Protein AF-A0AAU9VUL8-F1 (afdb_monomer_lite)

Sequence (1240 aa):
MVAAQDILAETYIPTSVVLIANIGPVFLVSLIVPYFMQRIPYVVRAFLIFFLSVTGVIVLALARQVQWKLIGVGMVAVGAGLGEPTILSLTSFHGELTLAAFSAGTGVGFAIAPLYYTENLCDTSNKDDEENDEGTSLSWREKMMVICQLLPHMLPLFITCFSEYIIVQAVITTLAFPSSPFKPRDHYEYYIVVFVVGEMVGRSYLLVLSYIKRDWGEKAKFPYLWVLCLIEVMDLLFLVLAAWYRFLPSVWIVLLLVFVCGLTVGAFYVNVVIIFRNCLQQKYKEFAMGYIDLPLTGGVLTAAVLGLYVEPLLREHCMILMDNTDFCFTRTHLKSLKLFAARSCMRLSRIKHEWGKFIMEDKTEEKHATLMDLFPANSDTDTSREKPGTICAFFVFGFLIYATYSLIISGAQDILAGTFVPTSAVLVANVGPYFIITVVAPYFIQKIAYFPRILAIFFLMVTGLTMVVSAKRVGVRLLGISLASFGFGLGELSFIAMTSFYHGTAVSAFSAGTGTGISMAPLYYTAMTTWACVSPSVTISIMAVSLVFMLIFYALMERKHTQDGQAAAKGITRKDIQYSPIEEEEQDINPGDDLLTWKEKCTAIKKVWPIIASIISAWIAEYLIIQSVVTTIAFPSAPFPPRDHYQYYIFVFLFGELFGRSYLIVLSYLLPNLAQKLTVRRIWFLSAAEISLLVFFLLAAWYRFLTDVTIVLILSFIGGIIIGIMYVNMLSVYSEIEDPRSREFVLGYASAATGAGAITAGLLGLLIEPWLRSHCLIVAVHNSFCFTRLQGGGDPFRSRVIMEKGTEIAEDRNLEKDIKEEKGEEGDESKDVIKTAKAKREPMRNLLAFYAFGALIYTVYSVIISGAQDILAGTFIPTAAVLVTNVGPYFLVTMIAPYFIHKMPYVVRIVAIYAFFTAGLFIIVYAKEVYLKLVGICTTSLGAGIGEVSFFTLTAYYEKVSVAAYSAGTGSGFILGPLYYTGLTTWSCVSPNNAMLIMAGSPLLYLIFYAIMEKKHSVAAATSGELNESESQANMVTWKEKLSTAGKILPLVGSLFIAYVSEYVIIQSVITTMAFPSAPFPPRVHYRYYIFIFLSGEFIARSYLAVIASLKPSLVNVFAIRRIWILSLVLVAQLVFFTLAAWYRFLHDVWIVFILIFIAGLGAGAAFTNAFVVVSETDPRFKEFAMGFATIGMGAGTFCAGVVGLLMEPVIRDHCLLVSDVGDYCFTRPFGGWNQTLSC

InterPro domains:
  IPR003492 Batten's disease protein Cln3 [PF02487] (2-109)
  IPR003492 Batten's disease protein Cln3 [PF02487] (123-314)
  IPR003492 Batten's disease protein Cln3 [PF02487] (393-772)
  IPR003492 Batten's disease protein Cln3 [PF02487] (849-1212)
  IPR003492 Batten's disease protein Cln3 [PR01315] (850-872)
  IPR003492 Batten's disease protein Cln3 [PR01315] (882-898)
  IPR003492 Batten's disease protein Cln3 [PR01315] (936-958)
  IPR003492 Batten's disease protein Cln3 [PR01315] (966-986)
  IPR003492 Batten's disease protein Cln3 [PR01315] (1125-1137)
  IPR003492 Batten's disease protein Cln3 [PR01315] (1148-1172)
  IPR003492 Batten's disease protein Cln3 [PR01315] (1184-1213)
  IPR003492 Batten's disease protein Cln3 [PTHR10981] (838-1217)
  IPR036259 MFS transporter superfamily [G3DSA:1.20.1250.20] (502-782)
  IPR036259 MFS transporter superfamily [G3DSA:1.20.1250.20] (960-1214)
  IPR036259 MFS transporter superfamily [SSF103473] (15-308)
  IPR036259 MFS transporter superfamily [SSF103473] (222-560)
  IPR036259 MFS transporter superfamily [SSF103473] (600-1015)

Organism: NCBI:txid46732

Structure (mmCIF, N/CA/C/O backbone):
data_AF-A0AAU9VUL8-F1
#
_entry.id   AF-A0AAU9VUL8-F1
#
loop_
_atom_site.group_PDB
_atom_site.id
_atom_site.type_symbol
_atom_site.label_atom_id
_atom_site.label_alt_id
_atom_site.label_comp_id
_atom_site.label_asym_id
_atom_site.label_entity_id
_atom_site.label_seq_id
_atom_site.pdbx_PDB_ins_code
_atom_site.Cartn_x
_atom_site.Cartn_y
_atom_site.Cartn_z
_atom_site.occupancy
_atom_site.B_iso_or_equiv
_atom_site.auth_seq_id
_atom_site.auth_comp_id
_atom_site.auth_asym_id
_atom_site.auth_atom_id
_atom_site.pdbx_PDB_model_num
ATOM 1 N N . MET A 1 1 ? 0.878 -24.622 -3.640 1.00 40.47 1 MET A N 1
ATOM 2 C CA . MET A 1 1 ? 1.623 -25.609 -4.459 1.00 40.47 1 MET A CA 1
ATOM 3 C C . MET A 1 1 ? 2.639 -24.991 -5.409 1.00 40.47 1 MET A C 1
ATOM 5 O O . MET A 1 1 ? 3.775 -25.425 -5.343 1.00 40.47 1 MET A O 1
ATOM 9 N N . VAL A 1 2 ? 2.286 -24.011 -6.253 1.00 39.19 2 VAL A N 1
ATOM 10 C CA . VAL A 1 2 ? 3.180 -23.449 -7.299 1.00 39.19 2 VAL A CA 1
ATOM 11 C C . VAL A 1 2 ? 4.602 -23.136 -6.789 1.00 39.19 2 VAL A C 1
ATOM 13 O O . VAL A 1 2 ? 5.573 -23.679 -7.303 1.00 39.19 2 VAL A O 1
ATOM 16 N N . ALA A 1 3 ? 4.727 -22.393 -5.684 1.00 44.09 3 ALA A N 1
ATOM 17 C CA . ALA A 1 3 ? 6.020 -22.047 -5.079 1.00 44.09 3 ALA A CA 1
ATOM 18 C C . ALA A 1 3 ? 6.795 -23.220 -4.426 1.00 44.09 3 ALA A C 1
ATOM 20 O O . ALA A 1 3 ? 7.912 -23.023 -3.957 1.00 44.09 3 ALA A O 1
ATOM 21 N N . ALA A 1 4 ? 6.254 -24.445 -4.361 1.00 54.22 4 ALA A N 1
ATOM 22 C CA . ALA A 1 4 ? 6.941 -25.584 -3.735 1.00 54.22 4 ALA A CA 1
ATOM 23 C C . ALA A 1 4 ? 8.233 -25.970 -4.475 1.00 54.22 4 ALA A C 1
ATOM 25 O O . ALA A 1 4 ? 9.177 -26.457 -3.851 1.00 54.22 4 ALA A O 1
ATOM 26 N N . GLN A 1 5 ? 8.297 -25.716 -5.787 1.00 54.44 5 GLN A N 1
ATOM 27 C CA . GLN A 1 5 ? 9.505 -25.936 -6.581 1.00 54.44 5 GLN A CA 1
ATOM 28 C C . GLN A 1 5 ? 10.613 -24.926 -6.230 1.00 54.44 5 GLN A C 1
ATOM 30 O O . GLN A 1 5 ? 11.765 -25.337 -6.095 1.00 54.44 5 GLN A O 1
ATOM 35 N N . ASP A 1 6 ? 10.264 -23.658 -5.979 1.00 55.06 6 ASP A N 1
ATOM 36 C CA . ASP A 1 6 ? 11.204 -22.601 -5.566 1.00 55.06 6 ASP A CA 1
ATOM 37 C C . ASP A 1 6 ? 11.610 -22.709 -4.083 1.00 55.06 6 ASP A C 1
ATOM 39 O O . ASP A 1 6 ? 12.747 -22.415 -3.711 1.00 55.06 6 ASP A O 1
ATOM 43 N N . ILE A 1 7 ? 10.707 -23.179 -3.213 1.00 53.94 7 ILE A N 1
ATOM 44 C CA . ILE A 1 7 ? 11.005 -23.466 -1.796 1.00 53.94 7 ILE A CA 1
ATOM 45 C C . ILE A 1 7 ? 12.092 -24.545 -1.669 1.00 53.94 7 ILE A C 1
ATOM 47 O O . ILE A 1 7 ? 12.927 -24.455 -0.766 1.00 53.94 7 ILE A O 1
ATOM 51 N N . LEU A 1 8 ? 12.087 -25.528 -2.578 1.00 54.62 8 LEU A N 1
ATOM 52 C CA . LEU A 1 8 ? 13.017 -26.663 -2.633 1.00 54.62 8 LEU A CA 1
ATOM 53 C C . LEU A 1 8 ? 14.162 -26.497 -3.642 1.00 54.62 8 LEU A C 1
ATOM 55 O O . LEU A 1 8 ? 14.895 -27.467 -3.876 1.00 54.62 8 LEU A O 1
ATOM 59 N N . ALA A 1 9 ? 14.330 -25.313 -4.239 1.00 44.69 9 ALA A N 1
ATOM 60 C CA . ALA A 1 9 ? 15.472 -25.029 -5.101 1.00 44.69 9 ALA A CA 1
ATOM 61 C C . ALA A 1 9 ? 16.786 -25.427 -4.397 1.00 44.69 9 ALA A C 1
ATOM 63 O O . ALA A 1 9 ? 16.921 -25.274 -3.184 1.00 44.69 9 ALA A O 1
ATOM 64 N N . GLU A 1 10 ? 17.730 -25.983 -5.162 1.00 46.56 10 GLU A N 1
ATOM 65 C CA . GLU A 1 10 ? 19.033 -26.480 -4.677 1.00 46.56 10 GLU A CA 1
ATOM 66 C C . GLU A 1 10 ? 18.994 -27.752 -3.790 1.00 46.56 10 GLU A C 1
ATOM 68 O O . GLU A 1 10 ? 20.040 -28.183 -3.304 1.00 46.56 10 GLU A O 1
ATOM 73 N N . THR A 1 11 ? 17.841 -28.422 -3.616 1.00 53.31 11 THR A N 1
ATOM 74 C CA . THR A 1 11 ? 17.735 -29.645 -2.784 1.00 53.31 11 THR A CA 1
ATOM 75 C C . THR A 1 11 ? 17.220 -30.891 -3.518 1.00 53.31 11 THR A C 1
ATOM 77 O O . THR A 1 11 ? 16.406 -30.814 -4.434 1.00 53.31 11 THR A O 1
ATOM 80 N N . TYR A 1 12 ? 17.654 -32.074 -3.061 1.00 52.00 12 TYR A N 1
ATOM 81 C CA . TYR A 1 12 ? 17.230 -33.397 -3.564 1.00 52.00 12 TYR A CA 1
ATOM 82 C C . TYR A 1 12 ? 15.887 -33.888 -2.981 1.00 52.00 12 TYR A C 1
ATOM 84 O O . TYR A 1 12 ? 15.600 -35.082 -2.992 1.00 52.00 12 TYR A O 1
ATOM 92 N N . ILE A 1 13 ? 15.083 -32.994 -2.402 1.00 60.44 13 ILE A N 1
ATOM 93 C CA . ILE A 1 13 ? 13.881 -33.358 -1.645 1.00 60.44 13 ILE A CA 1
ATOM 94 C C . ILE A 1 13 ? 12.664 -33.440 -2.601 1.00 60.44 13 ILE A C 1
ATOM 96 O O . ILE A 1 13 ? 12.470 -32.525 -3.411 1.00 60.44 13 ILE A O 1
ATOM 100 N N . PRO A 1 14 ? 11.829 -34.501 -2.531 1.00 62.62 14 PRO A N 1
ATOM 101 C CA . PRO A 1 14 ? 10.590 -34.591 -3.308 1.00 62.62 14 PRO A CA 1
ATOM 102 C C . PRO A 1 14 ? 9.598 -33.472 -2.977 1.00 62.62 14 PRO A C 1
ATOM 104 O O . PRO A 1 14 ? 9.500 -33.032 -1.828 1.00 62.62 14 PRO A O 1
ATOM 107 N N . THR A 1 15 ? 8.803 -33.056 -3.965 1.00 62.31 15 THR A N 1
ATOM 108 C CA . THR A 1 15 ? 7.762 -32.022 -3.786 1.00 62.31 15 THR A CA 1
ATOM 109 C C . THR A 1 15 ? 6.740 -32.416 -2.712 1.00 62.31 15 THR A C 1
ATOM 111 O O . THR A 1 15 ? 6.321 -31.584 -1.903 1.00 62.31 15 THR A O 1
ATOM 114 N N . SER A 1 16 ? 6.441 -33.712 -2.628 1.00 67.00 16 SER A N 1
ATOM 115 C CA . SER A 1 16 ? 5.610 -34.360 -1.616 1.00 67.00 16 SER A CA 1
ATOM 116 C C . SER A 1 16 ? 6.005 -34.038 -0.170 1.00 67.00 16 SER A C 1
ATOM 118 O O . SER A 1 16 ? 5.134 -33.994 0.691 1.00 67.00 16 SER A O 1
ATOM 120 N N . VAL A 1 17 ? 7.279 -33.748 0.131 1.00 70.12 17 VAL A N 1
ATOM 121 C CA . VAL A 1 17 ? 7.712 -33.391 1.500 1.00 70.12 17 VAL A CA 1
ATOM 122 C C . VAL A 1 17 ? 7.206 -32.006 1.910 1.00 70.12 17 VAL A C 1
ATOM 124 O O . VAL A 1 17 ? 6.775 -31.826 3.049 1.00 70.12 17 VAL A O 1
ATOM 127 N N . VAL A 1 18 ? 7.187 -31.038 0.985 1.00 70.06 18 VAL A N 1
ATOM 128 C CA . VAL A 1 18 ? 6.552 -29.729 1.231 1.00 70.06 18 VAL A CA 1
ATOM 129 C C . VAL A 1 18 ? 5.040 -29.885 1.351 1.00 70.06 18 VAL A C 1
ATOM 131 O O . VAL A 1 18 ? 4.437 -29.198 2.172 1.00 70.06 18 VAL A O 1
ATOM 134 N N . LEU A 1 19 ? 4.422 -30.812 0.606 1.00 70.06 19 LEU A N 1
ATOM 135 C CA . LEU A 1 19 ? 2.998 -31.079 0.799 1.00 70.06 19 LEU A CA 1
ATOM 136 C C . LEU A 1 19 ? 2.712 -31.734 2.154 1.00 70.06 19 LEU A C 1
ATOM 138 O O . LEU A 1 19 ? 1.782 -31.301 2.815 1.00 70.06 19 LEU A O 1
ATOM 142 N N . ILE A 1 20 ? 3.509 -32.698 2.619 1.00 78.88 20 ILE A N 1
ATOM 143 C CA . ILE A 1 20 ? 3.340 -33.303 3.952 1.00 78.88 20 ILE A CA 1
ATOM 144 C C . ILE A 1 20 ? 3.507 -32.246 5.055 1.00 78.88 20 ILE A C 1
ATOM 146 O O . ILE A 1 20 ? 2.707 -32.208 5.987 1.00 78.88 20 ILE A O 1
ATOM 150 N N . ALA A 1 21 ? 4.478 -31.335 4.920 1.00 78.19 21 ALA A N 1
ATOM 151 C CA . ALA A 1 21 ? 4.651 -30.207 5.839 1.00 78.19 21 ALA A CA 1
ATOM 152 C C . ALA A 1 21 ? 3.484 -29.197 5.810 1.00 78.19 21 ALA A C 1
ATOM 154 O O . ALA A 1 21 ? 3.266 -28.496 6.794 1.00 78.19 21 ALA A O 1
ATOM 155 N N . ASN A 1 22 ? 2.730 -29.133 4.707 1.00 81.25 22 ASN A N 1
ATOM 156 C CA . ASN A 1 22 ? 1.544 -28.290 4.566 1.00 81.25 22 ASN A CA 1
ATOM 157 C C . ASN A 1 22 ? 0.258 -28.998 5.031 1.00 81.25 22 ASN A C 1
ATOM 159 O O . ASN A 1 22 ? -0.536 -28.431 5.760 1.00 81.25 22 ASN A O 1
ATOM 163 N N . ILE A 1 23 ? 0.027 -30.243 4.629 1.00 82.50 23 ILE A N 1
ATOM 164 C CA . ILE A 1 23 ? -1.256 -30.936 4.814 1.00 82.50 23 ILE A CA 1
ATOM 165 C C . ILE A 1 23 ? -1.288 -31.749 6.108 1.00 82.50 23 ILE A C 1
ATOM 167 O O . ILE A 1 23 ? -2.354 -31.900 6.690 1.00 82.50 23 ILE A O 1
ATOM 171 N N . GLY A 1 24 ? -0.143 -32.208 6.622 1.00 82.88 24 GLY A N 1
ATOM 172 C CA . GLY A 1 24 ? -0.071 -32.868 7.929 1.00 82.88 24 GLY A CA 1
ATOM 173 C C . GLY A 1 24 ? -0.629 -31.998 9.068 1.00 82.88 24 GLY A C 1
ATOM 174 O O . GLY A 1 24 ? -1.498 -32.470 9.804 1.00 82.88 24 GLY A O 1
ATOM 175 N N . PRO A 1 25 ? -0.205 -30.723 9.203 1.00 85.06 25 PRO A N 1
ATOM 176 C CA . PRO A 1 25 ? -0.786 -29.808 10.182 1.00 85.06 25 PRO A CA 1
ATOM 177 C C . PRO A 1 25 ? -2.260 -29.491 9.912 1.00 85.06 25 PRO A C 1
ATOM 179 O O . PRO A 1 25 ? -3.030 -29.466 10.865 1.00 85.06 25 PRO A O 1
ATOM 182 N N . VAL A 1 26 ? -2.666 -29.306 8.645 1.00 82.62 26 VAL A N 1
ATOM 183 C CA . VAL A 1 26 ? -4.083 -29.094 8.284 1.00 82.62 26 VAL A CA 1
ATOM 184 C C . VAL A 1 26 ? -4.926 -30.278 8.761 1.00 82.62 26 VAL A C 1
ATOM 186 O O . VAL A 1 26 ? -5.800 -30.081 9.587 1.00 82.62 26 VAL A O 1
ATOM 189 N N . PHE A 1 27 ? -4.602 -31.511 8.359 1.00 83.56 27 PHE A N 1
ATOM 190 C CA . PHE A 1 27 ? -5.344 -32.722 8.732 1.00 83.56 27 PHE A CA 1
ATOM 191 C C . PHE A 1 27 ? -5.490 -32.900 10.255 1.00 83.56 27 PHE A C 1
ATOM 193 O O . PHE A 1 27 ? -6.564 -33.252 10.741 1.00 83.56 27 PHE A O 1
ATOM 200 N N . LEU A 1 28 ? -4.437 -32.618 11.035 1.00 83.12 28 LEU A N 1
ATOM 201 C CA . LEU A 1 28 ? -4.507 -32.645 12.504 1.00 83.12 28 LEU A CA 1
ATOM 202 C C . LEU A 1 28 ? -5.473 -31.590 13.062 1.00 83.12 28 LEU A C 1
ATOM 204 O O . LEU A 1 28 ? -6.207 -31.861 14.012 1.00 83.12 28 LEU A O 1
ATOM 208 N N . VAL A 1 29 ? -5.486 -30.396 12.470 1.00 82.12 29 VAL A N 1
ATOM 209 C CA . VAL A 1 29 ? -6.404 -29.311 12.827 1.00 82.12 29 VAL A CA 1
ATOM 210 C C . VAL A 1 29 ? -7.840 -29.681 12.439 1.00 82.12 29 VAL A C 1
ATOM 212 O O . VAL A 1 29 ? -8.714 -29.621 13.300 1.00 82.12 29 VAL A O 1
ATOM 215 N N . SER A 1 30 ? -8.084 -30.169 11.221 1.00 78.62 30 SER A N 1
ATOM 216 C CA . SER A 1 30 ? -9.395 -30.623 10.729 1.00 78.62 30 SER A CA 1
ATOM 217 C C . SER A 1 30 ? -9.964 -31.801 11.535 1.00 78.62 30 SER A C 1
ATOM 219 O O . SER A 1 30 ? -11.177 -31.913 11.700 1.00 78.62 30 SER A O 1
ATOM 221 N N . LEU A 1 31 ? -9.105 -32.657 12.101 1.00 81.31 31 LEU A N 1
ATOM 222 C CA . LEU A 1 31 ? -9.501 -33.741 13.005 1.00 81.31 31 LEU A CA 1
ATOM 223 C C . LEU A 1 31 ? -9.937 -33.232 14.392 1.00 81.31 31 LEU A C 1
ATOM 225 O O . LEU A 1 31 ? -10.868 -33.776 14.983 1.00 81.31 31 LEU A O 1
ATOM 229 N N . ILE A 1 32 ? -9.261 -32.216 14.936 1.00 80.25 32 ILE A N 1
ATOM 230 C CA . ILE A 1 32 ? -9.470 -31.741 16.315 1.00 80.25 32 ILE A CA 1
ATOM 231 C C . ILE A 1 32 ? -10.537 -30.642 16.384 1.00 80.25 32 ILE A C 1
ATOM 233 O O . ILE A 1 32 ? -11.412 -30.672 17.253 1.00 80.25 32 ILE A O 1
ATOM 237 N N . VAL A 1 33 ? -10.469 -29.656 15.488 1.00 75.75 33 VAL A N 1
ATOM 238 C CA . VAL A 1 33 ? -11.228 -28.402 15.583 1.00 75.75 33 VAL A CA 1
ATOM 239 C C . VAL A 1 33 ? -12.740 -28.620 15.636 1.00 75.75 33 VAL A C 1
ATOM 241 O O . VAL A 1 33 ? -13.323 -28.094 16.587 1.00 75.75 33 VAL A O 1
ATOM 244 N N . PRO A 1 34 ? -13.394 -29.417 14.760 1.00 73.31 34 PRO A N 1
ATOM 245 C CA . PRO A 1 34 ? -14.855 -29.577 14.759 1.00 73.31 34 PRO A CA 1
ATOM 246 C C . PRO A 1 34 ? -15.458 -29.993 16.112 1.00 73.31 34 PRO A C 1
ATOM 248 O O . PRO A 1 34 ? -16.602 -29.656 16.419 1.00 73.31 34 PRO A O 1
ATOM 251 N N . TYR A 1 35 ? -14.692 -30.664 16.980 1.00 73.38 35 TYR A N 1
ATOM 252 C CA . TYR A 1 35 ? -15.149 -31.039 18.321 1.00 73.38 35 TYR A CA 1
ATOM 253 C C . TYR A 1 35 ? -15.209 -29.857 19.304 1.00 73.38 35 TYR A C 1
ATOM 255 O O . TYR A 1 35 ? -16.113 -29.822 20.144 1.00 73.38 35 TYR A O 1
ATOM 263 N N . PHE A 1 36 ? -14.300 -28.883 19.174 1.00 71.44 36 PHE A N 1
ATOM 264 C CA . PHE A 1 36 ? -14.182 -27.690 20.030 1.00 71.44 36 PHE A CA 1
ATOM 265 C C . PHE A 1 36 ? -14.745 -26.412 19.384 1.00 71.44 36 PHE A C 1
ATOM 267 O O . PHE A 1 36 ? -14.928 -25.396 20.058 1.00 71.44 36 PHE A O 1
ATOM 274 N N . MET A 1 37 ? -15.101 -26.482 18.099 1.00 67.19 37 MET A N 1
ATOM 275 C CA . MET A 1 37 ? -15.624 -25.411 17.244 1.00 67.19 37 MET A CA 1
ATOM 276 C C . MET A 1 37 ? -17.011 -24.861 17.647 1.00 67.19 37 MET A C 1
ATOM 278 O O . MET A 1 37 ? -17.590 -24.045 16.941 1.00 67.19 37 MET A O 1
ATOM 282 N N . GLN A 1 38 ? -17.534 -25.221 18.816 1.00 63.31 38 GLN A N 1
ATOM 283 C CA . GLN A 1 38 ? -18.719 -24.581 19.408 1.00 63.31 38 GLN A CA 1
ATOM 284 C C . GLN A 1 38 ? -18.382 -23.745 20.657 1.00 63.31 38 GLN A C 1
ATOM 286 O O . GLN A 1 38 ? -19.225 -23.002 21.139 1.00 63.31 38 GLN A O 1
ATOM 291 N N . ARG A 1 39 ? -17.143 -23.818 21.178 1.00 65.12 39 ARG A N 1
ATOM 292 C CA . ARG A 1 39 ? -16.730 -23.148 22.432 1.00 65.12 39 ARG A CA 1
ATOM 293 C C . ARG A 1 39 ? -15.895 -21.875 22.247 1.00 65.12 39 ARG A C 1
ATOM 295 O O . ARG A 1 39 ? -15.676 -21.152 23.211 1.00 65.12 39 ARG A O 1
ATOM 302 N N . ILE A 1 40 ? -15.399 -21.605 21.039 1.00 68.44 40 ILE A N 1
ATOM 303 C CA . ILE A 1 40 ? -14.500 -20.469 20.749 1.00 68.44 40 ILE A CA 1
ATOM 304 C C . ILE A 1 40 ? -15.259 -19.410 19.930 1.00 68.44 40 ILE A C 1
ATOM 306 O O . ILE A 1 40 ? -15.786 -19.776 18.884 1.00 68.44 40 ILE A O 1
ATOM 310 N N . PRO A 1 41 ? -15.302 -18.118 20.296 1.00 70.12 41 PRO A N 1
ATOM 311 C CA . PRO A 1 41 ? -15.983 -17.106 19.484 1.00 70.12 41 PRO A CA 1
ATOM 312 C C . PRO A 1 41 ? -15.388 -16.963 18.071 1.00 70.12 41 PRO A C 1
ATOM 314 O O . PRO A 1 41 ? -14.168 -17.003 17.899 1.00 70.12 41 PRO A O 1
ATOM 317 N N . TYR A 1 42 ? -16.234 -16.727 17.060 1.00 64.69 42 TYR A N 1
ATOM 318 C CA . TYR A 1 42 ? -15.813 -16.561 15.656 1.00 64.69 42 TYR A CA 1
ATOM 319 C C . TYR A 1 42 ? -14.731 -15.480 15.468 1.00 64.69 42 TYR A C 1
ATOM 321 O O . TYR A 1 42 ? -13.779 -15.685 14.716 1.00 64.69 42 TYR A O 1
ATOM 329 N N . VAL A 1 43 ? -14.816 -14.372 16.214 1.00 63.66 43 VAL A N 1
ATOM 330 C CA . VAL A 1 43 ? -13.827 -13.275 16.199 1.00 63.66 43 VAL A CA 1
ATOM 331 C C . VAL A 1 43 ? -12.426 -13.758 16.600 1.00 63.66 43 VAL A C 1
ATOM 333 O O . VAL A 1 43 ? -11.439 -13.395 15.963 1.00 63.66 43 VAL A O 1
ATOM 336 N N . VAL A 1 44 ? -12.333 -14.628 17.613 1.00 69.00 44 VAL A N 1
ATOM 337 C CA . VAL A 1 44 ? -11.056 -15.188 18.092 1.00 69.00 44 VAL A CA 1
ATOM 338 C C . VAL A 1 44 ? -10.442 -16.106 17.034 1.00 69.00 44 VAL A C 1
ATOM 340 O O . VAL A 1 44 ? -9.234 -16.057 16.809 1.00 69.00 44 VAL A O 1
ATOM 343 N N . ARG A 1 45 ? -11.266 -16.892 16.325 1.00 70.88 45 ARG A N 1
ATOM 344 C CA . ARG A 1 45 ? -10.801 -17.734 15.209 1.00 70.88 45 ARG A CA 1
ATOM 345 C C . ARG A 1 45 ? -10.267 -16.885 14.066 1.00 70.88 45 ARG A C 1
ATOM 347 O O . ARG A 1 45 ? -9.145 -17.115 13.636 1.00 70.88 45 ARG A O 1
ATOM 354 N N . ALA A 1 46 ? -11.032 -15.890 13.613 1.00 69.00 46 ALA A N 1
ATOM 355 C CA . ALA A 1 46 ? -10.640 -15.012 12.511 1.00 69.00 46 ALA A CA 1
ATOM 356 C C . ALA A 1 46 ? -9.306 -14.296 12.789 1.00 69.00 46 ALA A C 1
ATOM 358 O O . ALA A 1 46 ? -8.424 -14.275 11.929 1.00 69.00 46 ALA A O 1
ATOM 359 N N . PHE A 1 47 ? -9.121 -13.786 14.012 1.00 72.94 47 PHE A N 1
ATOM 360 C CA . PHE A 1 47 ? -7.855 -13.195 14.447 1.00 72.94 47 PHE A CA 1
ATOM 361 C C . PHE A 1 47 ? -6.696 -14.204 14.415 1.00 72.94 47 PHE A C 1
ATOM 363 O O . PHE A 1 47 ? -5.626 -13.899 13.891 1.00 72.94 47 PHE A O 1
ATOM 370 N N . LEU A 1 48 ? -6.907 -15.418 14.933 1.00 73.19 48 LEU A N 1
ATOM 371 C CA . LEU A 1 48 ? -5.869 -16.447 15.019 1.00 73.19 48 LEU A CA 1
ATOM 372 C C . LEU A 1 48 ? -5.487 -17.014 13.635 1.00 73.19 48 LEU A C 1
ATOM 374 O O . LEU A 1 48 ? -4.303 -17.211 13.366 1.00 73.19 48 LEU A O 1
ATOM 378 N N . ILE A 1 49 ? -6.458 -17.175 12.727 1.00 78.19 49 ILE A N 1
ATOM 379 C CA . ILE A 1 49 ? -6.242 -17.507 11.306 1.00 78.19 49 ILE A CA 1
ATOM 380 C C . ILE A 1 49 ? -5.371 -16.438 10.636 1.00 78.19 49 ILE A C 1
ATOM 382 O O . ILE A 1 49 ? -4.367 -16.769 10.000 1.00 78.19 49 ILE A O 1
ATOM 386 N N . PHE A 1 50 ? -5.728 -15.158 10.795 1.00 74.69 50 PHE A N 1
ATOM 387 C CA . PHE A 1 50 ? -4.982 -14.039 10.217 1.00 74.69 50 PHE A CA 1
ATOM 388 C C . PHE A 1 50 ? -3.550 -13.977 10.763 1.00 74.69 50 PHE A C 1
ATOM 390 O O . PHE A 1 50 ? -2.598 -13.920 9.985 1.00 74.69 50 PHE A O 1
ATOM 397 N N . PHE A 1 51 ? -3.385 -14.067 12.085 1.00 77.69 51 PHE A N 1
ATOM 398 C CA . PHE A 1 51 ? -2.084 -14.025 12.748 1.00 77.69 51 PHE A CA 1
ATOM 399 C C . PHE A 1 51 ? -1.148 -15.150 12.280 1.00 77.69 51 PHE A C 1
ATOM 401 O O . PHE A 1 51 ? -0.007 -14.877 11.898 1.00 77.69 51 PHE A O 1
ATOM 408 N N . LEU A 1 52 ? -1.625 -16.401 12.258 1.00 78.06 52 LEU A N 1
ATOM 409 C CA . LEU A 1 52 ? -0.829 -17.549 11.809 1.00 78.06 52 LEU A CA 1
ATOM 410 C C . LEU A 1 52 ? -0.471 -17.465 10.322 1.00 78.06 52 LEU A C 1
ATOM 412 O O . LEU A 1 52 ? 0.676 -17.723 9.957 1.00 78.06 52 LEU A O 1
ATOM 416 N N . SER A 1 53 ? -1.420 -17.051 9.478 1.00 77.75 53 SER A N 1
ATOM 417 C CA . SER A 1 53 ? -1.204 -16.925 8.032 1.00 77.75 53 SER A CA 1
ATOM 418 C C . SER A 1 53 ? -0.185 -15.830 7.707 1.00 77.75 53 SER A C 1
ATOM 420 O O . SER A 1 53 ? 0.767 -16.071 6.967 1.00 77.75 53 SER A O 1
ATOM 422 N N . VAL A 1 54 ? -0.330 -14.641 8.304 1.00 73.69 54 VAL A N 1
ATOM 423 C CA . VAL A 1 54 ? 0.594 -13.515 8.094 1.00 73.69 54 VAL A CA 1
ATOM 424 C C . VAL A 1 54 ? 1.984 -13.844 8.637 1.00 73.69 54 VAL A C 1
ATOM 426 O O . VAL A 1 54 ? 2.971 -13.682 7.919 1.00 73.69 54 VAL A O 1
ATOM 429 N N . THR A 1 55 ? 2.082 -14.374 9.859 1.00 73.31 55 THR A N 1
ATOM 430 C CA . THR A 1 55 ? 3.380 -14.739 10.452 1.00 73.31 55 THR A CA 1
ATOM 431 C C . THR A 1 55 ? 4.064 -15.853 9.657 1.00 73.31 55 THR A C 1
ATOM 433 O O . THR A 1 55 ? 5.259 -15.759 9.383 1.00 73.31 55 THR A O 1
ATOM 436 N N . GLY A 1 56 ? 3.322 -16.871 9.209 1.00 76.88 56 GLY A N 1
ATOM 437 C CA . GLY A 1 56 ? 3.861 -17.959 8.391 1.00 76.88 56 GLY A CA 1
ATOM 438 C C . GLY A 1 56 ? 4.381 -17.499 7.024 1.00 76.88 56 GLY A C 1
ATOM 439 O O . GLY A 1 56 ? 5.466 -17.914 6.614 1.00 76.88 56 GLY A O 1
ATOM 440 N N . VAL A 1 57 ? 3.675 -16.581 6.347 1.00 74.12 57 VAL A N 1
ATOM 441 C CA . VAL A 1 57 ? 4.139 -15.971 5.085 1.00 74.12 57 VAL A CA 1
ATOM 442 C C . VAL A 1 57 ? 5.378 -15.096 5.305 1.00 74.12 57 VAL A C 1
ATOM 444 O O . VAL A 1 57 ? 6.315 -15.165 4.510 1.00 74.12 57 VAL A O 1
ATOM 447 N N . ILE A 1 58 ? 5.437 -14.326 6.398 1.00 68.75 58 ILE A N 1
ATOM 448 C CA . ILE A 1 58 ? 6.624 -13.534 6.766 1.00 68.75 58 ILE A CA 1
ATOM 449 C C . ILE A 1 58 ? 7.832 -14.450 7.013 1.00 68.75 58 ILE A C 1
ATOM 451 O O . ILE A 1 58 ? 8.907 -14.207 6.464 1.00 68.75 58 ILE A O 1
ATOM 455 N N . VAL A 1 59 ? 7.661 -15.539 7.771 1.00 75.19 59 VAL A N 1
ATOM 456 C CA . VAL A 1 59 ? 8.719 -16.540 7.991 1.00 75.19 59 VAL A CA 1
ATOM 457 C C . VAL A 1 59 ? 9.168 -17.156 6.663 1.00 75.19 59 VAL A C 1
ATOM 459 O O . VAL A 1 59 ? 10.368 -17.248 6.416 1.00 75.19 59 VAL A O 1
ATOM 462 N N . LEU A 1 60 ? 8.237 -17.513 5.773 1.00 71.19 60 LEU A N 1
ATOM 463 C CA . LEU A 1 60 ? 8.551 -18.085 4.461 1.00 71.19 60 LEU A CA 1
ATOM 464 C C . LEU A 1 60 ? 9.331 -17.115 3.550 1.00 71.19 60 LEU A C 1
ATOM 466 O O . LEU A 1 60 ? 10.226 -17.551 2.826 1.00 71.19 60 LEU A O 1
ATOM 470 N N . ALA A 1 61 ? 9.017 -15.817 3.604 1.00 60.97 61 ALA A N 1
ATOM 471 C CA . ALA A 1 61 ? 9.675 -14.774 2.818 1.00 60.97 61 ALA A CA 1
ATOM 472 C C . ALA A 1 61 ? 11.076 -14.398 3.343 1.00 60.97 61 ALA A C 1
ATOM 474 O O . ALA A 1 61 ? 11.951 -14.040 2.555 1.00 60.97 61 ALA A O 1
ATOM 475 N N . LEU A 1 62 ? 11.300 -14.478 4.660 1.00 59.88 62 LEU A N 1
ATOM 476 C CA . LEU A 1 62 ? 12.563 -14.086 5.303 1.00 59.88 62 LEU A CA 1
ATOM 477 C C . LEU A 1 62 ? 13.543 -15.259 5.505 1.00 59.88 62 LEU A C 1
ATOM 479 O O . LEU A 1 62 ? 14.759 -15.053 5.570 1.00 59.88 62 LEU A O 1
ATOM 483 N N . ALA A 1 63 ? 13.054 -16.499 5.597 1.00 69.19 63 ALA A N 1
ATOM 484 C CA . ALA A 1 63 ? 13.880 -17.670 5.872 1.00 69.19 63 ALA A CA 1
ATOM 485 C C . ALA A 1 63 ? 14.773 -18.075 4.684 1.00 69.19 63 ALA A C 1
ATOM 487 O O . ALA A 1 63 ? 14.306 -18.566 3.655 1.00 69.19 63 ALA A O 1
ATOM 488 N N . ARG A 1 64 ? 16.099 -17.985 4.864 1.00 59.53 64 ARG A N 1
ATOM 489 C CA . ARG A 1 64 ? 17.080 -18.535 3.903 1.00 59.53 64 ARG A CA 1
ATOM 490 C C . ARG A 1 64 ? 17.258 -20.053 4.008 1.00 59.53 64 ARG A C 1
ATOM 492 O O . ARG A 1 64 ? 17.553 -20.696 3.009 1.00 59.53 64 ARG A O 1
ATOM 499 N N . GLN A 1 65 ? 17.080 -20.634 5.194 1.00 71.38 65 GLN A N 1
ATOM 500 C CA . GLN A 1 65 ? 17.239 -22.075 5.426 1.00 71.38 65 GLN A CA 1
ATOM 501 C C . GLN A 1 65 ? 15.918 -22.832 5.220 1.00 71.38 65 GLN A C 1
ATOM 503 O O . GLN A 1 65 ? 14.869 -22.411 5.708 1.00 71.38 65 GLN A O 1
ATOM 508 N N . VAL A 1 66 ? 15.983 -23.998 4.568 1.00 69.38 66 VAL A N 1
ATOM 509 C CA . VAL A 1 66 ? 14.804 -24.811 4.205 1.00 69.38 66 VAL A CA 1
ATOM 510 C C . VAL A 1 66 ? 13.990 -25.258 5.428 1.00 69.38 66 VAL A C 1
ATOM 512 O O . VAL A 1 66 ? 12.767 -25.264 5.366 1.00 69.38 66 VAL A O 1
ATOM 515 N N . GLN A 1 67 ? 14.633 -25.556 6.564 1.00 75.38 67 GLN A N 1
ATOM 516 C CA . GLN A 1 67 ? 13.930 -25.923 7.805 1.00 75.38 67 GLN A CA 1
ATOM 517 C C . GLN A 1 67 ? 12.987 -24.810 8.289 1.00 75.38 67 GLN A C 1
ATOM 519 O O . GLN A 1 67 ? 11.827 -25.072 8.592 1.00 75.38 67 GLN A O 1
ATOM 524 N N . TRP A 1 68 ? 13.449 -23.558 8.280 1.00 75.50 68 TRP A N 1
ATOM 525 C CA . TRP A 1 68 ? 12.635 -22.404 8.665 1.00 75.50 68 TRP A CA 1
ATOM 526 C C . TRP A 1 68 ? 11.551 -22.080 7.629 1.00 75.50 68 TRP A C 1
ATOM 528 O O . TRP A 1 68 ? 10.438 -21.733 8.016 1.00 75.50 68 TRP A O 1
ATOM 538 N N . LYS A 1 69 ? 11.809 -22.294 6.328 1.00 73.31 69 LYS A N 1
ATOM 539 C CA . LYS A 1 69 ? 10.756 -22.234 5.295 1.00 73.31 69 LYS A CA 1
ATOM 540 C C . LYS A 1 69 ? 9.649 -23.267 5.548 1.00 73.31 69 LYS A C 1
ATOM 542 O O . LYS A 1 69 ? 8.477 -22.923 5.451 1.00 73.31 69 LYS A O 1
ATOM 547 N N . LEU A 1 70 ? 10.002 -24.504 5.910 1.00 77.06 70 LEU A N 1
ATOM 548 C CA . LEU A 1 70 ? 9.035 -25.562 6.241 1.00 77.06 70 LEU A CA 1
ATOM 549 C C . LEU A 1 70 ? 8.230 -25.243 7.512 1.00 77.06 70 LEU A C 1
ATOM 551 O O . LEU A 1 70 ? 7.035 -25.519 7.544 1.00 77.06 70 LEU A O 1
ATOM 555 N N . ILE A 1 71 ? 8.838 -24.606 8.520 1.00 79.25 71 ILE A N 1
ATOM 556 C CA . ILE A 1 71 ? 8.113 -24.085 9.694 1.00 79.25 71 ILE A CA 1
ATOM 557 C C . ILE A 1 71 ? 7.119 -22.990 9.273 1.00 79.25 71 ILE A C 1
ATOM 559 O O . ILE A 1 71 ? 5.963 -23.037 9.683 1.00 79.25 71 ILE A O 1
ATOM 563 N N . GLY A 1 72 ? 7.526 -22.056 8.404 1.00 78.81 72 GLY A N 1
ATOM 564 C CA . GLY A 1 72 ? 6.631 -21.039 7.837 1.00 78.81 72 GLY A CA 1
ATOM 565 C C . GLY A 1 72 ? 5.437 -21.646 7.093 1.00 78.81 72 GLY A C 1
ATOM 566 O O . GLY A 1 72 ? 4.297 -21.269 7.359 1.00 78.81 72 GLY A O 1
ATOM 567 N N . VAL A 1 73 ? 5.677 -22.653 6.241 1.00 79.56 73 VAL A N 1
ATOM 568 C CA . VAL A 1 73 ? 4.617 -23.447 5.586 1.00 79.56 73 VAL A CA 1
ATOM 569 C C . VAL A 1 73 ? 3.692 -24.095 6.624 1.00 79.56 73 VAL A C 1
ATOM 571 O O . VAL A 1 73 ? 2.478 -23.967 6.504 1.00 79.56 73 VAL A O 1
ATOM 574 N N . GLY A 1 74 ? 4.242 -24.711 7.675 1.00 81.19 74 GLY A N 1
ATOM 575 C CA . GLY A 1 74 ? 3.464 -25.310 8.764 1.00 81.19 74 GLY A CA 1
ATOM 576 C C . GLY A 1 74 ? 2.586 -24.310 9.531 1.00 81.19 74 GLY A C 1
ATOM 577 O O . GLY A 1 74 ? 1.473 -24.646 9.927 1.00 81.19 74 GLY A O 1
ATOM 578 N N . MET A 1 75 ? 3.032 -23.061 9.703 1.00 80.25 75 MET A N 1
ATOM 579 C CA . MET A 1 75 ? 2.223 -22.006 10.330 1.00 80.25 75 MET A CA 1
ATOM 580 C C . MET A 1 75 ? 1.064 -21.552 9.433 1.00 80.25 75 MET A C 1
ATOM 582 O O . MET A 1 75 ? -0.066 -21.441 9.913 1.00 80.25 75 MET A O 1
ATOM 586 N N . VAL A 1 76 ? 1.315 -21.346 8.132 1.00 80.75 76 VAL A N 1
ATOM 587 C CA . VAL A 1 76 ? 0.252 -21.035 7.156 1.00 80.75 76 VAL A CA 1
ATOM 588 C C . VAL A 1 76 ? -0.756 -22.183 7.078 1.00 80.75 76 VAL A C 1
ATOM 590 O O . VAL A 1 76 ? -1.958 -21.938 7.061 1.00 80.75 76 VAL A O 1
ATOM 593 N N . ALA A 1 77 ? -0.280 -23.427 7.107 1.00 82.50 77 ALA A N 1
ATOM 594 C CA . ALA A 1 77 ? -1.099 -24.631 7.130 1.00 82.50 77 ALA A CA 1
ATOM 595 C C . ALA A 1 77 ? -2.063 -24.694 8.326 1.00 82.50 77 ALA A C 1
ATOM 597 O O . ALA A 1 77 ? -3.258 -24.903 8.132 1.00 82.50 77 ALA A O 1
ATOM 598 N N . VAL A 1 78 ? -1.588 -24.457 9.556 1.00 83.06 78 VAL A N 1
ATOM 599 C CA . VAL A 1 78 ? -2.477 -24.409 10.736 1.00 83.06 78 VAL A CA 1
ATOM 600 C C . VAL A 1 78 ? -3.501 -23.272 10.608 1.00 83.06 78 VAL A C 1
ATOM 602 O O . VAL A 1 78 ? -4.666 -23.461 10.949 1.00 83.06 78 VAL A O 1
ATOM 605 N N . GLY A 1 79 ? -3.105 -22.117 10.058 1.00 80.62 79 GLY A N 1
ATOM 606 C CA . GLY A 1 79 ? -4.030 -21.024 9.739 1.00 80.62 79 GLY A CA 1
ATOM 607 C C . GLY A 1 79 ? -5.108 -21.425 8.721 1.00 80.62 79 GLY A C 1
ATOM 608 O O . GLY A 1 79 ? -6.288 -21.158 8.943 1.00 80.62 79 GLY A O 1
ATOM 609 N N . ALA A 1 80 ? -4.727 -22.115 7.644 1.00 76.88 80 ALA A N 1
ATOM 610 C CA . ALA A 1 80 ? -5.637 -22.581 6.598 1.00 76.88 80 ALA A CA 1
ATOM 611 C C . ALA A 1 80 ? -6.630 -23.643 7.107 1.00 76.88 80 ALA A C 1
ATOM 613 O O . ALA A 1 80 ? -7.831 -23.491 6.892 1.00 76.88 80 ALA A O 1
ATOM 614 N N . GLY A 1 81 ? -6.155 -24.645 7.859 1.00 76.12 81 GLY A N 1
ATOM 615 C CA . GLY A 1 81 ? -7.004 -25.687 8.459 1.00 76.12 81 GLY A CA 1
ATOM 616 C C . GLY A 1 81 ? -7.955 -25.178 9.548 1.00 76.12 81 GLY A C 1
ATOM 617 O O . GLY A 1 81 ? -8.948 -25.824 9.861 1.00 76.12 81 GLY A O 1
ATOM 618 N N . LEU A 1 82 ? -7.698 -23.998 10.120 1.00 78.44 82 LEU A N 1
ATOM 619 C CA . LEU A 1 82 ? -8.678 -23.281 10.946 1.00 78.44 82 LEU A CA 1
ATOM 620 C C . LEU A 1 82 ? -9.658 -22.461 10.095 1.00 78.44 82 LEU A C 1
ATOM 622 O O . LEU A 1 82 ? -10.819 -22.293 10.477 1.00 78.44 82 LEU A O 1
ATOM 626 N N . GLY A 1 83 ? -9.184 -21.926 8.969 1.00 75.69 83 GLY A N 1
ATOM 627 C CA . GLY A 1 83 ? -9.920 -21.040 8.075 1.00 75.69 83 GLY A CA 1
ATOM 628 C C . GLY A 1 83 ? -11.041 -21.726 7.310 1.00 75.69 83 GLY A C 1
ATOM 629 O O . GLY A 1 83 ? -12.178 -21.260 7.383 1.00 75.69 83 GLY A O 1
ATOM 630 N N . GLU A 1 84 ? -10.748 -22.823 6.609 1.00 72.62 84 GLU A N 1
ATOM 631 C CA . GLU A 1 84 ? -11.731 -23.484 5.741 1.00 72.62 84 GLU A CA 1
ATOM 632 C C . GLU A 1 84 ? -12.952 -23.995 6.531 1.00 72.62 84 GLU A C 1
ATOM 634 O O . GLU A 1 84 ? -14.055 -23.540 6.214 1.00 72.62 84 GLU A O 1
ATOM 639 N N . PRO A 1 85 ? -12.815 -24.754 7.643 1.00 71.25 85 PRO A N 1
ATOM 640 C CA . PRO A 1 85 ? -13.955 -25.117 8.487 1.00 71.25 85 PRO A CA 1
ATOM 641 C C . PRO A 1 85 ? -14.735 -23.903 9.008 1.00 71.25 85 PRO A C 1
ATOM 643 O O . PRO A 1 85 ? -15.963 -23.897 8.947 1.00 71.25 85 PRO A O 1
ATOM 646 N N . THR A 1 86 ? -14.045 -22.852 9.481 1.00 73.94 86 THR A N 1
ATOM 647 C CA . THR A 1 86 ? -14.676 -21.651 10.072 1.00 73.94 86 THR A CA 1
ATOM 648 C C . THR A 1 86 ? -15.477 -20.831 9.066 1.00 73.94 86 THR A C 1
ATOM 650 O O . THR A 1 86 ? -16.487 -20.231 9.436 1.00 73.94 86 THR A O 1
ATOM 653 N N . ILE A 1 87 ? -15.061 -20.792 7.800 1.00 70.69 87 ILE A N 1
ATOM 654 C CA . ILE A 1 87 ? -15.816 -20.085 6.763 1.00 70.69 87 ILE A CA 1
ATOM 655 C C . ILE A 1 87 ? -16.924 -20.991 6.210 1.00 70.69 87 ILE A C 1
ATOM 657 O O . ILE A 1 87 ? -18.052 -20.521 6.043 1.00 70.69 87 ILE A O 1
ATOM 661 N N . LEU A 1 88 ? -16.669 -22.292 6.013 1.00 68.12 88 LEU A N 1
ATOM 662 C CA . LEU A 1 88 ? -17.695 -23.236 5.560 1.00 68.12 88 LEU A CA 1
ATOM 663 C C . LEU A 1 88 ? -18.857 -23.323 6.565 1.00 68.12 88 LEU A C 1
ATOM 665 O O . LEU A 1 88 ? -20.019 -23.281 6.155 1.00 68.12 88 LEU A O 1
ATOM 669 N N . SER A 1 89 ? -18.578 -23.341 7.875 1.00 66.81 89 SER A N 1
ATOM 670 C CA . SER A 1 89 ? -19.623 -23.300 8.905 1.00 66.81 89 SER A CA 1
ATOM 671 C C . SER A 1 89 ? -20.449 -22.013 8.845 1.00 66.81 89 SER A C 1
ATOM 673 O O . SER A 1 89 ? -21.676 -22.075 8.934 1.00 66.81 89 SER A O 1
ATOM 675 N N . LEU A 1 90 ? -19.817 -20.860 8.602 1.00 67.00 90 LEU A N 1
ATOM 676 C CA . LEU A 1 90 ? -20.505 -19.574 8.469 1.00 67.00 90 LEU A CA 1
ATOM 677 C C . LEU A 1 90 ? -21.454 -19.545 7.254 1.00 67.00 90 LEU A C 1
ATOM 679 O O . LEU A 1 90 ? -22.542 -18.967 7.329 1.00 67.00 90 LEU A O 1
ATOM 683 N N . THR A 1 91 ? -21.111 -20.228 6.152 1.00 65.38 91 THR A N 1
ATOM 684 C CA . THR A 1 91 ? -22.025 -20.358 4.997 1.00 65.38 91 THR A CA 1
ATOM 685 C C . THR A 1 91 ? -23.290 -21.167 5.304 1.00 65.38 91 THR A C 1
ATOM 687 O O . THR A 1 91 ? -24.292 -20.997 4.611 1.00 65.38 91 THR A O 1
ATOM 690 N N . SER A 1 92 ? -23.300 -22.001 6.353 1.00 61.56 92 SER A N 1
ATOM 691 C CA . SER A 1 92 ? -24.479 -22.804 6.727 1.00 61.56 92 SER A CA 1
ATOM 692 C C . SER A 1 92 ? -25.646 -21.980 7.294 1.00 61.56 92 SER A C 1
ATOM 694 O O . SER A 1 92 ? -26.794 -22.431 7.263 1.00 61.56 92 SER A O 1
ATOM 696 N N . PHE A 1 93 ? -25.368 -20.750 7.737 1.00 64.56 93 PHE A N 1
ATOM 697 C CA . PHE A 1 93 ? -26.362 -19.758 8.159 1.00 64.56 93 PHE A CA 1
ATOM 698 C C . PHE A 1 93 ? -26.929 -18.930 6.985 1.00 64.56 93 PHE A C 1
ATOM 700 O O . PHE A 1 93 ? -27.772 -18.067 7.198 1.00 64.56 93 PHE A O 1
ATOM 707 N N . HIS A 1 94 ? -26.486 -19.187 5.746 1.00 63.66 94 HIS A N 1
ATOM 708 C CA . HIS A 1 94 ? -26.786 -18.368 4.567 1.00 63.66 94 HIS A CA 1
ATOM 709 C C . HIS A 1 94 ? -27.306 -19.207 3.369 1.00 63.66 94 HIS A C 1
ATOM 711 O O . HIS A 1 94 ? -27.391 -20.438 3.412 1.00 63.66 94 HIS A O 1
ATOM 717 N N . GLY A 1 95 ? -27.740 -18.538 2.292 1.00 60.66 95 GLY A N 1
ATOM 718 C CA . GLY A 1 95 ? -28.401 -19.165 1.133 1.00 60.66 95 GLY A CA 1
ATOM 719 C C . GLY A 1 95 ? -27.490 -20.033 0.245 1.00 60.66 95 GLY A C 1
ATOM 720 O O . GLY A 1 95 ? -26.269 -19.964 0.316 1.00 60.66 95 GLY A O 1
ATOM 721 N N . GLU A 1 96 ? -28.061 -20.840 -0.660 1.00 59.03 96 GLU A N 1
ATOM 722 C CA . GLU A 1 96 ? -27.249 -21.695 -1.561 1.00 59.03 96 GLU A CA 1
ATOM 723 C C . GLU A 1 96 ? -26.291 -20.887 -2.448 1.00 59.03 96 GLU A C 1
ATOM 725 O O . GLU A 1 96 ? -25.174 -21.316 -2.733 1.00 59.03 96 GLU A O 1
ATOM 730 N N . LEU A 1 97 ? -26.704 -19.679 -2.841 1.00 57.53 97 LEU A N 1
ATOM 731 C CA . LEU A 1 97 ? -25.920 -18.805 -3.706 1.00 57.53 97 LEU A CA 1
ATOM 732 C C . LEU A 1 97 ? -24.658 -18.260 -3.016 1.00 57.53 97 LEU A C 1
ATOM 734 O O . LEU A 1 97 ? -23.659 -18.027 -3.689 1.00 57.53 97 LEU A O 1
ATOM 738 N N . THR A 1 98 ? -24.664 -18.089 -1.687 1.00 63.31 98 THR A N 1
ATOM 739 C CA . THR A 1 98 ? -23.478 -17.624 -0.945 1.00 63.31 98 THR A CA 1
ATOM 740 C C . THR A 1 98 ? -22.439 -18.730 -0.815 1.00 63.31 98 THR A C 1
ATOM 742 O O . THR A 1 98 ? -21.246 -18.447 -0.842 1.00 63.31 98 THR A O 1
ATOM 745 N N . LEU A 1 99 ? -22.881 -19.990 -0.749 1.00 57.47 99 LEU A N 1
ATOM 746 C CA . LEU A 1 99 ? -21.997 -21.149 -0.817 1.00 57.47 99 LEU A CA 1
ATOM 747 C C . LEU A 1 99 ? -21.374 -21.297 -2.216 1.00 57.47 99 LEU A C 1
ATOM 749 O O . LEU A 1 99 ? -20.165 -21.469 -2.321 1.00 57.47 99 LEU A O 1
ATOM 753 N N . ALA A 1 100 ? -22.168 -21.157 -3.284 1.00 57.84 100 ALA A N 1
ATOM 754 C CA . ALA A 1 100 ? -21.658 -21.182 -4.659 1.00 57.84 100 ALA A CA 1
ATOM 755 C C . ALA A 1 100 ? -20.705 -20.004 -4.961 1.00 57.84 100 ALA A C 1
ATOM 757 O O . ALA A 1 100 ? -19.736 -20.153 -5.701 1.00 57.84 100 ALA A O 1
ATOM 758 N N . ALA A 1 101 ? -20.942 -18.832 -4.361 1.00 58.62 101 ALA A N 1
ATOM 759 C CA . ALA A 1 101 ? -20.016 -17.702 -4.415 1.00 58.62 101 ALA A CA 1
ATOM 760 C C . ALA A 1 101 ? -18.737 -17.953 -3.594 1.00 58.62 101 ALA A C 1
ATOM 762 O O . ALA A 1 101 ? -17.654 -17.544 -4.016 1.00 58.62 101 ALA A O 1
ATOM 763 N N . PHE A 1 102 ? -18.836 -18.658 -2.458 1.00 61.22 102 PHE A N 1
ATOM 764 C CA . PHE A 1 102 ? -17.668 -19.107 -1.703 1.00 61.22 102 PHE A CA 1
ATOM 765 C C . PHE A 1 102 ? -16.819 -20.081 -2.533 1.00 61.22 102 PHE A C 1
ATOM 767 O O . PHE A 1 102 ? -15.643 -19.812 -2.768 1.00 61.22 102 PHE A O 1
ATOM 774 N N . SER A 1 103 ? -17.410 -21.148 -3.080 1.00 57.44 103 SER A N 1
ATOM 775 C CA . SER A 1 103 ? -16.676 -22.107 -3.914 1.00 57.44 103 SER A CA 1
ATOM 776 C C . SER A 1 103 ? -16.071 -21.453 -5.162 1.00 57.44 103 SER A C 1
ATOM 778 O O . SER A 1 103 ? -14.896 -21.675 -5.447 1.00 57.44 103 SER A O 1
ATOM 780 N N . ALA A 1 104 ? -16.804 -20.579 -5.859 1.00 54.50 104 ALA A N 1
ATOM 781 C CA . ALA A 1 104 ? -16.268 -19.847 -7.008 1.00 54.50 104 ALA A CA 1
ATOM 782 C C . ALA A 1 104 ? -15.053 -18.973 -6.632 1.00 54.50 104 ALA A C 1
ATOM 784 O O . ALA A 1 104 ? -14.050 -18.974 -7.341 1.00 54.50 104 ALA A O 1
ATOM 785 N N . GLY A 1 105 ? -15.095 -18.275 -5.491 1.00 53.09 105 GLY A N 1
ATOM 786 C CA . GLY A 1 105 ? -13.972 -17.453 -5.033 1.00 53.09 105 GLY A CA 1
ATOM 787 C C . GLY A 1 105 ? -12.781 -18.247 -4.477 1.00 53.09 105 GLY A C 1
ATOM 788 O O . GLY A 1 105 ? -11.651 -17.772 -4.586 1.00 53.09 105 GLY A O 1
ATOM 789 N N . THR A 1 106 ? -12.979 -19.473 -3.964 1.00 55.31 106 THR A N 1
ATOM 790 C CA . THR A 1 106 ? -11.844 -20.354 -3.605 1.00 55.31 106 THR A CA 1
ATOM 791 C C . THR A 1 106 ? -11.000 -20.716 -4.829 1.00 55.31 106 THR A C 1
ATOM 793 O O . THR A 1 106 ? -9.777 -20.662 -4.742 1.00 55.31 106 THR A O 1
ATOM 796 N N . GLY A 1 107 ? -11.629 -20.957 -5.988 1.00 39.56 107 GLY A N 1
ATOM 797 C CA . GLY A 1 107 ? -10.938 -21.220 -7.260 1.00 39.56 107 GLY A CA 1
ATOM 798 C C . GLY A 1 107 ? -10.257 -19.997 -7.898 1.00 39.56 107 GLY A C 1
ATOM 799 O O . GLY A 1 107 ? -9.566 -20.142 -8.900 1.00 39.56 107 GLY A O 1
ATOM 800 N N . VAL A 1 108 ? -10.438 -18.795 -7.335 1.00 47.28 108 VAL A N 1
ATOM 801 C CA . VAL A 1 108 ? -9.827 -17.536 -7.815 1.00 47.28 108 VAL A CA 1
ATOM 802 C C . VAL A 1 108 ? -8.790 -16.975 -6.823 1.00 47.28 108 VAL A C 1
ATOM 804 O O . VAL A 1 108 ? -7.990 -16.115 -7.185 1.00 47.28 108 VAL A O 1
ATOM 807 N N . GLY A 1 109 ? -8.747 -17.485 -5.587 1.00 32.50 109 GLY A N 1
ATOM 808 C CA . GLY A 1 109 ? -7.904 -16.961 -4.509 1.00 32.50 109 GLY A CA 1
ATOM 809 C C . GLY A 1 109 ? -8.540 -15.740 -3.832 1.00 32.50 109 GLY A C 1
ATOM 810 O O . GLY A 1 109 ? -8.732 -14.685 -4.434 1.00 32.50 109 GLY A O 1
ATOM 811 N N . PHE A 1 110 ? -8.905 -15.879 -2.557 1.00 32.38 110 PHE A N 1
ATOM 812 C CA . PHE A 1 110 ? -9.821 -14.944 -1.900 1.00 32.38 110 PHE A CA 1
ATOM 813 C C . PHE A 1 110 ? -9.196 -13.659 -1.340 1.00 32.38 110 PHE A C 1
ATOM 815 O O . PHE A 1 110 ? -8.215 -13.697 -0.603 1.00 32.38 110 PHE A O 1
ATOM 822 N N . ALA A 1 111 ? -9.913 -12.544 -1.532 1.00 28.61 111 ALA A N 1
ATOM 823 C CA . ALA A 1 111 ? -9.768 -11.319 -0.731 1.00 28.61 111 ALA A CA 1
ATOM 824 C C . ALA A 1 111 ? -11.106 -10.692 -0.258 1.00 28.61 111 ALA A C 1
ATOM 826 O O . ALA A 1 111 ? -11.089 -9.696 0.459 1.00 28.61 111 ALA A O 1
ATOM 827 N N . ILE A 1 112 ? -12.271 -11.229 -0.662 1.00 34.88 112 ILE A N 1
ATOM 828 C CA . ILE A 1 112 ? -13.557 -10.492 -0.604 1.00 34.88 112 ILE A CA 1
ATOM 829 C C . ILE A 1 112 ? -14.586 -11.083 0.387 1.00 34.88 112 ILE A C 1
ATOM 831 O O . ILE A 1 112 ? -15.421 -10.342 0.900 1.00 34.88 112 ILE A O 1
ATOM 835 N N . ALA A 1 113 ? -14.526 -12.379 0.723 1.00 32.62 113 ALA A N 1
ATOM 836 C CA . ALA A 1 113 ? -15.560 -13.033 1.542 1.00 32.62 113 ALA A CA 1
ATOM 837 C C . ALA A 1 113 ? -15.789 -12.438 2.959 1.00 32.62 113 ALA A C 1
ATOM 839 O O . ALA A 1 113 ? -16.953 -12.299 3.338 1.00 32.62 113 ALA A O 1
ATOM 840 N N . PRO A 1 114 ? -14.760 -12.040 3.745 1.00 30.81 114 PRO A N 1
ATOM 841 C CA . PRO A 1 114 ? -14.981 -11.559 5.117 1.00 30.81 114 PRO A CA 1
ATOM 842 C C . PRO A 1 114 ? -15.608 -10.159 5.212 1.00 30.81 114 PRO A C 1
ATOM 844 O O . PRO A 1 114 ? -16.194 -9.821 6.235 1.00 30.81 114 PRO A O 1
ATOM 847 N N . LEU A 1 115 ? -15.488 -9.338 4.163 1.00 30.31 115 LEU A N 1
ATOM 848 C CA . LEU A 1 115 ? -15.931 -7.936 4.160 1.00 30.31 115 LEU A CA 1
ATOM 849 C C . LEU A 1 115 ? -17.434 -7.759 3.894 1.00 30.31 115 LEU A C 1
ATOM 851 O O . LEU A 1 115 ? -17.935 -6.646 4.012 1.00 30.31 115 LEU A O 1
ATOM 855 N N . TYR A 1 116 ? -18.150 -8.825 3.524 1.00 29.73 116 TYR A N 1
ATOM 856 C CA . TYR A 1 116 ? -19.544 -8.741 3.070 1.00 29.73 116 TYR A CA 1
ATOM 857 C C . TYR A 1 116 ? -20.591 -9.014 4.170 1.00 29.73 116 TYR A C 1
ATOM 859 O O . TYR A 1 116 ? -21.776 -8.821 3.930 1.00 29.73 116 TYR A O 1
ATOM 867 N N . TYR A 1 117 ? -20.184 -9.480 5.361 1.00 36.69 117 TYR A N 1
ATOM 868 C CA . TYR A 1 117 ? -21.117 -10.044 6.358 1.00 36.69 117 TYR A CA 1
ATOM 869 C C . TYR A 1 117 ? -21.052 -9.449 7.772 1.00 36.69 117 TYR A C 1
ATOM 871 O O . TYR A 1 117 ? -21.781 -9.894 8.654 1.00 36.69 117 TYR A O 1
ATOM 879 N N . THR A 1 118 ? -20.262 -8.399 8.004 1.00 26.70 118 THR A N 1
ATOM 880 C CA . THR A 1 118 ? -20.288 -7.659 9.283 1.00 26.70 118 THR A CA 1
ATOM 881 C C . THR A 1 118 ? -21.446 -6.661 9.409 1.00 26.70 118 THR A C 1
ATOM 883 O O . THR A 1 118 ? -21.599 -6.066 10.469 1.00 26.70 118 THR A O 1
ATOM 886 N N . GLU A 1 119 ? -22.254 -6.461 8.362 1.00 26.64 119 GLU A N 1
ATOM 887 C CA . GLU A 1 119 ? -23.323 -5.443 8.335 1.00 26.64 119 GLU A CA 1
ATOM 888 C C . GLU A 1 119 ? -24.712 -5.986 8.747 1.00 26.64 119 GLU A C 1
ATOM 890 O O . GLU A 1 119 ? -25.577 -5.204 9.116 1.00 26.64 119 GLU A O 1
ATOM 895 N N . ASN A 1 120 ? -24.907 -7.315 8.799 1.00 26.78 120 ASN A N 1
ATOM 896 C CA . ASN A 1 120 ? -26.202 -7.960 9.106 1.00 26.78 120 ASN A CA 1
ATOM 897 C C . ASN A 1 120 ? -26.256 -8.702 10.462 1.00 26.78 120 ASN A C 1
ATOM 899 O O . ASN A 1 120 ? -27.131 -9.536 10.673 1.00 26.78 120 ASN A O 1
ATOM 903 N N . LEU A 1 121 ? -25.331 -8.431 11.389 1.00 26.52 121 LEU A N 1
ATOM 904 C CA . LEU A 1 121 ? -25.261 -9.114 12.697 1.00 26.52 121 LEU A CA 1
ATOM 905 C C . LEU A 1 121 ? -25.716 -8.249 13.891 1.00 26.52 121 LEU A C 1
ATOM 907 O O . LEU A 1 121 ? -25.443 -8.606 15.035 1.00 26.52 121 LEU A O 1
ATOM 911 N N . CYS A 1 122 ? -26.421 -7.139 13.630 1.00 25.70 122 CYS A N 1
ATOM 912 C CA . CYS A 1 122 ? -26.991 -6.264 14.668 1.00 25.70 122 CYS A CA 1
ATOM 913 C C . CYS A 1 122 ? -28.481 -5.900 14.510 1.00 25.70 122 CYS A C 1
ATOM 915 O O . CYS A 1 122 ? -29.018 -5.341 15.459 1.00 25.70 122 CYS A O 1
ATOM 917 N N . ASP A 1 123 ? -29.160 -6.229 13.402 1.00 27.30 123 ASP A N 1
ATOM 918 C CA . ASP A 1 123 ? -30.588 -5.908 13.220 1.00 27.30 123 ASP A CA 1
ATOM 919 C C . ASP A 1 123 ? -31.413 -7.108 12.729 1.00 27.30 123 ASP A C 1
ATOM 921 O O . ASP A 1 123 ? -31.641 -7.300 11.538 1.00 27.30 123 ASP A O 1
ATOM 925 N N . THR A 1 124 ? -31.919 -7.879 13.692 1.00 23.75 124 THR A N 1
ATOM 926 C CA . THR A 1 124 ? -33.203 -8.596 13.594 1.00 23.75 124 THR A CA 1
ATOM 927 C C . THR A 1 124 ? -33.822 -8.667 14.987 1.00 23.75 124 THR A C 1
ATOM 929 O O . THR A 1 124 ? -33.707 -9.675 15.680 1.00 23.75 124 THR A O 1
ATOM 932 N N . SER A 1 125 ? -34.471 -7.580 15.408 1.00 25.95 125 SER A N 1
ATOM 933 C CA . SER A 1 125 ? -35.353 -7.542 16.581 1.00 25.95 125 SER A CA 1
ATOM 934 C C . SER A 1 125 ? -36.822 -7.423 16.163 1.00 25.95 125 SER A C 1
ATOM 936 O O . SER A 1 125 ? -37.566 -6.587 16.669 1.00 25.95 125 SER A O 1
ATOM 938 N N . ASN A 1 126 ? -37.267 -8.312 15.270 1.00 25.36 126 ASN A N 1
ATOM 939 C CA . ASN A 1 126 ? -38.694 -8.604 15.179 1.00 25.36 126 ASN A CA 1
ATOM 940 C C . ASN A 1 126 ? -39.030 -9.624 16.264 1.00 25.36 126 ASN A C 1
ATOM 942 O O . ASN A 1 126 ? -38.558 -10.760 16.232 1.00 25.36 126 ASN A O 1
ATOM 946 N N . LYS A 1 127 ? -39.820 -9.173 17.238 1.00 32.16 127 LYS A N 1
ATOM 947 C CA . LYS A 1 127 ? -40.585 -10.061 18.111 1.00 32.16 127 LYS A CA 1
ATOM 948 C C . LYS A 1 127 ? -41.616 -10.824 17.279 1.00 32.16 127 LYS A C 1
ATOM 950 O O . LYS A 1 127 ? -41.999 -10.349 16.212 1.00 32.16 127 LYS A O 1
ATOM 955 N N . ASP A 1 128 ? -42.057 -11.929 17.870 1.00 28.39 128 ASP A N 1
ATOM 956 C CA . ASP A 1 128 ? -43.174 -12.806 17.496 1.00 28.39 128 ASP A CA 1
ATOM 957 C C . ASP A 1 128 ? -42.699 -14.151 16.930 1.00 28.39 128 ASP A C 1
ATOM 959 O O . ASP A 1 128 ? -42.661 -14.362 15.723 1.00 28.39 128 ASP A O 1
ATOM 963 N N . ASP A 1 129 ? -42.253 -15.011 17.857 1.00 25.97 129 ASP A N 1
ATOM 964 C CA . ASP A 1 129 ? -42.531 -16.458 17.937 1.00 25.97 129 ASP A CA 1
ATOM 965 C C . ASP A 1 129 ? -41.713 -17.043 19.112 1.00 25.97 129 ASP A C 1
ATOM 967 O O . ASP A 1 129 ? -40.522 -17.339 18.998 1.00 25.97 129 ASP A O 1
ATOM 971 N N . GLU A 1 130 ? -42.344 -17.161 20.287 1.00 31.75 130 GLU A N 1
ATOM 972 C CA . GLU A 1 130 ? -41.782 -17.887 21.435 1.00 31.75 130 GLU A CA 1
ATOM 973 C C . GLU A 1 130 ? -41.998 -19.397 21.256 1.00 31.75 130 GLU A C 1
ATOM 975 O O . GLU A 1 130 ? -43.114 -19.882 21.422 1.00 31.75 130 GLU A O 1
ATOM 980 N N . GLU A 1 131 ? -40.932 -20.166 21.026 1.00 26.84 131 GLU A N 1
ATOM 981 C CA . GLU A 1 131 ? -40.898 -21.577 21.430 1.00 26.84 131 GLU A CA 1
ATOM 982 C C . GLU A 1 131 ? -39.464 -22.029 21.765 1.00 26.84 131 GLU A C 1
ATOM 984 O O . GLU A 1 131 ? -38.481 -21.544 21.204 1.00 26.84 131 GLU A O 1
ATOM 989 N N . ASN A 1 132 ? -39.338 -22.914 22.757 1.00 31.81 132 ASN A N 1
ATOM 990 C CA . ASN A 1 132 ? -38.072 -23.226 23.432 1.00 31.81 132 ASN A CA 1
ATOM 991 C C . ASN A 1 132 ? -37.034 -23.934 22.530 1.00 31.81 132 ASN A C 1
ATOM 993 O O . ASN A 1 132 ? -37.301 -25.033 22.047 1.00 31.81 132 ASN A O 1
ATOM 997 N N . ASP A 1 133 ? -35.794 -23.431 22.467 1.00 28.42 133 ASP A N 1
ATOM 998 C CA . ASP A 1 133 ? -34.605 -24.291 22.294 1.00 28.42 133 ASP A CA 1
ATOM 999 C C . ASP A 1 133 ? -33.462 -23.779 23.188 1.00 28.42 133 ASP A C 1
ATOM 1001 O O . ASP A 1 133 ? -32.801 -22.777 22.905 1.00 28.42 133 ASP A O 1
ATOM 1005 N N . GLU A 1 134 ? -33.247 -24.461 24.316 1.00 33.25 134 GLU A N 1
ATOM 1006 C CA . GLU A 1 134 ? -32.095 -24.218 25.184 1.00 33.25 134 GLU A CA 1
ATOM 1007 C C . GLU A 1 134 ? -30.793 -24.481 24.415 1.00 33.25 134 GLU A C 1
ATOM 1009 O O . GLU A 1 134 ? -30.680 -25.467 23.679 1.00 33.25 134 GLU A O 1
ATOM 1014 N N . GLY A 1 135 ? -29.780 -23.632 24.638 1.00 40.44 135 GLY A N 1
ATOM 1015 C CA . GLY A 1 135 ? -28.455 -23.685 24.004 1.00 40.44 135 GLY A CA 1
ATOM 1016 C C . GLY A 1 135 ? -27.654 -24.953 24.326 1.00 40.44 135 GLY A C 1
ATOM 1017 O O . GLY A 1 135 ? -26.655 -24.925 25.044 1.00 40.44 135 GLY A O 1
ATOM 1018 N N . THR A 1 136 ? -28.089 -26.078 23.773 1.00 41.44 136 THR A N 1
ATOM 1019 C CA . THR A 1 136 ? -27.603 -27.426 24.050 1.00 41.44 136 THR A CA 1
ATOM 1020 C C . THR A 1 136 ? -26.434 -27.768 23.132 1.00 41.44 136 THR A C 1
ATOM 1022 O O . THR A 1 136 ? -26.590 -28.030 21.939 1.00 41.44 136 THR A O 1
ATOM 1025 N N . SER A 1 137 ? -25.221 -27.774 23.693 1.00 53.16 137 SER A N 1
ATOM 1026 C CA . SER A 1 137 ? -24.029 -28.229 22.974 1.00 53.16 137 SER A CA 1
ATOM 1027 C C . SER A 1 137 ? -24.179 -29.696 22.563 1.00 53.16 137 SER A C 1
ATOM 1029 O O . SER A 1 137 ? -24.432 -30.538 23.425 1.00 53.16 137 SER A O 1
ATOM 1031 N N . LEU A 1 138 ? -23.957 -29.998 21.280 1.00 65.12 138 LEU A N 1
ATOM 1032 C CA . LEU A 1 138 ? -24.158 -31.331 20.703 1.00 65.12 138 LEU A CA 1
ATOM 1033 C C . LEU A 1 138 ? -23.471 -32.442 21.512 1.00 65.12 138 LEU A C 1
ATOM 1035 O O . LEU A 1 138 ? -22.246 -32.436 21.697 1.00 65.12 138 LEU A O 1
ATOM 1039 N N . SER A 1 139 ? -24.265 -33.428 21.926 1.00 72.31 139 SER A N 1
ATOM 1040 C CA . SER A 1 139 ? -23.818 -34.630 22.622 1.00 72.31 139 SER A CA 1
ATOM 1041 C C . SER A 1 139 ? -22.855 -35.439 21.754 1.00 72.31 139 SER A C 1
ATOM 1043 O O . SER A 1 139 ? -22.980 -35.509 20.530 1.00 72.31 139 SER A O 1
ATOM 1045 N N . TRP A 1 140 ? -21.903 -36.128 22.388 1.00 72.00 140 TRP A N 1
ATOM 1046 C CA . TRP A 1 140 ? -20.956 -36.990 21.673 1.00 72.00 140 TRP A CA 1
ATOM 1047 C C . TRP A 1 140 ? -21.669 -38.100 20.877 1.00 72.00 140 TRP A C 1
ATOM 1049 O O . TRP A 1 140 ? -21.217 -38.471 19.797 1.00 72.00 140 TRP A O 1
ATOM 1059 N N . ARG A 1 141 ? -22.836 -38.571 21.350 1.00 73.88 141 ARG A N 1
ATOM 1060 C CA . ARG A 1 141 ? -23.672 -39.542 20.620 1.00 73.88 141 ARG A CA 1
ATOM 1061 C C . ARG A 1 141 ? -24.291 -38.949 19.352 1.00 73.88 141 ARG A C 1
ATOM 1063 O O . ARG A 1 141 ? -24.310 -39.622 18.327 1.00 73.88 141 ARG A O 1
ATOM 1070 N N . GLU A 1 142 ? -24.746 -37.699 19.402 1.00 78.69 142 GLU A N 1
ATOM 1071 C CA . GLU A 1 142 ? -25.300 -36.993 18.239 1.00 78.69 142 GLU A CA 1
ATOM 1072 C C . GLU A 1 142 ? -24.214 -36.714 17.197 1.00 78.69 142 GLU A C 1
ATOM 1074 O O . GLU A 1 142 ? -24.410 -36.979 16.014 1.00 78.69 142 GLU A O 1
ATOM 1079 N N . LYS A 1 143 ? -23.026 -36.273 17.638 1.00 77.25 143 LYS A N 1
ATOM 1080 C CA . LYS A 1 143 ? -21.864 -36.075 16.756 1.00 77.25 143 LYS A CA 1
ATOM 1081 C C . LYS A 1 143 ? -21.506 -37.360 16.002 1.00 77.25 143 LYS A C 1
ATOM 1083 O O . LYS A 1 143 ? -21.330 -37.320 14.788 1.00 77.25 143 LYS A O 1
ATOM 1088 N N . MET A 1 144 ? -21.468 -38.505 16.687 1.00 76.69 144 MET A N 1
ATOM 1089 C CA . MET A 1 144 ? -21.199 -39.799 16.045 1.00 76.69 144 MET A CA 1
ATOM 1090 C C . MET A 1 144 ? -22.336 -40.250 15.111 1.00 76.69 144 MET A C 1
ATOM 1092 O O . MET A 1 144 ? -22.055 -40.807 14.053 1.00 76.69 144 MET A O 1
ATOM 1096 N N . MET A 1 145 ? -23.603 -39.965 15.438 1.00 79.62 145 MET A N 1
ATOM 1097 C CA . MET A 1 145 ? -24.742 -40.236 14.548 1.00 79.62 145 MET A CA 1
ATOM 1098 C C . MET A 1 145 ? -24.635 -39.451 13.230 1.00 79.62 145 MET A C 1
ATOM 1100 O O . MET A 1 145 ? -24.765 -40.042 12.158 1.00 79.62 145 MET A O 1
ATOM 1104 N N . VAL A 1 146 ? -24.319 -38.152 13.302 1.00 78.12 146 VAL A N 1
ATOM 1105 C CA . VAL A 1 146 ? -24.106 -37.293 12.123 1.00 78.12 146 VAL A CA 1
ATOM 1106 C C . VAL A 1 146 ? -22.935 -37.803 11.275 1.00 78.12 146 VAL A C 1
ATOM 1108 O O . VAL A 1 146 ? -23.062 -37.896 10.057 1.00 78.12 146 VAL A O 1
ATOM 1111 N N . ILE A 1 147 ? -21.820 -38.212 11.892 1.00 77.75 147 ILE A N 1
ATOM 1112 C CA . ILE A 1 147 ? -20.673 -38.794 11.169 1.00 77.75 147 ILE A CA 1
ATOM 1113 C C . ILE A 1 147 ? -21.083 -40.068 10.410 1.00 77.75 147 ILE A C 1
ATOM 1115 O O . ILE A 1 147 ? -20.782 -40.195 9.222 1.00 77.75 147 ILE A O 1
ATOM 1119 N N . CYS A 1 148 ? -21.814 -40.984 11.054 1.00 79.88 148 CYS A N 1
ATOM 1120 C CA . CYS A 1 148 ? -22.307 -42.205 10.409 1.00 79.88 148 CYS A CA 1
ATOM 1121 C C . CYS A 1 148 ? -23.268 -41.919 9.242 1.00 79.88 148 CYS A C 1
ATOM 1123 O O . CYS A 1 148 ? -23.224 -42.623 8.236 1.00 79.88 148 CYS A O 1
ATOM 1125 N N . GLN A 1 149 ? -24.104 -40.880 9.348 1.00 78.94 149 GLN A N 1
ATOM 1126 C CA . GLN A 1 149 ? -25.026 -40.470 8.284 1.00 78.94 149 GLN A CA 1
ATOM 1127 C C . GLN A 1 149 ? -24.298 -39.877 7.063 1.00 78.94 149 GLN A C 1
ATOM 1129 O O . GLN A 1 149 ? -24.741 -40.064 5.932 1.00 78.94 149 GLN A O 1
ATOM 1134 N N . LEU A 1 150 ? -23.171 -39.189 7.274 1.00 77.31 150 LEU A N 1
ATOM 1135 C CA . LEU A 1 150 ? -22.373 -38.569 6.207 1.00 77.31 150 LEU A CA 1
ATOM 1136 C C . LEU A 1 150 ? -21.386 -39.533 5.532 1.00 77.31 150 LEU A C 1
ATOM 1138 O O . LEU A 1 150 ? -20.963 -39.287 4.400 1.00 77.31 150 LEU A O 1
ATOM 1142 N N . LEU A 1 151 ? -21.030 -40.635 6.199 1.00 79.75 151 LEU A N 1
ATOM 1143 C CA . LEU A 1 151 ? -20.023 -41.604 5.754 1.00 79.75 151 LEU A CA 1
ATOM 1144 C C . LEU A 1 151 ? -20.156 -42.064 4.279 1.00 79.75 151 LEU A C 1
ATOM 1146 O O . LEU A 1 151 ? -19.122 -42.104 3.606 1.00 79.75 151 LEU A O 1
ATOM 1150 N N . PRO A 1 152 ? -21.359 -42.335 3.718 1.00 80.62 152 PRO A N 1
ATOM 1151 C CA . PRO A 1 152 ? -21.504 -42.732 2.311 1.00 80.62 152 PRO A CA 1
ATOM 1152 C C . PRO A 1 152 ? -21.028 -41.674 1.304 1.00 80.62 152 PRO A C 1
ATOM 1154 O O . PRO A 1 152 ? -20.634 -42.019 0.192 1.00 80.62 152 PRO A O 1
ATOM 1157 N N . HIS A 1 153 ? -21.043 -40.394 1.684 1.00 80.75 153 HIS A N 1
ATOM 1158 C CA . HIS A 1 153 ? -20.597 -39.284 0.841 1.00 80.75 153 HIS A CA 1
ATOM 1159 C C . HIS A 1 153 ? -19.143 -38.861 1.118 1.00 80.75 153 HIS A C 1
ATOM 1161 O O . HIS A 1 153 ? -18.509 -38.272 0.243 1.00 80.75 153 HIS A O 1
ATOM 1167 N N . MET A 1 154 ? -18.580 -39.216 2.282 1.00 83.69 154 MET A N 1
ATOM 1168 C CA . MET A 1 154 ? -17.165 -38.970 2.600 1.00 83.69 154 MET A CA 1
ATOM 1169 C C . MET A 1 154 ? -16.206 -39.819 1.749 1.00 83.69 154 MET A C 1
ATOM 1171 O O . MET A 1 154 ? -15.123 -39.352 1.401 1.00 83.69 154 MET A O 1
ATOM 1175 N N . LEU A 1 155 ? -16.585 -41.056 1.399 1.00 86.25 155 LEU A N 1
ATOM 1176 C CA . LEU A 1 155 ? -15.712 -41.967 0.647 1.00 86.25 155 LEU A CA 1
ATOM 1177 C C . LEU A 1 155 ? -15.449 -41.501 -0.805 1.00 86.25 155 LEU A C 1
ATOM 1179 O O . LEU A 1 155 ? -14.278 -41.439 -1.177 1.00 86.25 155 LEU A O 1
ATOM 1183 N N . PRO A 1 156 ? -16.458 -41.106 -1.616 1.00 88.19 156 PRO A N 1
ATOM 1184 C CA . PRO A 1 156 ? -16.204 -40.496 -2.923 1.00 88.19 156 PRO A CA 1
ATOM 1185 C C . PRO A 1 156 ? -15.342 -39.232 -2.832 1.00 88.19 156 PRO A C 1
ATOM 1187 O O . PRO A 1 156 ? -14.475 -39.032 -3.672 1.00 88.19 156 PRO A O 1
ATOM 1190 N N . LEU A 1 157 ? -15.545 -38.404 -1.796 1.00 87.06 157 LEU A N 1
ATOM 1191 C CA . LEU A 1 157 ? -14.768 -37.179 -1.583 1.00 87.06 157 LEU A CA 1
ATOM 1192 C C . LEU A 1 157 ? -13.286 -37.483 -1.345 1.00 87.06 157 LEU A C 1
ATOM 1194 O O . LEU A 1 157 ? -12.432 -36.917 -2.020 1.00 87.06 157 LEU A O 1
ATOM 1198 N N . PHE A 1 158 ? -12.988 -38.441 -0.467 1.00 90.44 158 PHE A N 1
ATOM 1199 C CA . PHE A 1 158 ? -11.626 -38.919 -0.241 1.00 90.44 158 PHE A CA 1
ATOM 1200 C C . PHE A 1 158 ? -10.966 -39.436 -1.533 1.00 90.44 158 PHE A C 1
ATOM 1202 O O . PHE A 1 158 ? -9.830 -39.070 -1.827 1.00 90.44 158 PHE A O 1
ATOM 1209 N N . ILE A 1 159 ? -11.670 -40.265 -2.317 1.00 90.62 159 ILE A N 1
ATOM 1210 C CA . ILE A 1 159 ? -11.124 -40.888 -3.538 1.00 90.62 159 ILE A CA 1
ATOM 1211 C C . ILE A 1 159 ? -10.857 -39.848 -4.635 1.00 90.62 159 ILE A C 1
ATOM 1213 O O . ILE A 1 159 ? -9.813 -39.917 -5.287 1.00 90.62 159 ILE A O 1
ATOM 1217 N N . THR A 1 160 ? -11.754 -38.877 -4.829 1.00 90.25 160 THR A N 1
ATOM 1218 C CA . THR A 1 160 ? -11.565 -37.808 -5.821 1.00 90.25 160 THR A CA 1
ATOM 1219 C C . THR A 1 160 ? -10.335 -36.962 -5.476 1.00 90.25 160 THR A C 1
ATOM 1221 O O . THR A 1 160 ? -9.439 -36.837 -6.306 1.00 90.25 160 THR A O 1
ATOM 1224 N N . CYS A 1 161 ? -10.218 -36.481 -4.232 1.00 88.25 161 CYS A N 1
ATOM 1225 C CA . CYS A 1 161 ? -9.078 -35.661 -3.797 1.00 88.25 161 CYS A CA 1
ATOM 1226 C C . CYS A 1 161 ? -7.752 -36.442 -3.769 1.00 88.25 161 CYS A C 1
ATOM 1228 O O . CYS A 1 161 ? -6.691 -35.891 -4.055 1.00 88.25 161 CYS A O 1
ATOM 1230 N N . PHE A 1 162 ? -7.792 -37.742 -3.464 1.00 91.62 162 PHE A N 1
ATOM 1231 C CA . PHE A 1 162 ? -6.634 -38.626 -3.608 1.00 91.62 162 PHE A CA 1
ATOM 1232 C C . PHE A 1 162 ? -6.171 -38.726 -5.071 1.00 91.62 162 PHE A C 1
ATOM 1234 O O . PHE A 1 162 ? -4.975 -38.630 -5.353 1.00 91.62 162 PHE A O 1
ATOM 1241 N N . SER A 1 163 ? -7.113 -38.898 -6.003 1.00 91.06 163 SER A N 1
ATOM 1242 C CA . SER A 1 163 ? -6.808 -39.108 -7.423 1.00 91.06 163 SER A CA 1
ATOM 1243 C C . SER A 1 163 ? -6.239 -37.845 -8.070 1.00 91.06 163 SER A C 1
ATOM 1245 O O . SER A 1 163 ? -5.152 -37.891 -8.650 1.00 91.06 163 SER A O 1
ATOM 1247 N N . GLU A 1 164 ? -6.913 -36.714 -7.856 1.00 87.19 164 GLU A N 1
ATOM 1248 C CA . GLU A 1 164 ? -6.491 -35.366 -8.247 1.00 87.19 164 GLU A CA 1
ATOM 1249 C C . GLU A 1 164 ? -5.034 -35.084 -7.843 1.00 87.19 164 GLU A C 1
ATOM 1251 O O . GLU A 1 164 ? -4.183 -34.761 -8.676 1.00 87.19 164 GLU A O 1
ATOM 1256 N N . TYR A 1 165 ? -4.712 -35.242 -6.556 1.00 86.88 165 TYR A N 1
ATOM 1257 C CA . TYR A 1 165 ? -3.400 -34.855 -6.044 1.00 86.88 165 TYR A CA 1
ATOM 1258 C C . TYR A 1 165 ? -2.287 -35.814 -6.493 1.00 86.88 165 TYR A C 1
ATOM 1260 O O . TYR A 1 165 ? -1.153 -35.368 -6.679 1.00 86.88 165 TYR A O 1
ATOM 1268 N N . ILE A 1 166 ? -2.578 -37.094 -6.764 1.00 88.81 166 ILE A N 1
ATOM 1269 C CA . ILE A 1 166 ? -1.598 -37.984 -7.411 1.00 88.81 166 ILE A CA 1
ATOM 1270 C C . ILE A 1 166 ? -1.336 -37.560 -8.859 1.00 88.81 166 ILE A C 1
ATOM 1272 O O . ILE A 1 166 ? -0.164 -37.481 -9.244 1.00 88.81 166 ILE A O 1
ATOM 1276 N N . ILE A 1 167 ? -2.380 -37.243 -9.639 1.00 88.38 167 ILE A N 1
ATOM 1277 C CA . ILE A 1 167 ? -2.229 -36.727 -11.011 1.00 88.38 167 ILE A CA 1
ATOM 1278 C C . ILE A 1 167 ? -1.313 -35.500 -10.994 1.00 88.38 167 ILE A C 1
ATOM 1280 O O . ILE A 1 167 ? -0.270 -35.495 -11.655 1.00 88.38 167 ILE A O 1
ATOM 1284 N N . VAL A 1 168 ? -1.684 -34.500 -10.190 1.00 83.19 168 VAL A N 1
ATOM 1285 C CA . VAL A 1 168 ? -1.041 -33.183 -10.119 1.00 83.19 168 VAL A CA 1
ATOM 1286 C C . VAL A 1 168 ? 0.409 -33.256 -9.635 1.00 83.19 168 VAL A C 1
ATOM 1288 O O . VAL A 1 168 ? 1.258 -32.534 -10.153 1.00 83.19 168 VAL A O 1
ATOM 1291 N N . GLN A 1 169 ? 0.728 -34.110 -8.659 1.00 75.94 169 GLN A N 1
ATOM 1292 C CA . GLN A 1 169 ? 2.063 -34.121 -8.052 1.00 75.94 169 GLN A CA 1
ATOM 1293 C C . GLN A 1 169 ? 3.027 -35.144 -8.647 1.00 75.94 169 GLN A C 1
ATOM 1295 O O . GLN A 1 169 ? 4.204 -34.834 -8.836 1.00 75.94 169 GLN A O 1
ATOM 1300 N N . ALA A 1 170 ? 2.556 -36.364 -8.907 1.00 82.56 170 ALA A N 1
ATOM 1301 C CA . ALA A 1 170 ? 3.431 -37.500 -9.189 1.00 82.56 170 ALA A CA 1
ATOM 1302 C C . ALA A 1 170 ? 3.409 -37.944 -10.655 1.00 82.56 170 ALA A C 1
ATOM 1304 O O . ALA A 1 170 ? 4.398 -38.498 -11.132 1.00 82.56 170 ALA A O 1
ATOM 1305 N N . VAL A 1 171 ? 2.301 -37.714 -11.370 1.00 86.75 171 VAL A N 1
ATOM 1306 C CA . VAL A 1 171 ? 2.127 -38.213 -12.741 1.00 86.75 171 VAL A CA 1
ATOM 1307 C C . VAL A 1 171 ? 2.526 -37.153 -13.768 1.00 86.75 171 VAL A C 1
ATOM 1309 O O . VAL A 1 171 ? 3.462 -37.373 -14.540 1.00 86.75 171 VAL A O 1
ATOM 1312 N N . ILE A 1 172 ? 1.893 -35.971 -13.761 1.00 87.00 172 ILE A N 1
ATOM 1313 C CA . ILE A 1 172 ? 2.140 -34.938 -14.791 1.00 87.00 172 ILE A CA 1
ATOM 1314 C C . ILE A 1 172 ? 3.559 -34.343 -14.745 1.00 87.00 172 ILE A C 1
ATOM 1316 O O . ILE A 1 172 ? 4.062 -33.868 -15.761 1.00 87.00 172 ILE A O 1
ATOM 1320 N N . THR A 1 173 ? 4.247 -34.437 -13.604 1.00 82.44 173 THR A N 1
ATOM 1321 C CA . THR A 1 173 ? 5.661 -34.048 -13.413 1.00 82.44 173 THR A CA 1
ATOM 1322 C C . THR A 1 173 ? 6.659 -34.911 -14.203 1.00 82.44 173 THR A C 1
ATOM 1324 O O . THR A 1 173 ? 7.823 -34.530 -14.366 1.00 82.44 173 THR A O 1
ATOM 1327 N N . THR A 1 174 ? 6.211 -36.054 -14.737 1.00 82.75 174 THR A N 1
ATOM 1328 C CA . THR A 1 174 ? 7.016 -36.988 -15.551 1.00 82.75 174 THR A CA 1
ATOM 1329 C C . THR A 1 174 ? 6.679 -36.948 -17.054 1.00 82.75 174 THR A C 1
ATOM 1331 O O . THR A 1 174 ? 7.341 -37.605 -17.867 1.00 82.75 174 THR A O 1
ATOM 1334 N N . LEU A 1 175 ? 5.685 -36.140 -17.451 1.00 83.94 175 LEU A N 1
ATOM 1335 C CA . LEU A 1 175 ? 5.170 -36.019 -18.821 1.00 83.94 175 LEU A CA 1
ATOM 1336 C C . LEU A 1 175 ? 5.696 -34.753 -19.526 1.00 83.94 175 LEU A C 1
ATOM 1338 O O . LEU A 1 175 ? 5.009 -33.734 -19.600 1.00 83.94 175 LEU A O 1
ATOM 1342 N N . ALA A 1 176 ? 6.908 -34.822 -20.086 1.00 81.81 176 ALA A N 1
ATOM 1343 C CA . ALA A 1 176 ? 7.484 -33.772 -20.937 1.00 81.81 176 ALA A CA 1
ATOM 1344 C C . ALA A 1 176 ? 7.631 -34.248 -22.393 1.00 81.81 176 ALA A C 1
ATOM 1346 O O . ALA A 1 176 ? 8.014 -35.393 -22.633 1.00 81.81 176 ALA A O 1
ATOM 1347 N N . PHE A 1 177 ? 7.370 -33.366 -23.366 1.00 83.31 177 PHE A N 1
ATOM 1348 C CA . PHE A 1 177 ? 7.336 -33.717 -24.791 1.00 83.31 177 PHE A CA 1
ATOM 1349 C C . PHE A 1 177 ? 8.335 -32.885 -25.615 1.00 83.31 177 PHE A C 1
ATOM 1351 O O . PHE A 1 177 ? 8.274 -31.652 -25.573 1.00 83.31 177 PHE A O 1
ATOM 1358 N N . PRO A 1 178 ? 9.203 -33.516 -26.432 1.00 72.88 178 PRO A N 1
ATOM 1359 C CA . PRO A 1 178 ? 10.154 -32.803 -27.293 1.00 72.88 178 PRO A CA 1
ATOM 1360 C C . PRO A 1 178 ? 9.493 -32.106 -28.493 1.00 72.88 178 PRO A C 1
ATOM 1362 O O . PRO A 1 178 ? 10.103 -31.237 -29.102 1.00 72.88 178 PRO A O 1
ATOM 1365 N N . SER A 1 179 ? 8.248 -32.460 -28.825 1.00 71.69 179 SER A N 1
ATOM 1366 C CA . SER A 1 179 ? 7.438 -31.839 -29.884 1.00 71.69 179 SER A CA 1
ATOM 1367 C C . SER A 1 179 ? 6.690 -30.571 -29.441 1.00 71.69 179 SER A C 1
ATOM 1369 O O . SER A 1 179 ? 5.899 -30.023 -30.209 1.00 71.69 179 SER A O 1
ATOM 1371 N N . SER A 1 180 ? 6.888 -30.117 -28.202 1.00 77.81 180 SER A N 1
ATOM 1372 C CA . SER A 1 180 ? 6.219 -28.937 -27.648 1.00 77.81 180 SER A CA 1
ATOM 1373 C C . SER A 1 180 ? 6.990 -27.636 -27.941 1.00 77.81 180 SER A C 1
ATOM 1375 O O . SER A 1 180 ? 8.206 -27.663 -28.130 1.00 77.81 180 SER A O 1
ATOM 1377 N N . PRO A 1 181 ? 6.321 -26.467 -27.919 1.00 72.00 181 PRO A N 1
ATOM 1378 C CA . PRO A 1 181 ? 6.986 -25.165 -28.005 1.00 72.00 181 PRO A CA 1
ATOM 1379 C C . PRO A 1 181 ? 7.600 -24.697 -26.666 1.00 72.00 181 PRO A C 1
ATOM 1381 O O . PRO A 1 181 ? 8.046 -23.555 -26.564 1.00 72.00 181 PRO A O 1
ATOM 1384 N N . PHE A 1 182 ? 7.595 -25.538 -25.624 1.00 76.94 182 PHE A N 1
ATOM 1385 C CA . PHE A 1 182 ? 7.932 -25.171 -24.245 1.00 76.94 182 PHE A CA 1
ATOM 1386 C C . PHE A 1 182 ? 9.217 -25.865 -23.779 1.00 76.94 182 PHE A C 1
ATOM 1388 O O . PHE A 1 182 ? 9.532 -26.971 -24.221 1.00 76.94 182 PHE A O 1
ATOM 1395 N N . LYS A 1 183 ? 9.960 -25.276 -22.831 1.00 72.25 183 LYS A N 1
ATOM 1396 C CA . LYS A 1 183 ? 11.091 -25.996 -22.217 1.00 72.25 183 LYS A CA 1
ATOM 1397 C C . LYS A 1 183 ? 10.560 -27.121 -21.315 1.00 72.25 183 LYS A C 1
ATOM 1399 O O . LYS A 1 183 ? 9.451 -26.994 -20.790 1.00 72.25 183 LYS A O 1
ATOM 1404 N N . PRO A 1 184 ? 11.331 -28.198 -21.059 1.00 65.31 184 PRO A N 1
ATOM 1405 C CA . PRO A 1 184 ? 10.882 -29.311 -20.215 1.00 65.31 184 PRO A CA 1
ATOM 1406 C C . PRO A 1 184 ? 10.396 -28.897 -18.818 1.00 65.31 184 PRO A C 1
ATOM 1408 O O . PRO A 1 184 ? 9.452 -29.489 -18.309 1.00 65.31 184 PRO A O 1
ATOM 1411 N N . ARG A 1 185 ? 10.988 -27.851 -18.220 1.00 66.81 185 ARG A N 1
ATOM 1412 C CA . ARG A 1 185 ? 10.517 -27.248 -16.960 1.00 66.81 185 ARG A CA 1
ATOM 1413 C C . ARG A 1 185 ? 9.089 -26.707 -17.088 1.00 66.81 185 ARG A C 1
ATOM 1415 O O . ARG A 1 185 ? 8.210 -27.072 -16.313 1.00 66.81 185 ARG A O 1
ATOM 1422 N N . ASP A 1 186 ? 8.887 -25.838 -18.072 1.00 72.44 186 ASP A N 1
ATOM 1423 C CA . ASP A 1 186 ? 7.713 -24.972 -18.195 1.00 72.44 186 ASP A CA 1
ATOM 1424 C C . ASP A 1 186 ? 6.411 -25.776 -18.398 1.00 72.44 186 ASP A C 1
ATOM 1426 O O . ASP A 1 186 ? 5.332 -25.302 -18.056 1.00 72.44 186 ASP A O 1
ATOM 1430 N N . HIS A 1 187 ? 6.502 -27.021 -18.891 1.00 75.12 187 HIS A N 1
ATOM 1431 C CA . HIS A 1 187 ? 5.363 -27.934 -19.077 1.00 75.12 187 HIS A CA 1
ATOM 1432 C C . HIS A 1 187 ? 4.486 -28.056 -17.825 1.00 75.12 187 HIS A C 1
ATOM 1434 O O . HIS A 1 187 ? 3.265 -27.967 -17.920 1.00 75.12 187 HIS A O 1
ATOM 1440 N N . TYR A 1 188 ? 5.107 -28.227 -16.653 1.00 76.56 188 TYR A N 1
ATOM 1441 C CA . TYR A 1 188 ? 4.379 -28.353 -15.392 1.00 76.56 188 TYR A CA 1
ATOM 1442 C C . TYR A 1 188 ? 3.628 -27.065 -15.038 1.00 76.56 188 TYR A C 1
ATOM 1444 O O . TYR A 1 188 ? 2.481 -27.123 -14.606 1.00 76.56 188 TYR A O 1
ATOM 1452 N N . GLU A 1 189 ? 4.242 -25.901 -15.268 1.00 69.50 189 GLU A N 1
ATOM 1453 C CA . GLU A 1 189 ? 3.609 -24.602 -15.022 1.00 69.50 189 GLU A CA 1
ATOM 1454 C C . GLU A 1 189 ? 2.353 -24.443 -15.908 1.00 69.50 189 GLU A C 1
ATOM 1456 O O . GLU A 1 189 ? 1.290 -24.081 -15.400 1.00 69.50 189 GLU A O 1
ATOM 1461 N N . TYR A 1 190 ? 2.417 -24.833 -17.190 1.00 73.94 190 TYR A N 1
ATOM 1462 C CA . TYR A 1 190 ? 1.249 -24.841 -18.085 1.00 73.94 190 TYR A CA 1
ATOM 1463 C C . TYR A 1 190 ? 0.170 -25.857 -17.684 1.00 73.94 190 TYR A C 1
ATOM 1465 O O . TYR A 1 190 ? -1.011 -25.505 -17.706 1.00 73.94 190 TYR A O 1
ATOM 1473 N N . TYR A 1 191 ? 0.534 -27.085 -17.291 1.00 79.94 191 TYR A N 1
ATOM 1474 C CA . TYR A 1 191 ? -0.446 -28.071 -16.821 1.00 79.94 191 TYR A CA 1
ATOM 1475 C C . TYR A 1 191 ? -1.205 -27.558 -15.587 1.00 79.94 191 TYR A C 1
ATOM 1477 O O . TYR A 1 191 ? -2.431 -27.615 -15.563 1.00 79.94 191 TYR A O 1
ATOM 1485 N N . ILE A 1 192 ? -0.506 -26.986 -14.598 1.00 75.00 192 ILE A N 1
ATOM 1486 C CA . ILE A 1 192 ? -1.134 -26.431 -13.388 1.00 75.00 192 ILE A CA 1
ATOM 1487 C C . ILE A 1 192 ? -2.053 -25.247 -13.713 1.00 75.00 192 ILE A C 1
ATOM 1489 O O . ILE A 1 192 ? -3.154 -25.169 -13.173 1.00 75.00 192 ILE A O 1
ATOM 1493 N N . VAL A 1 193 ? -1.645 -24.336 -14.603 1.00 71.31 193 VAL A N 1
ATOM 1494 C CA . VAL A 1 193 ? -2.506 -23.212 -15.015 1.00 71.31 193 VAL A CA 1
ATOM 1495 C C . VAL A 1 193 ? -3.787 -23.720 -15.681 1.00 71.31 193 VAL A C 1
ATOM 1497 O O . VAL A 1 193 ? -4.874 -23.253 -15.347 1.00 71.31 193 VAL A O 1
ATOM 1500 N N . VAL A 1 194 ? -3.686 -24.698 -16.583 1.00 73.94 194 VAL A N 1
ATOM 1501 C CA . VAL A 1 194 ? -4.854 -25.259 -17.278 1.00 73.94 194 VAL A CA 1
ATOM 1502 C C . VAL A 1 194 ? -5.760 -26.062 -16.337 1.00 73.94 194 VAL A C 1
ATOM 1504 O O . VAL A 1 194 ? -6.981 -25.938 -16.442 1.00 73.94 194 VAL A O 1
ATOM 1507 N N . PHE A 1 195 ? -5.190 -26.791 -15.371 1.00 80.50 195 PHE A N 1
ATOM 1508 C CA . PHE A 1 195 ? -5.937 -27.452 -14.296 1.00 80.50 195 PHE A CA 1
ATOM 1509 C C . PHE A 1 195 ? -6.785 -26.448 -13.502 1.00 80.50 195 PHE A C 1
ATOM 1511 O O . PHE A 1 195 ? -8.002 -26.596 -13.417 1.00 80.50 195 PHE A O 1
ATOM 1518 N N . VAL A 1 196 ? -6.159 -25.379 -12.991 1.00 71.06 196 VAL A N 1
ATOM 1519 C CA . VAL A 1 196 ? -6.830 -24.349 -12.175 1.00 71.06 196 VAL A CA 1
ATOM 1520 C C . VAL A 1 196 ? -7.908 -23.606 -12.972 1.00 71.06 196 VAL A C 1
ATOM 1522 O O . VAL A 1 196 ? -8.956 -23.270 -12.426 1.00 71.06 196 VAL A O 1
ATOM 1525 N N . VAL A 1 197 ? -7.711 -23.381 -14.276 1.00 68.75 197 VAL A N 1
ATOM 1526 C CA . VAL A 1 197 ? -8.757 -22.805 -15.142 1.00 68.75 197 VAL A CA 1
ATOM 1527 C C . VAL A 1 197 ? -9.941 -23.768 -15.305 1.00 68.75 197 VAL A C 1
ATOM 1529 O O . VAL A 1 197 ? -11.088 -23.326 -15.228 1.00 68.75 197 VAL A O 1
ATOM 1532 N N . GLY A 1 198 ? -9.694 -25.072 -15.475 1.00 76.12 198 GLY A N 1
ATOM 1533 C CA . GLY A 1 198 ? -10.746 -26.096 -15.462 1.00 76.12 198 GLY A CA 1
ATOM 1534 C C . GLY A 1 198 ? -11.513 -26.108 -14.138 1.00 76.12 198 GLY A C 1
ATOM 1535 O O . GLY A 1 198 ? -12.743 -26.040 -14.129 1.00 76.12 198 GLY A O 1
ATOM 1536 N N . GLU A 1 199 ? -10.788 -26.083 -13.020 1.00 78.81 199 GLU A N 1
ATOM 1537 C CA . GLU A 1 199 ? -11.343 -26.052 -11.666 1.00 78.81 199 GLU A CA 1
ATOM 1538 C C . GLU A 1 199 ? -12.186 -24.801 -11.403 1.00 78.81 199 GLU A C 1
ATOM 1540 O O . GLU A 1 199 ? -13.299 -24.904 -10.888 1.00 78.81 199 GLU A O 1
ATOM 1545 N N . MET A 1 200 ? -11.725 -23.621 -11.823 1.00 74.94 200 MET A N 1
ATOM 1546 C CA . MET A 1 200 ? -12.487 -22.374 -11.733 1.00 74.94 200 MET A CA 1
ATOM 1547 C C . MET A 1 200 ? -13.826 -22.477 -12.480 1.00 74.94 200 MET A C 1
ATOM 1549 O O . MET A 1 200 ? -14.861 -22.066 -11.945 1.00 74.94 200 MET A O 1
ATOM 1553 N N . VAL A 1 201 ? -13.834 -23.042 -13.694 1.00 76.00 201 VAL A N 1
ATOM 1554 C CA . VAL A 1 201 ? -15.066 -23.274 -14.470 1.00 76.00 201 VAL A CA 1
ATOM 1555 C C . VAL A 1 201 ? -15.973 -24.278 -13.747 1.00 76.00 201 VAL A C 1
ATOM 1557 O O . VAL A 1 201 ? -17.157 -23.994 -13.537 1.00 76.00 201 VAL A O 1
ATOM 1560 N N . GLY A 1 202 ? -15.411 -25.398 -13.280 1.00 80.81 202 GLY A N 1
ATOM 1561 C CA . GLY A 1 202 ? -16.114 -26.429 -12.513 1.00 80.81 202 GLY A CA 1
ATOM 1562 C C . GLY A 1 202 ? -16.688 -25.932 -11.180 1.00 80.81 202 GLY A C 1
ATOM 1563 O O . GLY A 1 202 ? -17.782 -26.340 -10.802 1.00 80.81 202 GLY A O 1
ATOM 1564 N N . ARG A 1 203 ? -16.028 -24.996 -10.484 1.00 77.56 203 ARG A N 1
ATOM 1565 C CA . ARG A 1 203 ? -16.541 -24.387 -9.241 1.00 77.56 203 ARG A CA 1
ATOM 1566 C C . ARG A 1 203 ? -17.568 -23.270 -9.482 1.00 77.56 203 ARG A C 1
ATOM 1568 O O . ARG A 1 203 ? -18.301 -22.914 -8.558 1.00 77.56 203 ARG A O 1
ATOM 1575 N N . SER A 1 204 ? -17.644 -22.723 -10.700 1.00 77.50 204 SER A N 1
ATOM 1576 C CA . SER A 1 204 ? -18.473 -21.547 -11.027 1.00 77.50 204 SER A CA 1
ATOM 1577 C C . SER A 1 204 ? -19.758 -21.854 -11.806 1.00 77.50 204 SER A C 1
ATOM 1579 O O . SER A 1 204 ? -20.657 -21.012 -11.834 1.00 77.50 204 SER A O 1
ATOM 1581 N N . TYR A 1 205 ? -19.887 -23.028 -12.439 1.00 80.81 205 TYR A N 1
ATOM 1582 C CA . TYR A 1 205 ? -20.983 -23.307 -13.384 1.00 80.81 205 TYR A CA 1
ATOM 1583 C C . TYR A 1 205 ? -22.397 -23.099 -12.802 1.00 80.81 205 TYR A C 1
ATOM 1585 O O . TYR A 1 205 ? -23.219 -22.456 -13.453 1.00 80.81 205 TYR A O 1
ATOM 1593 N N . LEU A 1 206 ? -22.686 -23.543 -11.568 1.00 73.75 206 LEU A N 1
ATOM 1594 C CA . LEU A 1 206 ? -24.006 -23.326 -10.948 1.00 73.75 206 LEU A CA 1
ATOM 1595 C C . LEU A 1 206 ? -24.302 -21.845 -10.695 1.00 73.75 206 LEU A C 1
ATOM 1597 O O . LEU A 1 206 ? -25.447 -21.424 -10.858 1.00 73.75 206 LEU A O 1
ATOM 1601 N N . LEU A 1 207 ? -23.295 -21.045 -10.331 1.00 72.50 207 LEU A N 1
ATOM 1602 C CA . LEU A 1 207 ? -23.448 -19.603 -10.123 1.00 72.50 207 LEU A CA 1
ATOM 1603 C C . LEU A 1 207 ? -23.755 -18.897 -11.452 1.00 72.50 207 LEU A C 1
ATOM 1605 O O . LEU A 1 207 ? -24.703 -18.117 -11.530 1.00 72.50 207 LEU A O 1
ATOM 1609 N N . VAL A 1 208 ? -23.004 -19.228 -12.508 1.00 72.62 208 VAL A N 1
ATOM 1610 C CA . VAL A 1 208 ? -23.192 -18.679 -13.862 1.00 72.62 208 VAL A CA 1
ATOM 1611 C C . VAL A 1 208 ? -24.565 -19.056 -14.428 1.00 72.62 208 VAL A C 1
ATOM 1613 O O . VAL A 1 208 ? -25.289 -18.189 -14.916 1.00 72.62 208 VAL A O 1
ATOM 1616 N N . LEU A 1 209 ? -24.974 -20.324 -14.311 1.00 76.75 209 LEU A N 1
ATOM 1617 C CA . LEU A 1 209 ? -26.283 -20.787 -14.782 1.00 76.75 209 LEU A CA 1
ATOM 1618 C C . LEU A 1 209 ? -27.434 -20.142 -13.998 1.00 76.75 209 LEU A C 1
ATOM 1620 O O . LEU A 1 209 ? -28.390 -19.671 -14.613 1.00 76.75 209 LEU A O 1
ATOM 1624 N N . SER A 1 210 ? -27.314 -20.038 -12.668 1.00 71.12 210 SER A N 1
ATOM 1625 C CA . SER A 1 210 ? -28.310 -19.370 -11.813 1.00 71.12 210 SER A CA 1
ATOM 1626 C C . SER A 1 210 ? -28.459 -17.879 -12.127 1.00 71.12 210 SER A C 1
ATOM 1628 O O . SER A 1 210 ? -29.563 -17.346 -12.021 1.00 71.12 210 SER A O 1
ATOM 1630 N N . TYR A 1 211 ? -27.368 -17.210 -12.519 1.00 70.00 211 TYR A N 1
ATOM 1631 C CA . TYR A 1 211 ? -27.373 -15.803 -12.927 1.00 70.00 211 TYR A CA 1
ATOM 1632 C C . TYR A 1 211 ? -28.068 -15.588 -14.280 1.00 70.00 211 TYR A C 1
ATOM 1634 O O . TYR A 1 211 ? -28.786 -14.605 -14.450 1.00 70.00 211 TYR A O 1
ATOM 1642 N N . ILE A 1 212 ? -27.906 -16.521 -15.228 1.00 73.31 212 ILE A N 1
ATOM 1643 C CA . ILE A 1 212 ? -28.583 -16.477 -16.535 1.00 73.31 212 ILE A CA 1
ATOM 1644 C C . ILE A 1 212 ? -30.090 -16.729 -16.372 1.00 73.31 212 ILE A C 1
ATOM 1646 O O . ILE A 1 212 ? -30.902 -15.948 -16.868 1.00 73.31 212 ILE A O 1
ATOM 1650 N N . LYS A 1 213 ? -30.472 -17.809 -15.674 1.00 70.62 213 LYS A N 1
ATOM 1651 C CA . LYS A 1 213 ? -31.852 -18.107 -15.252 1.00 70.62 213 LYS A CA 1
ATOM 1652 C C . LYS A 1 213 ? -31.841 -18.978 -13.998 1.00 70.62 213 LYS A C 1
ATOM 1654 O O . LYS A 1 213 ? -31.266 -20.062 -14.005 1.00 70.62 213 LYS A O 1
ATOM 1659 N N . ARG A 1 214 ? -32.585 -18.574 -12.964 1.00 66.19 214 ARG A N 1
ATOM 1660 C CA . ARG A 1 214 ? -32.666 -19.298 -11.682 1.00 66.19 214 ARG A CA 1
ATOM 1661 C C . ARG A 1 214 ? -33.005 -20.790 -11.852 1.00 66.19 214 ARG A C 1
ATOM 1663 O O . ARG A 1 214 ? -32.302 -21.636 -11.308 1.00 66.19 214 ARG A O 1
ATOM 1670 N N . ASP A 1 215 ? -33.986 -21.110 -12.696 1.00 72.69 215 ASP A N 1
ATOM 1671 C CA . ASP A 1 215 ? -34.427 -22.490 -12.968 1.00 72.69 215 ASP A CA 1
ATOM 1672 C C . ASP A 1 215 ? -33.341 -23.378 -13.606 1.00 72.69 215 ASP A C 1
ATOM 1674 O O . ASP A 1 215 ? -33.420 -24.605 -13.540 1.00 72.69 215 ASP A O 1
ATOM 1678 N N . TRP A 1 216 ? -32.349 -22.782 -14.279 1.00 76.25 216 TRP A N 1
ATOM 1679 C CA . TRP A 1 216 ? -31.266 -23.524 -14.932 1.00 76.25 216 TRP A CA 1
ATOM 1680 C C . TRP A 1 216 ? -30.227 -23.977 -13.908 1.00 76.25 216 TRP A C 1
ATOM 1682 O O . TRP A 1 216 ? -29.721 -25.089 -14.019 1.00 76.25 216 TRP A O 1
ATOM 1692 N N . GLY A 1 217 ? -29.970 -23.163 -12.879 1.00 68.69 217 GLY A N 1
ATOM 1693 C CA . GLY A 1 217 ? -29.128 -23.546 -11.747 1.00 68.69 217 GLY A CA 1
ATOM 1694 C C . GLY A 1 217 ? -29.691 -24.738 -10.972 1.00 68.69 217 GLY A C 1
ATOM 1695 O O . GLY A 1 217 ? -28.951 -25.661 -10.648 1.00 68.69 217 GLY A O 1
ATOM 1696 N N . GLU A 1 218 ? -31.006 -24.776 -10.731 1.00 73.25 218 GLU A N 1
ATOM 1697 C CA . GLU A 1 218 ? -31.638 -25.909 -10.038 1.00 73.25 218 GLU A CA 1
ATOM 1698 C C . GLU A 1 218 ? -31.650 -27.191 -10.882 1.00 73.25 218 GLU A C 1
ATOM 1700 O O . GLU A 1 218 ? -31.369 -28.265 -10.353 1.00 73.25 218 GLU A O 1
ATOM 1705 N N . LYS A 1 219 ? -31.888 -27.087 -12.198 1.00 77.50 219 LYS A N 1
ATOM 1706 C CA . LYS A 1 219 ? -31.844 -28.234 -13.127 1.00 77.50 219 LYS A CA 1
ATOM 1707 C C . LYS A 1 219 ? -30.434 -28.763 -13.404 1.00 77.50 219 LYS A C 1
ATOM 1709 O O . LYS A 1 219 ? -30.305 -29.906 -13.829 1.00 77.50 219 LYS A O 1
ATOM 1714 N N . ALA A 1 220 ? -29.397 -27.953 -13.188 1.00 79.56 220 ALA A N 1
ATOM 1715 C CA . ALA A 1 220 ? -28.001 -28.328 -13.411 1.00 79.56 220 ALA A CA 1
ATOM 1716 C C . ALA A 1 220 ? -27.318 -28.978 -12.191 1.00 79.56 220 ALA A C 1
ATOM 1718 O O . ALA A 1 220 ? -26.160 -29.382 -12.296 1.00 79.56 220 ALA A O 1
ATOM 1719 N N . LYS A 1 221 ? -28.005 -29.096 -11.044 1.00 81.50 221 LYS A N 1
ATOM 1720 C CA . LYS A 1 221 ? -27.500 -29.820 -9.865 1.00 81.50 221 LYS A CA 1
ATOM 1721 C C . LYS A 1 221 ? -27.290 -31.299 -10.210 1.00 81.50 221 LYS A C 1
ATOM 1723 O O . LYS A 1 221 ? -28.203 -31.950 -10.714 1.00 81.50 221 LYS A O 1
ATOM 1728 N N . PHE A 1 222 ? -26.113 -31.845 -9.904 1.00 83.00 222 PHE A N 1
ATOM 1729 C CA . PHE A 1 222 ? -25.744 -33.215 -10.262 1.00 83.00 222 PHE A CA 1
ATOM 1730 C C . PHE A 1 222 ? -25.631 -34.112 -9.012 1.00 83.00 222 PHE A C 1
ATOM 1732 O O . PHE A 1 222 ? -24.617 -34.070 -8.314 1.00 83.00 222 PHE A O 1
ATOM 1739 N N . PRO A 1 223 ? -26.649 -34.941 -8.701 1.00 76.81 223 PRO A N 1
ATOM 1740 C CA . PRO A 1 223 ? -26.685 -35.712 -7.454 1.00 76.81 223 PRO A CA 1
ATOM 1741 C C . PRO A 1 223 ? -25.779 -36.956 -7.459 1.00 76.81 223 PRO A C 1
ATOM 1743 O O . PRO A 1 223 ? -25.463 -37.499 -6.401 1.00 76.81 223 PRO A O 1
ATOM 1746 N N . TYR A 1 224 ? -25.350 -37.434 -8.631 1.00 84.25 224 TYR A N 1
ATOM 1747 C CA . TYR A 1 224 ? -24.634 -38.706 -8.782 1.00 84.25 224 TYR A CA 1
ATOM 1748 C C . TYR A 1 224 ? -23.115 -38.560 -8.610 1.00 84.25 224 TYR A C 1
ATOM 1750 O O . TYR A 1 224 ? -22.340 -38.868 -9.512 1.00 84.25 224 TYR A O 1
ATOM 1758 N N . LEU A 1 225 ? -22.680 -38.118 -7.425 1.00 84.75 225 LEU A N 1
ATOM 1759 C CA . LEU A 1 225 ? -21.268 -37.872 -7.080 1.00 84.75 225 LEU A CA 1
ATOM 1760 C C . LEU A 1 225 ? -20.307 -39.020 -7.447 1.00 84.75 225 LEU A C 1
ATOM 1762 O O . LEU A 1 225 ? -19.164 -38.773 -7.829 1.00 84.75 225 LEU A O 1
ATOM 1766 N N . TRP A 1 226 ? -20.770 -40.271 -7.369 1.00 86.19 226 TRP A N 1
ATOM 1767 C CA . TRP A 1 226 ? -19.981 -41.457 -7.714 1.00 86.19 226 TRP A CA 1
ATOM 1768 C C . TRP A 1 226 ? -19.552 -41.502 -9.191 1.00 86.19 226 TRP A C 1
ATOM 1770 O O . TRP A 1 226 ? -18.505 -42.066 -9.489 1.00 86.19 226 TRP A O 1
ATOM 1780 N N . VAL A 1 227 ? -20.311 -40.886 -10.108 1.00 88.69 227 VAL A N 1
ATOM 1781 C CA . VAL A 1 227 ? -19.975 -40.833 -11.543 1.00 88.69 227 VAL A CA 1
ATOM 1782 C C . VAL A 1 227 ? -18.775 -39.921 -11.780 1.00 88.69 227 VAL A C 1
ATOM 1784 O O . VAL A 1 227 ? -17.853 -40.296 -12.493 1.00 88.69 227 VAL A O 1
ATOM 1787 N N . LEU A 1 228 ? -18.754 -38.747 -11.142 1.00 89.81 228 LEU A N 1
ATOM 1788 C CA . LEU A 1 228 ? -17.629 -37.808 -11.225 1.00 89.81 228 LEU A CA 1
ATOM 1789 C C . LEU A 1 228 ? -16.364 -38.399 -10.581 1.00 89.81 228 LEU A C 1
ATOM 1791 O O . LEU A 1 228 ? -15.284 -38.301 -11.149 1.00 89.81 228 LEU A O 1
ATOM 1795 N N . CYS A 1 229 ? -16.518 -39.087 -9.446 1.00 90.88 229 CYS A N 1
ATOM 1796 C CA . CYS A 1 229 ? -15.438 -39.836 -8.800 1.00 90.88 229 CYS A CA 1
ATOM 1797 C C . CYS A 1 229 ? -14.874 -40.950 -9.709 1.00 90.88 229 CYS A C 1
ATOM 1799 O O . CYS A 1 229 ? -13.660 -41.113 -9.810 1.00 90.88 229 CYS A O 1
ATOM 1801 N N . LEU A 1 230 ? -15.740 -41.687 -10.417 1.00 91.12 230 LEU A N 1
ATOM 1802 C CA . LEU A 1 230 ? -15.320 -42.724 -11.365 1.00 91.12 230 LEU A CA 1
ATOM 1803 C C . LEU A 1 230 ? -14.530 -42.142 -12.547 1.00 91.12 230 LEU A C 1
ATOM 1805 O O . LEU A 1 230 ? -13.543 -42.751 -12.954 1.00 91.12 230 LEU A O 1
ATOM 1809 N N . ILE A 1 231 ? -14.942 -40.985 -13.079 1.00 91.50 231 ILE A N 1
ATOM 1810 C CA . ILE A 1 231 ? -14.219 -40.292 -14.158 1.00 91.50 231 ILE A CA 1
ATOM 1811 C C . ILE A 1 231 ? -12.803 -39.927 -13.693 1.00 91.50 231 ILE A C 1
ATOM 1813 O O . ILE A 1 231 ? -11.843 -40.315 -14.349 1.00 91.50 231 ILE A O 1
ATOM 1817 N N . GLU A 1 232 ? -12.658 -39.316 -12.513 1.00 91.62 232 GLU A N 1
ATOM 1818 C CA . GLU A 1 232 ? -11.345 -38.921 -11.979 1.00 91.62 232 GLU A CA 1
ATOM 1819 C C . GLU A 1 232 ? -10.394 -40.120 -11.780 1.00 91.62 232 GLU A C 1
ATOM 1821 O O . GLU A 1 232 ? -9.201 -40.051 -12.077 1.00 91.62 232 GLU A O 1
ATOM 1826 N N . VAL A 1 233 ? -10.923 -41.264 -11.328 1.00 93.19 233 VAL A N 1
ATOM 1827 C CA . VAL A 1 233 ? -10.147 -42.511 -11.194 1.00 93.19 233 VAL A CA 1
ATOM 1828 C C . VAL A 1 233 ? -9.743 -43.079 -12.562 1.00 93.19 233 VAL A C 1
ATOM 1830 O O . VAL A 1 233 ? -8.641 -43.618 -12.700 1.00 93.19 233 VAL A O 1
ATOM 1833 N N . MET A 1 234 ? -10.599 -42.962 -13.582 1.00 91.94 234 MET A N 1
ATOM 1834 C CA . MET A 1 234 ? -10.268 -43.356 -14.958 1.00 91.94 234 MET A CA 1
ATOM 1835 C C . MET A 1 234 ? -9.183 -42.455 -15.557 1.00 91.94 234 MET A C 1
ATOM 1837 O O . MET A 1 234 ? -8.244 -42.980 -16.157 1.00 91.94 234 MET A O 1
ATOM 1841 N N . ASP A 1 235 ? -9.253 -41.140 -15.341 1.00 91.25 235 ASP A N 1
ATOM 1842 C CA . ASP A 1 235 ? -8.247 -40.188 -15.821 1.00 91.25 235 ASP A CA 1
ATOM 1843 C C . ASP A 1 235 ? -6.896 -40.373 -15.108 1.00 91.25 235 ASP A C 1
ATOM 1845 O O . ASP A 1 235 ? -5.853 -40.392 -15.770 1.00 91.25 235 ASP A O 1
ATOM 1849 N N . LEU A 1 236 ? -6.885 -40.649 -13.794 1.00 92.81 236 LEU A N 1
ATOM 1850 C CA . LEU A 1 236 ? -5.672 -41.055 -13.069 1.00 92.81 236 LEU A CA 1
ATOM 1851 C C . LEU A 1 236 ? -5.043 -42.306 -13.694 1.00 92.81 236 LEU A C 1
ATOM 1853 O O . LEU A 1 236 ? -3.848 -42.314 -13.998 1.00 92.81 236 LEU A O 1
ATOM 1857 N N . LEU A 1 237 ? -5.828 -43.371 -13.884 1.00 92.25 237 LEU A N 1
ATOM 1858 C CA . LEU A 1 237 ? -5.329 -44.626 -14.450 1.00 92.25 237 LEU A CA 1
ATOM 1859 C C . LEU A 1 237 ? -4.812 -44.425 -15.879 1.00 92.25 237 LEU A C 1
ATOM 1861 O O . LEU A 1 237 ? -3.742 -44.935 -16.218 1.00 92.25 237 LEU A O 1
ATOM 1865 N N . PHE A 1 238 ? -5.515 -43.640 -16.697 1.00 93.00 238 PHE A N 1
ATOM 1866 C CA . PHE A 1 238 ? -5.086 -43.304 -18.049 1.00 93.00 238 PHE A CA 1
ATOM 1867 C C . PHE A 1 238 ? -3.770 -42.516 -18.057 1.00 93.00 238 PHE A C 1
ATOM 1869 O O . PHE A 1 238 ? -2.859 -42.865 -18.809 1.00 93.00 238 PHE A O 1
ATOM 1876 N N . LEU A 1 239 ? -3.623 -41.497 -17.203 1.00 91.50 239 LEU A N 1
ATOM 1877 C CA . LEU A 1 239 ? -2.405 -40.687 -17.126 1.00 91.50 239 LEU A CA 1
ATOM 1878 C C . LEU A 1 239 ? -1.213 -41.470 -16.552 1.00 91.50 239 LEU A C 1
ATOM 1880 O O . LEU A 1 239 ? -0.094 -41.292 -17.033 1.00 91.50 239 LEU A O 1
ATOM 1884 N N . VAL A 1 240 ? -1.427 -42.386 -15.599 1.00 91.06 240 VAL A N 1
ATOM 1885 C CA . VAL A 1 240 ? -0.379 -43.305 -15.112 1.00 91.06 240 VAL A CA 1
ATOM 1886 C C . VAL A 1 240 ? 0.080 -44.246 -16.229 1.00 91.06 240 VAL A C 1
ATOM 1888 O O . VAL A 1 240 ? 1.282 -44.392 -16.448 1.00 91.06 240 VAL A O 1
ATOM 1891 N N . LEU A 1 241 ? -0.851 -44.838 -16.986 1.00 89.75 241 LEU A N 1
ATOM 1892 C CA . LEU A 1 241 ? -0.520 -45.668 -18.151 1.00 89.75 241 LEU A CA 1
ATOM 1893 C C . LEU A 1 241 ? 0.193 -44.854 -19.243 1.00 89.75 241 LEU A C 1
ATOM 1895 O O . LEU A 1 241 ? 1.146 -45.342 -19.849 1.00 89.75 241 LEU A O 1
ATOM 1899 N N . ALA A 1 242 ? -0.219 -43.607 -19.473 1.00 88.06 242 ALA A N 1
ATOM 1900 C CA . ALA A 1 242 ? 0.422 -42.699 -20.417 1.00 88.06 242 ALA A CA 1
ATOM 1901 C C . ALA A 1 242 ? 1.845 -42.308 -19.990 1.00 88.06 242 ALA A C 1
ATOM 1903 O O . ALA A 1 242 ? 2.728 -42.232 -20.841 1.00 88.06 242 ALA A O 1
ATOM 1904 N N . ALA A 1 243 ? 2.091 -42.098 -18.696 1.00 86.94 243 ALA A N 1
ATOM 1905 C CA . ALA A 1 243 ? 3.424 -41.824 -18.161 1.00 86.94 243 ALA A CA 1
ATOM 1906 C C . ALA A 1 243 ? 4.339 -43.059 -18.218 1.00 86.94 243 ALA A C 1
ATOM 1908 O O . ALA A 1 243 ? 5.514 -42.928 -18.560 1.00 86.94 243 ALA A O 1
ATOM 1909 N N . TRP A 1 244 ? 3.791 -44.250 -17.951 1.00 88.38 244 TRP A N 1
ATOM 1910 C CA . TRP A 1 244 ? 4.524 -45.518 -17.978 1.00 88.38 244 TRP A CA 1
ATOM 1911 C C . TRP A 1 244 ? 4.893 -45.959 -19.403 1.00 88.38 244 TRP A C 1
ATOM 1913 O O . TRP A 1 244 ? 6.060 -46.191 -19.700 1.00 88.38 244 TRP A O 1
ATOM 1923 N N . TYR A 1 245 ? 3.910 -46.039 -20.306 1.00 86.44 245 TYR A N 1
ATOM 1924 C CA . TYR A 1 245 ? 4.094 -46.552 -21.672 1.00 86.44 245 TYR A CA 1
ATOM 1925 C C . TYR A 1 245 ? 4.419 -45.471 -22.717 1.00 86.44 245 TYR A C 1
ATOM 1927 O O . TYR A 1 245 ? 4.751 -45.810 -23.851 1.00 86.44 245 TYR A O 1
ATOM 1935 N N . ARG A 1 246 ? 4.297 -44.179 -22.374 1.00 81.44 246 ARG A N 1
ATOM 1936 C CA . ARG A 1 246 ? 4.603 -43.018 -23.241 1.00 81.44 246 ARG A CA 1
ATOM 1937 C C . ARG A 1 246 ? 3.959 -43.052 -24.637 1.00 81.44 246 ARG A C 1
ATOM 1939 O O . ARG A 1 246 ? 4.520 -42.548 -25.604 1.00 81.44 246 ARG A O 1
ATOM 1946 N N . PHE A 1 247 ? 2.736 -43.580 -24.735 1.00 86.00 247 PHE A N 1
ATOM 1947 C CA . PHE A 1 247 ? 1.992 -43.687 -26.000 1.00 86.00 247 PHE A CA 1
ATOM 1948 C C . PHE A 1 247 ? 1.334 -42.375 -26.476 1.00 86.00 247 PHE A C 1
ATOM 1950 O O . PHE A 1 247 ? 0.781 -42.336 -27.576 1.00 86.00 247 PHE A O 1
ATOM 1957 N N . LEU A 1 248 ? 1.346 -41.302 -25.672 1.00 87.62 248 LEU A N 1
ATOM 1958 C CA . LEU A 1 248 ? 0.733 -40.025 -26.052 1.00 87.62 248 LEU A CA 1
ATOM 1959 C C . LEU A 1 248 ? 1.605 -39.261 -27.070 1.00 87.62 248 LEU A C 1
ATOM 1961 O O . LEU A 1 248 ? 2.760 -38.967 -26.772 1.00 87.62 248 LEU A O 1
ATOM 1965 N N . PRO A 1 249 ? 1.068 -38.859 -28.239 1.00 80.88 249 PRO A N 1
ATOM 1966 C CA . PRO A 1 249 ? 1.863 -38.212 -29.287 1.00 80.88 249 PRO A CA 1
ATOM 1967 C C . PRO A 1 249 ? 2.092 -36.703 -29.082 1.00 80.88 249 PRO A C 1
ATOM 1969 O O . PRO A 1 249 ? 2.892 -36.106 -29.804 1.00 80.88 249 PRO A O 1
ATOM 1972 N N . SER A 1 250 ? 1.373 -36.044 -28.162 1.00 86.31 250 SER A N 1
ATOM 1973 C CA . SER A 1 250 ? 1.407 -34.580 -28.039 1.00 86.31 250 SER A CA 1
ATOM 1974 C C . SER A 1 250 ? 1.021 -34.046 -26.657 1.00 86.31 250 SER A C 1
ATOM 1976 O O . SER A 1 250 ? 0.065 -34.517 -26.039 1.00 86.31 250 SER A O 1
ATOM 1978 N N . VAL A 1 251 ? 1.698 -32.965 -26.248 1.00 87.06 251 VAL A N 1
ATOM 1979 C CA . VAL A 1 251 ? 1.415 -32.171 -25.038 1.00 87.06 251 VAL A CA 1
ATOM 1980 C C . VAL A 1 251 ? -0.024 -31.640 -24.980 1.00 87.06 251 VAL A C 1
ATOM 1982 O O . VAL A 1 251 ? -0.603 -31.549 -23.900 1.00 87.06 251 VAL A O 1
ATOM 1985 N N . TRP A 1 252 ? -0.638 -31.343 -26.132 1.00 87.75 252 TRP A N 1
ATOM 1986 C CA . TRP A 1 252 ? -2.003 -30.804 -26.201 1.00 87.75 252 TRP A CA 1
ATOM 1987 C C . TRP A 1 252 ? -3.060 -31.777 -25.664 1.00 87.75 252 TRP A C 1
ATOM 1989 O O . TRP A 1 252 ? -4.071 -31.339 -25.123 1.00 87.75 252 TRP A O 1
ATOM 1999 N N . ILE A 1 253 ? -2.810 -33.088 -25.760 1.00 88.69 253 ILE A N 1
ATOM 2000 C CA . ILE A 1 253 ? -3.709 -34.118 -25.223 1.00 88.69 253 ILE A CA 1
ATOM 2001 C C . ILE A 1 253 ? -3.650 -34.119 -23.691 1.00 88.69 253 ILE A C 1
ATOM 2003 O O . ILE A 1 253 ? -4.688 -34.188 -23.041 1.00 88.69 253 ILE A O 1
ATOM 2007 N N . VAL A 1 254 ? -2.454 -33.965 -23.109 1.00 89.38 254 VAL A N 1
ATOM 2008 C CA . VAL A 1 254 ? -2.289 -33.850 -21.650 1.00 89.38 254 VAL A CA 1
ATOM 2009 C C . VAL A 1 254 ? -2.929 -32.561 -21.134 1.00 89.38 254 VAL A C 1
ATOM 2011 O O . VAL A 1 254 ? -3.654 -32.612 -20.151 1.00 89.38 254 VAL A O 1
ATOM 2014 N N . LEU A 1 255 ? -2.755 -31.428 -21.826 1.00 87.88 255 LEU A N 1
ATOM 2015 C CA . LEU A 1 255 ? -3.428 -30.170 -21.468 1.00 87.88 255 LEU A CA 1
ATOM 2016 C C . LEU A 1 255 ? -4.963 -30.306 -21.491 1.00 87.88 255 LEU A C 1
ATOM 2018 O O . LEU A 1 255 ? -5.624 -29.809 -20.584 1.00 87.88 255 LEU A O 1
ATOM 2022 N N . LEU A 1 256 ? -5.531 -31.007 -22.479 1.00 91.00 256 LEU A N 1
ATOM 2023 C CA . LEU A 1 256 ? -6.975 -31.255 -22.548 1.00 91.00 256 LEU A CA 1
ATOM 2024 C C . LEU A 1 256 ? -7.469 -32.148 -21.398 1.00 91.00 256 LEU A C 1
ATOM 2026 O O . LEU A 1 256 ? -8.465 -31.813 -20.765 1.00 91.00 256 LEU A O 1
ATOM 2030 N N . LEU A 1 257 ? -6.775 -33.252 -21.105 1.00 90.38 257 LEU A N 1
ATOM 2031 C CA . LEU A 1 257 ? -7.133 -34.152 -20.000 1.00 90.38 257 LEU A CA 1
ATOM 2032 C C . LEU A 1 257 ? -7.028 -33.447 -18.642 1.00 90.38 257 LEU A C 1
ATOM 2034 O O . LEU A 1 257 ? -7.931 -33.543 -17.821 1.00 90.38 257 LEU A O 1
ATOM 2038 N N . VAL A 1 258 ? -5.975 -32.656 -18.435 1.00 88.19 258 VAL A N 1
ATOM 2039 C CA . VAL A 1 258 ? -5.773 -31.881 -17.204 1.00 88.19 258 VAL A CA 1
ATOM 2040 C C . VAL A 1 258 ? -6.831 -30.775 -17.038 1.00 88.19 258 VAL A C 1
ATOM 2042 O O . VAL A 1 258 ? -7.253 -30.505 -15.914 1.00 88.19 258 VAL A O 1
ATOM 2045 N N . PHE A 1 259 ? -7.327 -30.180 -18.131 1.00 89.44 259 PHE A N 1
ATOM 2046 C CA . PHE A 1 259 ? -8.496 -29.289 -18.088 1.00 89.44 259 PHE A CA 1
ATOM 2047 C C . PHE A 1 259 ? -9.778 -30.032 -17.677 1.00 89.44 259 PHE A C 1
ATOM 2049 O O . PHE A 1 259 ? -10.564 -29.501 -16.891 1.00 89.44 259 PHE A O 1
ATOM 2056 N N . VAL A 1 260 ? -9.984 -31.251 -18.192 1.00 90.88 260 VAL A N 1
ATOM 2057 C CA . VAL A 1 260 ? -11.135 -32.098 -17.838 1.00 90.88 260 VAL A CA 1
ATOM 2058 C C . VAL A 1 260 ? -11.091 -32.485 -16.358 1.00 90.88 260 VAL A C 1
ATOM 2060 O O . VAL A 1 260 ? -12.080 -32.207 -15.688 1.00 90.88 260 VAL A O 1
ATOM 2063 N N . CYS A 1 261 ? -9.956 -32.973 -15.836 1.00 89.00 261 CYS A N 1
ATOM 2064 C CA . CYS A 1 261 ? -9.736 -33.225 -14.399 1.00 89.00 261 CYS A CA 1
ATOM 2065 C C . CYS A 1 261 ? -10.063 -32.003 -13.526 1.00 89.00 261 CYS A C 1
ATOM 2067 O O . CYS A 1 261 ? -10.784 -32.098 -12.537 1.00 89.00 261 CYS A O 1
ATOM 2069 N N . GLY A 1 262 ? -9.572 -30.814 -13.898 1.00 83.38 262 GLY A N 1
ATOM 2070 C CA . GLY A 1 262 ? -9.910 -29.592 -13.163 1.00 83.38 262 GLY A CA 1
ATOM 2071 C C . GLY A 1 262 ? -11.426 -29.364 -13.124 1.00 83.38 262 GLY A C 1
ATOM 2072 O O . GLY A 1 262 ? -12.010 -29.119 -12.068 1.00 83.38 262 GLY A O 1
ATOM 2073 N N . LEU A 1 263 ? -12.092 -29.503 -14.272 1.00 88.44 263 LEU A N 1
ATOM 2074 C CA . LEU A 1 263 ? -13.532 -29.290 -14.401 1.00 88.44 263 LEU A CA 1
ATOM 2075 C C . LEU A 1 263 ? -14.373 -30.344 -13.654 1.00 88.44 263 LEU A C 1
ATOM 2077 O O . LEU A 1 263 ? -15.375 -29.973 -13.035 1.00 88.44 263 LEU A O 1
ATOM 2081 N N . THR A 1 264 ? -13.976 -31.621 -13.660 1.00 89.56 264 THR A N 1
ATOM 2082 C CA . THR A 1 264 ? -14.633 -32.708 -12.907 1.00 89.56 264 THR A CA 1
ATOM 2083 C C . THR A 1 264 ? -14.490 -32.511 -11.404 1.00 89.56 264 THR A C 1
ATOM 2085 O O . THR A 1 264 ? -15.504 -32.550 -10.702 1.00 89.56 264 THR A O 1
ATOM 2088 N N . VAL A 1 265 ? -13.282 -32.216 -10.912 1.00 86.50 265 VAL A N 1
ATOM 2089 C CA . VAL A 1 265 ? -13.004 -31.915 -9.497 1.00 86.50 265 VAL A CA 1
ATOM 2090 C C . VAL A 1 265 ? -13.792 -30.692 -9.027 1.00 86.50 265 VAL A C 1
ATOM 2092 O O . VAL A 1 265 ? -14.499 -30.757 -8.016 1.00 86.50 265 VAL A O 1
ATOM 2095 N N . GLY A 1 266 ? -13.750 -29.589 -9.782 1.00 81.94 266 GLY A N 1
ATOM 2096 C CA . GLY A 1 266 ? -14.479 -28.368 -9.443 1.00 81.94 266 GLY A CA 1
ATOM 2097 C C . GLY A 1 266 ? -15.993 -28.595 -9.370 1.00 81.94 266 GLY A C 1
ATOM 2098 O O . GLY A 1 266 ? -16.639 -28.177 -8.405 1.00 81.94 266 GLY A O 1
ATOM 2099 N N . ALA A 1 267 ? -16.561 -29.314 -10.345 1.00 85.44 267 ALA A N 1
ATOM 2100 C CA . ALA A 1 267 ? -17.985 -29.648 -10.356 1.00 85.44 267 ALA A CA 1
ATOM 2101 C C . ALA A 1 267 ? -18.365 -30.618 -9.224 1.00 85.44 267 ALA A C 1
ATOM 2103 O O . ALA A 1 267 ? -19.436 -30.483 -8.622 1.00 85.44 267 ALA A O 1
ATOM 2104 N N . PHE A 1 268 ? -17.493 -31.575 -8.904 1.00 88.25 268 PHE A N 1
ATOM 2105 C CA . PHE A 1 268 ? -17.670 -32.509 -7.798 1.00 88.25 268 PHE A CA 1
ATOM 2106 C C . PHE A 1 268 ? -17.720 -31.775 -6.450 1.00 88.25 268 PHE A C 1
ATOM 2108 O O . PHE A 1 268 ? -18.693 -31.948 -5.715 1.00 88.25 268 PHE A O 1
ATOM 2115 N N . TYR A 1 269 ? -16.750 -30.895 -6.164 1.00 84.50 269 TYR A N 1
ATOM 2116 C CA . TYR A 1 269 ? -16.680 -30.131 -4.911 1.00 84.50 269 TYR A CA 1
ATOM 2117 C C . TYR A 1 269 ? -17.975 -29.346 -4.649 1.00 84.50 269 TYR A C 1
ATOM 2119 O O . TYR A 1 269 ? -18.569 -29.464 -3.578 1.00 84.50 269 TYR A O 1
ATOM 2127 N N . VAL A 1 270 ? -18.487 -28.599 -5.636 1.00 81.12 270 VAL A N 1
ATOM 2128 C CA . VAL A 1 270 ? -19.705 -27.789 -5.436 1.00 81.12 270 VAL A CA 1
ATOM 2129 C C . VAL A 1 270 ? -20.942 -28.655 -5.181 1.00 81.12 270 VAL A C 1
ATOM 2131 O O . VAL A 1 270 ? -21.737 -28.336 -4.294 1.00 81.12 270 VAL A O 1
ATOM 2134 N N . ASN A 1 271 ? -21.108 -29.766 -5.909 1.00 85.25 271 ASN A N 1
ATOM 2135 C CA . ASN A 1 271 ? -22.232 -30.678 -5.673 1.00 85.25 271 ASN A CA 1
ATOM 2136 C C . ASN A 1 271 ? -22.140 -31.351 -4.295 1.00 85.25 271 ASN A C 1
ATOM 2138 O O . ASN A 1 271 ? -23.160 -31.452 -3.614 1.00 85.25 271 ASN A O 1
ATOM 2142 N N . VAL A 1 272 ? -20.938 -31.751 -3.857 1.00 83.69 272 VAL A N 1
ATOM 2143 C CA . VAL A 1 272 ? -20.698 -32.284 -2.506 1.00 83.69 272 VAL A CA 1
ATOM 2144 C C . VAL A 1 272 ? -21.201 -31.302 -1.455 1.00 83.69 272 VAL A C 1
ATOM 2146 O O . VAL A 1 272 ? -22.083 -31.658 -0.675 1.00 83.69 272 VAL A O 1
ATOM 2149 N N . VAL A 1 273 ? -20.716 -30.057 -1.442 1.00 77.81 273 VAL A N 1
ATOM 2150 C CA . VAL A 1 273 ? -21.062 -29.149 -0.337 1.00 77.81 273 VAL A CA 1
ATOM 2151 C C . VAL A 1 273 ? -22.557 -28.780 -0.347 1.00 77.81 273 VAL A C 1
ATOM 2153 O O . VAL A 1 273 ? -23.157 -28.652 0.719 1.00 77.81 273 VAL A O 1
ATOM 2156 N N . ILE A 1 274 ? -23.211 -28.715 -1.516 1.00 77.31 274 ILE A N 1
ATOM 2157 C CA . ILE A 1 274 ? -24.677 -28.546 -1.609 1.00 77.31 274 ILE A CA 1
ATOM 2158 C C . ILE A 1 274 ? -25.430 -29.749 -1.014 1.00 77.31 274 ILE A C 1
ATOM 2160 O O . ILE A 1 274 ? -26.373 -29.552 -0.245 1.00 77.31 274 ILE A O 1
ATOM 2164 N N . ILE A 1 275 ? -25.020 -30.983 -1.331 1.00 78.25 275 ILE A N 1
ATOM 2165 C CA . ILE A 1 275 ? -25.645 -32.208 -0.804 1.00 78.25 275 ILE A CA 1
ATOM 2166 C C . ILE A 1 275 ? -25.504 -32.261 0.722 1.00 78.25 275 ILE A C 1
ATOM 2168 O O . ILE A 1 275 ? -26.507 -32.384 1.424 1.00 78.25 275 ILE A O 1
ATOM 2172 N N . PHE A 1 276 ? -24.295 -32.058 1.253 1.00 74.31 276 PHE A N 1
ATOM 2173 C CA . PHE A 1 276 ? -24.047 -32.051 2.700 1.00 74.31 276 PHE A CA 1
ATOM 2174 C C . PHE A 1 276 ? -24.877 -30.995 3.439 1.00 74.31 276 PHE A C 1
ATOM 2176 O O . PHE A 1 276 ? -25.444 -31.274 4.496 1.00 74.31 276 PHE A O 1
ATOM 2183 N N . ARG A 1 277 ? -24.999 -29.791 2.866 1.00 72.69 277 ARG A N 1
ATOM 2184 C CA . ARG A 1 277 ? -25.784 -28.692 3.442 1.00 72.69 277 ARG A CA 1
ATOM 2185 C C . ARG A 1 277 ? -27.288 -28.986 3.476 1.00 72.69 277 ARG A C 1
ATOM 2187 O O . ARG A 1 277 ? -27.983 -28.494 4.367 1.00 72.69 277 ARG A O 1
ATOM 2194 N N . ASN A 1 278 ? -27.788 -29.758 2.511 1.00 72.62 278 ASN A N 1
ATOM 2195 C CA . ASN A 1 278 ? -29.214 -30.038 2.342 1.00 72.62 278 ASN A CA 1
ATOM 2196 C C . ASN A 1 278 ? -29.661 -31.362 3.001 1.00 72.62 278 ASN A C 1
ATOM 2198 O O . ASN A 1 278 ? -30.850 -31.529 3.256 1.00 72.62 278 ASN A O 1
ATOM 2202 N N . CYS A 1 279 ? -28.738 -32.265 3.350 1.00 67.62 279 CYS A N 1
ATOM 2203 C CA . CYS A 1 279 ? -29.031 -33.520 4.060 1.00 67.62 279 CYS A CA 1
ATOM 2204 C C . CYS A 1 279 ? -29.241 -33.384 5.585 1.00 67.62 279 CYS A C 1
ATOM 2206 O O . CYS A 1 279 ? -29.515 -34.390 6.239 1.00 67.62 279 CYS A O 1
ATOM 2208 N N . LEU A 1 280 ? -29.090 -32.190 6.175 1.00 66.00 280 LEU A N 1
ATOM 2209 C CA . LEU A 1 280 ? -29.018 -32.004 7.632 1.00 66.00 280 LEU A CA 1
ATOM 2210 C C . LEU A 1 280 ? -29.922 -30.882 8.161 1.00 66.00 280 LEU A C 1
ATOM 2212 O O . LEU A 1 280 ? -30.088 -29.839 7.528 1.00 66.00 280 LEU A O 1
ATOM 2216 N N . GLN A 1 281 ? -30.449 -31.065 9.376 1.00 63.53 281 GLN A N 1
ATOM 2217 C CA . GLN A 1 281 ? -31.158 -30.018 10.124 1.00 63.53 281 GLN A CA 1
ATOM 2218 C C . GLN A 1 281 ? -30.190 -28.935 10.627 1.00 63.53 281 GLN A C 1
ATOM 2220 O O . GLN A 1 281 ? -29.018 -29.211 10.886 1.00 63.53 281 GLN A O 1
ATOM 2225 N N . GLN A 1 282 ? -30.689 -27.705 10.809 1.00 62.38 282 GLN A N 1
ATOM 2226 C CA . GLN A 1 282 ? -29.875 -26.516 11.111 1.00 62.38 282 GLN A CA 1
ATOM 2227 C C . GLN A 1 282 ? -28.931 -26.706 12.317 1.00 62.38 282 GLN A C 1
ATOM 2229 O O . GLN A 1 282 ? -27.766 -26.324 12.228 1.00 62.38 282 GLN A O 1
ATOM 2234 N N . LYS A 1 283 ? -29.388 -27.396 13.376 1.00 65.50 283 LYS A N 1
ATOM 2235 C CA . LYS A 1 283 ? -28.627 -27.719 14.602 1.00 65.50 283 LYS A CA 1
ATOM 2236 C C . LYS A 1 283 ? -27.352 -28.546 14.359 1.00 65.50 283 LYS A C 1
ATOM 2238 O O . LYS A 1 283 ? -26.395 -28.434 15.120 1.00 65.50 283 LYS A O 1
ATOM 2243 N N . TYR A 1 284 ? -27.304 -29.340 13.284 1.00 72.31 284 TYR A N 1
ATOM 2244 C CA . TYR A 1 284 ? -26.175 -30.226 12.962 1.00 72.31 284 TYR A CA 1
ATOM 2245 C C . TYR A 1 284 ? -25.273 -29.703 11.827 1.00 72.31 284 TYR A C 1
ATOM 2247 O O . TYR A 1 284 ? -24.162 -30.210 11.654 1.00 72.31 284 TYR A O 1
ATOM 2255 N N . LYS A 1 285 ? -25.709 -28.686 11.063 1.00 70.50 285 LYS A N 1
ATOM 2256 C CA . LYS A 1 285 ? -24.982 -28.198 9.873 1.00 70.50 285 LYS A CA 1
ATOM 2257 C C . LYS A 1 285 ? -23.604 -27.622 10.190 1.00 70.50 285 LYS A C 1
ATOM 2259 O O . LYS A 1 285 ? -22.667 -27.928 9.464 1.00 70.50 285 LYS A O 1
ATOM 2264 N N . GLU A 1 286 ? -23.456 -26.830 11.253 1.00 70.69 286 GLU A N 1
ATOM 2265 C CA . GLU A 1 286 ? -22.160 -26.237 11.635 1.00 70.69 286 GLU A CA 1
ATOM 2266 C C . GLU A 1 286 ? -21.093 -27.319 11.874 1.00 70.69 286 GLU A C 1
ATOM 2268 O O . GLU A 1 286 ? -20.005 -27.256 11.301 1.00 70.69 286 GLU A O 1
ATOM 2273 N N . PHE A 1 287 ? -21.430 -28.344 12.665 1.00 75.25 287 PHE A N 1
ATOM 2274 C CA . PHE A 1 287 ? -20.530 -29.459 12.964 1.00 75.25 287 PHE A CA 1
ATOM 2275 C C . PHE A 1 287 ? -20.199 -30.280 11.711 1.00 75.25 287 PHE A C 1
ATOM 2277 O O . PHE A 1 287 ? -19.034 -30.567 11.448 1.00 75.25 287 PHE A O 1
ATOM 2284 N N . ALA A 1 288 ? -21.214 -30.622 10.915 1.00 71.25 288 ALA A N 1
ATOM 2285 C CA . ALA A 1 288 ? -21.041 -31.411 9.703 1.00 71.25 288 ALA A CA 1
ATOM 2286 C C . ALA A 1 288 ? -20.210 -30.704 8.629 1.00 71.25 288 ALA A C 1
ATOM 2288 O O . ALA A 1 288 ? -19.326 -31.323 8.045 1.00 71.25 288 ALA A O 1
ATOM 2289 N N . MET A 1 289 ? -20.460 -29.413 8.391 1.00 72.56 289 MET A N 1
ATOM 2290 C CA . MET A 1 289 ? -19.723 -28.612 7.410 1.00 72.56 289 MET A CA 1
ATOM 2291 C C . MET A 1 289 ? -18.248 -28.482 7.803 1.00 72.56 289 MET A C 1
ATOM 2293 O O . MET A 1 289 ? -17.381 -28.609 6.945 1.00 72.56 289 MET A O 1
ATOM 2297 N N . GLY A 1 290 ? -17.943 -28.342 9.099 1.00 71.12 290 GLY A N 1
ATOM 2298 C CA . GLY A 1 290 ? -16.563 -28.412 9.590 1.00 71.12 290 GLY A CA 1
ATOM 2299 C C . GLY A 1 290 ? -15.910 -29.797 9.453 1.00 71.12 290 GLY A C 1
ATOM 2300 O O . GLY A 1 290 ? -14.689 -29.887 9.411 1.00 71.12 290 GLY A O 1
ATOM 2301 N N . TYR A 1 291 ? -16.697 -30.875 9.359 1.00 78.56 291 TYR A N 1
ATOM 2302 C CA . TYR A 1 291 ? -16.208 -32.258 9.264 1.00 78.56 291 TYR A CA 1
ATOM 2303 C C . TYR A 1 291 ? -15.981 -32.743 7.812 1.00 78.56 291 TYR A C 1
ATOM 2305 O O . TYR A 1 291 ? -15.323 -33.762 7.607 1.00 78.56 291 TYR A O 1
ATOM 2313 N N . ILE A 1 292 ? -16.467 -32.010 6.796 1.00 79.19 292 ILE A N 1
ATOM 2314 C CA . ILE A 1 292 ? -16.199 -32.266 5.357 1.00 79.19 292 ILE A CA 1
ATOM 2315 C C . ILE A 1 292 ? -14.700 -32.180 5.035 1.00 79.19 292 ILE A C 1
ATOM 2317 O O . ILE A 1 292 ? -14.202 -32.893 4.165 1.00 79.19 292 ILE A O 1
ATOM 2321 N N . ASP A 1 293 ? -13.973 -31.335 5.761 1.00 80.31 293 ASP A N 1
ATOM 2322 C CA . ASP A 1 293 ? -12.545 -31.090 5.556 1.00 80.31 293 ASP A CA 1
ATOM 2323 C C . ASP A 1 293 ? -11.665 -32.314 5.904 1.00 80.31 293 ASP A C 1
ATOM 2325 O O . ASP A 1 293 ? -10.562 -32.481 5.386 1.00 80.31 293 ASP A O 1
ATOM 2329 N N . LEU A 1 294 ? -12.161 -33.242 6.733 1.00 85.19 294 LEU A N 1
ATOM 2330 C CA . LEU A 1 294 ? -11.408 -34.426 7.160 1.00 85.19 294 LEU A CA 1
ATOM 2331 C C . LEU A 1 294 ? -11.102 -35.428 6.017 1.00 85.19 294 LEU A C 1
ATOM 2333 O O . LEU A 1 294 ? -9.932 -35.779 5.846 1.00 85.19 294 LEU A O 1
ATOM 2337 N N . PRO A 1 295 ? -12.072 -35.920 5.216 1.00 85.25 295 PRO A N 1
ATOM 2338 C CA . PRO A 1 295 ? -11.774 -36.767 4.054 1.00 85.25 295 PRO A CA 1
ATOM 2339 C C . PRO A 1 295 ? -11.064 -36.020 2.918 1.00 85.25 295 PRO A C 1
ATOM 2341 O O . PRO A 1 295 ? -10.258 -36.643 2.231 1.00 85.25 295 PRO A O 1
ATOM 2344 N N . LEU A 1 296 ? -11.319 -34.716 2.742 1.00 84.62 296 LEU A N 1
ATOM 2345 C CA . LEU A 1 296 ? -10.606 -33.858 1.787 1.00 84.62 296 LEU A CA 1
ATOM 2346 C C . LEU A 1 296 ? -9.101 -33.881 2.095 1.00 84.62 296 LEU A C 1
ATOM 2348 O O . LEU A 1 296 ? -8.292 -34.366 1.305 1.00 84.62 296 LEU A O 1
ATOM 2352 N N . THR A 1 297 ? -8.731 -33.457 3.302 1.00 84.25 297 THR A N 1
ATOM 2353 C CA . THR A 1 297 ? -7.334 -33.399 3.754 1.00 84.25 297 THR A CA 1
ATOM 2354 C C . THR A 1 297 ? -6.706 -34.786 3.911 1.00 84.25 297 THR A C 1
ATOM 2356 O O . THR A 1 297 ? -5.516 -34.952 3.639 1.00 84.25 297 THR A O 1
ATOM 2359 N N . GLY A 1 298 ? -7.493 -35.809 4.262 1.00 86.69 298 GLY A N 1
ATOM 2360 C CA . GLY A 1 298 ? -7.058 -37.208 4.297 1.00 86.69 298 GLY A CA 1
ATOM 2361 C C . GLY A 1 298 ? -6.710 -37.781 2.916 1.00 86.69 298 GLY A C 1
ATOM 2362 O O . GLY A 1 298 ? -5.688 -38.463 2.776 1.00 86.69 298 GLY A O 1
ATOM 2363 N N . GLY A 1 299 ? -7.510 -37.483 1.886 1.00 88.19 299 GLY A N 1
ATOM 2364 C CA . GLY A 1 299 ? -7.229 -37.879 0.500 1.00 88.19 299 GLY A CA 1
ATOM 2365 C C . GLY A 1 299 ? -5.935 -37.238 -0.002 1.00 88.19 299 GLY A C 1
ATOM 2366 O O . GLY A 1 299 ? -5.041 -37.922 -0.499 1.00 88.19 299 GLY A O 1
ATOM 2367 N N . VAL A 1 300 ? -5.767 -35.941 0.263 1.00 86.56 300 VAL A N 1
ATOM 2368 C CA . VAL A 1 300 ? -4.541 -35.201 -0.066 1.00 86.56 300 VAL A CA 1
ATOM 2369 C C . VAL A 1 300 ? -3.313 -35.738 0.685 1.00 86.56 300 VAL A C 1
ATOM 2371 O O . VAL A 1 300 ? -2.242 -35.890 0.096 1.00 86.56 300 VAL A O 1
ATOM 2374 N N . LEU A 1 301 ? -3.431 -36.049 1.981 1.00 86.62 301 LEU A N 1
ATOM 2375 C CA . LEU A 1 301 ? -2.317 -36.571 2.780 1.00 86.62 301 LEU A CA 1
ATOM 2376 C C . LEU A 1 301 ? -1.862 -37.954 2.291 1.00 86.62 301 LEU A C 1
ATOM 2378 O O . LEU A 1 301 ? -0.661 -38.221 2.211 1.00 86.62 301 LEU A O 1
ATOM 2382 N N . THR A 1 302 ? -2.806 -38.828 1.939 1.00 88.00 302 THR A N 1
ATOM 2383 C CA . THR A 1 302 ? -2.494 -40.165 1.410 1.00 88.00 302 THR A CA 1
ATOM 2384 C C . THR A 1 302 ? -1.910 -40.104 -0.003 1.00 88.00 302 THR A C 1
ATOM 2386 O O . THR A 1 302 ? -0.932 -40.806 -0.272 1.00 88.00 302 THR A O 1
ATOM 2389 N N . ALA A 1 303 ? -2.396 -39.196 -0.857 1.00 86.12 303 ALA A N 1
ATOM 2390 C CA . ALA A 1 303 ? -1.776 -38.876 -2.143 1.00 86.12 303 ALA A CA 1
ATOM 2391 C C . ALA A 1 303 ? -0.328 -38.381 -1.982 1.00 86.12 303 ALA A C 1
ATOM 2393 O O . ALA A 1 303 ? 0.569 -38.873 -2.665 1.00 86.12 303 ALA A O 1
ATOM 2394 N N . ALA A 1 304 ? -0.068 -37.483 -1.023 1.00 82.38 304 ALA A N 1
ATOM 2395 C CA . ALA A 1 304 ? 1.273 -36.966 -0.741 1.00 82.38 304 ALA A CA 1
ATOM 2396 C C . ALA A 1 304 ? 2.256 -38.079 -0.338 1.00 82.38 304 ALA A C 1
ATOM 2398 O O . ALA A 1 304 ? 3.385 -38.139 -0.830 1.00 82.38 304 ALA A O 1
ATOM 2399 N N . VAL A 1 305 ? 1.826 -38.976 0.557 1.00 85.81 305 VAL A N 1
ATOM 2400 C CA . VAL A 1 305 ? 2.646 -40.098 1.036 1.00 85.81 305 VAL A CA 1
ATOM 2401 C C . VAL A 1 305 ? 2.911 -41.109 -0.081 1.00 85.81 305 VAL A C 1
ATOM 2403 O O . VAL A 1 305 ? 4.045 -41.564 -0.214 1.00 85.81 305 VAL A O 1
ATOM 2406 N N . LEU A 1 306 ? 1.918 -41.428 -0.918 1.00 86.94 306 LEU A N 1
ATOM 2407 C CA . LEU A 1 306 ? 2.107 -42.352 -2.040 1.00 86.94 306 LEU A CA 1
ATOM 2408 C C . LEU A 1 306 ? 2.937 -41.724 -3.176 1.00 86.94 306 LEU A C 1
ATOM 2410 O O . LEU A 1 306 ? 3.777 -42.394 -3.779 1.00 86.94 306 LEU A O 1
ATOM 2414 N N . GLY A 1 307 ? 2.787 -40.418 -3.411 1.00 81.94 307 GLY A N 1
ATOM 2415 C CA . GLY A 1 307 ? 3.553 -39.649 -4.393 1.00 81.94 307 GLY A CA 1
ATOM 2416 C C . GLY A 1 307 ? 5.066 -39.675 -4.156 1.00 81.94 307 GLY A C 1
ATOM 2417 O O . GLY A 1 307 ? 5.824 -39.681 -5.122 1.00 81.94 307 GLY A O 1
ATOM 2418 N N . LEU A 1 308 ? 5.519 -39.789 -2.895 1.00 80.75 308 LEU A N 1
ATOM 2419 C CA . LEU A 1 308 ? 6.940 -40.007 -2.554 1.00 80.75 308 LEU A CA 1
ATOM 2420 C C . LEU A 1 308 ? 7.547 -41.252 -3.219 1.00 80.75 308 LEU A C 1
ATOM 2422 O O . LEU A 1 308 ? 8.762 -41.302 -3.395 1.00 80.75 308 LEU A O 1
ATOM 2426 N N . TYR A 1 309 ? 6.725 -42.252 -3.545 1.00 84.81 309 TYR A N 1
ATOM 2427 C CA . TYR A 1 309 ? 7.146 -43.491 -4.196 1.00 84.81 309 TYR A CA 1
ATOM 2428 C C . TYR A 1 309 ? 6.815 -43.502 -5.695 1.00 84.81 309 TYR A C 1
ATOM 2430 O O . TYR A 1 309 ? 7.625 -43.955 -6.500 1.00 84.81 309 TYR A O 1
ATOM 2438 N N . VAL A 1 310 ? 5.657 -42.957 -6.084 1.00 86.00 310 VAL A N 1
ATOM 2439 C CA . VAL A 1 310 ? 5.184 -42.957 -7.479 1.00 86.00 310 VAL A CA 1
ATOM 2440 C C . VAL A 1 310 ? 6.003 -42.021 -8.383 1.00 86.00 310 VAL A C 1
ATOM 2442 O O . VAL A 1 310 ? 6.384 -42.443 -9.474 1.00 86.00 310 VAL A O 1
ATOM 2445 N N . GLU A 1 311 ? 6.339 -40.798 -7.940 1.00 81.81 311 GLU A N 1
ATOM 2446 C CA . GLU A 1 311 ? 7.118 -39.830 -8.745 1.00 81.81 311 GLU A CA 1
ATOM 2447 C C . GLU A 1 311 ? 8.527 -40.374 -9.097 1.00 81.81 311 GLU A C 1
ATOM 2449 O O . GLU A 1 311 ? 8.887 -40.370 -10.280 1.00 81.81 311 GLU A O 1
ATOM 2454 N N . PRO A 1 312 ? 9.329 -40.916 -8.147 1.00 80.12 312 PRO A N 1
ATOM 2455 C CA . PRO A 1 312 ? 10.627 -41.506 -8.481 1.00 80.12 312 PRO A CA 1
ATOM 2456 C C . PRO A 1 312 ? 10.527 -42.760 -9.354 1.00 80.12 312 PRO A C 1
ATOM 2458 O O . PRO A 1 312 ? 11.352 -42.919 -10.250 1.00 80.12 312 PRO A O 1
ATOM 2461 N N . LEU A 1 313 ? 9.528 -43.622 -9.126 1.00 84.50 313 LEU A N 1
ATOM 2462 C CA . LEU A 1 313 ? 9.352 -44.876 -9.867 1.00 84.50 313 LEU A CA 1
ATOM 2463 C C . LEU A 1 313 ? 9.049 -44.624 -11.355 1.00 84.50 313 LEU A C 1
ATOM 2465 O O . LEU A 1 313 ? 9.686 -45.216 -12.226 1.00 84.50 313 LEU A O 1
ATOM 2469 N N . LEU A 1 314 ? 8.119 -43.707 -11.649 1.00 84.44 314 LEU A N 1
ATOM 2470 C CA . LEU A 1 314 ? 7.791 -43.294 -13.020 1.00 84.44 314 LEU A CA 1
ATOM 2471 C C . LEU A 1 314 ? 8.998 -42.651 -13.721 1.00 84.44 314 LEU A C 1
ATOM 2473 O O . LEU A 1 314 ? 9.283 -42.953 -14.883 1.00 84.44 314 LEU A O 1
ATOM 2477 N N . ARG A 1 315 ? 9.747 -41.804 -13.002 1.00 80.81 315 ARG A N 1
ATOM 2478 C CA . ARG A 1 315 ? 10.973 -41.177 -13.513 1.00 80.81 315 ARG A CA 1
ATOM 2479 C C . ARG A 1 315 ? 12.060 -42.210 -13.822 1.00 80.81 315 ARG A C 1
ATOM 2481 O O . ARG A 1 315 ? 12.684 -42.127 -14.876 1.00 80.81 315 ARG A O 1
ATOM 2488 N N . GLU A 1 316 ? 12.315 -43.160 -12.922 1.00 82.81 316 GLU A N 1
ATOM 2489 C CA . GLU A 1 316 ? 13.310 -44.219 -13.130 1.00 82.81 316 GLU A CA 1
ATOM 2490 C C . GLU A 1 316 ? 12.952 -45.076 -14.345 1.00 82.81 316 GLU A C 1
ATOM 2492 O O . GLU A 1 316 ? 13.806 -45.296 -15.205 1.00 82.81 316 GLU A O 1
ATOM 2497 N N . HIS A 1 317 ? 11.677 -45.451 -14.488 1.00 83.56 317 HIS A N 1
ATOM 2498 C CA . HIS A 1 317 ? 11.210 -46.195 -15.654 1.00 83.56 317 HIS A CA 1
ATOM 2499 C C . HIS A 1 317 ? 11.442 -45.433 -16.966 1.00 83.56 317 HIS A C 1
ATOM 2501 O O . HIS A 1 317 ? 11.987 -45.999 -17.914 1.00 83.56 317 HIS A O 1
ATOM 2507 N N . CYS A 1 318 ? 11.115 -44.136 -17.037 1.00 81.75 318 CYS A N 1
ATOM 2508 C CA . CYS A 1 318 ? 11.306 -43.405 -18.289 1.00 81.75 318 CYS A CA 1
ATOM 2509 C C . CYS A 1 318 ? 12.786 -43.127 -18.616 1.00 81.75 318 CYS A C 1
ATOM 2511 O O . CYS A 1 318 ? 13.133 -43.066 -19.796 1.00 81.75 318 CYS A O 1
ATOM 2513 N N . MET A 1 319 ? 13.671 -43.011 -17.613 1.00 79.38 319 MET A N 1
ATOM 2514 C CA . MET A 1 319 ? 15.122 -42.880 -17.834 1.00 79.38 319 MET A CA 1
ATOM 2515 C C . MET A 1 319 ? 15.745 -44.145 -18.451 1.00 79.38 319 MET A C 1
ATOM 2517 O O . MET A 1 319 ? 16.816 -44.057 -19.043 1.00 79.38 319 MET A O 1
ATOM 2521 N N . ILE A 1 320 ? 15.079 -45.301 -18.347 1.00 80.75 320 ILE A N 1
ATOM 2522 C CA . ILE A 1 320 ? 15.459 -46.548 -19.035 1.00 80.75 320 ILE A CA 1
ATOM 2523 C C . ILE A 1 320 ? 14.948 -46.560 -20.492 1.00 80.75 320 ILE A C 1
ATOM 2525 O O . ILE A 1 320 ? 15.531 -47.223 -21.346 1.00 80.75 320 ILE A O 1
ATOM 2529 N N . LEU A 1 321 ? 13.872 -45.822 -20.785 1.00 76.12 321 LEU A N 1
ATOM 2530 C CA . LEU A 1 321 ? 13.154 -45.834 -22.067 1.00 76.12 321 LEU A CA 1
ATOM 2531 C C . LEU A 1 321 ? 13.592 -44.757 -23.075 1.00 76.12 321 LEU A C 1
ATOM 2533 O O . LEU A 1 321 ? 13.226 -44.873 -24.243 1.00 76.12 321 LEU A O 1
ATOM 2537 N N . MET A 1 322 ? 14.323 -43.708 -22.671 1.00 72.56 322 MET A N 1
ATOM 2538 C CA . MET A 1 322 ? 14.738 -42.630 -23.586 1.00 72.56 322 MET A CA 1
ATOM 2539 C C . MET A 1 322 ? 16.199 -42.198 -23.440 1.00 72.56 322 MET A C 1
ATOM 2541 O O . MET A 1 322 ? 16.654 -41.882 -22.344 1.00 72.56 322 MET A O 1
ATOM 2545 N N . ASP A 1 323 ? 16.871 -42.016 -24.582 1.00 63.62 323 ASP A N 1
ATOM 2546 C CA . ASP A 1 323 ? 18.250 -41.505 -24.669 1.00 63.62 323 ASP A CA 1
ATOM 2547 C C . ASP A 1 323 ? 18.425 -40.079 -24.113 1.00 63.62 323 ASP A C 1
ATOM 2549 O O . ASP A 1 323 ? 19.506 -39.719 -23.647 1.00 63.62 323 ASP A O 1
ATOM 2553 N N . ASN A 1 324 ? 17.379 -39.242 -24.161 1.00 71.00 324 ASN A N 1
ATOM 2554 C CA . ASN A 1 324 ? 17.426 -37.878 -23.633 1.00 71.00 324 ASN A CA 1
ATOM 2555 C C . ASN A 1 324 ? 16.652 -37.750 -22.312 1.00 71.00 324 ASN A C 1
ATOM 2557 O O . ASN A 1 324 ? 15.434 -37.545 -22.287 1.00 71.00 324 ASN A O 1
ATOM 2561 N N . THR A 1 325 ? 17.399 -37.810 -21.210 1.00 71.19 325 THR A N 1
ATOM 2562 C CA . THR A 1 325 ? 16.887 -37.735 -19.835 1.00 71.19 325 THR A CA 1
ATOM 2563 C C . THR A 1 325 ? 16.256 -36.391 -19.462 1.00 71.19 325 THR A C 1
ATOM 2565 O O . THR A 1 325 ? 15.509 -36.331 -18.486 1.00 71.19 325 THR A O 1
ATOM 2568 N N . ASP A 1 326 ? 16.502 -35.315 -20.218 1.00 68.00 326 ASP A N 1
ATOM 2569 C CA . ASP A 1 326 ? 15.961 -33.983 -19.905 1.00 68.00 326 ASP A CA 1
ATOM 2570 C C . ASP A 1 326 ? 14.435 -33.906 -20.132 1.00 68.00 326 ASP A C 1
ATOM 2572 O O . ASP A 1 326 ? 13.756 -33.074 -19.534 1.00 68.00 326 ASP A O 1
ATOM 2576 N N . PHE A 1 327 ? 13.870 -34.824 -20.928 1.00 72.81 327 PHE A N 1
ATOM 2577 C CA . PHE A 1 327 ? 12.421 -34.996 -21.131 1.00 72.81 327 PHE A CA 1
ATOM 2578 C C . PHE A 1 327 ? 11.809 -36.084 -20.229 1.00 72.81 327 PHE A C 1
ATOM 2580 O O . PHE A 1 327 ? 10.692 -36.554 -20.457 1.00 72.81 327 PHE A O 1
ATOM 2587 N N . CYS A 1 328 ? 12.535 -36.518 -19.199 1.00 72.38 328 CYS A N 1
ATOM 2588 C CA . CYS A 1 328 ? 12.032 -37.450 -18.190 1.00 72.38 328 CYS A CA 1
ATOM 2589 C C . CYS A 1 328 ? 11.574 -36.781 -16.894 1.00 72.38 328 CYS A C 1
ATOM 2591 O O . CYS A 1 328 ? 11.022 -37.449 -16.022 1.00 72.38 328 CYS A O 1
ATOM 2593 N N . PHE A 1 329 ? 11.808 -35.475 -16.744 1.00 75.81 329 PHE A N 1
ATOM 2594 C CA . PHE A 1 329 ? 11.485 -34.772 -15.512 1.00 75.81 329 PHE A CA 1
ATOM 2595 C C . PHE A 1 329 ? 11.357 -33.265 -15.739 1.00 75.81 329 PHE A C 1
ATOM 2597 O O . PHE A 1 329 ? 12.280 -32.631 -16.246 1.00 75.81 329 PHE A O 1
ATOM 2604 N N . THR A 1 330 ? 10.248 -32.656 -15.318 1.00 57.41 330 THR A N 1
ATOM 2605 C CA . THR A 1 330 ? 9.967 -31.227 -15.556 1.00 57.41 330 THR A CA 1
ATOM 2606 C C . THR A 1 330 ? 10.692 -30.284 -14.573 1.00 57.41 330 THR A C 1
ATOM 2608 O O . THR A 1 330 ? 10.129 -29.282 -14.135 1.00 57.41 330 THR A O 1
ATOM 2611 N N . ARG A 1 331 ? 11.933 -30.591 -14.154 1.00 58.91 331 ARG A N 1
ATOM 2612 C CA . ARG A 1 331 ? 12.714 -29.788 -13.181 1.00 58.91 331 ARG A CA 1
ATOM 2613 C C . ARG A 1 331 ? 14.171 -29.619 -13.628 1.00 58.91 331 ARG A C 1
ATOM 2615 O O . ARG A 1 331 ? 14.818 -30.570 -14.052 1.00 58.91 331 ARG A O 1
ATOM 2622 N N . THR A 1 332 ? 14.715 -28.409 -13.488 1.00 41.03 332 THR A N 1
ATOM 2623 C CA . THR A 1 332 ? 16.098 -28.070 -13.876 1.00 41.03 332 THR A CA 1
ATOM 2624 C C . THR A 1 332 ? 17.153 -28.708 -12.967 1.00 41.03 332 THR A C 1
ATOM 2626 O O . THR A 1 332 ? 17.159 -28.460 -11.762 1.00 41.03 332 THR A O 1
ATOM 2629 N N . HIS A 1 333 ? 18.100 -29.447 -13.554 1.00 41.25 333 HIS A N 1
ATOM 2630 C CA . HIS A 1 333 ? 19.300 -29.960 -12.880 1.00 41.25 333 HIS A CA 1
ATOM 2631 C C . HIS A 1 333 ? 20.522 -29.064 -13.142 1.00 41.25 333 HIS A C 1
ATOM 2633 O O . HIS A 1 333 ? 20.777 -28.669 -14.279 1.00 41.25 333 HIS A O 1
ATOM 2639 N N . LEU A 1 334 ? 21.342 -28.816 -12.115 1.00 28.72 334 LEU A N 1
ATOM 2640 C CA . LEU A 1 334 ? 22.681 -28.250 -12.301 1.00 28.72 334 LEU A CA 1
ATOM 2641 C C . LEU A 1 334 ? 23.661 -29.369 -12.707 1.00 28.72 334 LEU A C 1
ATOM 2643 O O . LEU A 1 334 ? 23.794 -30.370 -11.999 1.00 28.72 334 LEU A O 1
ATOM 2647 N N . LYS A 1 335 ? 24.374 -29.208 -13.830 1.00 33.84 335 LYS A N 1
ATOM 2648 C CA . LYS A 1 335 ? 25.435 -30.138 -14.263 1.00 33.84 335 LYS A CA 1
ATOM 2649 C C . LYS A 1 335 ? 26.687 -30.000 -13.385 1.00 33.84 335 LYS A C 1
ATOM 2651 O O . LYS A 1 335 ? 27.606 -29.278 -13.748 1.00 33.84 335 LYS A O 1
ATOM 2656 N N . SER A 1 336 ? 26.738 -30.724 -12.265 1.00 31.42 336 SER A N 1
ATOM 2657 C CA . SER A 1 336 ? 27.968 -31.280 -11.664 1.00 31.42 336 SER A CA 1
ATOM 2658 C C . SER A 1 336 ? 27.635 -32.003 -10.356 1.00 31.42 336 SER A C 1
ATOM 2660 O O . SER A 1 336 ? 27.263 -31.327 -9.404 1.00 31.42 336 SER A O 1
ATOM 2662 N N . LEU A 1 337 ? 27.784 -33.341 -10.302 1.00 29.53 337 LEU A N 1
ATOM 2663 C CA . LEU A 1 337 ? 28.254 -34.097 -9.118 1.00 29.53 337 LEU A CA 1
ATOM 2664 C C . LEU A 1 337 ? 28.335 -35.624 -9.376 1.00 29.53 337 LEU A C 1
ATOM 2666 O O . LEU A 1 337 ? 27.481 -36.399 -8.956 1.00 29.53 337 LEU A O 1
ATOM 2670 N N . LYS A 1 338 ? 29.446 -36.098 -9.953 1.00 27.73 338 LYS A N 1
ATOM 2671 C CA . LYS A 1 338 ? 29.971 -37.443 -9.634 1.00 27.73 338 LYS A CA 1
ATOM 2672 C C . LYS A 1 338 ? 31.074 -37.299 -8.577 1.00 27.73 338 LYS A C 1
ATOM 2674 O O . LYS A 1 338 ? 32.235 -37.491 -8.906 1.00 27.73 338 LYS A O 1
ATOM 2679 N N . LEU A 1 339 ? 30.735 -36.911 -7.334 1.00 31.08 339 LEU A N 1
ATOM 2680 C CA . LEU A 1 339 ? 31.683 -37.042 -6.200 1.00 31.08 339 LEU A CA 1
ATOM 2681 C C . LEU A 1 339 ? 31.115 -36.965 -4.762 1.00 31.08 339 LEU A C 1
ATOM 2683 O O . LEU A 1 339 ? 31.854 -37.263 -3.831 1.00 31.08 339 LEU A O 1
ATOM 2687 N N . PHE A 1 340 ? 29.851 -36.580 -4.525 1.00 27.09 340 PHE A N 1
ATOM 2688 C CA . PHE A 1 340 ? 29.364 -36.325 -3.147 1.00 27.09 340 PHE A CA 1
ATOM 2689 C C . PHE A 1 340 ? 28.362 -37.354 -2.586 1.00 27.09 340 PHE A C 1
ATOM 2691 O O . PHE A 1 340 ? 28.025 -37.308 -1.405 1.00 27.09 340 PHE A O 1
ATOM 2698 N N . ALA A 1 341 ? 27.946 -38.342 -3.385 1.00 25.55 341 ALA A N 1
ATOM 2699 C CA . ALA A 1 341 ? 27.020 -39.404 -2.966 1.00 25.55 341 ALA A CA 1
ATOM 2700 C C . ALA A 1 341 ? 27.591 -40.378 -1.904 1.00 25.55 341 ALA A C 1
ATOM 2702 O O . ALA A 1 341 ? 26.876 -41.247 -1.418 1.00 25.55 341 ALA A O 1
ATOM 2703 N N . ALA A 1 342 ? 28.864 -40.236 -1.516 1.00 27.02 342 ALA A N 1
ATOM 2704 C CA . ALA A 1 342 ? 29.574 -41.177 -0.647 1.00 27.02 342 ALA A CA 1
ATOM 2705 C C . ALA A 1 342 ? 29.702 -40.751 0.835 1.00 27.02 342 ALA A C 1
ATOM 2707 O O . ALA A 1 342 ? 30.366 -41.452 1.596 1.00 27.02 342 ALA A O 1
ATOM 2708 N N . ARG A 1 343 ? 29.126 -39.614 1.278 1.00 27.84 343 ARG A N 1
ATOM 2709 C CA . ARG A 1 343 ? 29.407 -39.064 2.631 1.00 27.84 343 ARG A CA 1
ATOM 2710 C C . ARG A 1 343 ? 28.234 -38.878 3.602 1.00 27.84 343 ARG A C 1
ATOM 2712 O O . ARG A 1 343 ? 28.487 -38.542 4.756 1.00 27.84 343 ARG A O 1
ATOM 2719 N N . SER A 1 344 ? 26.992 -39.150 3.197 1.00 26.14 344 SER A N 1
ATOM 2720 C CA . SER A 1 344 ? 25.803 -38.901 4.046 1.00 26.14 344 SER A CA 1
ATOM 2721 C C . SER A 1 344 ? 25.147 -40.154 4.650 1.00 26.14 344 SER A C 1
ATOM 2723 O O . SER A 1 344 ? 24.223 -40.031 5.447 1.00 26.14 344 SER A O 1
ATOM 2725 N N . CYS A 1 345 ? 25.636 -41.361 4.350 1.00 24.86 345 CYS A N 1
ATOM 2726 C CA . CYS A 1 345 ? 25.007 -42.625 4.768 1.00 24.86 345 CYS A CA 1
ATOM 2727 C C . CYS A 1 345 ? 25.423 -43.129 6.175 1.00 24.86 345 CYS A C 1
ATOM 2729 O O . CYS A 1 345 ? 25.427 -44.333 6.420 1.00 24.86 345 CYS A O 1
ATOM 2731 N N . MET A 1 346 ? 25.830 -42.253 7.110 1.00 28.47 346 MET A N 1
ATOM 2732 C CA . MET A 1 346 ? 26.367 -42.715 8.410 1.00 28.47 346 MET A CA 1
ATOM 2733 C C . MET A 1 346 ? 26.118 -41.804 9.631 1.00 28.47 346 MET A C 1
ATOM 2735 O O . MET A 1 346 ? 26.898 -41.821 10.583 1.00 28.47 346 MET A O 1
ATOM 2739 N N . ARG A 1 347 ? 25.050 -40.986 9.647 1.00 27.83 347 ARG A N 1
ATOM 2740 C CA . ARG A 1 347 ? 24.783 -40.071 10.785 1.00 27.83 347 ARG A CA 1
ATOM 2741 C C . ARG A 1 347 ? 23.328 -39.933 11.253 1.00 27.83 347 ARG A C 1
ATOM 2743 O O . ARG A 1 347 ? 22.996 -38.939 11.889 1.00 27.83 347 ARG A O 1
ATOM 2750 N N . LEU A 1 348 ? 22.484 -40.941 11.013 1.00 24.84 348 LEU A N 1
ATOM 2751 C CA . LEU A 1 348 ? 21.062 -40.918 11.403 1.00 24.84 348 LEU A CA 1
ATOM 2752 C C . LEU A 1 348 ? 20.606 -42.095 12.298 1.00 24.84 348 LEU A C 1
ATOM 2754 O O . LEU A 1 348 ? 19.462 -42.528 12.219 1.00 24.84 348 LEU A O 1
ATOM 2758 N N . SER A 1 349 ? 21.479 -42.604 13.180 1.00 26.41 349 SER A N 1
ATOM 2759 C CA . SER A 1 349 ? 21.141 -43.689 14.131 1.00 26.41 349 SER A CA 1
ATOM 2760 C C . SER A 1 349 ? 21.356 -43.366 15.622 1.00 26.41 349 SER A C 1
ATOM 2762 O O . SER A 1 349 ? 21.309 -44.277 16.443 1.00 26.41 349 SER A O 1
ATOM 2764 N N . ARG A 1 350 ? 21.589 -42.097 16.009 1.00 27.66 350 ARG A N 1
ATOM 2765 C CA . ARG A 1 350 ? 21.958 -41.735 17.402 1.00 27.66 350 ARG A CA 1
ATOM 2766 C C . ARG A 1 350 ? 20.968 -40.837 18.169 1.00 27.66 350 ARG A C 1
ATOM 2768 O O . ARG A 1 350 ? 21.210 -40.566 19.334 1.00 27.66 350 ARG A O 1
ATOM 2775 N N . ILE A 1 351 ? 19.847 -40.402 17.585 1.00 27.30 351 ILE A N 1
ATOM 2776 C CA . ILE A 1 351 ? 18.860 -39.549 18.292 1.00 27.30 351 ILE A CA 1
ATOM 2777 C C . ILE A 1 351 ? 17.447 -40.139 18.165 1.00 27.30 351 ILE A C 1
ATOM 2779 O O . ILE A 1 351 ? 16.552 -39.561 17.559 1.00 27.30 351 ILE A O 1
ATOM 2783 N N . LYS A 1 352 ? 17.263 -41.346 18.716 1.00 25.36 352 LYS A N 1
ATOM 2784 C CA . LYS A 1 352 ? 15.948 -42.007 18.842 1.00 25.36 352 LYS A CA 1
ATOM 2785 C C . LYS A 1 352 ? 15.747 -42.663 20.221 1.00 25.36 352 LYS A C 1
ATOM 2787 O O . LYS A 1 352 ? 14.977 -43.608 20.333 1.00 25.36 352 LYS A O 1
ATOM 2792 N N . HIS A 1 353 ? 16.478 -42.213 21.250 1.00 27.17 353 HIS A N 1
ATOM 2793 C CA . HIS A 1 353 ? 16.617 -42.975 22.502 1.00 27.17 353 HIS A CA 1
ATOM 2794 C C . HIS A 1 353 ? 16.469 -42.193 23.828 1.00 27.17 353 HIS A C 1
ATOM 2796 O O . HIS A 1 353 ? 16.639 -42.798 24.883 1.00 27.17 353 HIS A O 1
ATOM 2802 N N . GLU A 1 354 ? 16.113 -40.898 23.811 1.00 29.17 354 GLU A N 1
ATOM 2803 C CA . GLU A 1 354 ? 16.049 -40.058 25.034 1.00 29.17 354 GLU A CA 1
ATOM 2804 C C . GLU A 1 354 ? 14.744 -39.265 25.262 1.00 29.17 354 GLU A C 1
ATOM 2806 O O . GLU A 1 354 ? 14.696 -38.408 26.132 1.00 29.17 354 GLU A O 1
ATOM 2811 N N . TRP A 1 355 ? 13.650 -39.562 24.550 1.00 24.41 355 TRP A N 1
ATOM 2812 C CA . TRP A 1 355 ? 12.336 -38.918 24.792 1.00 24.41 355 TRP A CA 1
ATOM 2813 C C . TRP A 1 355 ? 11.216 -39.902 25.184 1.00 24.41 355 TRP A C 1
ATOM 2815 O O . TRP A 1 355 ? 10.034 -39.597 25.085 1.00 24.41 355 TRP A O 1
ATOM 2825 N N . GLY A 1 356 ? 11.591 -41.102 25.644 1.00 26.02 356 GLY A N 1
ATOM 2826 C CA . GLY A 1 356 ? 10.668 -42.185 26.019 1.00 26.02 356 GLY A CA 1
ATOM 2827 C C . GLY A 1 356 ? 10.413 -42.361 27.523 1.00 26.02 356 GLY A C 1
ATOM 2828 O O . GLY A 1 356 ? 9.878 -43.395 27.912 1.00 26.02 356 GLY A O 1
ATOM 2829 N N . LYS A 1 357 ? 10.828 -41.419 28.380 1.00 26.12 357 LYS A N 1
ATOM 2830 C CA . LYS A 1 357 ? 10.640 -41.488 29.841 1.00 26.12 357 LYS A CA 1
ATOM 2831 C C . LYS A 1 357 ? 10.386 -40.104 30.441 1.00 26.12 357 LYS A C 1
ATOM 2833 O O . LYS A 1 357 ? 11.343 -39.370 30.638 1.00 26.12 357 LYS A O 1
ATOM 2838 N N . PHE A 1 358 ? 9.116 -39.797 30.723 1.00 22.56 358 PHE A N 1
ATOM 2839 C CA . PHE A 1 358 ? 8.601 -39.184 31.967 1.00 22.56 358 PHE A CA 1
ATOM 2840 C C . PHE A 1 358 ? 7.104 -38.836 31.798 1.00 22.56 358 PHE A C 1
ATOM 2842 O O . PHE A 1 358 ? 6.731 -37.685 31.597 1.00 22.56 358 PHE A O 1
ATOM 2849 N N . ILE A 1 359 ? 6.245 -39.860 31.848 1.00 23.05 359 ILE A N 1
ATOM 2850 C CA . ILE A 1 359 ? 4.787 -39.758 32.057 1.00 23.05 359 ILE A CA 1
ATOM 2851 C C . ILE A 1 359 ? 4.397 -40.906 33.005 1.00 23.05 359 ILE A C 1
ATOM 2853 O O . ILE A 1 359 ? 5.048 -41.952 32.972 1.00 23.05 359 ILE A O 1
ATOM 2857 N N . MET A 1 360 ? 3.329 -40.700 33.789 1.00 22.59 360 MET A N 1
ATOM 2858 C CA . MET A 1 360 ? 2.951 -41.407 35.027 1.00 22.59 360 MET A CA 1
ATOM 2859 C C . MET A 1 360 ? 3.833 -40.946 36.212 1.00 22.59 360 MET A C 1
ATOM 2861 O O . MET A 1 360 ? 5.048 -40.850 36.067 1.00 22.59 360 MET A O 1
ATOM 2865 N N . GLU A 1 361 ? 3.301 -40.588 37.384 1.00 23.94 361 GLU A N 1
ATOM 2866 C CA . GLU A 1 361 ? 1.969 -40.871 37.941 1.00 23.94 361 GLU A CA 1
ATOM 2867 C C . GLU A 1 361 ? 1.643 -39.872 39.071 1.00 23.94 361 GLU A C 1
ATOM 2869 O O . GLU A 1 361 ? 2.491 -39.674 39.933 1.00 23.94 361 GLU A O 1
ATOM 2874 N N . ASP A 1 362 ? 0.449 -39.261 39.084 1.00 23.73 362 ASP A N 1
ATOM 2875 C CA . ASP A 1 362 ? -0.354 -39.106 40.315 1.00 23.73 362 ASP A CA 1
ATOM 2876 C C . ASP A 1 362 ? -1.823 -38.771 39.977 1.00 23.73 362 ASP A C 1
ATOM 2878 O O . ASP A 1 362 ? -2.108 -38.156 38.942 1.00 23.73 362 ASP A O 1
ATOM 2882 N N . LYS A 1 363 ? -2.769 -39.240 40.800 1.00 27.06 363 LYS A N 1
ATOM 2883 C CA . LYS A 1 363 ? -4.204 -39.273 40.478 1.00 27.06 363 LYS A CA 1
ATOM 2884 C C . LYS A 1 363 ? -5.088 -39.385 41.736 1.00 27.06 363 LYS A C 1
ATOM 2886 O O . LYS A 1 363 ? -5.375 -40.490 42.174 1.00 27.06 363 LYS A O 1
ATOM 2891 N N . THR A 1 364 ? -5.598 -38.257 42.238 1.00 22.89 364 THR A N 1
ATOM 2892 C CA . THR A 1 364 ? -6.680 -38.130 43.255 1.00 22.89 364 THR A CA 1
ATOM 2893 C C . THR A 1 364 ? -7.061 -36.648 43.383 1.00 22.89 364 THR A C 1
ATOM 2895 O O . THR A 1 364 ? -6.187 -35.803 43.223 1.00 22.89 364 THR A O 1
ATOM 2898 N N . GLU A 1 365 ? -8.283 -36.221 43.706 1.00 22.91 365 GLU A N 1
ATOM 2899 C CA . GLU A 1 365 ? -9.623 -36.824 43.600 1.00 22.91 365 GLU A CA 1
ATOM 2900 C C . GLU A 1 365 ? -10.650 -35.659 43.605 1.00 22.91 365 GLU A C 1
ATOM 2902 O O . GLU A 1 365 ? -10.279 -34.498 43.797 1.00 22.91 365 GLU A O 1
ATOM 2907 N N . GLU A 1 366 ? -11.929 -35.921 43.344 1.00 27.50 366 GLU A N 1
ATOM 2908 C CA . GLU A 1 366 ? -12.946 -34.880 43.140 1.00 27.50 366 GLU A CA 1
ATOM 2909 C C . GLU A 1 366 ? -13.349 -34.109 44.410 1.00 27.50 366 GLU A C 1
ATOM 2911 O O . GLU A 1 366 ? -13.488 -34.677 45.494 1.00 27.50 366 GLU A O 1
ATOM 2916 N N . LYS A 1 367 ? -13.757 -32.844 44.222 1.00 22.14 367 LYS A N 1
ATOM 2917 C CA . LYS A 1 367 ? -15.058 -32.380 44.739 1.00 22.14 367 LYS A CA 1
ATOM 2918 C C . LYS A 1 367 ? -15.584 -31.162 43.987 1.00 22.14 367 LYS A C 1
ATOM 2920 O O . LYS A 1 367 ? -14.927 -30.129 43.904 1.00 22.14 367 LYS A O 1
ATOM 2925 N N . HIS A 1 368 ? -16.800 -31.287 43.458 1.00 27.94 368 HIS A N 1
ATOM 2926 C CA . HIS A 1 368 ? -17.575 -30.147 42.982 1.00 27.94 368 HIS A CA 1
ATOM 2927 C C . HIS A 1 368 ? -17.985 -29.265 44.167 1.00 27.94 368 HIS A C 1
ATOM 2929 O O . HIS A 1 368 ? -18.584 -29.748 45.127 1.00 27.94 368 HIS A O 1
ATOM 2935 N N . ALA A 1 369 ? -17.725 -27.966 44.050 1.00 22.64 369 ALA A N 1
ATOM 2936 C CA . ALA A 1 369 ? -18.447 -26.931 44.772 1.00 22.64 369 ALA A CA 1
ATOM 2937 C C . ALA A 1 369 ? -19.027 -25.977 43.725 1.00 22.64 369 ALA A C 1
ATOM 2939 O O . ALA A 1 369 ? -18.294 -25.256 43.047 1.00 22.64 369 ALA A O 1
ATOM 2940 N N . THR A 1 370 ? -20.344 -26.036 43.551 1.00 36.28 370 THR A N 1
ATOM 2941 C CA . THR A 1 370 ? -21.111 -25.090 42.739 1.00 36.28 370 THR A CA 1
ATOM 2942 C C . THR A 1 370 ? -20.917 -23.685 43.308 1.00 36.28 370 THR A C 1
ATOM 2944 O O . THR A 1 370 ? -21.027 -23.511 44.519 1.00 36.28 370 THR A O 1
ATOM 2947 N N . LEU A 1 371 ? -20.625 -22.694 42.459 1.00 25.98 371 LEU A N 1
ATOM 2948 C CA . LEU A 1 371 ? -20.548 -21.288 42.883 1.00 25.98 371 LEU A CA 1
ATOM 2949 C C . LEU A 1 371 ? -21.143 -20.323 41.839 1.00 25.98 371 LEU A C 1
ATOM 2951 O O . LEU A 1 371 ? -20.589 -19.273 41.530 1.00 25.98 371 LEU A O 1
ATOM 2955 N N . MET A 1 372 ? -22.316 -20.692 41.315 1.00 25.61 372 MET A N 1
ATOM 2956 C CA . MET A 1 372 ? -23.423 -19.729 41.361 1.00 25.61 372 MET A CA 1
ATOM 2957 C C . MET A 1 372 ? -23.871 -19.620 42.829 1.00 25.61 372 MET A C 1
ATOM 2959 O O . MET A 1 372 ? -23.673 -20.565 43.590 1.00 25.61 372 MET A O 1
ATOM 2963 N N . ASP A 1 373 ? -24.434 -18.474 43.209 1.00 30.56 373 ASP A N 1
ATOM 2964 C CA . ASP A 1 373 ? -24.816 -18.098 44.581 1.00 30.56 373 ASP A CA 1
ATOM 2965 C C . ASP A 1 373 ? -23.664 -17.766 45.545 1.00 30.56 373 ASP A C 1
ATOM 2967 O O . ASP A 1 373 ? -23.578 -18.285 46.655 1.00 30.56 373 ASP A O 1
ATOM 2971 N N . LEU A 1 374 ? -22.822 -16.802 45.150 1.00 26.27 374 LEU A N 1
ATOM 2972 C CA . LEU A 1 374 ? -22.205 -15.842 46.081 1.00 26.27 374 LEU A CA 1
ATOM 2973 C C . LEU A 1 374 ? -21.670 -14.614 45.325 1.00 26.27 374 LEU A C 1
ATOM 2975 O O . LEU A 1 374 ? -20.493 -14.536 44.996 1.00 26.27 374 LEU A O 1
ATOM 2979 N N . PHE A 1 375 ? -22.563 -13.681 44.983 1.00 23.81 375 PHE A N 1
ATOM 2980 C CA . PHE A 1 375 ? -22.590 -12.296 45.492 1.00 23.81 375 PHE A CA 1
ATOM 2981 C C . PHE A 1 375 ? -23.819 -11.563 44.905 1.00 23.81 375 PHE A C 1
ATOM 2983 O O . PHE A 1 375 ? -24.268 -11.912 43.813 1.00 23.81 375 PHE A O 1
ATOM 2990 N N . PRO A 1 376 ? -24.448 -10.643 45.661 1.00 24.36 376 PRO A N 1
ATOM 2991 C CA . PRO A 1 376 ? -25.860 -10.322 45.477 1.00 24.36 376 PRO A CA 1
ATOM 2992 C C . PRO A 1 376 ? -26.137 -9.415 44.280 1.00 24.36 376 PRO A C 1
ATOM 2994 O O . PRO A 1 376 ? -25.370 -8.504 43.966 1.00 24.36 376 PRO A O 1
ATOM 2997 N N . ALA A 1 377 ? -27.320 -9.600 43.697 1.00 33.50 377 ALA A N 1
ATOM 2998 C CA . ALA A 1 377 ? -27.968 -8.548 42.937 1.00 33.50 377 ALA A CA 1
ATOM 2999 C C . ALA A 1 377 ? -28.400 -7.418 43.888 1.00 33.50 377 ALA A C 1
ATOM 3001 O O . ALA A 1 377 ? -29.204 -7.647 44.783 1.00 33.50 377 ALA A O 1
ATOM 3002 N N . ASN A 1 378 ? -27.878 -6.218 43.644 1.00 22.89 378 ASN A N 1
ATOM 3003 C CA . ASN A 1 378 ? -28.533 -4.927 43.862 1.00 22.89 378 ASN A CA 1
ATOM 3004 C C . ASN A 1 378 ? -28.145 -4.111 42.615 1.00 22.89 378 ASN A C 1
ATOM 3006 O O . ASN A 1 378 ? -26.969 -3.815 42.420 1.00 22.89 378 ASN A O 1
ATOM 3010 N N . SER A 1 379 ? -28.984 -4.070 41.581 1.00 28.59 379 SER A N 1
ATOM 3011 C CA . SER A 1 379 ? -30.129 -3.156 41.441 1.00 28.59 379 SER A CA 1
ATOM 3012 C C . SER A 1 379 ? -29.694 -1.692 41.303 1.00 28.59 379 SER A C 1
ATOM 3014 O O . SER A 1 379 ? -29.159 -1.102 42.236 1.00 28.59 379 SER A O 1
ATOM 3016 N N . ASP A 1 380 ? -30.011 -1.138 40.133 1.00 30.72 380 ASP A N 1
ATOM 3017 C CA . ASP A 1 380 ? -30.163 0.288 39.836 1.00 30.72 380 ASP A CA 1
ATOM 3018 C C . ASP A 1 380 ? -28.910 1.184 39.860 1.00 30.72 380 ASP A C 1
ATOM 3020 O O . ASP A 1 380 ? -28.542 1.781 40.867 1.00 30.72 380 ASP A O 1
ATOM 3024 N N . THR A 1 381 ? -28.328 1.414 38.675 1.00 27.31 381 THR A N 1
ATOM 3025 C CA . THR A 1 381 ? -28.306 2.767 38.067 1.00 27.31 381 THR A CA 1
ATOM 3026 C C . THR A 1 381 ? -27.857 2.747 36.597 1.00 27.31 381 THR A C 1
ATOM 3028 O O . THR A 1 381 ? -26.916 2.061 36.201 1.00 27.31 381 THR A O 1
ATOM 3031 N N . ASP A 1 382 ? -28.567 3.520 35.778 1.00 38.69 382 ASP A N 1
ATOM 3032 C CA . ASP A 1 382 ? -28.425 3.654 34.323 1.00 38.69 382 ASP A CA 1
ATOM 3033 C C . ASP A 1 382 ? -27.118 4.374 33.914 1.00 38.69 382 ASP A C 1
ATOM 3035 O O . ASP A 1 382 ? -26.921 5.534 34.274 1.00 38.69 382 ASP A O 1
ATOM 3039 N N . THR A 1 383 ? -26.213 3.724 33.159 1.00 31.47 383 THR A N 1
ATOM 3040 C CA . THR A 1 383 ? -25.018 4.383 32.578 1.00 31.47 383 THR A CA 1
ATOM 3041 C C . THR A 1 383 ? -24.577 3.822 31.214 1.00 31.47 383 THR A C 1
ATOM 3043 O O . THR A 1 383 ? -24.504 2.618 30.970 1.00 31.47 383 THR A O 1
ATOM 3046 N N . SER A 1 384 ? -24.236 4.732 30.292 1.00 43.34 384 SER A N 1
ATOM 3047 C CA . SER A 1 384 ? -23.934 4.448 28.880 1.00 43.34 384 SER A CA 1
ATOM 3048 C C . SER A 1 384 ? -22.534 3.855 28.629 1.00 43.34 384 SER A C 1
ATOM 3050 O O . SER A 1 384 ? -21.535 4.411 29.091 1.00 43.34 384 SER A O 1
ATOM 3052 N N . ARG A 1 385 ? -22.431 2.812 27.789 1.00 53.31 385 ARG A N 1
ATOM 3053 C CA . ARG A 1 385 ? -21.143 2.262 27.303 1.00 53.31 385 ARG A CA 1
ATOM 3054 C C . ARG A 1 385 ? -20.416 3.223 26.345 1.00 53.31 385 ARG A C 1
ATOM 3056 O O . ARG A 1 385 ? -21.032 3.804 25.456 1.00 53.31 385 ARG A O 1
ATOM 3063 N N . GLU A 1 386 ? -19.092 3.334 26.482 1.00 61.53 386 GLU A N 1
ATOM 3064 C CA . GLU A 1 386 ? -18.241 4.138 25.585 1.00 61.53 386 GLU A CA 1
ATOM 3065 C C . GLU A 1 386 ? -18.141 3.560 24.167 1.00 61.53 386 GLU A C 1
ATOM 3067 O O . GLU A 1 386 ? -18.062 2.345 23.970 1.00 61.53 386 GLU A O 1
ATOM 3072 N N . LYS A 1 387 ? -18.057 4.441 23.162 1.00 72.75 387 LYS A N 1
ATOM 3073 C CA . LYS A 1 387 ? -17.899 4.038 21.757 1.00 72.75 387 LYS A CA 1
ATOM 3074 C C . LYS A 1 387 ? -16.515 3.418 21.503 1.00 72.75 387 LYS A C 1
ATOM 3076 O O . LYS A 1 387 ? -15.506 3.989 21.927 1.00 72.75 387 LYS A O 1
ATOM 3081 N N . PRO A 1 388 ? -16.413 2.331 20.712 1.00 70.56 388 PRO A N 1
ATOM 3082 C CA . PRO A 1 388 ? -15.137 1.657 20.448 1.00 70.56 388 PRO A CA 1
ATOM 3083 C C . PRO A 1 388 ? -14.107 2.555 19.740 1.00 70.56 388 PRO A C 1
ATOM 3085 O O . PRO A 1 388 ? -12.907 2.390 19.949 1.00 70.56 388 PRO A O 1
ATOM 3088 N N . GLY A 1 389 ? -14.552 3.553 18.965 1.00 70.19 389 GLY A N 1
ATOM 3089 C CA . GLY A 1 389 ? -13.668 4.550 18.346 1.00 70.19 389 GLY A CA 1
ATOM 3090 C C . GLY A 1 389 ? -12.904 5.409 19.363 1.00 70.19 389 GLY A C 1
ATOM 3091 O O . GLY A 1 389 ? -11.721 5.673 19.166 1.00 70.19 389 GLY A O 1
ATOM 3092 N N . THR A 1 390 ? -13.538 5.774 20.483 1.00 76.38 390 THR A N 1
ATOM 3093 C CA . THR A 1 390 ? -12.902 6.506 21.594 1.00 76.38 390 THR A CA 1
ATOM 3094 C C . THR A 1 390 ? -11.849 5.639 22.286 1.00 76.38 390 THR A C 1
ATOM 3096 O O . THR A 1 390 ? -10.727 6.086 22.511 1.00 76.38 390 THR A O 1
ATOM 3099 N N . ILE A 1 391 ? -12.172 4.370 22.550 1.00 74.12 391 ILE A N 1
ATOM 3100 C CA . ILE A 1 391 ? -11.254 3.394 23.164 1.00 74.12 391 ILE A CA 1
ATOM 3101 C C . ILE A 1 391 ? -10.017 3.185 22.270 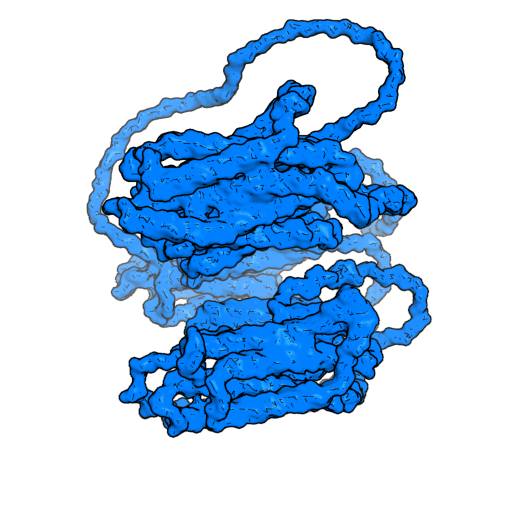1.00 74.12 391 ILE A C 1
ATOM 3103 O O . ILE A 1 391 ? -8.883 3.240 22.744 1.00 74.12 391 ILE A O 1
ATOM 3107 N N . CYS A 1 392 ? -10.221 3.027 20.958 1.00 78.00 392 CYS A N 1
ATOM 3108 C CA . CYS A 1 392 ? -9.138 2.901 19.983 1.00 78.00 392 CYS A CA 1
ATOM 3109 C C . CYS A 1 392 ? -8.274 4.175 19.894 1.00 78.00 392 CYS A C 1
ATOM 3111 O O . CYS A 1 392 ? -7.049 4.079 19.831 1.00 78.00 392 CYS A O 1
ATOM 3113 N N . ALA A 1 393 ? -8.881 5.365 19.965 1.00 81.88 393 ALA A N 1
ATOM 3114 C CA . ALA A 1 393 ? -8.146 6.628 19.960 1.00 81.88 393 ALA A CA 1
ATOM 3115 C C . ALA A 1 393 ? -7.179 6.751 21.148 1.00 81.88 393 ALA A C 1
ATOM 3117 O O . ALA A 1 393 ? -6.005 7.057 20.944 1.00 81.88 393 ALA A O 1
ATOM 3118 N N . PHE A 1 394 ? -7.632 6.431 22.366 1.00 81.38 394 PHE A N 1
ATOM 3119 C CA . PHE A 1 394 ? -6.770 6.436 23.552 1.00 81.38 394 PHE A CA 1
ATOM 3120 C C . PHE A 1 394 ? -5.600 5.449 23.443 1.00 81.38 394 PHE A C 1
ATOM 3122 O O . PHE A 1 394 ? -4.470 5.821 23.766 1.00 81.38 394 PHE A O 1
ATOM 3129 N N . PHE A 1 395 ? -5.828 4.244 22.911 1.00 82.44 395 PHE A N 1
ATOM 3130 C CA . PHE A 1 395 ? -4.746 3.296 22.619 1.00 82.44 395 PHE A CA 1
ATOM 3131 C C . PHE A 1 395 ? -3.708 3.882 21.648 1.00 82.44 395 PHE A C 1
ATOM 3133 O O . PHE A 1 395 ? -2.506 3.817 21.908 1.00 82.44 395 PHE A O 1
ATOM 3140 N N . VAL A 1 396 ? -4.151 4.513 20.556 1.00 84.12 396 VAL A N 1
ATOM 3141 C CA . VAL A 1 396 ? -3.248 5.088 19.546 1.00 84.12 396 VAL A CA 1
ATOM 3142 C C . VAL A 1 396 ? -2.466 6.297 20.078 1.00 84.12 396 VAL A C 1
ATOM 3144 O O . VAL A 1 396 ? -1.289 6.442 19.743 1.00 84.12 396 VAL A O 1
ATOM 3147 N N . PHE A 1 397 ? -3.056 7.131 20.943 1.00 87.94 397 PHE A N 1
ATOM 3148 C CA . PHE A 1 397 ? -2.323 8.216 21.612 1.00 87.94 397 PHE A CA 1
ATOM 3149 C C . PHE A 1 397 ? -1.196 7.672 22.497 1.00 87.94 397 PHE A C 1
ATOM 3151 O O . PHE A 1 397 ? -0.057 8.124 22.378 1.00 87.94 397 PHE A O 1
ATOM 3158 N N . GLY A 1 398 ? -1.493 6.668 23.333 1.00 80.88 398 GLY A N 1
ATOM 3159 C CA . GLY A 1 398 ? -0.490 6.014 24.177 1.00 80.88 398 GLY A CA 1
ATOM 3160 C C . GLY A 1 398 ? 0.632 5.386 23.347 1.00 80.88 398 GLY A C 1
ATOM 3161 O O . GLY A 1 398 ? 1.808 5.614 23.630 1.00 80.88 398 GLY A O 1
ATOM 3162 N N . PHE A 1 399 ? 0.267 4.674 22.275 1.00 86.50 399 PHE A N 1
ATOM 3163 C CA . PHE A 1 399 ? 1.204 4.016 21.366 1.00 86.50 399 PHE A CA 1
ATOM 3164 C C . PHE A 1 399 ? 2.168 4.998 20.691 1.00 86.50 399 PHE A C 1
ATOM 3166 O O . PHE A 1 399 ? 3.378 4.839 20.820 1.00 86.50 399 PHE A O 1
ATOM 3173 N N . LEU A 1 400 ? 1.671 6.025 19.992 1.00 87.62 400 LEU A N 1
ATOM 3174 C CA . LEU A 1 400 ? 2.515 6.896 19.155 1.00 87.62 400 LEU A CA 1
ATOM 3175 C C . LEU A 1 400 ? 3.492 7.754 19.967 1.00 87.62 400 LEU A C 1
ATOM 3177 O O . LEU A 1 400 ? 4.626 7.991 19.538 1.00 87.62 400 LEU A O 1
ATOM 3181 N N . ILE A 1 401 ? 3.058 8.210 21.142 1.00 89.56 401 ILE A N 1
ATOM 3182 C CA . ILE A 1 401 ? 3.852 9.061 22.033 1.00 89.56 401 ILE A CA 1
ATOM 3183 C C . ILE A 1 401 ? 5.025 8.262 22.600 1.00 89.56 401 ILE A C 1
ATOM 3185 O O . ILE A 1 401 ? 6.185 8.641 22.414 1.00 89.56 401 ILE A O 1
ATOM 3189 N N . TYR A 1 402 ? 4.739 7.102 23.189 1.00 87.12 402 TYR A N 1
ATOM 3190 C CA . TYR A 1 402 ? 5.762 6.231 23.759 1.00 87.12 402 TYR A CA 1
ATOM 3191 C C . TYR A 1 402 ? 6.630 5.532 22.702 1.00 87.12 402 TYR A C 1
ATOM 3193 O O . TYR A 1 402 ? 7.833 5.380 22.921 1.00 87.12 402 TYR A O 1
ATOM 3201 N N . ALA A 1 403 ? 6.084 5.191 21.529 1.00 87.62 403 ALA A N 1
ATOM 3202 C CA . ALA A 1 403 ? 6.874 4.669 20.413 1.00 87.62 403 ALA A CA 1
ATOM 3203 C C . ALA A 1 403 ? 7.901 5.693 19.911 1.00 87.62 403 ALA A C 1
ATOM 3205 O O . ALA A 1 403 ? 9.049 5.340 19.652 1.00 87.62 403 ALA A O 1
ATOM 3206 N N . THR A 1 404 ? 7.528 6.974 19.824 1.00 87.56 404 THR A N 1
ATOM 3207 C CA . THR A 1 404 ? 8.463 8.034 19.415 1.00 87.56 404 THR A CA 1
ATOM 3208 C C . THR A 1 404 ? 9.581 8.234 20.437 1.00 87.56 404 THR A C 1
ATOM 3210 O O . THR A 1 404 ? 10.750 8.327 20.061 1.00 87.56 404 THR A O 1
ATOM 3213 N N . TYR A 1 405 ? 9.241 8.254 21.728 1.00 87.25 405 TYR A N 1
ATOM 3214 C CA . TYR A 1 405 ? 10.212 8.393 22.814 1.00 87.25 405 TYR A CA 1
ATOM 3215 C C . TYR A 1 405 ? 11.200 7.214 22.858 1.00 87.25 405 TYR A C 1
ATOM 3217 O O . TYR A 1 405 ? 12.415 7.418 22.837 1.00 87.25 405 TYR A O 1
ATOM 3225 N N . SER A 1 406 ? 10.692 5.978 22.815 1.00 85.94 406 SER A N 1
ATOM 3226 C CA . SER A 1 406 ? 11.507 4.752 22.793 1.00 85.94 406 SER A CA 1
ATOM 3227 C C . SER A 1 406 ? 12.381 4.644 21.529 1.00 85.94 406 SER A C 1
ATOM 3229 O O . SER A 1 406 ? 13.534 4.206 21.594 1.00 85.94 406 SER A O 1
ATOM 3231 N N . LEU A 1 407 ? 11.900 5.132 20.378 1.00 87.75 407 LEU A N 1
ATOM 3232 C CA . LEU A 1 407 ? 12.667 5.176 19.128 1.00 87.75 407 LEU A CA 1
ATOM 3233 C C . LEU A 1 407 ? 13.868 6.135 19.191 1.00 87.75 407 LEU A C 1
ATOM 3235 O O . LEU A 1 407 ? 14.935 5.792 18.683 1.00 87.75 407 LEU A O 1
ATOM 3239 N N . ILE A 1 408 ? 13.733 7.303 19.829 1.00 87.00 408 ILE A N 1
ATOM 3240 C CA . ILE A 1 408 ? 14.854 8.244 20.025 1.00 87.00 408 ILE A CA 1
ATOM 3241 C C . ILE A 1 408 ? 15.967 7.597 20.862 1.00 87.00 408 ILE A C 1
ATOM 3243 O O . ILE A 1 408 ? 17.146 7.723 20.528 1.00 87.00 408 ILE A O 1
ATOM 3247 N N . ILE A 1 409 ? 15.588 6.874 21.919 1.00 82.12 409 ILE A N 1
ATOM 3248 C CA . ILE A 1 409 ? 16.517 6.164 22.807 1.00 82.12 409 ILE A CA 1
ATOM 3249 C C . ILE A 1 409 ? 17.197 5.009 22.050 1.00 82.12 409 ILE A C 1
ATOM 3251 O O . ILE A 1 409 ? 18.422 4.904 22.060 1.00 82.12 409 ILE A O 1
ATOM 3255 N N . SER A 1 410 ? 16.424 4.202 21.316 1.00 80.81 410 SER A N 1
ATOM 3256 C CA . SER A 1 410 ? 16.930 3.083 20.500 1.00 80.81 410 SER A CA 1
ATOM 3257 C C . SER A 1 410 ? 17.884 3.536 19.384 1.00 80.81 410 SER A C 1
ATOM 3259 O O . SER A 1 410 ? 18.853 2.847 19.066 1.00 80.81 410 SER A O 1
ATOM 3261 N N . GLY A 1 411 ? 17.635 4.712 18.799 1.00 78.88 411 GLY A N 1
ATOM 3262 C CA . GLY A 1 411 ? 18.440 5.299 17.727 1.00 78.88 411 GLY A CA 1
ATOM 3263 C C . GLY A 1 411 ? 19.635 6.146 18.176 1.00 78.88 411 GLY A C 1
ATOM 3264 O O . GLY A 1 411 ? 20.346 6.672 17.317 1.00 78.88 411 GLY A O 1
ATOM 3265 N N . ALA A 1 412 ? 19.893 6.296 19.482 1.00 78.81 412 ALA A N 1
ATOM 3266 C CA . ALA A 1 412 ? 20.871 7.252 20.017 1.00 78.81 412 ALA A CA 1
ATOM 3267 C C . ALA A 1 412 ? 22.282 7.134 19.393 1.00 78.81 412 ALA A C 1
ATOM 3269 O O . ALA A 1 412 ? 22.897 8.148 19.048 1.00 78.81 412 ALA A O 1
ATOM 3270 N N . GLN A 1 413 ? 22.772 5.906 19.179 1.00 74.19 413 GLN A N 1
ATOM 3271 C CA . GLN A 1 413 ? 24.087 5.639 18.571 1.00 74.19 413 GLN A CA 1
ATOM 3272 C C . GLN A 1 413 ? 24.189 6.138 17.117 1.00 74.19 413 GLN A C 1
ATOM 3274 O O . GLN A 1 413 ? 25.203 6.725 16.721 1.00 74.19 413 GLN A O 1
ATOM 3279 N N . ASP A 1 414 ? 23.130 5.939 16.326 1.00 76.75 414 ASP A N 1
ATOM 3280 C CA . ASP A 1 414 ? 23.080 6.342 14.918 1.00 76.75 414 ASP A CA 1
ATOM 3281 C C . ASP A 1 414 ? 22.825 7.853 14.775 1.00 76.75 414 ASP A C 1
ATOM 3283 O O . ASP A 1 414 ? 23.428 8.504 13.919 1.00 76.75 414 ASP A O 1
ATOM 3287 N N . ILE A 1 415 ? 22.001 8.447 15.651 1.00 80.75 415 ILE A N 1
ATOM 3288 C CA . ILE A 1 415 ? 21.765 9.902 15.697 1.00 80.75 415 ILE A CA 1
ATOM 3289 C C . ILE A 1 415 ? 23.082 10.657 15.931 1.00 80.75 415 ILE A C 1
ATOM 3291 O O . ILE A 1 415 ? 23.326 11.698 15.309 1.00 80.75 415 ILE A O 1
ATOM 3295 N N . LEU A 1 416 ? 23.956 10.127 16.792 1.00 76.69 416 LEU A N 1
ATOM 3296 C CA . LEU A 1 416 ? 25.254 10.729 17.089 1.00 76.69 416 LEU A CA 1
ATOM 3297 C C . LEU A 1 416 ? 26.338 10.438 16.039 1.00 76.69 416 LEU A C 1
ATOM 3299 O O . LEU A 1 416 ? 27.382 11.091 16.096 1.00 76.69 416 LEU A O 1
ATOM 3303 N N . ALA A 1 417 ? 26.165 9.468 15.129 1.00 67.50 417 ALA A N 1
ATOM 3304 C CA . ALA A 1 417 ? 27.196 8.943 14.215 1.00 67.50 417 ALA A CA 1
ATOM 3305 C C . ALA A 1 417 ? 28.161 10.009 13.638 1.00 67.50 417 ALA A C 1
ATOM 3307 O O . ALA A 1 417 ? 27.733 11.032 13.107 1.00 67.50 417 ALA A O 1
ATOM 3308 N N . GLY A 1 418 ? 29.475 9.757 13.757 1.00 62.91 418 GLY A N 1
ATOM 3309 C CA . GLY A 1 418 ? 30.539 10.672 13.305 1.00 62.91 418 GLY A CA 1
ATOM 3310 C C . GLY A 1 418 ? 31.041 11.712 14.325 1.00 62.91 418 GLY A C 1
ATOM 3311 O O . GLY A 1 418 ? 31.650 12.697 13.923 1.00 62.91 418 GLY A O 1
ATOM 3312 N N . THR A 1 419 ? 30.799 11.535 15.632 1.00 70.38 419 THR A N 1
ATOM 3313 C CA . THR A 1 419 ? 31.197 12.501 16.686 1.00 70.38 419 THR A CA 1
ATOM 3314 C C . THR A 1 419 ? 31.655 11.858 18.002 1.00 70.38 419 THR A C 1
ATOM 3316 O O . THR A 1 419 ? 31.253 10.746 18.336 1.00 70.38 419 THR A O 1
ATOM 3319 N N . PHE A 1 420 ? 32.446 12.581 18.801 1.00 64.75 420 PHE A N 1
ATOM 3320 C CA . PHE A 1 420 ? 32.934 12.129 20.117 1.00 64.75 420 PHE A CA 1
ATOM 3321 C C . PHE A 1 420 ? 31.975 12.407 21.291 1.00 64.75 420 PHE A C 1
ATOM 3323 O O . PHE A 1 420 ? 32.347 12.187 22.439 1.00 64.75 420 PHE A O 1
ATOM 3330 N N . VAL A 1 421 ? 30.758 12.886 21.018 1.00 75.44 421 VAL A N 1
ATOM 3331 C CA . VAL A 1 421 ? 29.742 13.151 22.047 1.00 75.44 421 VAL A CA 1
ATOM 3332 C C . VAL A 1 421 ? 29.267 11.816 22.658 1.00 75.44 421 VAL A C 1
ATOM 3334 O O . VAL A 1 421 ? 28.980 10.899 21.882 1.00 75.44 421 VAL A O 1
ATOM 3337 N N . PRO A 1 422 ? 29.194 11.680 23.999 1.00 73.38 422 PRO A N 1
ATOM 3338 C CA . PRO A 1 422 ? 28.700 10.470 24.667 1.00 73.38 422 PRO A CA 1
ATOM 3339 C C . PRO A 1 422 ? 27.193 10.257 24.446 1.00 73.38 422 PRO A C 1
ATOM 3341 O O . PRO A 1 422 ? 26.442 11.229 24.319 1.00 73.38 422 PRO A O 1
ATOM 3344 N N . THR A 1 423 ? 26.722 9.006 24.457 1.00 74.25 423 THR A N 1
ATOM 3345 C CA . THR A 1 423 ? 25.284 8.677 24.336 1.00 74.25 423 THR A CA 1
ATOM 3346 C C . THR A 1 423 ? 24.445 9.295 25.445 1.00 74.25 423 THR A C 1
ATOM 3348 O O . THR A 1 423 ? 23.328 9.754 25.200 1.00 74.25 423 THR A O 1
ATOM 3351 N N . SER A 1 424 ? 25.032 9.444 26.629 1.00 79.81 424 SER A N 1
ATOM 3352 C CA . SER A 1 424 ? 24.429 10.137 27.769 1.00 79.81 424 SER A CA 1
ATOM 3353 C C . SER A 1 424 ? 23.983 11.586 27.448 1.00 79.81 424 SER A C 1
ATOM 3355 O O . SER A 1 424 ? 23.051 12.095 28.068 1.00 79.81 424 SER A O 1
ATOM 3357 N N . ALA A 1 425 ? 24.543 12.243 26.419 1.00 81.56 425 ALA A N 1
ATOM 3358 C CA . ALA A 1 425 ? 24.077 13.557 25.952 1.00 81.56 425 ALA A CA 1
ATOM 3359 C C . ALA A 1 425 ? 22.723 13.510 25.215 1.00 81.56 425 ALA A C 1
ATOM 3361 O O . ALA A 1 425 ? 21.943 14.457 25.321 1.00 81.56 425 ALA A O 1
ATOM 3362 N N . VAL A 1 426 ? 22.416 12.419 24.499 1.00 84.00 426 VAL A N 1
ATOM 3363 C CA . VAL A 1 426 ? 21.073 12.188 23.928 1.00 84.00 426 VAL A CA 1
ATOM 3364 C C . VAL A 1 426 ? 20.069 11.984 25.056 1.00 84.00 426 VAL A C 1
ATOM 3366 O O . VAL A 1 426 ? 18.975 12.537 24.988 1.00 84.00 426 VAL A O 1
ATOM 3369 N N . LEU A 1 427 ? 20.455 11.278 26.126 1.00 82.56 427 LEU A N 1
ATOM 3370 C CA . LEU A 1 427 ? 19.590 11.100 27.290 1.00 82.56 427 LEU A CA 1
ATOM 3371 C C . LEU A 1 427 ? 19.278 12.435 27.984 1.00 82.56 427 LEU A C 1
ATOM 3373 O O . LEU A 1 427 ? 18.112 12.707 28.245 1.00 82.56 427 LEU A O 1
ATOM 3377 N N . VAL A 1 428 ? 20.272 13.300 28.220 1.00 86.12 428 VAL A N 1
ATOM 3378 C CA . VAL A 1 428 ? 20.036 14.642 28.793 1.00 86.12 428 VAL A CA 1
ATOM 3379 C C . VAL A 1 428 ? 19.165 15.504 27.868 1.00 86.12 428 VAL A C 1
ATOM 3381 O O . VAL A 1 428 ? 18.224 16.144 28.340 1.00 86.12 428 VAL A O 1
ATOM 3384 N N . ALA A 1 429 ? 19.420 15.487 26.554 1.00 86.94 429 ALA A N 1
ATOM 3385 C CA . ALA A 1 429 ? 18.615 16.221 25.574 1.00 86.94 429 ALA A CA 1
ATOM 3386 C C . ALA A 1 429 ? 17.164 15.715 25.488 1.00 86.94 429 ALA A C 1
ATOM 3388 O O . ALA A 1 429 ? 16.268 16.508 25.201 1.00 86.94 429 ALA A O 1
ATOM 3389 N N . ASN A 1 430 ? 16.931 14.423 25.740 1.00 88.38 430 ASN A N 1
ATOM 3390 C CA . ASN A 1 430 ? 15.606 13.814 25.769 1.00 88.38 430 ASN A CA 1
ATOM 3391 C C . ASN A 1 430 ? 14.904 14.068 27.115 1.00 88.38 430 ASN A C 1
ATOM 3393 O O . ASN A 1 430 ? 13.847 14.685 27.158 1.00 88.38 430 ASN A O 1
ATOM 3397 N N . VAL A 1 431 ? 15.484 13.663 28.243 1.00 86.56 431 VAL A N 1
ATOM 3398 C CA . V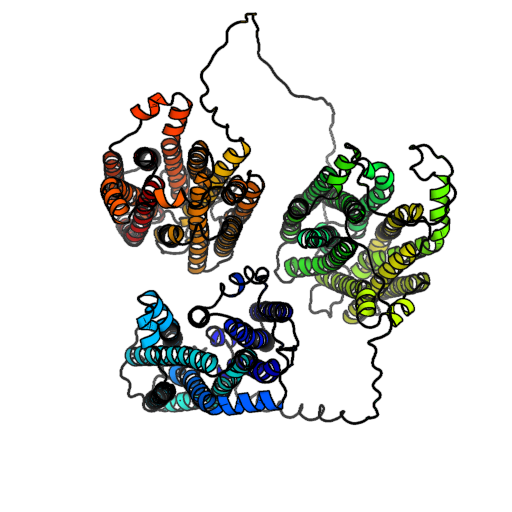AL A 1 431 ? 14.805 13.705 29.552 1.00 86.56 431 VAL A CA 1
ATOM 3399 C C . VAL A 1 431 ? 14.688 15.125 30.111 1.00 86.56 431 VAL A C 1
ATOM 3401 O O . VAL A 1 431 ? 13.693 15.435 30.761 1.00 86.56 431 VAL A O 1
ATOM 3404 N N . GLY A 1 432 ? 15.651 16.014 29.843 1.00 86.88 432 GLY A N 1
ATOM 3405 C CA . GLY A 1 432 ? 15.659 17.378 30.387 1.00 86.88 432 GLY A CA 1
ATOM 3406 C C . GLY A 1 432 ? 14.376 18.174 30.096 1.00 86.88 432 GLY A C 1
ATOM 3407 O O . GLY A 1 432 ? 13.713 18.612 31.038 1.00 86.88 432 GLY A O 1
ATOM 3408 N N . PRO A 1 433 ? 13.969 18.330 28.823 1.00 89.75 433 PRO A N 1
ATOM 3409 C CA . PRO A 1 433 ? 12.725 19.010 28.459 1.00 89.75 433 PRO A CA 1
ATOM 3410 C C . PRO A 1 433 ? 11.464 18.322 28.993 1.00 89.75 433 PRO A C 1
ATOM 3412 O O . PRO A 1 433 ? 10.533 19.018 29.393 1.00 89.75 433 PRO A O 1
ATOM 3415 N N . TYR A 1 434 ? 11.448 16.984 29.047 1.00 88.00 434 TYR A N 1
ATOM 3416 C CA . TYR A 1 434 ? 10.358 16.203 29.643 1.00 88.00 434 TYR A CA 1
ATOM 3417 C C . TYR A 1 434 ? 10.204 16.485 31.149 1.00 88.00 434 TYR A C 1
ATOM 3419 O O . TYR A 1 434 ? 9.097 16.739 31.625 1.00 88.00 434 TYR A O 1
ATOM 3427 N N . PHE A 1 435 ? 11.308 16.526 31.900 1.00 86.56 435 PHE A N 1
ATOM 3428 C CA . PHE A 1 435 ? 11.295 16.878 33.321 1.00 86.56 435 PHE A CA 1
ATOM 3429 C C . PHE A 1 435 ? 10.839 18.330 33.546 1.00 86.56 435 PHE A C 1
ATOM 3431 O O . PHE A 1 435 ? 9.981 18.591 34.387 1.00 86.56 435 PHE A O 1
ATOM 3438 N N . ILE A 1 436 ? 11.345 19.279 32.748 1.00 87.06 436 ILE A N 1
ATOM 3439 C CA . ILE A 1 436 ? 10.929 20.688 32.833 1.00 87.06 436 ILE A CA 1
ATOM 3440 C C . ILE A 1 436 ? 9.421 20.818 32.594 1.00 87.06 436 ILE A C 1
ATOM 3442 O O . ILE A 1 436 ? 8.731 21.468 33.380 1.00 87.06 436 ILE A O 1
ATOM 3446 N N . ILE A 1 437 ? 8.878 20.191 31.545 1.00 85.75 437 ILE A N 1
ATOM 3447 C CA . ILE A 1 437 ? 7.451 20.337 31.252 1.00 85.75 437 ILE A CA 1
ATOM 3448 C C . ILE A 1 437 ? 6.559 19.586 32.244 1.00 85.75 437 ILE A C 1
ATOM 3450 O O . ILE A 1 437 ? 5.512 20.116 32.600 1.00 85.75 437 ILE A O 1
ATOM 3454 N N . THR A 1 438 ? 6.974 18.428 32.769 1.00 79.88 438 THR A N 1
ATOM 3455 C CA . THR A 1 438 ? 6.200 17.716 33.806 1.00 79.88 438 THR A CA 1
ATOM 3456 C C . THR A 1 438 ? 6.135 18.466 35.134 1.00 79.88 438 THR A C 1
ATOM 3458 O O . THR A 1 438 ? 5.111 18.403 35.809 1.00 79.88 438 THR A O 1
ATOM 3461 N N . VAL A 1 439 ? 7.159 19.256 35.475 1.00 82.00 439 VAL A N 1
ATOM 3462 C CA . VAL A 1 439 ? 7.125 20.145 36.648 1.00 82.00 439 VAL A CA 1
ATOM 3463 C C . VAL A 1 439 ? 6.300 21.414 36.394 1.00 82.00 439 VAL A C 1
ATOM 3465 O O . VAL A 1 439 ? 5.568 21.845 37.282 1.00 82.00 439 VAL A O 1
ATOM 3468 N N . VAL A 1 440 ? 6.398 22.037 35.212 1.00 81.69 440 VAL A N 1
ATOM 3469 C CA . VAL A 1 440 ? 5.813 23.375 34.967 1.00 81.69 440 VAL A CA 1
ATOM 3470 C C . VAL A 1 440 ? 4.384 23.325 34.402 1.00 81.69 440 VAL A C 1
ATOM 3472 O O . VAL A 1 440 ? 3.561 24.172 34.752 1.00 81.69 440 VAL A O 1
ATOM 3475 N N . ALA A 1 441 ? 4.040 22.341 33.565 1.00 75.12 441 ALA A N 1
ATOM 3476 C CA . ALA A 1 441 ? 2.719 22.252 32.935 1.00 75.12 441 ALA A CA 1
ATOM 3477 C C . ALA A 1 441 ? 1.530 22.182 33.915 1.00 75.12 441 ALA A C 1
ATOM 3479 O O . ALA A 1 441 ? 0.549 22.884 33.651 1.00 75.12 441 ALA A O 1
ATOM 3480 N N . PRO A 1 442 ? 1.575 21.445 35.047 1.00 71.94 442 PRO A N 1
ATOM 3481 C CA . PRO A 1 442 ? 0.444 21.363 35.978 1.00 71.94 442 PRO A CA 1
ATOM 3482 C C . PRO A 1 442 ? -0.079 22.720 36.485 1.00 71.94 442 PRO A C 1
ATOM 3484 O O . PRO A 1 442 ? -1.249 22.826 36.836 1.00 71.94 442 PRO A O 1
ATOM 3487 N N . TYR A 1 443 ? 0.743 23.777 36.474 1.00 71.81 443 TYR A N 1
ATOM 3488 C CA . TYR A 1 443 ? 0.350 25.120 36.921 1.00 71.81 443 TYR A CA 1
ATOM 3489 C C . TYR A 1 443 ? -0.493 25.917 35.912 1.00 71.81 443 TYR A C 1
ATOM 3491 O O . TYR A 1 443 ? -1.142 26.889 36.299 1.00 71.81 443 TYR A O 1
ATOM 3499 N N . PHE A 1 444 ? -0.473 25.558 34.623 1.00 74.44 444 PHE A N 1
ATOM 3500 C CA . PHE A 1 444 ? -1.143 26.340 33.573 1.00 74.44 444 PHE A CA 1
ATOM 3501 C C . PHE A 1 444 ? -1.934 25.508 32.558 1.00 74.44 444 PHE A C 1
ATOM 3503 O O . PHE A 1 444 ? -2.809 26.056 31.887 1.00 74.44 444 PHE A O 1
ATOM 3510 N N . ILE A 1 445 ? -1.665 24.203 32.437 1.00 68.94 445 ILE A N 1
ATOM 3511 C CA . ILE A 1 445 ? -2.220 23.355 31.374 1.00 68.94 445 ILE A CA 1
ATOM 3512 C C . ILE A 1 445 ? -3.754 23.327 31.397 1.00 68.94 445 ILE A C 1
ATOM 3514 O O . ILE A 1 445 ? -4.375 23.388 30.337 1.00 68.94 445 ILE A O 1
ATOM 3518 N N . GLN A 1 446 ? -4.362 23.359 32.590 1.00 65.44 446 GLN A N 1
ATOM 3519 C CA . GLN A 1 446 ? -5.815 23.422 32.800 1.00 65.44 446 GLN A CA 1
ATOM 3520 C C . GLN A 1 446 ? -6.488 24.606 32.074 1.00 65.44 446 GLN A C 1
ATOM 3522 O O . GLN A 1 446 ? -7.620 24.469 31.623 1.00 65.44 446 GLN A O 1
ATOM 3527 N N . LYS A 1 447 ? -5.789 25.737 31.873 1.00 67.38 447 LYS A N 1
ATOM 3528 C CA . LYS A 1 447 ? -6.335 26.944 31.215 1.00 67.38 447 LYS A CA 1
ATOM 3529 C C . LYS A 1 447 ? -6.389 26.861 29.681 1.00 67.38 447 LYS A C 1
ATOM 3531 O O . LYS A 1 447 ? -6.939 27.754 29.044 1.00 67.38 447 LYS A O 1
ATOM 3536 N N . ILE A 1 448 ? -5.799 25.830 29.072 1.00 73.56 448 ILE A N 1
ATOM 3537 C CA . ILE A 1 448 ? -5.683 25.681 27.613 1.00 73.56 448 ILE A CA 1
ATOM 3538 C C . ILE A 1 448 ? -6.641 24.581 27.141 1.00 73.56 448 ILE A C 1
ATOM 3540 O O . ILE A 1 448 ? -6.633 23.489 27.702 1.00 73.56 448 ILE A O 1
ATOM 3544 N N . ALA A 1 449 ? -7.430 24.804 26.086 1.00 77.25 449 ALA A N 1
ATOM 3545 C CA . ALA A 1 449 ? -8.318 23.772 25.534 1.00 77.25 449 ALA A CA 1
ATOM 3546 C C . ALA A 1 449 ? -7.546 22.573 24.930 1.00 77.25 449 ALA A C 1
ATOM 3548 O O . ALA A 1 449 ? -6.436 22.729 24.425 1.00 77.25 449 ALA A O 1
ATOM 3549 N N . TYR A 1 450 ? -8.137 21.373 24.917 1.00 81.06 450 TYR A N 1
ATOM 3550 C CA . TYR A 1 450 ? -7.453 20.151 24.454 1.00 81.06 450 TYR A CA 1
ATOM 3551 C C . TYR A 1 450 ? -7.017 20.182 22.979 1.00 81.06 450 TYR A C 1
ATOM 3553 O O . TYR A 1 450 ? -5.923 19.721 22.659 1.00 81.06 450 TYR A O 1
ATOM 3561 N N . PHE A 1 451 ? -7.813 20.774 22.082 1.00 81.44 451 PHE A N 1
ATOM 3562 C CA . PHE A 1 451 ? -7.471 20.867 20.657 1.00 81.44 451 PHE A CA 1
ATOM 3563 C C . PHE A 1 451 ? -6.134 21.599 20.385 1.00 81.44 451 PHE A C 1
ATOM 3565 O O . PHE A 1 451 ? -5.265 20.994 19.752 1.00 81.44 451 PHE A O 1
ATOM 3572 N N . PRO A 1 452 ? -5.891 22.835 20.879 1.00 81.69 452 PRO A N 1
ATOM 3573 C CA . PRO A 1 452 ? -4.589 23.482 20.713 1.00 81.69 452 PRO A CA 1
ATOM 3574 C C . PRO A 1 452 ? -3.445 22.771 21.455 1.00 81.69 452 PRO A C 1
ATOM 3576 O O . PRO A 1 452 ? -2.327 22.798 20.943 1.00 81.69 452 PRO A O 1
ATOM 3579 N N . ARG A 1 453 ? -3.689 22.078 22.586 1.00 85.19 453 ARG A N 1
ATOM 3580 C CA . ARG A 1 453 ? -2.656 21.223 23.216 1.00 85.19 453 ARG A CA 1
ATOM 3581 C C . ARG A 1 453 ? -2.192 20.129 22.244 1.00 85.19 453 ARG A C 1
ATOM 3583 O O . ARG A 1 453 ? -1.000 20.008 21.984 1.00 85.19 453 ARG A O 1
ATOM 3590 N N . ILE A 1 454 ? -3.129 19.373 21.666 1.00 86.25 454 ILE A N 1
ATOM 3591 C CA . ILE A 1 454 ? -2.843 18.252 20.750 1.00 86.25 454 ILE A CA 1
ATOM 3592 C C . ILE A 1 454 ? -2.189 18.736 19.451 1.00 86.25 454 ILE A C 1
ATOM 3594 O O . ILE A 1 454 ? -1.265 18.096 18.948 1.00 86.25 454 ILE A O 1
ATOM 3598 N N . LEU A 1 455 ? -2.601 19.900 18.943 1.00 85.69 455 LEU A N 1
ATOM 3599 C CA . LEU A 1 455 ? -1.960 20.529 17.791 1.00 85.69 455 LEU A CA 1
ATOM 3600 C C . LEU A 1 455 ? -0.499 20.917 18.089 1.00 85.69 455 LEU A C 1
ATOM 3602 O O . LEU A 1 455 ? 0.380 20.659 17.267 1.00 85.69 455 LEU A O 1
ATOM 3606 N N . ALA A 1 456 ? -0.223 21.474 19.274 1.00 86.56 456 ALA A N 1
ATOM 3607 C CA . ALA A 1 456 ? 1.138 21.778 19.712 1.00 86.56 456 ALA A CA 1
ATOM 3608 C C . ALA A 1 456 ? 1.990 20.505 19.859 1.00 86.56 456 ALA A C 1
ATOM 3610 O O . ALA A 1 456 ? 3.101 20.465 19.336 1.00 86.56 456 ALA A O 1
ATOM 3611 N N . ILE A 1 457 ? 1.459 19.450 20.490 1.00 90.50 457 ILE A N 1
ATOM 3612 C CA . ILE A 1 457 ? 2.123 18.139 20.629 1.00 90.50 457 ILE A CA 1
ATOM 3613 C C . ILE A 1 457 ? 2.538 17.594 19.255 1.00 90.50 457 ILE A C 1
ATOM 3615 O O . ILE A 1 457 ? 3.704 17.256 19.052 1.00 90.50 457 ILE A O 1
ATOM 3619 N N . PHE A 1 458 ? 1.612 17.579 18.289 1.00 89.69 458 PHE A N 1
ATOM 3620 C CA . PHE A 1 458 ? 1.887 17.135 16.921 1.00 89.69 458 PHE A CA 1
ATOM 3621 C C . PHE A 1 458 ? 3.027 17.934 16.269 1.00 89.69 458 PHE A C 1
ATOM 3623 O O . PHE A 1 458 ? 3.999 17.341 15.797 1.00 89.69 458 PHE A O 1
ATOM 3630 N N . PHE A 1 459 ? 2.953 19.270 16.275 1.00 88.00 459 PHE A N 1
ATOM 3631 C CA . PHE A 1 459 ? 3.983 20.101 15.644 1.00 88.00 459 PHE A CA 1
ATOM 3632 C C . PHE A 1 459 ? 5.350 19.983 16.326 1.00 88.00 459 PHE A C 1
ATOM 3634 O O . PHE A 1 459 ? 6.362 19.926 15.626 1.00 88.00 459 PHE A O 1
ATOM 3641 N N . LEU A 1 460 ? 5.400 19.904 17.658 1.00 89.88 460 LEU A N 1
ATOM 3642 C CA . LEU A 1 460 ? 6.640 19.732 18.420 1.00 89.88 460 LEU A CA 1
ATOM 3643 C C . LEU A 1 460 ? 7.326 18.400 18.092 1.00 89.88 460 LEU A C 1
ATOM 3645 O O . LEU A 1 460 ? 8.525 18.377 17.810 1.00 89.88 460 LEU A O 1
ATOM 3649 N N . MET A 1 461 ? 6.566 17.301 18.053 1.00 88.44 461 MET A N 1
ATOM 3650 C CA . MET A 1 461 ? 7.110 15.973 17.759 1.00 88.44 461 MET A CA 1
ATOM 3651 C C . MET A 1 461 ? 7.537 15.825 16.291 1.00 88.44 461 MET A C 1
ATOM 3653 O O . MET A 1 461 ? 8.636 15.338 16.024 1.00 88.44 461 MET A O 1
ATOM 3657 N N . VAL A 1 462 ? 6.737 16.306 15.330 1.00 85.88 462 VAL A N 1
ATOM 3658 C CA . VAL A 1 462 ? 7.093 16.255 13.898 1.00 85.88 462 VAL A CA 1
ATOM 3659 C C . VAL A 1 462 ? 8.293 17.154 13.587 1.00 85.88 462 VAL A C 1
ATOM 3661 O O . VAL A 1 462 ? 9.230 16.715 12.915 1.00 85.88 462 VAL A O 1
ATOM 3664 N N . THR A 1 463 ? 8.319 18.387 14.102 1.00 84.56 463 THR A N 1
ATOM 3665 C CA . THR A 1 463 ? 9.457 19.305 13.905 1.00 84.56 463 THR A CA 1
ATOM 3666 C C . THR A 1 463 ? 10.718 18.751 14.570 1.00 84.56 463 THR A C 1
ATOM 3668 O O . THR A 1 463 ? 11.789 18.761 13.969 1.00 84.56 463 THR A O 1
ATOM 3671 N N . GLY A 1 464 ? 10.598 18.171 15.768 1.00 86.38 464 GLY A N 1
ATOM 3672 C CA . GLY A 1 464 ? 11.723 17.557 16.467 1.00 86.38 464 GLY A CA 1
ATOM 3673 C C . GLY A 1 464 ? 12.354 16.396 15.691 1.00 86.38 464 GLY A C 1
ATOM 3674 O O . GLY A 1 464 ? 13.557 16.412 15.423 1.00 86.38 464 GLY A O 1
ATOM 3675 N N . LEU A 1 465 ? 11.551 15.426 15.236 1.00 87.06 465 LEU A N 1
ATOM 3676 C CA . LEU A 1 465 ? 12.055 14.290 14.451 1.00 87.06 465 LEU A CA 1
ATOM 3677 C C . LEU A 1 465 ? 12.605 14.708 13.077 1.00 87.06 465 LEU A C 1
ATOM 3679 O O . LEU A 1 465 ? 13.634 14.191 12.635 1.00 87.06 465 LEU A O 1
ATOM 3683 N N . THR A 1 466 ? 11.971 15.668 12.397 1.00 82.19 466 THR A N 1
ATOM 3684 C CA . THR A 1 466 ? 12.471 16.166 11.102 1.00 82.19 466 THR A CA 1
ATOM 3685 C C . THR A 1 466 ? 13.778 16.950 11.245 1.00 82.19 466 THR A C 1
ATOM 3687 O O . THR A 1 466 ? 14.648 16.819 10.380 1.00 82.19 466 THR A O 1
ATOM 3690 N N . MET A 1 467 ? 13.989 17.673 12.353 1.00 83.50 467 MET A N 1
ATOM 3691 C CA . MET A 1 467 ? 15.284 18.277 12.697 1.00 83.50 467 MET A CA 1
ATOM 3692 C C . MET A 1 467 ? 16.372 17.222 12.944 1.00 83.50 467 MET A C 1
ATOM 3694 O O . MET A 1 467 ? 17.490 17.387 12.453 1.00 83.50 467 MET A O 1
ATOM 3698 N N . VAL A 1 468 ? 16.057 16.119 13.638 1.00 83.94 468 VAL A N 1
ATOM 3699 C CA . VAL A 1 468 ? 16.995 14.997 13.858 1.00 83.94 468 VAL A CA 1
ATOM 3700 C C . VAL A 1 468 ? 17.476 14.396 12.535 1.00 83.94 468 VAL A C 1
ATOM 3702 O O . VAL A 1 468 ? 18.673 14.148 12.378 1.00 83.94 468 VAL A O 1
ATOM 3705 N N . VAL A 1 469 ? 16.571 14.202 11.571 1.00 82.44 469 VAL A N 1
ATOM 3706 C CA . VAL A 1 469 ? 16.903 13.620 10.260 1.00 82.44 469 VAL A CA 1
ATOM 3707 C C . VAL A 1 469 ? 17.634 14.608 9.346 1.00 82.44 469 VAL A C 1
ATOM 3709 O O . VAL A 1 469 ? 18.621 14.239 8.708 1.00 82.44 469 VAL A O 1
ATOM 3712 N N . SER A 1 470 ? 17.171 15.858 9.275 1.00 75.62 470 SER A N 1
ATOM 3713 C CA . SER A 1 470 ? 17.646 16.834 8.279 1.00 75.62 470 SER A CA 1
ATOM 3714 C C . SER A 1 470 ? 18.975 17.494 8.659 1.00 75.62 470 SER A C 1
ATOM 3716 O O . SER A 1 470 ? 19.711 17.976 7.795 1.00 75.62 470 SER A O 1
ATOM 3718 N N . ALA A 1 471 ? 19.310 17.547 9.952 1.00 77.50 471 ALA A N 1
ATOM 3719 C CA . ALA A 1 471 ? 20.493 18.252 10.421 1.00 77.50 471 ALA A CA 1
ATOM 3720 C C . ALA A 1 471 ? 21.798 17.462 10.215 1.00 77.50 471 AL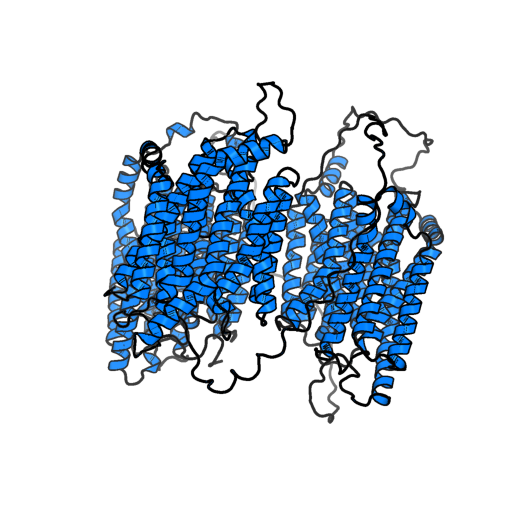A A C 1
ATOM 3722 O O . ALA A 1 471 ? 21.946 16.313 10.637 1.00 77.50 471 ALA A O 1
ATOM 3723 N N . LYS A 1 472 ? 22.815 18.140 9.666 1.00 74.62 472 LYS A N 1
ATOM 3724 C CA . LYS A 1 472 ? 24.207 17.647 9.627 1.00 74.62 472 LYS A CA 1
ATOM 3725 C C . LYS A 1 472 ? 24.997 17.952 10.911 1.00 74.62 472 LYS A C 1
ATOM 3727 O O . LYS A 1 472 ? 25.965 17.262 11.204 1.00 74.62 472 LYS A O 1
ATOM 3732 N N . ARG A 1 473 ? 24.602 18.973 11.687 1.00 81.94 473 ARG A N 1
ATOM 3733 C CA . ARG A 1 473 ? 25.253 19.355 12.957 1.00 81.94 473 ARG A CA 1
ATOM 3734 C C . ARG A 1 473 ? 24.584 18.642 14.136 1.00 81.94 473 ARG A C 1
ATOM 3736 O O . ARG A 1 473 ? 23.387 18.822 14.345 1.00 81.94 473 ARG A O 1
ATOM 3743 N N . VAL A 1 474 ? 25.352 17.913 14.952 1.00 81.00 474 VAL A N 1
ATOM 3744 C CA . VAL A 1 474 ? 24.811 17.152 16.101 1.00 81.00 474 VAL A CA 1
ATOM 3745 C C . VAL A 1 474 ? 24.104 18.036 17.133 1.00 81.00 474 VAL A C 1
ATOM 3747 O O . VAL A 1 474 ? 23.065 17.630 17.635 1.00 81.00 474 VAL A O 1
ATOM 3750 N N . GLY A 1 475 ? 24.556 19.272 17.375 1.00 81.31 475 GLY A N 1
ATOM 3751 C CA . GLY A 1 475 ? 23.835 20.203 18.259 1.00 81.31 475 GLY A CA 1
ATOM 3752 C C . GLY A 1 475 ? 22.390 20.485 17.815 1.00 81.31 475 GLY A C 1
ATOM 3753 O O . GLY A 1 475 ? 21.500 20.585 18.651 1.00 81.31 475 GLY A O 1
ATOM 3754 N N . VAL A 1 476 ? 22.125 20.519 16.503 1.00 84.88 476 VAL A N 1
ATOM 3755 C CA . VAL A 1 476 ? 20.766 20.702 15.958 1.00 84.88 476 VAL A CA 1
ATOM 3756 C C . VAL A 1 476 ? 19.957 19.399 16.023 1.00 84.88 476 VAL A C 1
ATOM 3758 O O . VAL A 1 476 ? 18.748 19.449 16.223 1.00 84.88 476 VAL A O 1
ATOM 3761 N N . ARG A 1 477 ? 20.609 18.227 15.944 1.00 85.25 477 ARG A N 1
ATOM 3762 C CA . ARG A 1 477 ? 19.950 16.933 16.212 1.00 85.25 477 ARG A CA 1
ATOM 3763 C C . ARG A 1 477 ? 19.520 16.816 17.675 1.00 85.25 477 ARG A C 1
ATOM 3765 O O . ARG A 1 477 ? 18.391 16.425 17.937 1.00 85.25 477 ARG A O 1
ATOM 3772 N N . LEU A 1 478 ? 20.387 17.202 18.614 1.00 87.38 478 LEU A N 1
ATOM 3773 C CA . LEU A 1 478 ? 20.064 17.238 20.045 1.00 87.38 478 LEU A CA 1
ATOM 3774 C C . LEU A 1 478 ? 18.940 18.244 20.339 1.00 87.38 478 LEU A C 1
ATOM 3776 O O . LEU A 1 478 ? 18.015 17.909 21.069 1.00 87.38 478 LEU A O 1
ATOM 3780 N N . LEU A 1 479 ? 18.944 19.418 19.697 1.00 88.94 479 LEU A N 1
ATOM 3781 C CA . LEU A 1 479 ? 17.830 20.371 19.773 1.00 88.94 479 LEU A CA 1
ATOM 3782 C C . LEU A 1 479 ? 16.512 19.777 19.235 1.00 88.94 479 LEU A C 1
ATOM 3784 O O . LEU A 1 479 ? 15.459 19.985 19.832 1.00 88.94 479 LEU A O 1
ATOM 3788 N N . GLY A 1 480 ? 16.566 19.001 18.145 1.00 88.12 480 GLY A N 1
ATOM 3789 C CA . GLY A 1 480 ? 15.410 18.275 17.606 1.00 88.12 480 GLY A CA 1
ATOM 3790 C C . GLY A 1 480 ? 14.873 17.202 18.561 1.00 88.12 480 GLY A C 1
ATOM 3791 O O . GLY A 1 480 ? 13.665 17.126 18.775 1.00 88.12 480 GLY A O 1
ATOM 3792 N N . ILE A 1 481 ? 15.762 16.434 19.206 1.00 91.31 481 ILE A N 1
ATOM 3793 C CA . ILE A 1 481 ? 15.403 15.509 20.297 1.00 91.31 481 ILE A CA 1
ATOM 3794 C C . ILE A 1 481 ? 14.698 16.265 21.429 1.00 91.31 481 ILE A C 1
ATOM 3796 O O . ILE A 1 481 ? 13.626 15.855 21.869 1.00 91.31 481 ILE A O 1
ATOM 3800 N N . SER A 1 482 ? 15.258 17.397 21.863 1.00 91.81 482 SER A N 1
ATOM 3801 C CA . SER A 1 482 ? 14.674 18.199 22.938 1.00 91.81 482 SER A CA 1
ATOM 3802 C C . SER A 1 482 ? 13.284 18.735 22.602 1.00 91.81 482 SER A C 1
ATOM 3804 O O . SER A 1 482 ? 12.398 18.716 23.457 1.00 91.81 482 SER A O 1
ATOM 3806 N N . LEU A 1 483 ? 13.064 19.155 21.354 1.00 90.94 483 LEU A N 1
ATOM 3807 C CA . LEU A 1 483 ? 11.761 19.616 20.881 1.00 90.94 483 LEU A CA 1
ATOM 3808 C C . LEU A 1 483 ? 10.729 18.475 20.834 1.00 90.94 483 LEU A C 1
ATOM 3810 O O . LEU A 1 483 ? 9.598 18.649 21.291 1.00 90.94 483 LEU A O 1
ATOM 3814 N N . ALA A 1 484 ? 11.131 17.294 20.351 1.00 90.69 484 ALA A N 1
ATOM 3815 C CA . ALA A 1 484 ? 10.269 16.114 20.330 1.00 90.69 484 ALA A CA 1
ATOM 3816 C C . ALA A 1 484 ? 9.884 15.655 21.746 1.00 90.69 484 ALA A C 1
ATOM 3818 O O . ALA A 1 484 ? 8.724 15.324 21.987 1.00 90.69 484 ALA A O 1
ATOM 3819 N N . SER A 1 485 ? 10.825 15.692 22.693 1.00 91.12 485 SER A N 1
ATOM 3820 C CA . SER A 1 485 ? 10.569 15.300 24.082 1.00 91.12 485 SER A CA 1
ATOM 3821 C C . SER A 1 485 ? 9.703 16.302 24.854 1.00 91.12 485 SER A C 1
ATOM 3823 O O . SER A 1 485 ? 8.838 15.918 25.642 1.00 91.12 485 SER A O 1
ATOM 3825 N N . PHE A 1 486 ? 9.847 17.600 24.575 1.00 90.75 486 PHE A N 1
ATOM 3826 C CA . PHE A 1 486 ? 8.917 18.609 25.088 1.00 90.75 486 PHE A CA 1
ATOM 3827 C C . PHE A 1 486 ? 7.477 18.335 24.602 1.00 90.75 486 PHE A C 1
ATOM 3829 O O . PHE A 1 486 ? 6.524 18.436 25.376 1.00 90.75 486 PHE A O 1
ATOM 3836 N N . GLY A 1 487 ? 7.326 17.891 23.347 1.00 89.12 487 GLY A N 1
ATOM 3837 C CA . GLY A 1 487 ? 6.064 17.377 22.806 1.00 89.12 487 GLY A CA 1
ATOM 3838 C C . GLY A 1 487 ? 5.564 16.103 23.503 1.00 89.12 487 GLY A C 1
ATOM 3839 O O . GLY A 1 487 ? 4.382 16.030 23.832 1.00 89.12 487 GLY A O 1
ATOM 3840 N N . PHE A 1 488 ? 6.447 15.140 23.793 1.00 91.06 488 PHE A N 1
ATOM 3841 C CA . PHE A 1 488 ? 6.125 13.916 24.544 1.00 91.06 488 PHE A CA 1
ATOM 3842 C C . PHE A 1 488 ? 5.552 14.228 25.938 1.00 91.06 488 PHE A C 1
ATOM 3844 O O . PHE A 1 488 ? 4.472 13.740 26.269 1.00 91.06 488 PHE A O 1
ATOM 3851 N N . GLY A 1 489 ? 6.211 15.093 26.718 1.00 85.44 489 GLY A N 1
ATOM 3852 C CA . GLY A 1 489 ? 5.760 15.455 28.068 1.00 85.44 489 GLY A CA 1
ATOM 3853 C C . GLY A 1 489 ? 4.459 16.270 28.094 1.00 85.44 489 GLY A C 1
ATOM 3854 O O . GLY A 1 489 ? 3.602 16.030 28.943 1.00 85.44 489 GLY A O 1
ATOM 3855 N N . LEU A 1 490 ? 4.249 17.179 27.129 1.00 86.56 490 LEU A N 1
ATOM 3856 C CA . LEU A 1 490 ? 2.931 17.802 26.920 1.00 86.56 490 LEU A CA 1
ATOM 3857 C C . LEU A 1 490 ? 1.863 16.766 26.552 1.00 86.56 490 LEU A C 1
ATOM 3859 O O . LEU A 1 490 ? 0.716 16.886 26.988 1.00 86.56 490 LEU A O 1
ATOM 3863 N N . GLY A 1 491 ? 2.245 15.781 25.738 1.00 86.88 491 GLY A N 1
ATOM 3864 C CA . GLY A 1 491 ? 1.421 14.671 25.285 1.00 86.88 491 GLY A CA 1
ATOM 3865 C C . GLY A 1 491 ? 0.883 13.865 26.448 1.00 86.88 491 GLY A C 1
ATOM 3866 O O . GLY A 1 491 ? -0.322 13.870 26.683 1.00 86.88 491 GLY A O 1
ATOM 3867 N N . GLU A 1 492 ? 1.773 13.221 27.195 1.00 83.88 492 GLU A N 1
ATOM 3868 C CA . GLU A 1 492 ? 1.420 12.367 28.326 1.00 83.88 492 GLU A CA 1
ATOM 3869 C C . GLU A 1 492 ? 0.454 13.058 29.299 1.00 83.88 492 GLU A C 1
ATOM 3871 O O . GLU A 1 492 ? -0.638 12.543 29.544 1.00 83.88 492 GLU A O 1
ATOM 3876 N N . LEU A 1 493 ? 0.787 14.269 29.760 1.00 78.56 493 LEU A N 1
ATOM 3877 C CA . LEU A 1 493 ? -0.080 15.038 30.655 1.00 78.56 493 LEU A CA 1
ATOM 3878 C C . LEU A 1 493 ? -1.441 15.360 30.028 1.00 78.56 493 LEU A C 1
ATOM 3880 O O . LEU A 1 493 ? -2.467 15.255 30.695 1.00 78.56 493 LEU A O 1
ATOM 3884 N N . SER A 1 494 ? -1.472 15.751 28.750 1.00 84.00 494 SER A N 1
ATOM 3885 C CA . SER A 1 494 ? -2.723 16.102 28.068 1.00 84.00 494 SER A CA 1
ATOM 3886 C C . SER A 1 494 ? -3.626 14.893 27.850 1.00 84.00 494 SER A C 1
ATOM 3888 O O . SER A 1 494 ? -4.838 15.023 27.990 1.00 84.00 494 SER A O 1
ATOM 3890 N N . PHE A 1 495 ? -3.070 13.728 27.514 1.00 83.75 495 PHE A N 1
ATOM 3891 C CA . PHE A 1 495 ? -3.865 12.524 27.287 1.00 83.75 495 PHE A CA 1
ATOM 3892 C C . PHE A 1 495 ? -4.319 11.883 28.600 1.00 83.75 495 PHE A C 1
ATOM 3894 O O . PHE A 1 495 ? -5.493 11.532 28.690 1.00 83.75 495 PHE A O 1
ATOM 3901 N N . ILE A 1 496 ? -3.476 11.845 29.641 1.00 75.00 496 ILE A N 1
ATOM 3902 C CA . ILE A 1 496 ? -3.886 11.410 30.989 1.00 75.00 496 ILE A CA 1
ATOM 3903 C C . ILE A 1 496 ? -4.994 12.325 31.526 1.00 75.00 496 ILE A C 1
ATOM 3905 O O . ILE A 1 496 ? -6.067 11.829 31.864 1.00 75.00 496 ILE A O 1
ATOM 3909 N N . ALA A 1 497 ? -4.809 13.651 31.508 1.00 71.88 497 ALA A N 1
ATOM 3910 C CA . ALA A 1 497 ? -5.840 14.598 31.948 1.00 71.88 497 ALA A CA 1
ATOM 3911 C C . ALA A 1 497 ? -7.128 14.530 31.107 1.00 71.88 497 ALA A C 1
ATOM 3913 O O . ALA A 1 497 ? -8.203 14.854 31.598 1.00 71.88 497 ALA A O 1
ATOM 3914 N N . MET A 1 498 ? -7.050 14.091 29.846 1.00 75.38 498 MET A N 1
ATOM 3915 C CA . MET A 1 498 ? -8.237 13.878 29.018 1.00 75.38 498 MET A CA 1
ATOM 3916 C C . MET A 1 498 ? -8.979 12.577 29.366 1.00 75.38 498 MET A C 1
ATOM 3918 O O . MET A 1 498 ? -10.178 12.512 29.114 1.00 75.38 498 MET A O 1
ATOM 3922 N N . THR A 1 499 ? -8.329 11.561 29.954 1.00 69.69 499 THR A N 1
ATOM 3923 C CA . THR A 1 499 ? -9.015 10.305 30.334 1.00 69.69 499 THR A CA 1
ATOM 3924 C C . THR A 1 499 ? -10.046 10.470 31.450 1.00 69.69 499 THR A C 1
ATOM 3926 O O . THR A 1 499 ? -10.977 9.674 31.500 1.00 69.69 499 THR A O 1
ATOM 3929 N N . SER A 1 500 ? -9.950 11.505 32.295 1.00 70.62 500 SER A N 1
ATOM 3930 C CA . SER A 1 500 ? -10.912 11.746 33.385 1.00 70.62 500 SER A CA 1
ATOM 3931 C C . SER A 1 500 ? -12.331 12.077 32.899 1.00 70.62 500 SER A C 1
ATOM 3933 O O . SER A 1 500 ? -13.285 11.894 33.647 1.00 70.62 500 SER A O 1
ATOM 3935 N N . PHE A 1 501 ? -12.485 12.504 31.640 1.00 68.56 501 PHE A N 1
ATOM 3936 C CA . PHE A 1 501 ? -13.776 12.806 31.003 1.00 68.56 501 PHE A CA 1
ATOM 3937 C C . PHE A 1 501 ? -14.454 11.577 30.361 1.00 68.56 501 PHE A C 1
ATOM 3939 O O . PHE A 1 501 ? -15.439 11.728 29.636 1.00 68.56 501 PHE A O 1
ATOM 3946 N N . TYR A 1 502 ? -13.913 10.370 30.560 1.00 70.31 502 TYR A N 1
ATOM 3947 C CA . TYR A 1 502 ? -14.397 9.133 29.939 1.00 70.31 502 TYR A CA 1
ATOM 3948 C C . TYR A 1 502 ? -14.409 7.976 30.939 1.00 70.31 502 TYR A C 1
ATOM 3950 O O . TYR A 1 502 ? -13.690 7.978 31.936 1.00 70.31 502 TYR A O 1
ATOM 3958 N N . HIS A 1 503 ? -15.205 6.947 30.647 1.00 67.56 503 HIS A N 1
ATOM 3959 C CA . HIS A 1 503 ? -15.258 5.737 31.470 1.00 67.56 503 HIS A CA 1
ATOM 3960 C C . HIS A 1 503 ? -13.872 5.072 31.616 1.00 67.56 503 HIS A C 1
ATOM 3962 O O . HIS A 1 503 ? -13.070 5.085 30.678 1.00 67.56 503 HIS A O 1
ATOM 3968 N N . GLY A 1 504 ? -13.605 4.409 32.751 1.00 50.72 504 GLY A N 1
ATOM 3969 C CA . GLY A 1 504 ? -12.282 3.858 33.113 1.00 50.72 504 GLY A CA 1
ATOM 3970 C C . GLY A 1 504 ? -11.642 2.896 32.095 1.00 50.72 504 GLY A C 1
ATOM 3971 O O . GLY A 1 504 ? -10.426 2.722 32.075 1.00 50.72 504 GLY A O 1
ATOM 3972 N N . THR A 1 505 ? -12.430 2.349 31.169 1.00 61.66 505 THR A N 1
ATOM 3973 C CA . THR A 1 505 ? -11.963 1.600 29.989 1.00 61.66 505 THR A CA 1
ATOM 3974 C C . THR A 1 505 ? -11.044 2.415 29.065 1.00 61.66 505 THR A C 1
ATOM 3976 O O . THR A 1 505 ? -10.172 1.842 28.415 1.00 61.66 505 THR A O 1
ATOM 3979 N N . ALA A 1 506 ? -11.198 3.743 29.012 1.00 64.31 506 ALA A N 1
ATOM 3980 C CA . ALA A 1 506 ? -10.319 4.643 28.262 1.00 64.31 506 ALA A CA 1
ATOM 3981 C C . ALA A 1 506 ? -8.908 4.722 28.877 1.00 64.31 506 ALA A C 1
ATOM 3983 O O . ALA A 1 506 ? -7.917 4.697 28.145 1.00 64.31 506 ALA A O 1
ATOM 3984 N N . VAL A 1 507 ? -8.813 4.734 30.213 1.00 62.91 507 VAL A N 1
ATOM 3985 C CA . VAL A 1 507 ? -7.538 4.692 30.955 1.00 62.91 507 VAL A CA 1
ATOM 3986 C C . VAL A 1 507 ? -6.802 3.383 30.661 1.00 62.91 507 VAL A C 1
ATOM 3988 O O . VAL A 1 507 ? -5.618 3.397 30.318 1.00 62.91 507 VAL A O 1
ATOM 3991 N N . SER A 1 508 ? -7.512 2.249 30.714 1.00 61.00 508 SER A N 1
ATOM 3992 C CA . SER A 1 508 ? -6.953 0.934 30.374 1.00 61.00 508 SER A CA 1
ATOM 3993 C C . SER A 1 508 ? -6.451 0.872 28.927 1.00 61.00 508 SER A C 1
ATOM 3995 O O . SER A 1 508 ? -5.375 0.333 28.675 1.00 61.00 508 SER A O 1
ATOM 3997 N N . ALA A 1 509 ? -7.188 1.457 27.977 1.00 67.62 509 ALA A N 1
ATOM 3998 C CA . ALA A 1 509 ? -6.784 1.498 26.574 1.00 67.62 509 ALA A CA 1
ATOM 3999 C C . ALA A 1 509 ? -5.541 2.369 26.341 1.00 67.62 509 ALA A C 1
ATOM 4001 O O . ALA A 1 509 ? -4.623 1.935 25.645 1.00 67.62 509 ALA A O 1
ATOM 4002 N N . PHE A 1 510 ? -5.466 3.552 26.963 1.00 73.38 510 PHE A N 1
ATOM 4003 C CA . PHE A 1 510 ? -4.271 4.400 26.920 1.00 73.38 510 PHE A CA 1
ATOM 4004 C C . PHE A 1 510 ? -3.045 3.670 27.488 1.00 73.38 510 PHE A C 1
ATOM 4006 O O . PHE A 1 510 ? -2.003 3.627 26.837 1.00 73.38 510 PHE A O 1
ATOM 4013 N N . SER A 1 511 ? -3.189 3.016 28.647 1.00 64.88 511 SER A N 1
ATOM 4014 C CA . SER A 1 511 ? -2.123 2.235 29.291 1.00 64.88 511 SER A CA 1
ATOM 4015 C C . SER A 1 511 ? -1.649 1.038 28.447 1.00 64.88 511 SER A C 1
ATOM 4017 O O . SER A 1 511 ? -0.446 0.805 28.325 1.00 64.88 511 SER A O 1
ATOM 4019 N N . ALA A 1 512 ? -2.561 0.323 27.780 1.00 67.12 512 ALA A N 1
ATOM 4020 C CA . ALA A 1 512 ? -2.193 -0.718 26.814 1.00 67.12 512 ALA A CA 1
ATOM 4021 C C . ALA A 1 512 ? -1.441 -0.139 25.594 1.00 67.12 512 ALA A C 1
ATOM 4023 O O . ALA A 1 512 ? -0.511 -0.759 25.068 1.00 67.12 512 ALA A O 1
ATOM 4024 N N . GLY A 1 513 ? -1.803 1.076 25.173 1.00 72.81 513 GLY A N 1
ATOM 4025 C CA . GLY A 1 513 ? -1.089 1.838 24.151 1.00 72.81 513 GLY A CA 1
ATOM 4026 C C . GLY A 1 513 ? 0.355 2.150 24.550 1.00 72.81 513 GLY A C 1
ATOM 4027 O O . GLY A 1 513 ? 1.273 1.886 23.778 1.00 72.81 513 GLY A O 1
ATOM 4028 N N . THR A 1 514 ? 0.596 2.656 25.764 1.00 75.56 514 THR A N 1
ATOM 4029 C CA . THR A 1 514 ? 1.961 3.018 26.194 1.00 75.56 514 THR A CA 1
ATOM 4030 C C . THR A 1 514 ? 2.886 1.799 26.267 1.00 75.56 514 THR A C 1
ATOM 4032 O O . THR A 1 514 ? 3.991 1.839 25.722 1.00 75.56 514 THR A O 1
ATOM 4035 N N . GLY A 1 515 ? 2.424 0.675 26.833 1.00 65.50 515 GLY A N 1
ATOM 4036 C CA . GLY A 1 515 ? 3.205 -0.569 26.907 1.00 65.50 515 GLY A CA 1
ATOM 4037 C C . GLY A 1 515 ? 3.546 -1.176 25.537 1.00 65.50 515 GLY A C 1
ATOM 4038 O O . GLY A 1 515 ? 4.668 -1.643 25.317 1.00 65.50 515 GLY A O 1
ATOM 4039 N N . THR A 1 516 ? 2.615 -1.117 24.579 1.00 70.94 516 THR A N 1
ATOM 4040 C CA . THR A 1 516 ? 2.882 -1.550 23.195 1.00 70.94 516 THR A CA 1
ATOM 4041 C C . THR A 1 516 ? 3.806 -0.581 22.451 1.00 70.94 516 THR A C 1
ATOM 4043 O O . THR A 1 516 ? 4.657 -1.029 21.686 1.00 70.94 516 THR A O 1
ATOM 4046 N N . GLY A 1 517 ? 3.724 0.727 22.713 1.00 77.81 517 GLY A N 1
ATOM 4047 C CA . GLY A 1 517 ? 4.632 1.728 22.142 1.00 77.81 517 GLY A CA 1
ATOM 4048 C C . GLY A 1 517 ? 6.093 1.538 22.572 1.00 77.81 517 GLY A C 1
ATOM 4049 O O . GLY A 1 517 ? 6.984 1.518 21.721 1.00 77.81 517 GLY A O 1
ATOM 4050 N N . ILE A 1 518 ? 6.337 1.334 23.875 1.00 74.38 518 ILE A N 1
ATOM 4051 C CA . ILE A 1 518 ? 7.687 1.131 24.445 1.00 74.38 518 ILE A CA 1
ATOM 4052 C C . ILE A 1 518 ? 8.406 -0.056 23.793 1.00 74.38 518 ILE A C 1
ATOM 4054 O O . ILE A 1 518 ? 9.579 0.058 23.439 1.00 74.38 518 ILE A O 1
ATOM 4058 N N . SER A 1 519 ? 7.694 -1.173 23.622 1.00 71.75 519 SER A N 1
ATOM 4059 C CA . SER A 1 519 ? 8.241 -2.464 23.181 1.00 71.75 519 SER A CA 1
ATOM 4060 C C . SER A 1 519 ? 8.300 -2.634 21.657 1.00 71.75 519 SER A C 1
ATOM 4062 O O . SER A 1 519 ? 9.221 -3.271 21.142 1.00 71.75 519 SER A O 1
ATOM 4064 N N . MET A 1 520 ? 7.362 -2.042 20.908 1.00 76.31 520 MET A N 1
ATOM 4065 C CA . MET A 1 520 ? 7.319 -2.156 19.445 1.00 76.31 520 MET A CA 1
ATOM 4066 C C . MET A 1 520 ? 8.338 -1.243 18.745 1.00 76.31 520 MET A C 1
ATOM 4068 O O . MET A 1 520 ? 8.836 -1.587 17.675 1.00 76.31 520 MET A O 1
ATOM 4072 N N . ALA A 1 521 ? 8.682 -0.089 19.326 1.00 79.31 521 ALA A N 1
ATOM 4073 C CA . ALA A 1 521 ? 9.600 0.868 18.703 1.00 79.31 521 ALA A CA 1
ATOM 4074 C C . ALA A 1 521 ? 11.060 0.374 18.545 1.00 79.31 521 ALA A C 1
ATOM 4076 O O . ALA A 1 521 ? 11.607 0.563 17.455 1.00 79.31 521 ALA A O 1
ATOM 4077 N N . PRO A 1 522 ? 11.691 -0.301 19.530 1.00 73.44 522 PRO A N 1
ATOM 4078 C CA . PRO A 1 522 ? 13.013 -0.910 19.363 1.00 73.44 522 PRO A CA 1
ATOM 4079 C C . PRO A 1 522 ? 12.989 -2.061 18.354 1.00 73.44 522 PRO A C 1
ATOM 4081 O O . PRO A 1 522 ? 13.901 -2.180 17.539 1.00 73.44 522 PRO A O 1
ATOM 4084 N N . LEU A 1 523 ? 11.923 -2.875 18.360 1.00 77.69 523 LEU A N 1
ATOM 4085 C CA . LEU A 1 523 ? 11.726 -3.944 17.377 1.00 77.69 523 LEU A CA 1
ATOM 4086 C C . LEU A 1 523 ? 11.645 -3.370 15.959 1.00 77.69 523 LEU A C 1
ATOM 4088 O O . LEU A 1 523 ? 12.365 -3.825 15.075 1.00 77.69 523 LEU A O 1
ATOM 4092 N N . TYR A 1 524 ? 10.827 -2.336 15.756 1.00 81.88 524 TYR A N 1
ATOM 4093 C CA . TYR A 1 524 ? 10.731 -1.599 14.498 1.00 81.88 524 TYR A CA 1
ATOM 4094 C C . TYR A 1 524 ? 12.086 -1.007 14.081 1.00 81.88 524 TYR A C 1
ATOM 4096 O O . TYR A 1 524 ? 12.510 -1.188 12.940 1.00 81.88 524 TYR A O 1
ATOM 4104 N N . TYR A 1 525 ? 12.803 -0.347 14.995 1.00 79.12 525 TYR A N 1
ATOM 4105 C CA . TYR A 1 525 ? 14.079 0.296 14.684 1.00 79.12 525 TYR A CA 1
ATOM 4106 C C . TYR A 1 525 ? 15.164 -0.719 14.285 1.00 79.12 525 TYR A C 1
ATOM 4108 O O . TYR A 1 525 ? 15.860 -0.518 13.286 1.00 79.12 525 TYR A O 1
ATOM 4116 N N . THR A 1 526 ? 15.282 -1.836 15.007 1.00 73.62 526 THR A N 1
ATOM 4117 C CA . THR A 1 526 ? 16.225 -2.922 14.691 1.00 73.62 526 THR A CA 1
ATOM 4118 C C . THR A 1 526 ? 15.815 -3.677 13.424 1.00 73.62 526 THR A C 1
ATOM 4120 O O . THR A 1 526 ? 16.660 -3.946 12.571 1.00 73.62 526 THR A O 1
ATOM 4123 N N . ALA A 1 527 ? 14.523 -3.956 13.228 1.00 73.38 527 ALA A N 1
ATOM 4124 C CA . ALA A 1 527 ? 14.032 -4.597 12.010 1.00 73.38 527 ALA A CA 1
ATOM 4125 C C . ALA A 1 527 ? 14.323 -3.747 10.764 1.00 73.38 527 ALA A C 1
ATOM 4127 O O . ALA A 1 527 ? 14.818 -4.266 9.766 1.00 73.38 527 ALA A O 1
ATOM 4128 N N . MET A 1 528 ? 14.091 -2.435 10.832 1.00 71.19 528 MET A N 1
ATOM 4129 C CA . MET A 1 528 ? 14.356 -1.529 9.716 1.00 71.19 528 MET A CA 1
ATOM 4130 C C . MET A 1 528 ? 15.858 -1.326 9.488 1.00 71.19 528 MET A C 1
ATOM 4132 O O . MET A 1 528 ? 16.332 -1.523 8.369 1.00 71.19 528 MET A O 1
ATOM 4136 N N . THR A 1 529 ? 16.628 -0.973 10.523 1.00 72.19 529 THR A N 1
ATOM 4137 C CA . THR A 1 529 ? 18.047 -0.604 10.349 1.00 72.19 529 THR A CA 1
ATOM 4138 C C . THR A 1 529 ? 18.994 -1.790 10.198 1.00 72.19 529 THR A C 1
ATOM 4140 O O . THR A 1 529 ? 19.989 -1.679 9.481 1.00 72.19 529 THR A O 1
ATOM 4143 N N . THR A 1 530 ? 18.690 -2.927 10.825 1.00 66.69 530 THR A N 1
ATOM 4144 C CA . THR A 1 530 ? 19.637 -4.044 10.980 1.00 66.69 530 THR A CA 1
ATOM 4145 C C . THR A 1 530 ? 19.205 -5.280 10.195 1.00 66.69 530 THR A C 1
ATOM 4147 O O . THR A 1 530 ? 20.054 -5.936 9.598 1.00 66.69 530 THR A O 1
ATOM 4150 N N . TRP A 1 531 ? 17.901 -5.578 10.105 1.00 72.75 531 TRP A N 1
ATOM 4151 C CA . TRP A 1 531 ? 17.409 -6.719 9.309 1.00 72.75 531 TRP A CA 1
ATOM 4152 C C . TRP A 1 531 ? 17.072 -6.341 7.858 1.00 72.75 531 TRP A C 1
ATOM 4154 O O . TRP A 1 531 ? 17.378 -7.103 6.942 1.00 72.75 531 TRP A O 1
ATOM 4164 N N . ALA A 1 532 ? 16.479 -5.164 7.634 1.00 59.09 532 ALA A N 1
ATOM 4165 C CA . ALA A 1 532 ? 16.118 -4.654 6.306 1.00 59.09 532 ALA A CA 1
ATOM 4166 C C . ALA A 1 532 ? 17.157 -3.684 5.700 1.00 59.09 532 ALA A C 1
ATOM 4168 O O . ALA A 1 532 ? 16.987 -3.238 4.565 1.00 59.09 532 ALA A O 1
ATOM 4169 N N . CYS A 1 533 ? 18.229 -3.362 6.437 1.00 68.19 533 CYS A N 1
ATOM 4170 C CA . CYS A 1 533 ? 19.312 -2.454 6.027 1.00 68.19 533 CYS A CA 1
ATOM 4171 C C . CYS A 1 533 ? 18.841 -1.058 5.552 1.00 68.19 533 CYS A C 1
ATOM 4173 O O . CYS A 1 533 ? 19.496 -0.415 4.727 1.00 68.19 533 CYS A O 1
ATOM 4175 N N . VAL A 1 534 ? 17.709 -0.575 6.068 1.00 66.50 534 VAL A N 1
ATOM 4176 C CA . VAL A 1 534 ? 17.181 0.770 5.807 1.00 66.50 534 VAL A CA 1
ATOM 4177 C C . VAL A 1 534 ? 17.993 1.794 6.600 1.00 66.50 534 VAL A C 1
ATOM 4179 O O . VAL A 1 534 ? 18.405 1.543 7.731 1.00 66.50 534 VAL A O 1
ATOM 4182 N N . SER A 1 535 ? 18.234 2.981 6.038 1.00 74.62 535 SER A N 1
ATOM 4183 C CA . SER A 1 535 ? 19.003 3.996 6.763 1.00 74.62 535 SER A CA 1
ATOM 4184 C C . SER A 1 535 ? 18.259 4.478 8.028 1.00 74.62 535 SER A C 1
ATOM 4186 O O . SER A 1 535 ? 17.029 4.633 8.007 1.00 74.62 535 SER A O 1
ATOM 4188 N N . PRO A 1 536 ? 18.979 4.778 9.127 1.00 75.81 536 PRO A N 1
ATOM 4189 C CA . PRO A 1 536 ? 18.405 5.387 10.330 1.00 75.81 536 PRO A CA 1
ATOM 4190 C C . PRO A 1 536 ? 17.559 6.630 10.034 1.00 75.81 536 PRO A C 1
ATOM 4192 O O . PRO A 1 536 ? 16.456 6.775 10.552 1.00 75.81 536 PRO A O 1
ATOM 4195 N N . SER A 1 537 ? 18.028 7.483 9.117 1.00 75.81 537 SER A N 1
ATOM 4196 C CA . SER A 1 537 ? 17.314 8.672 8.641 1.00 75.81 537 SER A CA 1
ATOM 4197 C C . SER A 1 537 ? 15.914 8.352 8.104 1.00 75.81 537 SER A C 1
ATOM 4199 O O . SER A 1 537 ? 14.945 8.968 8.536 1.00 75.81 537 SER A O 1
ATOM 4201 N N . VAL A 1 538 ? 15.790 7.362 7.212 1.00 77.50 538 VAL A N 1
ATOM 4202 C CA . VAL A 1 538 ? 14.493 6.948 6.643 1.00 77.50 538 VAL A CA 1
ATOM 4203 C C . VAL A 1 538 ? 13.609 6.298 7.712 1.00 77.50 538 VAL A C 1
ATOM 4205 O O . VAL A 1 538 ? 12.416 6.585 7.782 1.00 77.50 538 VAL A O 1
ATOM 4208 N N . THR A 1 539 ? 14.201 5.491 8.594 1.00 77.25 539 THR A N 1
ATOM 4209 C CA . THR A 1 539 ? 13.498 4.819 9.701 1.00 77.25 539 THR A CA 1
ATOM 4210 C C . THR A 1 539 ? 12.846 5.822 10.663 1.00 77.25 539 THR A C 1
ATOM 4212 O O . THR A 1 539 ? 11.690 5.639 11.053 1.00 77.25 539 THR A O 1
ATOM 4215 N N . ILE A 1 540 ? 13.549 6.912 10.999 1.00 81.44 540 ILE A N 1
ATOM 4216 C CA . ILE A 1 540 ? 13.035 8.009 11.836 1.00 81.44 540 ILE A CA 1
ATOM 4217 C C . ILE A 1 540 ? 11.975 8.832 11.076 1.00 81.44 540 ILE A C 1
ATOM 4219 O O . ILE A 1 540 ? 10.939 9.171 11.649 1.00 81.44 540 ILE A O 1
ATOM 4223 N N . SER A 1 541 ? 12.175 9.114 9.780 1.00 79.50 541 SER A N 1
ATOM 4224 C CA . SER A 1 541 ? 11.187 9.833 8.955 1.00 79.50 541 SER A CA 1
ATOM 4225 C C . SER A 1 541 ? 9.837 9.118 8.861 1.00 79.50 541 SER A C 1
ATOM 4227 O O . SER A 1 541 ? 8.802 9.777 8.921 1.00 79.50 541 SER A O 1
ATOM 4229 N N . ILE A 1 542 ? 9.823 7.787 8.755 1.00 78.94 542 ILE A N 1
ATOM 4230 C CA . ILE A 1 542 ? 8.578 7.000 8.726 1.00 78.94 542 ILE A CA 1
ATOM 4231 C C . ILE A 1 542 ? 7.801 7.156 10.047 1.00 78.94 542 ILE A C 1
ATOM 4233 O O . ILE A 1 542 ? 6.588 7.372 10.020 1.00 78.94 542 ILE A O 1
ATOM 4237 N N . MET A 1 543 ? 8.487 7.151 11.199 1.00 81.50 543 MET A N 1
ATOM 4238 C CA . MET A 1 543 ? 7.840 7.417 12.492 1.00 81.50 543 MET A CA 1
ATOM 4239 C C . MET A 1 543 ? 7.291 8.850 12.566 1.00 81.50 543 MET A C 1
ATOM 4241 O O . MET A 1 543 ? 6.169 9.046 13.030 1.00 81.50 543 MET A O 1
ATOM 4245 N N . ALA A 1 544 ? 8.013 9.842 12.032 1.00 79.38 544 ALA A N 1
ATOM 4246 C CA . ALA A 1 544 ? 7.537 11.227 11.982 1.00 79.38 544 ALA A CA 1
ATOM 4247 C C . ALA A 1 544 ? 6.234 11.390 11.176 1.00 79.38 544 ALA A C 1
ATOM 4249 O O . ALA A 1 544 ? 5.377 12.184 11.559 1.00 79.38 544 ALA A O 1
ATOM 4250 N N . VAL A 1 545 ? 6.044 10.610 10.106 1.00 78.25 545 VAL A N 1
ATOM 4251 C CA . VAL A 1 545 ? 4.785 10.585 9.337 1.00 78.25 545 VAL A CA 1
ATOM 4252 C C . VAL A 1 545 ? 3.655 9.904 10.122 1.00 78.25 545 VAL A C 1
ATOM 4254 O O . VAL A 1 545 ? 2.513 10.360 10.068 1.00 78.25 545 VAL A O 1
ATOM 4257 N N . SER A 1 546 ? 3.952 8.862 10.908 1.00 81.94 546 SER A N 1
ATOM 4258 C CA . SER A 1 546 ? 2.936 8.155 11.707 1.00 81.94 546 SER A CA 1
ATOM 4259 C C . SER A 1 546 ? 2.265 9.032 12.779 1.00 81.94 546 SER A C 1
ATOM 4261 O O . SER A 1 546 ? 1.112 8.797 13.133 1.00 81.94 546 SER A O 1
ATOM 4263 N N . LEU A 1 547 ? 2.919 10.110 13.231 1.00 82.12 547 LEU A N 1
ATOM 4264 C CA . LEU A 1 547 ? 2.355 11.064 14.197 1.00 82.12 547 LEU A CA 1
ATOM 4265 C C . LEU A 1 547 ? 1.056 11.736 13.715 1.00 82.12 547 LEU A C 1
ATOM 4267 O O . LEU A 1 547 ? 0.251 12.168 14.541 1.00 82.12 547 LEU A O 1
ATOM 4271 N N . VAL A 1 548 ? 0.798 11.776 12.400 1.00 80.69 548 VAL A N 1
ATOM 4272 C CA . VAL A 1 548 ? -0.467 12.277 11.827 1.00 80.69 548 VAL A CA 1
ATOM 4273 C C . VAL A 1 548 ? -1.675 11.475 12.331 1.00 80.69 548 VAL A C 1
ATOM 4275 O O . VAL A 1 548 ? -2.763 12.036 12.484 1.00 80.69 548 VAL A O 1
ATOM 4278 N N . PHE A 1 549 ? -1.496 10.196 12.686 1.00 80.69 549 PHE A N 1
ATOM 4279 C CA . PHE A 1 549 ? -2.564 9.386 13.271 1.00 80.69 549 PHE A CA 1
ATOM 4280 C C . PHE A 1 549 ? -3.097 9.965 14.595 1.00 80.69 549 PHE A C 1
ATOM 4282 O O . PHE A 1 549 ? -4.290 9.823 14.847 1.00 80.69 549 PHE A O 1
ATOM 4289 N N . MET A 1 550 ? -2.311 10.709 15.390 1.00 80.19 550 MET A N 1
ATOM 4290 C CA . MET A 1 550 ? -2.853 11.389 16.582 1.00 80.19 550 MET A CA 1
ATOM 4291 C C . MET A 1 550 ? -3.940 12.415 16.227 1.00 80.19 550 MET A C 1
ATOM 4293 O O . MET A 1 550 ? -4.967 12.490 16.900 1.00 80.19 550 MET A O 1
ATOM 4297 N N . LEU A 1 551 ? -3.771 13.175 15.140 1.00 83.19 551 LEU A N 1
ATOM 4298 C CA . LEU A 1 551 ? -4.789 14.133 14.696 1.00 83.19 551 LEU A CA 1
ATOM 4299 C C . LEU A 1 551 ? -6.029 13.421 14.138 1.00 83.19 551 LEU A C 1
ATOM 4301 O O . LEU A 1 551 ? -7.153 13.856 14.389 1.00 83.19 551 LEU A O 1
ATOM 4305 N N . ILE A 1 552 ? -5.832 12.303 13.430 1.00 75.88 552 ILE A N 1
ATOM 4306 C CA . ILE A 1 552 ? -6.917 11.475 12.885 1.00 75.88 552 ILE A CA 1
ATOM 4307 C C . ILE A 1 552 ? -7.762 10.888 14.023 1.00 75.88 552 ILE A C 1
ATOM 4309 O O . ILE A 1 552 ? -8.977 11.074 14.045 1.00 75.88 552 ILE A O 1
ATOM 4313 N N . PHE A 1 553 ? -7.143 10.237 15.008 1.00 80.81 553 PHE A N 1
ATOM 4314 C CA . PHE A 1 553 ? -7.875 9.613 16.111 1.00 80.81 553 PHE A CA 1
ATOM 4315 C C . PHE A 1 553 ? -8.528 10.636 17.056 1.00 80.81 553 PHE A C 1
ATOM 4317 O O . PHE A 1 553 ? -9.635 10.388 17.528 1.00 80.81 553 PHE A O 1
ATOM 4324 N N . TYR A 1 554 ? -7.956 11.834 17.240 1.00 81.88 554 TYR A N 1
ATOM 4325 C CA . TYR A 1 554 ? -8.643 12.929 17.947 1.00 81.88 554 TYR A CA 1
ATOM 4326 C C . TYR A 1 554 ? -9.841 13.512 17.166 1.00 81.88 554 TYR A C 1
ATOM 4328 O O . TYR A 1 554 ? -10.778 14.058 17.757 1.00 81.88 554 TYR A O 1
ATOM 4336 N N . ALA A 1 555 ? -9.849 13.401 15.835 1.00 77.50 555 ALA A N 1
ATOM 4337 C CA . ALA A 1 555 ? -11.004 13.763 15.013 1.00 77.50 555 ALA A CA 1
ATOM 4338 C C . ALA A 1 555 ? -12.102 12.681 14.997 1.00 77.50 555 ALA A C 1
ATOM 4340 O O . ALA A 1 555 ? -13.270 13.024 14.829 1.00 77.50 555 ALA A O 1
ATOM 4341 N N . LEU A 1 556 ? -11.740 11.406 15.183 1.00 71.50 556 LEU A N 1
ATOM 4342 C CA . LEU A 1 556 ? -12.669 10.267 15.242 1.00 71.50 556 LEU A CA 1
ATOM 4343 C C . LEU A 1 556 ? -13.286 10.041 16.634 1.00 71.50 556 LEU A C 1
ATOM 4345 O O . LEU A 1 556 ? -14.366 9.461 16.736 1.00 71.50 556 LEU A O 1
ATOM 4349 N N . MET A 1 557 ? -12.605 10.471 17.697 1.00 76.69 557 MET A N 1
ATOM 4350 C CA . MET A 1 557 ? -13.060 10.335 19.082 1.00 76.69 557 MET A CA 1
ATOM 4351 C C . MET A 1 557 ? -14.256 11.246 19.403 1.00 76.69 557 MET A C 1
ATOM 4353 O O . MET A 1 557 ? -14.306 12.411 19.004 1.00 76.69 557 MET A O 1
ATOM 4357 N N . GLU A 1 558 ? -15.195 10.735 20.200 1.00 71.12 558 GLU A N 1
ATOM 4358 C CA . GLU A 1 558 ? -16.319 11.516 20.717 1.00 71.12 558 GLU A CA 1
ATOM 4359 C C . GLU A 1 558 ? -15.845 12.560 21.736 1.00 71.12 558 GLU A C 1
ATOM 4361 O O . GLU A 1 558 ? -15.262 12.219 22.758 1.00 71.12 558 GLU A O 1
ATOM 4366 N N . ARG A 1 559 ? -16.086 13.850 21.479 1.00 70.62 559 ARG A N 1
ATOM 4367 C CA . ARG A 1 559 ? -15.504 14.951 22.267 1.00 70.62 559 ARG A CA 1
ATOM 4368 C C . ARG A 1 559 ? -16.331 15.323 23.504 1.00 70.62 559 ARG A C 1
ATOM 4370 O O . ARG A 1 559 ? -16.742 16.475 23.636 1.00 70.62 559 ARG A O 1
ATOM 4377 N N . LYS A 1 560 ? -16.528 14.373 24.427 1.00 63.97 560 LYS A N 1
ATOM 4378 C CA . LYS A 1 560 ? -17.248 14.597 25.703 1.00 63.97 560 LYS A CA 1
ATOM 4379 C C . LYS A 1 560 ? -16.706 15.812 26.468 1.00 63.97 560 LYS A C 1
ATOM 4381 O O . LYS A 1 560 ? -17.448 16.743 26.754 1.00 63.97 560 LYS A O 1
ATOM 4386 N N . HIS A 1 561 ? -15.378 15.901 26.580 1.00 65.12 561 HIS A N 1
ATOM 4387 C CA . HIS A 1 561 ? -14.614 17.040 27.122 1.00 65.12 561 HIS A CA 1
ATOM 4388 C C . HIS A 1 561 ? -14.873 18.423 26.472 1.00 65.12 561 HIS A C 1
ATOM 4390 O O . HIS A 1 561 ? -14.280 19.413 26.891 1.00 65.12 561 HIS A O 1
ATOM 4396 N N . THR A 1 562 ? -15.679 18.515 25.405 1.00 57.78 562 THR A N 1
ATOM 4397 C CA . THR A 1 562 ? -16.099 19.784 24.773 1.00 57.78 562 THR A CA 1
ATOM 4398 C C . THR A 1 562 ? -17.592 20.084 24.985 1.00 57.78 562 THR A C 1
ATOM 4400 O O . THR A 1 562 ? -18.008 21.225 24.808 1.00 57.78 562 THR A O 1
ATOM 4403 N N . GLN A 1 563 ? -18.407 19.091 25.362 1.00 49.81 563 GLN A N 1
ATOM 4404 C CA . GLN A 1 563 ? -19.861 19.231 25.505 1.00 49.81 563 GLN A CA 1
ATOM 4405 C C . GLN A 1 563 ? -20.258 19.829 26.864 1.00 49.81 563 GLN A C 1
ATOM 4407 O O . GLN A 1 563 ? -21.082 20.743 26.901 1.00 49.81 563 GLN A O 1
ATOM 4412 N N . ASP A 1 564 ? -19.604 19.429 27.959 1.00 44.66 564 ASP A N 1
ATOM 4413 C CA . ASP A 1 564 ? -19.912 19.967 29.299 1.00 44.66 564 ASP A CA 1
ATOM 4414 C C . ASP A 1 564 ? -19.582 21.464 29.438 1.00 44.66 564 ASP A C 1
ATOM 4416 O O . ASP A 1 564 ? -20.274 22.201 30.139 1.00 44.66 564 ASP A O 1
ATOM 4420 N N . GLY A 1 565 ? -18.611 21.963 28.662 1.00 39.97 565 GLY A N 1
ATOM 4421 C CA . GLY A 1 565 ? -18.327 23.400 28.551 1.00 39.97 565 GLY A CA 1
ATOM 4422 C C . GLY A 1 565 ? -19.469 24.225 27.933 1.00 39.97 565 GLY A C 1
ATOM 4423 O O . GLY A 1 565 ? -19.493 25.443 28.091 1.00 39.97 565 GLY A O 1
ATOM 4424 N N . GLN A 1 566 ? -20.428 23.587 27.251 1.00 31.34 566 GLN A N 1
ATOM 4425 C CA . GLN A 1 566 ? -21.674 24.219 26.797 1.00 31.34 566 GLN A CA 1
ATOM 4426 C C . GLN A 1 566 ? -22.860 23.930 27.731 1.00 31.34 566 GLN A C 1
ATOM 4428 O O . GLN A 1 566 ? -23.768 24.758 27.803 1.00 31.34 566 GLN A O 1
ATOM 4433 N N . ALA A 1 567 ? -22.838 22.824 28.483 1.00 30.97 567 ALA A N 1
ATOM 4434 C CA . ALA A 1 567 ? -23.820 22.546 29.533 1.00 30.97 567 ALA A CA 1
ATOM 4435 C C . ALA A 1 567 ? -23.718 23.561 30.687 1.00 30.97 567 ALA A C 1
ATOM 4437 O O . ALA A 1 567 ? -24.731 24.113 31.110 1.00 30.97 567 ALA A O 1
ATOM 4438 N N . ALA A 1 568 ? -22.500 23.925 31.106 1.00 33.03 568 ALA A N 1
ATOM 4439 C CA . ALA A 1 568 ? -22.275 24.979 32.102 1.00 33.03 568 ALA A CA 1
ATOM 4440 C C . ALA A 1 568 ? -22.779 26.373 31.658 1.00 33.03 568 ALA A C 1
ATOM 4442 O O . ALA A 1 568 ? -23.080 27.222 32.492 1.00 33.03 568 ALA A O 1
ATOM 4443 N N . ALA A 1 569 ? -22.905 26.614 30.346 1.00 33.28 569 ALA A N 1
ATOM 4444 C CA . ALA A 1 569 ? -23.373 27.882 29.776 1.00 33.28 569 ALA A CA 1
ATOM 4445 C C . ALA A 1 569 ? -24.897 27.941 29.535 1.00 33.28 569 ALA A C 1
ATOM 4447 O O . ALA A 1 569 ? -25.422 28.991 29.157 1.00 33.28 569 ALA A O 1
ATOM 4448 N N . LYS A 1 570 ? -25.622 26.833 29.736 1.00 26.55 570 LYS A N 1
ATOM 4449 C CA . LYS A 1 570 ? -27.089 26.777 29.682 1.00 26.55 570 LYS A CA 1
ATOM 4450 C C . LYS A 1 570 ? -27.609 25.955 30.851 1.00 26.55 570 LYS A C 1
ATOM 4452 O O . LYS A 1 570 ? -27.744 24.741 30.745 1.00 26.55 570 LYS A O 1
ATOM 4457 N N . GLY A 1 571 ? -27.964 26.645 31.934 1.00 34.03 571 GLY A N 1
ATOM 4458 C CA . GLY A 1 571 ? -28.641 26.037 33.075 1.00 34.03 571 GLY A CA 1
ATOM 4459 C C . GLY A 1 571 ? -29.921 25.322 32.640 1.00 34.03 571 GLY A C 1
ATOM 4460 O O . GLY A 1 571 ? -30.926 25.962 32.340 1.00 34.03 571 GLY A O 1
ATOM 4461 N N . ILE A 1 572 ? -29.867 23.991 32.603 1.00 26.64 572 ILE A N 1
ATOM 4462 C CA . ILE A 1 572 ? -31.016 23.111 32.407 1.00 26.64 572 ILE A CA 1
ATOM 4463 C C . ILE A 1 572 ? -31.050 22.172 33.607 1.00 26.64 572 ILE A C 1
ATOM 4465 O O . ILE A 1 572 ? -30.290 21.211 33.704 1.00 26.64 572 ILE A O 1
ATOM 4469 N N . THR A 1 573 ? -31.945 22.479 34.539 1.00 31.64 573 THR A N 1
ATOM 4470 C CA . THR A 1 573 ? -32.272 21.639 35.688 1.00 31.64 573 THR A CA 1
ATOM 4471 C C . THR A 1 573 ? -32.968 20.367 35.217 1.00 31.64 573 THR A C 1
ATOM 4473 O O . THR A 1 573 ? -34.178 20.353 34.986 1.00 31.64 573 THR A O 1
ATOM 4476 N N . ARG A 1 574 ? -32.220 19.265 35.103 1.00 26.17 574 ARG A N 1
ATOM 4477 C CA . ARG A 1 574 ? -32.822 17.937 34.962 1.00 26.17 574 ARG A CA 1
ATOM 4478 C C . ARG A 1 574 ? -33.151 17.399 36.353 1.00 26.17 574 ARG A C 1
ATOM 4480 O O . ARG A 1 574 ? -32.288 16.862 37.039 1.00 26.17 574 ARG A O 1
ATOM 4487 N N . LYS A 1 575 ? -34.404 17.599 36.773 1.00 30.06 575 LYS A N 1
ATOM 4488 C CA . LYS A 1 575 ? -34.994 16.826 37.873 1.00 30.06 575 LYS A CA 1
ATOM 4489 C C . LYS A 1 575 ? -34.988 15.333 37.503 1.00 30.06 575 LYS A C 1
ATOM 4491 O O . LYS A 1 575 ? -34.875 14.996 36.325 1.00 30.06 575 LYS A O 1
ATOM 4496 N N . ASP A 1 576 ? -35.136 14.488 38.519 1.00 28.66 576 ASP A N 1
ATOM 4497 C CA . ASP A 1 576 ? -35.345 13.036 38.413 1.00 28.66 576 ASP A CA 1
ATOM 4498 C C . ASP A 1 576 ? -34.077 12.167 38.247 1.00 28.66 576 ASP A C 1
ATOM 4500 O O . ASP A 1 576 ? -34.048 11.231 37.454 1.00 28.66 576 ASP A O 1
ATOM 4504 N N . ILE A 1 577 ? -33.051 12.414 39.077 1.00 27.34 577 ILE A N 1
ATOM 4505 C CA . ILE A 1 577 ? -32.201 11.339 39.633 1.00 27.34 577 ILE A CA 1
ATOM 4506 C C . ILE A 1 577 ? -32.033 11.601 41.136 1.00 27.34 577 ILE A C 1
ATOM 4508 O O . ILE A 1 577 ? -31.520 12.646 41.534 1.00 27.34 577 ILE A O 1
ATOM 4512 N N . GLN A 1 578 ? -32.480 10.664 41.972 1.00 22.05 578 GLN A N 1
ATOM 4513 C CA . GLN A 1 578 ? -32.420 10.774 43.429 1.00 22.05 578 GLN A CA 1
ATOM 4514 C C . GLN A 1 578 ? -31.139 10.113 43.957 1.00 22.05 578 GLN A C 1
ATOM 4516 O O . GLN A 1 578 ? -31.056 8.891 44.030 1.00 22.05 578 GLN A O 1
ATOM 4521 N N . TYR A 1 579 ? -30.151 10.922 44.342 1.00 29.42 579 TYR A N 1
ATOM 4522 C CA . TYR A 1 579 ? -28.997 10.457 45.117 1.00 29.42 579 TYR A CA 1
ATOM 4523 C C . TYR A 1 579 ? -29.302 10.526 46.618 1.00 29.42 579 TYR A C 1
ATOM 4525 O O . TYR A 1 579 ? -29.825 11.529 47.104 1.00 29.42 579 TYR A O 1
ATOM 4533 N N . SER A 1 580 ? -28.937 9.481 47.360 1.00 22.22 580 SER A N 1
ATOM 4534 C CA . SER A 1 580 ? -28.825 9.534 48.820 1.00 22.22 580 SER A CA 1
ATOM 4535 C C . SER A 1 580 ? -27.516 10.239 49.203 1.00 22.22 580 SER A C 1
ATOM 4537 O O . SER A 1 580 ? -26.460 9.785 48.748 1.00 22.22 580 SER A O 1
ATOM 4539 N N . PRO A 1 581 ? -27.537 11.310 50.014 1.00 27.72 581 PRO A N 1
ATOM 4540 C CA . PRO A 1 581 ? -26.313 11.969 50.451 1.00 27.72 581 PRO A CA 1
ATOM 4541 C C . PRO A 1 581 ? -25.536 11.082 51.431 1.00 27.72 581 PRO A C 1
ATOM 4543 O O . PRO A 1 581 ? -26.125 10.393 52.264 1.00 27.72 581 PRO A O 1
ATOM 4546 N N . ILE A 1 582 ? -24.207 11.139 51.350 1.00 29.09 582 ILE A N 1
ATOM 4547 C CA . ILE A 1 582 ? -23.345 10.840 52.497 1.00 29.09 582 ILE A CA 1
ATOM 4548 C C . ILE A 1 582 ? -23.306 12.124 53.329 1.00 29.09 582 ILE A C 1
ATOM 4550 O O . ILE A 1 582 ? -23.136 13.205 52.767 1.00 29.09 582 ILE A O 1
ATOM 4554 N N . GLU A 1 583 ? -23.515 12.012 54.638 1.00 28.30 583 GLU A N 1
ATOM 4555 C CA . GLU A 1 583 ? -23.506 13.153 55.556 1.00 28.30 583 GLU A CA 1
ATOM 4556 C C . GLU A 1 583 ? -22.085 13.731 55.686 1.00 28.30 583 GLU A C 1
ATOM 4558 O O . GLU A 1 583 ? -21.245 13.177 56.391 1.00 28.30 583 GLU A O 1
ATOM 4563 N N . GLU A 1 584 ? -21.829 14.867 55.036 1.00 29.11 584 GLU A N 1
ATOM 4564 C CA . GLU A 1 584 ? -20.764 15.801 55.412 1.00 29.11 584 GLU A CA 1
ATOM 4565 C C . GLU A 1 584 ? -21.388 17.191 55.608 1.00 29.11 584 GLU A C 1
ATOM 4567 O O . GLU A 1 584 ? -22.251 17.613 54.837 1.00 29.11 584 GLU A O 1
ATOM 4572 N N . GLU A 1 585 ? -21.007 17.864 56.694 1.00 26.58 585 GLU A N 1
ATOM 4573 C CA . GLU A 1 585 ? -21.645 19.094 57.174 1.00 26.58 585 GLU A CA 1
ATOM 4574 C C . GLU A 1 585 ? -21.457 20.263 56.189 1.00 26.58 585 GLU A C 1
ATOM 4576 O O . GLU A 1 585 ? -20.337 20.560 55.768 1.00 26.58 585 GLU A O 1
ATOM 4581 N N . GLU A 1 586 ? -22.542 20.974 55.858 1.00 28.75 586 GLU A N 1
ATOM 4582 C CA . GLU A 1 586 ? -22.479 22.189 55.039 1.00 28.75 586 GLU A CA 1
ATOM 4583 C C . GLU A 1 586 ? -21.670 23.287 55.753 1.00 28.75 586 GLU A C 1
ATOM 4585 O O . GLU A 1 586 ? -22.134 23.918 56.705 1.00 28.75 586 GLU A O 1
ATOM 4590 N N . GLN A 1 587 ? -20.463 23.561 55.251 1.00 29.39 587 GLN A N 1
ATOM 4591 C CA . GLN A 1 587 ? -19.800 24.850 55.433 1.00 29.39 587 GLN A CA 1
ATOM 4592 C C . GLN A 1 587 ? -19.818 25.613 54.108 1.00 29.39 587 GLN A C 1
ATOM 4594 O O . GLN A 1 587 ? -19.221 25.179 53.123 1.00 29.39 587 GLN A O 1
ATOM 4599 N N . ASP A 1 588 ? -20.497 26.762 54.107 1.00 29.91 588 ASP A N 1
ATOM 4600 C CA . ASP A 1 588 ? -20.542 27.703 52.987 1.00 29.91 588 ASP A CA 1
ATOM 4601 C C . ASP A 1 588 ? -19.126 28.125 52.559 1.00 29.91 588 ASP A C 1
ATOM 4603 O O . ASP A 1 588 ? -18.426 28.833 53.290 1.00 29.91 588 ASP A O 1
ATOM 4607 N N . ILE A 1 589 ? -18.717 27.749 51.345 1.00 30.08 589 ILE A N 1
ATOM 4608 C CA . ILE A 1 589 ? -17.475 28.220 50.718 1.00 30.08 589 ILE A CA 1
ATOM 4609 C C . ILE A 1 589 ? -17.793 28.786 49.329 1.00 30.08 589 ILE A C 1
ATOM 4611 O O . ILE A 1 589 ? -18.525 28.196 48.535 1.00 30.08 589 ILE A O 1
ATOM 4615 N N . ASN A 1 590 ? -17.250 29.973 49.046 1.00 29.72 590 ASN A N 1
ATOM 4616 C CA . ASN A 1 590 ? -17.481 30.701 47.798 1.00 29.72 590 ASN A CA 1
ATOM 4617 C C . ASN A 1 590 ? -16.892 29.966 46.572 1.00 29.72 590 ASN A C 1
ATOM 4619 O O . ASN A 1 590 ? -15.873 29.285 46.698 1.00 29.72 590 ASN A O 1
ATOM 4623 N N . PRO A 1 591 ? -17.434 30.192 45.355 1.00 34.31 591 PRO A N 1
ATOM 4624 C CA . PRO A 1 591 ? -16.952 29.592 44.102 1.00 34.31 591 PRO A CA 1
ATOM 4625 C C . PRO A 1 591 ? -15.640 30.235 43.593 1.00 34.31 591 PRO A C 1
ATOM 4627 O O . PRO A 1 591 ? -15.552 30.722 42.466 1.00 34.31 591 PRO A O 1
ATOM 4630 N N . GLY A 1 592 ? -14.622 30.277 44.456 1.00 37.28 592 GLY A N 1
ATOM 4631 C CA . GLY A 1 592 ? -13.270 30.772 44.182 1.00 37.28 592 GLY A CA 1
ATOM 4632 C C . GLY A 1 592 ? -12.144 29.927 44.798 1.00 37.28 592 GLY A C 1
ATOM 4633 O O . GLY A 1 592 ? -10.989 30.131 44.428 1.00 37.28 592 GLY A O 1
ATOM 4634 N N . ASP A 1 593 ? -12.462 28.962 45.671 1.00 36.88 593 ASP A N 1
ATOM 4635 C CA . ASP A 1 593 ? -11.488 28.165 46.441 1.00 36.88 593 ASP A CA 1
ATOM 4636 C C . ASP A 1 593 ? -11.145 26.788 45.811 1.00 36.88 593 ASP A C 1
ATOM 4638 O O . ASP A 1 593 ? -10.652 25.882 46.479 1.00 36.88 593 ASP A O 1
ATOM 4642 N N . ASP A 1 594 ? -11.323 26.633 44.494 1.00 47.47 594 ASP A N 1
ATOM 4643 C CA . ASP A 1 594 ? -11.060 25.390 43.730 1.00 47.47 594 ASP A CA 1
ATOM 4644 C C . ASP A 1 594 ? -9.564 24.993 43.598 1.00 47.47 594 ASP A C 1
ATOM 4646 O O . ASP A 1 594 ? -9.220 24.044 42.887 1.00 47.47 594 ASP A O 1
ATOM 4650 N N . LEU A 1 595 ? -8.629 25.704 44.242 1.00 55.44 595 LEU A N 1
ATOM 4651 C CA . LEU A 1 595 ? -7.185 25.516 44.043 1.00 55.44 595 LEU A CA 1
ATOM 4652 C C . LEU A 1 595 ? -6.439 25.168 45.343 1.00 55.44 595 LEU A C 1
ATOM 4654 O O . LEU A 1 595 ? -6.221 26.038 46.184 1.00 55.44 595 LEU A O 1
ATOM 4658 N N . LEU A 1 596 ? -5.921 23.930 45.448 1.00 58.47 596 LEU A N 1
ATOM 4659 C CA . LEU A 1 596 ? -5.065 23.500 46.572 1.00 58.47 596 LEU A CA 1
ATOM 4660 C C . LEU A 1 596 ? -3.967 24.530 46.881 1.00 58.47 596 LEU A C 1
ATOM 4662 O O . LEU A 1 596 ? -3.157 24.883 46.004 1.00 58.47 596 LEU A O 1
ATOM 4666 N N . THR A 1 597 ? -3.871 24.925 48.147 1.00 70.12 597 THR A N 1
ATOM 4667 C CA . THR A 1 597 ? -2.868 25.871 48.626 1.00 70.12 597 THR A CA 1
ATOM 4668 C C . THR A 1 597 ? -1.463 25.261 48.592 1.00 70.12 597 THR A C 1
ATOM 4670 O O . THR A 1 597 ? -1.254 24.043 48.609 1.00 70.12 597 THR A O 1
ATOM 4673 N N . TRP A 1 598 ? -0.442 26.122 48.569 1.00 64.12 598 TRP A N 1
ATOM 4674 C CA . TRP A 1 598 ? 0.960 25.685 48.548 1.00 64.12 598 TRP A CA 1
ATOM 4675 C C . TRP A 1 598 ? 1.346 24.823 49.767 1.00 64.12 598 TRP A C 1
ATOM 4677 O O . TRP A 1 598 ? 2.158 23.904 49.650 1.00 64.12 598 TRP A O 1
ATOM 4687 N N . LYS A 1 599 ? 0.737 25.072 50.937 1.00 69.94 599 LYS A N 1
ATOM 4688 C CA . LYS A 1 599 ? 0.992 24.297 52.164 1.00 69.94 599 LYS A CA 1
ATOM 4689 C C . LYS A 1 599 ? 0.443 22.872 52.072 1.00 69.94 599 LYS A C 1
ATOM 4691 O O . LYS A 1 599 ? 1.132 21.936 52.480 1.00 69.94 599 LYS A O 1
ATOM 4696 N N . GLU A 1 600 ? -0.747 22.691 51.508 1.00 72.00 600 GLU A N 1
ATOM 4697 C CA . GLU A 1 600 ? -1.357 21.369 51.306 1.00 72.00 600 GLU A CA 1
ATOM 4698 C C . GLU A 1 600 ? -0.556 20.549 50.290 1.00 72.00 600 GLU A C 1
ATOM 4700 O O . GLU A 1 600 ? -0.194 19.408 50.570 1.00 72.00 600 GLU A O 1
ATOM 4705 N N . LYS A 1 601 ? -0.146 21.169 49.173 1.00 69.50 601 LYS A N 1
ATOM 4706 C CA . LYS A 1 601 ? 0.723 20.552 48.152 1.00 69.50 601 LYS A CA 1
ATOM 4707 C C . LYS A 1 601 ? 2.042 20.031 48.733 1.00 69.50 601 LYS A C 1
ATOM 4709 O O . LYS A 1 601 ? 2.398 18.869 48.527 1.00 69.50 601 LYS A O 1
ATOM 4714 N N . CYS A 1 602 ? 2.741 20.848 49.523 1.00 73.88 602 CYS A N 1
ATOM 4715 C CA . CYS A 1 602 ? 3.960 20.421 50.218 1.00 73.88 602 CYS A CA 1
ATOM 4716 C C . CYS A 1 602 ? 3.706 19.298 51.240 1.00 73.88 602 CYS A C 1
ATOM 4718 O O . CYS A 1 602 ? 4.557 18.426 51.422 1.00 73.88 602 CYS A O 1
ATOM 4720 N N . THR A 1 603 ? 2.541 19.288 51.892 1.00 75.62 603 THR A N 1
ATOM 4721 C CA . THR A 1 603 ? 2.168 18.264 52.881 1.00 75.62 603 THR A CA 1
ATOM 4722 C C . THR A 1 603 ? 1.857 16.921 52.210 1.00 75.62 603 THR A C 1
ATOM 4724 O O . THR A 1 603 ? 2.346 15.886 52.668 1.00 75.62 603 THR A O 1
ATOM 4727 N N . ALA A 1 604 ? 1.155 16.934 51.071 1.00 69.81 604 ALA A N 1
ATOM 4728 C CA . ALA A 1 604 ? 0.901 15.753 50.248 1.00 69.81 604 ALA A CA 1
ATOM 4729 C C . ALA A 1 604 ? 2.206 15.117 49.732 1.00 69.81 604 ALA A C 1
ATOM 4731 O O . ALA A 1 604 ? 2.425 13.921 49.923 1.00 69.81 604 ALA A O 1
ATOM 4732 N N . ILE A 1 605 ? 3.131 15.913 49.175 1.00 73.44 605 ILE A N 1
ATOM 4733 C CA . ILE A 1 605 ? 4.446 15.413 48.725 1.00 73.44 605 ILE A CA 1
ATOM 4734 C C . ILE A 1 605 ? 5.239 14.817 49.898 1.00 73.44 605 ILE A C 1
ATOM 4736 O O . ILE A 1 605 ? 5.819 13.738 49.767 1.00 73.44 605 ILE A O 1
ATOM 4740 N N . LYS A 1 606 ? 5.225 15.463 51.072 1.00 79.06 606 LYS A N 1
ATOM 4741 C CA . LYS A 1 606 ? 5.919 14.965 52.269 1.00 79.06 606 LYS A CA 1
ATOM 4742 C C . LYS A 1 606 ? 5.376 13.610 52.752 1.00 79.06 606 LYS A C 1
ATOM 4744 O O . LYS A 1 606 ? 6.169 12.797 53.222 1.00 79.06 606 LYS A O 1
ATOM 4749 N N . LYS A 1 607 ? 4.071 13.334 52.589 1.00 76.00 607 LYS A N 1
ATOM 4750 C CA . LYS A 1 607 ? 3.439 12.036 52.922 1.00 76.00 607 LYS A CA 1
ATOM 4751 C C . LYS A 1 607 ? 3.958 10.885 52.041 1.00 76.00 607 LYS A C 1
ATOM 4753 O O . LYS A 1 607 ? 4.029 9.757 52.517 1.00 76.00 607 LYS A O 1
ATOM 4758 N N . VAL A 1 608 ? 4.365 11.160 50.794 1.00 76.88 608 VAL A N 1
ATOM 4759 C CA . VAL A 1 608 ? 4.756 10.130 49.800 1.00 76.88 608 VAL A CA 1
ATOM 4760 C C . VAL A 1 608 ? 6.255 10.158 49.433 1.00 76.88 608 VAL A C 1
ATOM 4762 O O . VAL A 1 608 ? 6.739 9.344 48.643 1.00 76.88 608 VAL A O 1
ATOM 4765 N N . TRP A 1 609 ? 7.035 11.040 50.065 1.00 81.88 609 TRP A N 1
ATOM 4766 C CA . TRP A 1 609 ? 8.473 11.210 49.824 1.00 81.88 609 TRP A CA 1
ATOM 4767 C C . TRP A 1 609 ? 9.326 9.919 49.871 1.00 81.88 609 TRP A C 1
ATOM 4769 O O . TRP A 1 609 ? 10.176 9.763 48.995 1.00 81.88 609 TRP A O 1
ATOM 4779 N N . PRO A 1 610 ? 9.122 8.953 50.797 1.00 81.75 610 PRO A N 1
ATOM 4780 C CA . PRO A 1 610 ? 9.933 7.726 50.833 1.00 81.75 610 PRO A CA 1
ATOM 4781 C C . PRO A 1 610 ? 9.773 6.843 49.584 1.00 81.75 610 PRO A C 1
ATOM 4783 O O . PRO A 1 610 ? 10.715 6.168 49.162 1.00 81.75 610 PRO A O 1
ATOM 4786 N N . ILE A 1 611 ? 8.584 6.865 48.974 1.00 79.25 611 ILE A N 1
ATOM 4787 C CA . ILE A 1 611 ? 8.279 6.142 47.734 1.00 79.25 611 ILE A CA 1
ATOM 4788 C C . ILE A 1 611 ? 8.916 6.876 46.549 1.00 79.25 611 ILE A C 1
ATOM 4790 O O . ILE A 1 611 ? 9.631 6.253 45.769 1.00 79.25 611 ILE A O 1
ATOM 4794 N N . ILE A 1 612 ? 8.763 8.205 46.482 1.00 82.88 612 ILE A N 1
ATOM 4795 C CA . ILE A 1 612 ? 9.410 9.067 45.475 1.00 82.88 612 ILE A CA 1
ATOM 4796 C C . ILE A 1 612 ? 10.935 8.871 45.469 1.00 82.88 612 ILE A C 1
ATOM 4798 O O . ILE A 1 612 ? 11.523 8.672 44.410 1.00 82.88 612 ILE A O 1
ATOM 4802 N N . ALA A 1 613 ? 11.573 8.856 46.643 1.00 85.38 613 ALA A N 1
ATOM 4803 C CA . ALA A 1 613 ? 13.013 8.633 46.766 1.00 85.38 613 ALA A CA 1
ATOM 4804 C C . ALA A 1 613 ? 13.445 7.250 46.239 1.00 85.38 613 ALA A C 1
ATOM 4806 O O . ALA A 1 613 ? 14.455 7.158 45.545 1.00 85.38 613 ALA A O 1
ATOM 4807 N N . SER A 1 614 ? 12.654 6.202 46.511 1.00 85.94 614 SER A N 1
ATOM 4808 C CA . SER A 1 614 ? 12.908 4.833 46.027 1.00 85.94 614 SER A CA 1
ATOM 4809 C C . SER A 1 614 ? 12.764 4.706 44.502 1.00 85.94 614 SER A C 1
ATOM 4811 O O . SER A 1 614 ? 13.484 3.938 43.869 1.00 85.94 614 SER A O 1
ATOM 4813 N N . ILE A 1 615 ? 11.840 5.464 43.904 1.00 85.00 615 ILE A N 1
ATOM 4814 C CA . ILE A 1 615 ? 11.645 5.532 42.447 1.00 85.00 615 ILE A CA 1
ATOM 4815 C C . ILE A 1 615 ? 12.835 6.250 41.801 1.00 85.00 615 ILE A C 1
ATOM 4817 O O . ILE A 1 615 ? 13.435 5.723 40.867 1.00 85.00 615 ILE A O 1
ATOM 4821 N N . ILE A 1 616 ? 13.238 7.407 42.338 1.00 88.94 616 ILE A N 1
ATOM 4822 C CA . ILE A 1 616 ? 14.393 8.171 41.841 1.00 88.94 616 ILE A CA 1
ATOM 4823 C C . ILE A 1 616 ? 15.665 7.310 41.853 1.00 88.94 616 ILE A C 1
ATOM 4825 O O . ILE A 1 616 ? 16.372 7.269 40.848 1.00 88.94 616 ILE A O 1
ATOM 4829 N N . SER A 1 617 ? 15.949 6.584 42.941 1.00 88.12 617 SER A N 1
ATOM 4830 C CA . SER A 1 617 ? 17.154 5.747 43.035 1.00 88.12 617 SER A CA 1
ATOM 4831 C C . SER A 1 617 ? 17.173 4.582 42.042 1.00 88.12 617 SER A C 1
ATOM 4833 O O . SER A 1 617 ? 18.240 4.233 41.538 1.00 88.12 617 SER A O 1
ATOM 4835 N N . ALA A 1 618 ? 16.017 4.000 41.723 1.00 88.44 618 ALA A N 1
ATOM 4836 C CA . ALA A 1 618 ? 15.923 2.920 40.746 1.00 88.44 618 ALA A CA 1
ATOM 4837 C C . ALA A 1 618 ? 16.005 3.421 39.292 1.00 88.44 618 ALA A C 1
ATOM 4839 O O . ALA A 1 618 ? 16.750 2.846 38.502 1.00 88.44 618 ALA A O 1
ATOM 4840 N N . TRP A 1 619 ? 15.345 4.538 38.960 1.00 89.75 619 TRP A N 1
ATOM 4841 C CA . TRP A 1 619 ? 15.475 5.183 37.643 1.00 89.75 619 TRP A CA 1
ATOM 4842 C C . TRP A 1 619 ? 16.900 5.705 37.388 1.00 89.75 619 TRP A C 1
ATOM 4844 O O . TRP A 1 619 ? 17.359 5.713 36.246 1.00 89.75 619 TRP A O 1
ATOM 4854 N N . ILE A 1 620 ? 17.643 6.090 38.436 1.00 90.44 620 ILE A N 1
ATOM 4855 C CA . ILE A 1 620 ? 19.082 6.373 38.311 1.00 90.44 620 ILE A CA 1
ATOM 4856 C C . ILE A 1 620 ? 19.849 5.117 37.867 1.00 90.44 620 ILE A C 1
ATOM 4858 O O . ILE A 1 620 ? 20.705 5.207 36.986 1.00 90.44 620 ILE A O 1
ATOM 4862 N N . ALA A 1 621 ? 19.548 3.956 38.456 1.00 89.12 621 ALA A N 1
ATOM 4863 C CA . ALA A 1 621 ? 20.231 2.704 38.142 1.00 89.12 621 ALA A CA 1
ATOM 4864 C C . ALA A 1 621 ? 19.922 2.205 36.721 1.00 89.12 621 ALA A C 1
ATOM 4866 O O . ALA A 1 621 ? 20.855 1.985 35.948 1.00 89.12 621 ALA A O 1
ATOM 4867 N N . GLU A 1 622 ? 18.640 2.126 36.357 1.00 87.25 622 GLU A N 1
ATOM 4868 C CA . GLU A 1 622 ? 18.147 1.742 35.026 1.00 87.25 622 GLU A CA 1
ATOM 4869 C C . GLU A 1 622 ? 18.867 2.506 33.904 1.00 87.25 622 GLU A C 1
ATOM 4871 O O . GLU A 1 622 ? 19.523 1.925 33.034 1.00 87.25 622 GLU A O 1
ATOM 4876 N N . TYR A 1 623 ? 18.779 3.838 33.931 1.00 87.00 623 TYR A N 1
ATOM 4877 C CA . TYR A 1 623 ? 19.267 4.660 32.829 1.00 87.00 623 TYR A CA 1
ATOM 4878 C C . TYR A 1 623 ? 20.800 4.679 32.741 1.00 87.00 623 TYR A C 1
ATOM 4880 O O . TYR A 1 623 ? 21.335 4.778 31.634 1.00 87.00 623 TYR A O 1
ATOM 4888 N N . LEU A 1 624 ? 21.514 4.505 33.862 1.00 86.56 624 LEU A N 1
ATOM 4889 C CA . LEU A 1 624 ? 22.966 4.298 33.856 1.00 86.56 624 LEU A CA 1
ATOM 4890 C C . LEU A 1 624 ? 23.355 2.946 33.240 1.00 86.56 624 LEU A C 1
ATOM 4892 O O . LEU A 1 624 ? 24.287 2.905 32.431 1.00 86.56 624 LEU A O 1
ATOM 4896 N N . ILE A 1 625 ? 22.639 1.858 33.563 1.00 87.69 625 ILE A N 1
ATOM 4897 C CA . ILE A 1 625 ? 22.851 0.541 32.938 1.00 87.69 625 ILE A CA 1
ATOM 4898 C C . ILE A 1 625 ? 22.697 0.671 31.418 1.00 87.69 625 ILE A C 1
ATOM 4900 O O . ILE A 1 625 ? 23.633 0.347 30.683 1.00 87.69 625 ILE A O 1
ATOM 4904 N N . ILE A 1 626 ? 21.556 1.197 30.956 1.00 82.69 626 ILE A N 1
ATOM 4905 C CA . ILE A 1 626 ? 21.199 1.249 29.532 1.00 82.69 626 ILE A CA 1
ATOM 4906 C C . ILE A 1 626 ? 22.120 2.190 28.741 1.00 82.69 626 ILE A C 1
ATOM 4908 O O . ILE A 1 626 ? 22.608 1.800 27.683 1.00 82.69 626 ILE A O 1
ATOM 4912 N N . GLN A 1 627 ? 22.352 3.425 29.200 1.00 77.19 627 GLN A N 1
ATOM 4913 C CA . GLN A 1 627 ? 23.003 4.462 28.378 1.00 77.19 627 GLN A CA 1
ATOM 4914 C C . GLN A 1 627 ? 24.509 4.621 28.616 1.00 77.19 627 GLN A C 1
ATOM 4916 O O . GLN A 1 627 ? 25.205 5.124 27.732 1.00 77.19 627 GLN A O 1
ATOM 4921 N N . SER A 1 628 ? 25.035 4.196 29.768 1.00 81.25 628 SER A N 1
ATOM 4922 C CA . SER A 1 628 ? 26.411 4.535 30.171 1.00 81.25 628 SER A CA 1
ATOM 4923 C C . SER A 1 628 ? 27.314 3.328 30.415 1.00 81.25 628 SER A C 1
ATOM 4925 O O . SER A 1 628 ? 28.517 3.424 30.179 1.00 81.25 628 SER A O 1
ATOM 4927 N N . VAL A 1 629 ? 26.765 2.202 30.887 1.00 84.12 629 VAL A N 1
ATOM 4928 C CA . VAL A 1 629 ? 27.561 1.015 31.244 1.00 84.12 629 VAL A CA 1
ATOM 4929 C C . VAL A 1 629 ? 27.524 -0.037 30.137 1.00 84.12 629 VAL A C 1
ATOM 4931 O O . VAL A 1 629 ? 28.570 -0.394 29.592 1.00 84.12 629 VAL A O 1
ATOM 4934 N N . VAL A 1 630 ? 26.336 -0.506 29.746 1.00 84.88 630 VAL A N 1
ATOM 4935 C CA . VAL A 1 630 ? 26.178 -1.604 28.773 1.00 84.88 630 VAL A CA 1
ATOM 4936 C C . VAL A 1 630 ? 26.638 -1.205 27.359 1.00 84.88 630 VAL A C 1
ATOM 4938 O O . VAL A 1 630 ? 27.121 -2.047 26.601 1.00 84.88 630 VAL A O 1
ATOM 4941 N N . THR A 1 631 ? 26.633 0.091 27.031 1.00 79.62 631 THR A N 1
ATOM 4942 C CA . THR A 1 631 ? 27.229 0.661 25.804 1.00 79.62 631 THR A CA 1
ATOM 4943 C C . THR A 1 631 ? 28.733 0.379 25.643 1.00 79.62 631 THR A C 1
ATOM 4945 O O . THR A 1 631 ? 29.240 0.439 24.518 1.00 79.62 631 THR A O 1
ATOM 4948 N N . THR A 1 632 ? 29.439 0.033 26.730 1.00 77.56 632 THR A N 1
ATOM 4949 C CA . THR A 1 632 ? 30.889 -0.260 26.768 1.00 77.56 632 THR A CA 1
ATOM 4950 C C . THR A 1 632 ? 31.239 -1.762 26.731 1.00 77.56 632 THR A C 1
ATOM 4952 O O . THR A 1 632 ? 32.421 -2.128 26.748 1.00 77.56 632 THR A O 1
ATOM 4955 N N . ILE A 1 633 ? 30.231 -2.645 26.659 1.00 79.56 633 ILE A N 1
ATOM 4956 C CA . ILE A 1 633 ? 30.381 -4.109 26.743 1.00 79.56 633 ILE A CA 1
ATOM 4957 C C . ILE A 1 633 ? 30.049 -4.764 25.387 1.00 79.56 633 ILE A C 1
ATOM 4959 O O . ILE A 1 633 ? 28.885 -4.978 25.048 1.00 79.56 633 ILE A O 1
ATOM 4963 N N . ALA A 1 634 ? 31.077 -5.127 24.616 1.00 78.12 634 ALA A N 1
ATOM 4964 C CA . ALA A 1 634 ? 30.944 -5.842 23.341 1.00 78.12 634 ALA A CA 1
ATOM 4965 C C . ALA A 1 634 ? 31.843 -7.088 23.304 1.00 78.12 634 ALA A C 1
ATOM 4967 O O . ALA A 1 634 ? 32.940 -7.074 23.864 1.00 78.12 634 ALA A O 1
ATOM 4968 N N . PHE A 1 635 ? 31.396 -8.146 22.620 1.00 79.12 635 PHE A N 1
ATOM 4969 C CA . PHE A 1 635 ? 32.064 -9.449 22.605 1.00 79.12 635 PHE A CA 1
ATOM 4970 C C . PHE A 1 635 ? 32.493 -9.852 21.183 1.00 79.12 635 PHE A C 1
ATOM 4972 O O . PHE A 1 635 ? 31.687 -9.776 20.255 1.00 79.12 635 PHE A O 1
ATOM 4979 N N . PRO A 1 636 ? 33.732 -10.339 20.979 1.00 63.50 636 PRO A N 1
ATOM 4980 C CA . PRO A 1 636 ? 34.176 -10.850 19.679 1.00 63.50 636 PRO A CA 1
ATOM 4981 C C . PRO A 1 636 ? 33.589 -12.231 19.334 1.00 63.50 636 PRO A C 1
ATOM 4983 O O . PRO A 1 636 ? 33.696 -12.666 18.193 1.00 63.50 636 PRO A O 1
ATOM 4986 N N . SER A 1 637 ? 32.982 -12.922 20.305 1.00 65.69 637 SER A N 1
ATOM 4987 C CA . SER A 1 637 ? 32.325 -14.227 20.148 1.00 65.69 637 SER A CA 1
ATOM 4988 C C . SER A 1 637 ? 30.888 -14.146 19.612 1.00 65.69 637 SER A C 1
ATOM 4990 O O . SER A 1 637 ? 30.310 -15.177 19.272 1.00 65.69 637 SER A O 1
ATOM 4992 N N . ALA A 1 638 ? 30.295 -12.950 19.533 1.00 69.25 638 ALA A N 1
ATOM 4993 C CA . ALA A 1 638 ? 28.918 -12.773 19.084 1.00 69.25 638 ALA A CA 1
ATOM 4994 C C . ALA A 1 638 ? 28.776 -12.902 17.548 1.00 69.25 638 ALA A C 1
ATOM 4996 O O . ALA A 1 638 ? 29.651 -12.452 16.807 1.00 69.25 638 ALA A O 1
ATOM 4997 N N . PRO A 1 639 ? 27.650 -13.436 17.033 1.00 68.25 639 PRO A N 1
ATOM 4998 C CA . PRO A 1 639 ? 27.418 -13.611 15.594 1.00 68.25 639 PRO A CA 1
ATOM 4999 C C . PRO A 1 639 ? 27.031 -12.312 14.853 1.00 68.25 639 PRO A C 1
ATOM 5001 O O . PRO A 1 639 ? 26.615 -12.365 13.697 1.00 68.25 639 PRO A O 1
ATOM 5004 N N . PHE A 1 640 ? 27.132 -11.152 15.508 1.00 75.81 640 PHE A N 1
ATOM 5005 C CA . PHE A 1 640 ? 26.732 -9.835 15.005 1.00 75.81 640 PHE A CA 1
ATOM 5006 C C . PHE A 1 640 ? 27.790 -8.768 15.351 1.00 75.81 640 PHE A C 1
ATOM 5008 O O . PHE A 1 640 ? 28.524 -8.923 16.332 1.00 75.81 640 PHE A O 1
ATOM 5015 N N . PRO A 1 641 ? 27.916 -7.684 14.559 1.00 69.25 641 PRO A N 1
ATOM 5016 C CA . PRO A 1 641 ? 28.984 -6.700 14.729 1.00 69.25 641 PRO A CA 1
ATOM 5017 C C . PRO A 1 641 ? 28.887 -5.916 16.057 1.00 69.25 641 PRO A C 1
ATOM 5019 O O . PRO A 1 641 ? 27.824 -5.866 16.685 1.00 69.25 641 PRO A O 1
ATOM 5022 N N . PRO A 1 642 ? 29.970 -5.227 16.482 1.00 64.06 642 PRO A N 1
ATOM 5023 C CA . PRO A 1 642 ? 29.996 -4.454 17.729 1.00 64.06 642 PRO A CA 1
ATOM 5024 C C . PRO A 1 642 ? 28.868 -3.422 17.871 1.00 64.06 642 PRO A C 1
ATOM 5026 O O . PRO A 1 642 ? 28.415 -3.182 18.983 1.00 64.06 642 PRO A O 1
ATOM 5029 N N . ARG A 1 643 ? 28.379 -2.839 16.766 1.00 68.50 643 ARG A N 1
ATOM 5030 C CA . ARG A 1 643 ? 27.242 -1.897 16.770 1.00 68.50 643 ARG A CA 1
ATOM 5031 C C . ARG A 1 643 ? 25.955 -2.522 17.301 1.00 68.50 643 ARG A C 1
ATOM 5033 O O . ARG A 1 643 ? 25.262 -1.921 18.119 1.00 68.50 643 ARG A O 1
ATOM 5040 N N . ASP A 1 644 ? 25.651 -3.729 16.850 1.00 73.94 644 ASP A N 1
ATOM 5041 C CA . ASP A 1 644 ? 24.322 -4.310 17.022 1.00 73.94 644 ASP A CA 1
ATOM 5042 C C . ASP A 1 644 ? 24.137 -4.892 18.436 1.00 73.94 644 ASP A C 1
ATOM 5044 O O . ASP A 1 644 ? 23.010 -5.077 18.887 1.00 73.94 644 ASP A O 1
ATOM 5048 N N . HIS A 1 645 ? 25.231 -5.085 19.187 1.00 78.62 645 HIS A N 1
ATOM 5049 C CA . HIS A 1 645 ? 25.209 -5.475 20.602 1.00 78.62 645 HIS A CA 1
ATOM 5050 C C . HIS A 1 645 ? 24.288 -4.569 21.429 1.00 78.62 645 HIS A C 1
ATOM 5052 O O . HIS A 1 645 ? 23.385 -5.056 22.104 1.00 78.62 645 HIS A O 1
ATOM 5058 N N . TYR A 1 646 ? 24.465 -3.248 21.312 1.00 79.44 646 TYR A N 1
ATOM 5059 C CA . TYR A 1 646 ? 23.640 -2.264 22.013 1.00 79.44 646 TYR A CA 1
ATOM 5060 C C . TYR A 1 646 ? 22.150 -2.396 21.663 1.00 79.44 646 TYR A C 1
ATOM 5062 O O . TYR A 1 646 ? 21.304 -2.357 22.556 1.00 79.44 646 TYR A O 1
ATOM 5070 N N . GLN A 1 647 ? 21.837 -2.617 20.381 1.00 76.38 647 GLN A N 1
ATOM 5071 C CA . GLN A 1 647 ? 20.463 -2.791 19.905 1.00 76.38 647 GLN A CA 1
ATOM 5072 C C . GLN A 1 647 ? 19.806 -4.054 20.479 1.00 76.38 647 GLN A C 1
ATOM 5074 O O . GLN A 1 647 ? 18.637 -4.009 20.862 1.00 76.38 647 GLN A O 1
ATOM 5079 N N . TYR A 1 648 ? 20.542 -5.166 20.595 1.00 80.38 648 TYR A N 1
ATOM 5080 C CA . TYR A 1 648 ? 20.016 -6.386 21.213 1.00 80.38 648 TYR A CA 1
ATOM 5081 C C . TYR A 1 648 ? 19.830 -6.244 22.728 1.00 80.38 648 TYR A C 1
ATOM 5083 O O . TYR A 1 648 ? 18.803 -6.684 23.245 1.00 80.38 648 TYR A O 1
ATOM 5091 N N . TYR A 1 649 ? 20.756 -5.589 23.437 1.00 84.62 649 TYR A N 1
ATOM 5092 C CA . TYR A 1 649 ? 20.613 -5.361 24.879 1.00 84.62 649 TYR A CA 1
ATOM 5093 C C . TYR A 1 649 ? 19.389 -4.493 25.210 1.00 84.62 649 TYR A C 1
ATOM 5095 O O . TYR A 1 649 ? 18.592 -4.871 26.068 1.00 84.62 649 TYR A O 1
ATOM 5103 N N . ILE A 1 650 ? 19.198 -3.365 24.509 1.00 81.38 650 ILE A N 1
ATOM 5104 C CA . ILE A 1 650 ? 18.052 -2.476 24.760 1.00 81.38 650 ILE A CA 1
ATOM 5105 C C . ILE A 1 650 ? 16.722 -3.114 24.338 1.00 81.38 650 ILE A C 1
ATOM 5107 O O . ILE A 1 650 ? 15.729 -2.977 25.049 1.00 81.38 650 ILE A O 1
ATOM 5111 N N . PHE A 1 651 ? 16.701 -3.878 23.238 1.00 80.69 651 PHE A N 1
ATOM 5112 C CA . PHE A 1 651 ? 15.520 -4.638 22.826 1.00 80.69 651 PHE A CA 1
ATOM 5113 C C . PHE A 1 651 ? 15.098 -5.654 23.896 1.00 80.69 651 PHE A C 1
ATOM 5115 O O . PHE A 1 651 ? 13.931 -5.685 24.283 1.00 80.69 651 PHE A O 1
ATOM 5122 N N . VAL A 1 652 ? 16.038 -6.451 24.416 1.00 83.06 652 VAL A N 1
ATOM 5123 C CA . VAL A 1 652 ? 15.739 -7.468 25.436 1.00 83.06 652 VAL A CA 1
ATOM 5124 C C . VAL A 1 652 ? 15.354 -6.838 26.781 1.00 83.06 652 VAL A C 1
ATOM 5126 O O . VAL A 1 652 ? 14.447 -7.346 27.439 1.00 83.06 652 VAL A O 1
ATOM 5129 N N . PHE A 1 653 ? 15.958 -5.706 27.160 1.00 85.12 653 PHE A N 1
ATOM 5130 C CA . PHE A 1 653 ? 15.560 -4.951 28.354 1.00 85.12 653 PHE A CA 1
ATOM 5131 C C . PHE A 1 653 ? 14.100 -4.473 28.268 1.00 85.12 653 PHE A C 1
ATOM 5133 O O . PHE A 1 653 ? 13.280 -4.812 29.120 1.00 85.12 653 PHE A O 1
ATOM 5140 N N . LEU A 1 654 ? 13.743 -3.753 27.199 1.00 81.12 654 LEU A N 1
ATOM 5141 C CA . LEU A 1 654 ? 12.394 -3.199 27.013 1.00 81.12 654 LEU A CA 1
ATOM 5142 C C . LEU A 1 654 ? 11.334 -4.292 26.772 1.00 81.12 654 LEU A C 1
ATOM 5144 O O . LEU A 1 654 ? 10.157 -4.113 27.089 1.00 81.12 654 LEU A O 1
ATOM 5148 N N . PHE A 1 655 ? 11.741 -5.461 26.267 1.00 79.62 655 PHE A N 1
ATOM 5149 C CA . PHE A 1 655 ? 10.884 -6.645 26.203 1.00 79.62 655 PHE A CA 1
ATOM 5150 C C . PHE A 1 655 ? 10.617 -7.243 27.596 1.00 79.62 655 PHE A C 1
ATOM 5152 O O . PHE A 1 655 ? 9.483 -7.619 27.886 1.00 79.62 655 PHE A O 1
ATOM 5159 N N . GLY A 1 656 ? 11.615 -7.270 28.489 1.00 81.25 656 GLY A N 1
ATOM 5160 C CA . GLY A 1 656 ? 11.424 -7.622 29.902 1.00 81.25 656 GLY A CA 1
ATOM 5161 C C . GLY A 1 656 ? 10.483 -6.655 30.625 1.00 81.25 656 GLY A C 1
ATOM 5162 O O . GLY A 1 656 ? 9.593 -7.082 31.362 1.00 81.25 656 GLY A O 1
ATOM 5163 N N . GLU A 1 657 ? 10.606 -5.357 30.340 1.00 81.06 657 GLU A N 1
ATOM 5164 C CA . GLU A 1 657 ? 9.731 -4.319 30.894 1.00 81.06 657 GLU A CA 1
ATOM 5165 C C . GLU A 1 657 ? 8.256 -4.516 30.513 1.00 81.06 657 GLU A C 1
ATOM 5167 O O . GLU A 1 657 ? 7.376 -4.350 31.358 1.00 81.06 657 GLU A O 1
ATOM 5172 N N . LEU A 1 658 ? 7.965 -4.960 29.284 1.00 77.25 658 LEU A N 1
ATOM 5173 C CA . LEU A 1 658 ? 6.602 -5.302 28.860 1.00 77.25 658 LEU A CA 1
ATOM 5174 C C . LEU A 1 658 ? 5.987 -6.413 29.730 1.00 77.25 658 LEU A C 1
ATOM 5176 O O . LEU A 1 658 ? 4.837 -6.285 30.161 1.00 77.25 658 LEU A O 1
ATOM 5180 N N . PHE A 1 659 ? 6.737 -7.481 30.026 1.00 76.75 659 PHE A N 1
ATOM 5181 C CA . PHE A 1 659 ? 6.280 -8.538 30.938 1.00 76.75 659 PHE A CA 1
ATOM 5182 C C . PHE A 1 659 ? 6.092 -8.004 32.360 1.00 76.75 659 PHE A C 1
ATOM 5184 O O . PHE A 1 659 ? 5.047 -8.242 32.970 1.00 76.75 659 PHE A O 1
ATOM 5191 N N . GLY A 1 660 ? 7.059 -7.225 32.854 1.00 77.19 660 GLY A N 1
ATOM 5192 C CA . GLY A 1 660 ? 6.991 -6.588 34.166 1.00 77.19 660 GLY A CA 1
ATOM 5193 C C . GLY A 1 660 ? 5.799 -5.637 34.317 1.00 77.19 660 GLY A C 1
ATOM 5194 O O . GLY A 1 660 ? 5.193 -5.601 35.381 1.00 77.19 660 GLY A O 1
ATOM 5195 N N . ARG A 1 661 ? 5.397 -4.917 33.261 1.00 73.81 661 ARG A N 1
ATOM 5196 C CA . ARG A 1 661 ? 4.208 -4.044 33.273 1.00 73.81 661 ARG A CA 1
ATOM 5197 C C . ARG A 1 661 ? 2.884 -4.801 33.104 1.00 73.81 661 ARG A C 1
ATOM 5199 O O . ARG A 1 661 ? 1.845 -4.331 33.559 1.00 73.81 661 ARG A O 1
ATOM 5206 N N . SER A 1 662 ? 2.898 -5.974 32.471 1.00 72.62 662 SER A N 1
ATOM 5207 C CA . SER A 1 662 ? 1.676 -6.736 32.162 1.00 72.62 662 SER A CA 1
ATOM 5208 C C . SER A 1 662 ? 1.244 -7.700 33.275 1.00 72.62 662 SER A C 1
ATOM 5210 O O . SER A 1 662 ? 0.083 -8.112 33.308 1.00 72.62 662 SER A O 1
ATOM 5212 N N . TYR A 1 663 ? 2.153 -8.067 34.189 1.00 71.62 663 TYR A N 1
ATOM 5213 C CA . TYR A 1 663 ? 1.937 -9.177 35.127 1.00 71.62 663 TYR A CA 1
ATOM 5214 C C . TYR A 1 663 ? 0.671 -9.032 35.985 1.00 71.62 663 TYR A C 1
ATOM 5216 O O . TYR A 1 663 ? -0.055 -10.006 36.150 1.00 71.62 663 TYR A O 1
ATOM 5224 N N . LEU A 1 664 ? 0.363 -7.832 36.489 1.00 62.69 664 LEU A N 1
ATOM 5225 C CA . LEU A 1 664 ? -0.747 -7.626 37.425 1.00 62.69 664 LEU A CA 1
ATOM 5226 C C . LEU A 1 664 ? -2.124 -7.700 36.744 1.00 62.69 664 LEU A C 1
ATOM 5228 O O . LEU A 1 664 ? -3.081 -8.148 37.367 1.00 62.69 664 LEU A O 1
ATOM 5232 N N . ILE A 1 665 ? -2.211 -7.333 35.461 1.00 62.62 665 ILE A N 1
ATOM 5233 C CA . ILE A 1 665 ? -3.433 -7.461 34.646 1.00 62.62 665 ILE A CA 1
ATOM 5234 C C . ILE A 1 665 ? -3.678 -8.936 34.301 1.00 62.62 665 ILE A C 1
ATOM 5236 O O . ILE A 1 665 ? -4.791 -9.438 34.434 1.00 62.62 665 ILE A O 1
ATOM 5240 N N . VAL A 1 666 ? -2.623 -9.654 33.907 1.00 59.22 666 VAL A N 1
ATOM 5241 C CA . VAL A 1 666 ? -2.698 -11.098 33.632 1.00 59.22 666 VAL A CA 1
ATOM 5242 C C . VAL A 1 666 ? -3.052 -11.872 34.908 1.00 59.22 666 VAL A C 1
ATOM 5244 O O . VAL A 1 666 ? -3.891 -12.770 34.876 1.00 59.22 666 VAL A O 1
ATOM 5247 N N . LEU A 1 667 ? -2.468 -11.498 36.050 1.00 58.41 667 LEU A N 1
ATOM 5248 C CA . LEU A 1 667 ? -2.722 -12.156 37.328 1.00 58.41 667 LEU A CA 1
ATOM 5249 C C . LEU A 1 667 ? -4.099 -11.811 37.913 1.00 58.41 667 LEU A C 1
ATOM 5251 O O . LEU A 1 667 ? -4.697 -12.683 38.532 1.00 58.41 667 LEU A O 1
ATOM 5255 N N . SER A 1 668 ? -4.640 -10.604 37.705 1.00 55.56 668 SER A N 1
ATOM 5256 C CA . SER A 1 668 ? -6.004 -10.277 38.157 1.00 55.56 668 SER A CA 1
ATOM 5257 C C . SER A 1 668 ? -7.082 -10.981 37.330 1.00 55.56 668 SER A C 1
ATOM 5259 O O . SER A 1 668 ? -8.102 -11.374 37.889 1.00 55.56 668 SER A O 1
ATOM 5261 N N . TYR A 1 669 ? -6.831 -11.211 36.035 1.00 53.88 669 TYR A N 1
ATOM 5262 C CA . TYR A 1 669 ? -7.724 -11.977 35.162 1.00 53.88 669 TYR A CA 1
ATOM 5263 C C . TYR A 1 669 ? -7.711 -13.485 35.466 1.00 53.88 669 TYR A C 1
ATOM 5265 O O . TYR A 1 669 ? -8.746 -14.140 35.378 1.00 53.88 669 TYR A O 1
ATOM 5273 N N . LEU A 1 670 ? -6.552 -14.044 35.837 1.00 54.69 670 LEU A N 1
ATOM 5274 C CA . LEU A 1 670 ? -6.409 -15.476 36.136 1.00 54.69 670 LEU A CA 1
ATOM 5275 C C . LEU A 1 670 ? -6.701 -15.832 37.606 1.00 54.69 670 LEU A C 1
ATOM 5277 O O . LEU A 1 670 ? -7.239 -16.902 37.879 1.00 54.69 670 LEU A O 1
ATOM 5281 N N . LEU A 1 671 ? -6.308 -14.978 38.558 1.00 59.78 671 LEU A N 1
ATOM 5282 C CA . LEU A 1 671 ? -6.292 -15.253 40.003 1.00 59.78 671 LEU A CA 1
ATOM 5283 C C . LEU A 1 671 ? -6.537 -13.959 40.824 1.00 59.78 671 LEU A C 1
ATOM 5285 O O . LEU A 1 671 ? -5.612 -13.455 41.474 1.00 59.78 671 LEU A O 1
ATOM 5289 N N . PRO A 1 672 ? -7.771 -13.416 40.867 1.00 56.72 672 PRO A N 1
ATOM 5290 C CA . PRO A 1 672 ? -8.061 -12.113 41.485 1.00 56.72 672 PRO A CA 1
ATOM 5291 C C . PRO A 1 672 ? -7.643 -12.014 42.965 1.00 56.72 672 PRO A C 1
ATOM 5293 O O . PRO A 1 672 ? -7.042 -11.022 43.376 1.00 56.72 672 PRO A O 1
ATOM 5296 N N . ASN A 1 673 ? -7.848 -13.080 43.748 1.00 57.53 673 ASN A N 1
ATOM 5297 C CA . ASN A 1 673 ? -7.448 -13.140 45.164 1.00 57.53 673 ASN A CA 1
ATOM 5298 C C . ASN A 1 673 ? -5.923 -13.207 45.374 1.00 57.53 673 ASN A C 1
ATOM 5300 O O . ASN A 1 673 ? -5.430 -12.894 46.458 1.00 57.53 673 ASN A O 1
ATOM 5304 N N . LEU A 1 674 ? -5.163 -13.634 44.359 1.00 54.00 674 LEU A N 1
ATOM 5305 C CA . LEU A 1 674 ? -3.702 -13.668 44.412 1.00 54.00 674 LEU A CA 1
ATOM 5306 C C . LEU A 1 674 ? -3.100 -12.330 43.960 1.00 54.00 674 LEU A C 1
ATOM 5308 O O . LEU A 1 674 ? -2.070 -11.926 44.493 1.00 54.00 674 LEU A O 1
ATOM 5312 N N . ALA A 1 675 ? -3.764 -11.607 43.050 1.00 55.78 675 ALA A N 1
ATOM 5313 C CA . ALA A 1 675 ? -3.322 -10.301 42.562 1.00 55.78 675 ALA A CA 1
ATOM 5314 C C . ALA A 1 675 ? -3.158 -9.265 43.691 1.00 55.78 675 ALA A C 1
ATOM 5316 O O . ALA A 1 675 ? -2.080 -8.688 43.821 1.00 55.78 675 ALA A O 1
ATOM 5317 N N . GLN A 1 676 ? -4.150 -9.115 44.580 1.00 55.88 676 GLN A N 1
ATOM 5318 C CA . GLN A 1 676 ? -4.034 -8.258 45.778 1.00 55.88 676 GLN A CA 1
ATOM 5319 C C . GLN A 1 676 ? -2.961 -8.726 46.779 1.00 55.88 676 GLN A C 1
ATOM 5321 O O . GLN A 1 676 ? -2.522 -7.955 47.629 1.00 55.88 676 GLN A O 1
ATOM 5326 N N . LYS A 1 677 ? -2.528 -9.990 46.705 1.00 57.81 677 LYS A N 1
ATOM 5327 C CA . LYS A 1 677 ? -1.504 -10.562 47.592 1.00 57.81 677 LYS A CA 1
ATOM 5328 C C . LYS A 1 677 ? -0.088 -10.462 47.008 1.00 57.81 677 LYS A C 1
ATOM 5330 O O . LYS A 1 677 ? 0.877 -10.567 47.760 1.00 57.81 677 LYS A O 1
ATOM 5335 N N . LEU A 1 678 ? 0.033 -10.235 45.694 1.00 63.66 678 LEU A N 1
ATOM 5336 C CA . LEU A 1 678 ? 1.292 -10.038 44.962 1.00 63.66 678 LEU A CA 1
ATOM 5337 C C . LEU A 1 678 ? 1.642 -8.560 44.683 1.00 63.66 678 LEU A C 1
ATOM 5339 O O . LEU A 1 678 ? 2.672 -8.289 44.061 1.00 63.66 678 LEU A O 1
ATOM 5343 N N . THR A 1 679 ? 0.839 -7.597 45.145 1.00 67.00 679 THR A N 1
ATOM 5344 C CA . THR A 1 679 ? 1.212 -6.171 45.127 1.00 67.00 679 THR A CA 1
ATOM 5345 C C . THR A 1 679 ? 2.365 -5.902 46.097 1.00 67.00 679 THR A C 1
ATOM 5347 O O . THR A 1 679 ? 2.221 -6.014 47.319 1.00 67.00 679 THR A O 1
ATOM 5350 N N . VAL A 1 680 ? 3.521 -5.507 45.567 1.00 71.25 680 VAL A N 1
ATOM 5351 C CA . VAL A 1 680 ? 4.741 -5.214 46.326 1.00 71.25 680 VAL A CA 1
ATOM 5352 C C . VAL A 1 680 ? 4.659 -3.806 46.923 1.00 71.25 680 VAL A C 1
ATOM 5354 O O . VAL A 1 680 ? 5.237 -2.850 46.414 1.00 71.25 680 VAL A O 1
ATOM 5357 N N . ARG A 1 681 ? 3.974 -3.677 48.067 1.00 71.50 681 ARG A N 1
ATOM 5358 C CA . ARG A 1 681 ? 3.866 -2.401 48.810 1.00 71.50 681 ARG A CA 1
ATOM 5359 C C . ARG A 1 681 ? 5.215 -1.858 49.323 1.00 71.50 681 ARG A C 1
ATOM 5361 O O . ARG A 1 681 ? 5.339 -0.667 49.590 1.00 71.50 681 ARG A O 1
ATOM 5368 N N . ARG A 1 682 ? 6.252 -2.699 49.453 1.00 80.31 682 ARG A N 1
ATOM 5369 C CA . ARG A 1 682 ? 7.619 -2.297 49.861 1.00 80.31 682 ARG A CA 1
ATOM 5370 C C . ARG A 1 682 ? 8.532 -2.088 48.645 1.00 80.31 682 ARG A C 1
ATOM 5372 O O . ARG A 1 682 ? 9.479 -2.839 48.435 1.00 80.31 682 ARG A O 1
ATOM 5379 N N . ILE A 1 683 ? 8.247 -1.040 47.870 1.00 82.19 683 ILE A N 1
ATOM 5380 C CA . ILE A 1 683 ? 8.917 -0.721 46.591 1.00 82.19 683 ILE A CA 1
ATOM 5381 C C . ILE A 1 683 ? 10.454 -0.613 46.716 1.00 82.19 683 ILE A C 1
ATOM 5383 O O . ILE A 1 683 ? 11.172 -1.003 45.797 1.00 82.19 683 ILE A O 1
ATOM 5387 N N . TRP A 1 684 ? 10.980 -0.174 47.867 1.00 83.88 684 TRP A N 1
ATOM 5388 C CA . TRP A 1 684 ? 12.427 -0.036 48.105 1.00 83.88 684 TRP A CA 1
ATOM 5389 C C . TRP A 1 684 ? 13.235 -1.326 47.870 1.00 83.88 684 TRP A C 1
ATOM 5391 O O . TRP A 1 684 ? 14.401 -1.249 47.489 1.00 83.88 684 TRP A O 1
ATOM 5401 N N . PHE A 1 685 ? 12.629 -2.508 48.046 1.00 86.38 685 PHE A N 1
ATOM 5402 C CA . PHE A 1 685 ? 13.292 -3.790 47.783 1.00 86.38 685 PHE A CA 1
ATOM 5403 C C . PHE A 1 685 ? 13.626 -3.972 46.292 1.00 86.38 685 PHE A C 1
ATOM 5405 O O . PHE A 1 685 ? 14.712 -4.438 45.955 1.00 86.38 685 PHE A O 1
ATOM 5412 N N . LEU A 1 686 ? 12.728 -3.540 45.397 1.00 87.75 686 LEU A N 1
ATOM 5413 C CA . LEU A 1 686 ? 12.948 -3.575 43.947 1.00 87.75 686 LEU A CA 1
ATOM 5414 C C . LEU A 1 686 ? 14.044 -2.579 43.536 1.00 87.75 686 LEU A C 1
ATOM 5416 O O . LEU A 1 686 ? 14.919 -2.925 42.749 1.00 87.75 686 LEU A O 1
ATOM 5420 N N . SER A 1 687 ? 14.075 -1.385 44.146 1.00 87.88 687 SER A N 1
ATOM 5421 C CA . SER A 1 687 ? 15.168 -0.425 43.923 1.00 87.88 687 SER A CA 1
ATOM 5422 C C . SER A 1 687 ? 16.533 -0.975 44.356 1.00 87.88 687 SER A C 1
ATOM 5424 O O . SER A 1 687 ? 17.516 -0.779 43.645 1.00 87.88 687 SER A O 1
ATOM 5426 N N . ALA A 1 688 ? 16.607 -1.695 45.481 1.00 88.62 688 ALA A N 1
ATOM 5427 C CA . ALA A 1 688 ? 17.850 -2.317 45.938 1.00 88.62 688 ALA A CA 1
ATOM 5428 C C . ALA A 1 688 ? 18.339 -3.432 44.989 1.00 88.62 688 ALA A C 1
ATOM 5430 O O . ALA A 1 688 ? 19.547 -3.568 44.770 1.00 88.62 688 ALA A O 1
ATOM 5431 N N . ALA A 1 689 ? 17.418 -4.197 44.391 1.00 88.88 689 ALA A N 1
ATOM 5432 C CA . ALA A 1 689 ? 17.747 -5.193 43.374 1.00 88.88 689 ALA A CA 1
ATOM 5433 C C . ALA A 1 689 ? 18.337 -4.543 42.107 1.00 88.88 689 ALA A C 1
ATOM 5435 O O . ALA A 1 689 ? 19.382 -4.983 41.628 1.00 88.88 689 ALA A O 1
ATOM 5436 N N . GLU A 1 690 ? 17.746 -3.446 41.623 1.00 89.62 690 GLU A N 1
ATOM 5437 C CA . GLU A 1 690 ? 18.238 -2.746 40.427 1.00 89.62 690 GLU A CA 1
ATOM 5438 C C . GLU A 1 690 ? 19.604 -2.074 40.652 1.00 89.62 690 GLU A C 1
ATOM 5440 O O . GLU A 1 690 ? 20.506 -2.170 39.820 1.00 89.62 690 GLU A O 1
ATOM 5445 N N . ILE A 1 691 ? 19.819 -1.466 41.824 1.00 90.69 691 ILE A N 1
ATOM 5446 C CA . ILE A 1 691 ? 21.134 -0.927 42.212 1.00 90.69 691 ILE A CA 1
ATOM 5447 C C . ILE A 1 691 ? 22.189 -2.046 42.260 1.00 90.69 691 ILE A C 1
ATOM 5449 O O . ILE A 1 691 ? 23.335 -1.836 41.861 1.00 90.69 691 ILE A O 1
ATOM 5453 N N . SER A 1 692 ? 21.808 -3.254 42.688 1.00 89.31 692 SER A N 1
ATOM 5454 C CA . SER A 1 692 ? 22.705 -4.415 42.688 1.00 89.31 692 SER A CA 1
ATOM 5455 C C . SER A 1 692 ? 23.075 -4.856 41.263 1.00 89.31 692 SER A C 1
ATOM 5457 O O . SER A 1 692 ? 24.235 -5.193 41.015 1.00 89.31 692 SER A O 1
ATOM 5459 N N . LEU A 1 693 ? 22.137 -4.785 40.307 1.00 90.38 693 LEU A N 1
ATOM 5460 C CA . LEU A 1 693 ? 22.413 -5.010 38.881 1.00 90.38 693 LEU A CA 1
ATOM 5461 C C . LEU A 1 693 ? 23.341 -3.935 38.296 1.00 90.38 693 LEU A C 1
ATOM 5463 O O . LEU A 1 693 ? 24.285 -4.283 37.585 1.00 90.38 693 LEU A O 1
ATOM 5467 N N . LEU A 1 694 ? 23.157 -2.653 38.641 1.00 91.19 694 LEU A N 1
ATOM 5468 C CA . LEU A 1 694 ? 24.077 -1.581 38.231 1.00 91.19 694 LEU A CA 1
ATOM 5469 C C . LEU A 1 694 ? 25.505 -1.855 38.724 1.00 91.19 694 LEU A C 1
ATOM 5471 O O . LEU A 1 694 ? 26.451 -1.774 37.941 1.00 91.19 694 LEU A O 1
ATOM 5475 N N . VAL A 1 695 ? 25.671 -2.200 40.006 1.00 89.56 695 VAL A N 1
ATOM 5476 C CA . VAL A 1 695 ? 26.987 -2.522 40.582 1.00 89.56 695 VAL A CA 1
ATOM 5477 C C . VAL A 1 695 ? 27.607 -3.730 39.876 1.00 89.56 695 VAL A C 1
ATOM 5479 O O . VAL A 1 695 ? 28.787 -3.685 39.526 1.00 89.56 695 VAL A O 1
ATOM 5482 N N . PHE A 1 696 ? 26.825 -4.776 39.589 1.00 89.25 696 PHE A N 1
ATOM 5483 C CA . PHE A 1 696 ? 27.299 -5.923 38.814 1.00 89.25 696 PHE A CA 1
ATOM 5484 C C . PHE A 1 696 ? 27.776 -5.517 37.411 1.00 89.25 696 PHE A C 1
ATOM 5486 O O . PHE A 1 696 ? 28.878 -5.894 37.011 1.00 89.25 696 PHE A O 1
ATOM 5493 N N . PHE A 1 697 ? 27.000 -4.716 36.674 1.00 88.50 697 PHE A N 1
ATOM 5494 C CA . PHE A 1 697 ? 27.386 -4.263 35.336 1.00 88.50 697 PHE A CA 1
ATOM 5495 C C . PHE A 1 697 ? 28.610 -3.338 35.348 1.00 88.50 697 PHE A C 1
ATOM 5497 O O . PHE A 1 697 ? 29.450 -3.448 34.457 1.00 88.50 697 PHE A O 1
ATOM 5504 N N . LEU A 1 698 ? 28.768 -2.481 36.363 1.00 86.38 698 LEU A N 1
ATOM 5505 C CA . LEU A 1 698 ? 29.972 -1.660 36.541 1.00 86.38 698 LEU A CA 1
ATOM 5506 C C . LEU A 1 698 ? 31.215 -2.527 36.786 1.00 86.38 698 LEU A C 1
ATOM 5508 O O . LEU A 1 698 ? 32.247 -2.316 36.147 1.00 86.38 698 LEU A O 1
ATOM 5512 N N . LEU A 1 699 ? 31.114 -3.544 37.649 1.00 84.75 699 LEU A N 1
ATOM 5513 C CA . LEU A 1 699 ? 32.192 -4.513 37.875 1.00 84.75 699 LEU A CA 1
ATOM 5514 C C . LEU A 1 699 ? 32.497 -5.322 36.604 1.00 84.75 699 LEU A C 1
ATOM 5516 O O . LEU A 1 699 ? 33.665 -5.531 36.277 1.00 84.75 699 LEU A O 1
ATOM 5520 N N . ALA A 1 700 ? 31.473 -5.735 35.854 1.00 84.19 700 ALA A N 1
ATOM 5521 C CA . ALA A 1 700 ? 31.631 -6.449 34.590 1.00 84.19 700 ALA A CA 1
ATOM 5522 C C . ALA A 1 700 ? 32.298 -5.586 33.504 1.00 84.19 700 ALA A C 1
ATOM 5524 O O . ALA A 1 700 ? 33.172 -6.079 32.794 1.00 84.19 700 ALA A O 1
ATOM 5525 N N . ALA A 1 701 ? 31.955 -4.298 33.405 1.00 83.69 701 ALA A N 1
ATOM 5526 C CA . ALA A 1 701 ? 32.597 -3.358 32.487 1.00 83.69 701 ALA A CA 1
ATOM 5527 C C . ALA A 1 701 ? 34.062 -3.069 32.871 1.00 83.69 701 ALA A C 1
ATOM 5529 O O . ALA A 1 701 ? 34.918 -2.973 31.990 1.00 83.69 701 ALA A O 1
ATOM 5530 N N . TRP A 1 702 ? 34.355 -2.968 34.174 1.00 82.25 702 TRP A N 1
ATOM 5531 C CA . TRP A 1 702 ? 35.683 -2.634 34.703 1.00 82.25 702 TRP A CA 1
ATOM 5532 C C . TRP A 1 702 ? 36.679 -3.801 34.667 1.00 82.25 702 TRP A C 1
ATOM 5534 O O . TRP A 1 702 ? 37.818 -3.630 34.230 1.00 82.25 702 TRP A O 1
ATOM 5544 N N . TYR A 1 703 ? 36.256 -4.984 35.127 1.00 80.88 703 TYR A N 1
ATOM 5545 C CA . TYR A 1 703 ? 37.099 -6.182 35.239 1.00 80.88 703 TYR A CA 1
ATOM 5546 C C . TYR A 1 703 ? 36.974 -7.139 34.046 1.00 80.88 703 TYR A C 1
ATOM 5548 O O . TYR A 1 703 ? 37.827 -8.006 33.881 1.00 80.88 703 TYR A O 1
ATOM 5556 N N . ARG A 1 704 ? 35.932 -6.995 33.213 1.00 74.81 704 ARG A N 1
ATOM 5557 C CA . ARG A 1 704 ? 35.742 -7.734 31.947 1.00 74.81 704 ARG A CA 1
ATOM 5558 C C . ARG A 1 704 ? 35.810 -9.262 32.080 1.00 74.81 704 ARG A C 1
ATOM 5560 O O . ARG A 1 704 ? 36.294 -9.953 31.192 1.00 74.81 704 ARG A O 1
ATOM 5567 N N . PHE A 1 705 ? 35.270 -9.789 33.182 1.00 81.38 705 PHE A N 1
ATOM 5568 C CA . PHE A 1 705 ? 35.243 -11.226 33.491 1.00 81.38 705 PHE A CA 1
ATOM 5569 C C . PHE A 1 705 ? 34.150 -12.021 32.747 1.00 81.38 705 PHE A C 1
ATOM 5571 O O . PHE A 1 705 ? 34.114 -13.246 32.844 1.00 81.38 705 PHE A O 1
ATOM 5578 N N . LEU A 1 706 ? 33.238 -11.350 32.033 1.00 82.00 706 LEU A N 1
ATOM 5579 C CA . LEU A 1 706 ? 32.195 -12.008 31.240 1.00 82.00 706 LEU A CA 1
ATOM 5580 C C . LEU A 1 706 ? 32.777 -12.568 29.934 1.00 82.00 706 LEU A C 1
ATOM 5582 O O . LEU A 1 706 ? 33.529 -11.886 29.243 1.00 82.00 706 LEU A O 1
ATOM 5586 N N . THR A 1 707 ? 32.388 -13.792 29.578 1.00 73.56 707 THR A N 1
ATOM 5587 C CA . THR A 1 707 ? 32.888 -14.513 28.392 1.00 73.56 707 THR A CA 1
ATOM 5588 C C . THR A 1 707 ? 31.879 -14.605 27.243 1.00 73.56 707 THR A C 1
ATOM 5590 O O . THR A 1 707 ? 32.279 -14.835 26.101 1.00 73.56 707 THR A O 1
ATOM 5593 N N . ASP A 1 708 ? 30.586 -14.418 27.524 1.00 79.00 708 ASP A N 1
ATOM 5594 C CA . ASP A 1 708 ? 29.485 -14.637 26.581 1.00 79.00 708 ASP A CA 1
ATOM 5595 C C . ASP A 1 708 ? 28.425 -13.523 26.681 1.00 79.00 708 ASP A C 1
ATOM 5597 O O . ASP A 1 708 ? 28.028 -13.106 27.775 1.00 79.00 708 ASP A O 1
ATOM 5601 N N . VAL A 1 709 ? 27.935 -13.077 25.521 1.00 84.81 709 VAL A N 1
ATOM 5602 C CA . VAL A 1 709 ? 26.873 -12.069 25.365 1.00 84.81 709 VAL A CA 1
ATOM 5603 C C . VAL A 1 709 ? 25.539 -12.506 25.989 1.00 84.81 709 VAL A C 1
ATOM 5605 O O . VAL A 1 709 ? 24.758 -11.671 26.448 1.00 84.81 709 VAL A O 1
ATOM 5608 N N . THR A 1 710 ? 25.300 -13.815 26.076 1.00 81.88 710 THR A N 1
ATOM 5609 C CA . THR A 1 710 ? 24.083 -14.432 26.621 1.00 81.88 710 THR A CA 1
ATOM 5610 C C . THR A 1 710 ? 23.836 -14.033 28.077 1.00 81.88 710 THR A C 1
ATOM 5612 O O . THR A 1 710 ? 22.694 -13.786 28.460 1.00 81.88 710 THR A O 1
ATOM 5615 N N . ILE A 1 711 ? 24.896 -13.895 28.885 1.00 83.88 711 ILE A N 1
ATOM 5616 C CA . ILE A 1 711 ? 24.781 -13.494 30.298 1.00 83.88 711 ILE A CA 1
ATOM 5617 C C . ILE A 1 711 ? 24.256 -12.056 30.406 1.00 83.88 711 ILE A C 1
ATOM 5619 O O . ILE A 1 711 ? 23.376 -11.778 31.219 1.00 83.88 711 ILE A O 1
ATOM 5623 N N . VAL A 1 712 ? 24.752 -11.151 29.553 1.00 85.81 712 VAL A N 1
ATOM 5624 C CA . VAL A 1 712 ? 24.297 -9.752 29.515 1.00 85.81 712 VAL A CA 1
ATOM 5625 C C . VAL A 1 712 ? 22.832 -9.683 29.088 1.00 85.81 712 VAL A C 1
ATOM 5627 O O . VAL A 1 712 ? 22.050 -9.018 29.756 1.00 85.81 712 VAL A O 1
ATOM 5630 N N . LEU A 1 713 ? 22.433 -10.428 28.050 1.00 86.75 713 LEU A N 1
ATOM 5631 C CA . LEU A 1 713 ? 21.042 -10.464 27.577 1.00 86.75 713 LEU A CA 1
ATOM 5632 C C . LEU A 1 713 ? 20.065 -10.960 28.660 1.00 86.75 713 LEU A C 1
ATOM 5634 O O . LEU A 1 713 ? 19.021 -10.343 28.862 1.00 86.75 713 LEU A O 1
ATOM 5638 N N . ILE A 1 714 ? 20.409 -12.024 29.396 1.00 86.69 714 ILE A N 1
ATOM 5639 C CA . ILE A 1 714 ? 19.572 -12.543 30.493 1.00 86.69 714 ILE A CA 1
ATOM 5640 C C . ILE A 1 714 ? 19.440 -11.512 31.623 1.00 86.69 714 ILE A C 1
ATOM 5642 O O . ILE A 1 714 ? 18.335 -11.268 32.106 1.00 86.69 714 ILE A O 1
ATOM 5646 N N . LEU A 1 715 ? 20.539 -10.873 32.032 1.00 87.94 715 LEU A N 1
ATOM 5647 C CA . LEU A 1 715 ? 20.508 -9.862 33.094 1.00 87.94 715 LEU A CA 1
ATOM 5648 C C . LEU A 1 715 ? 19.762 -8.587 32.668 1.00 87.94 715 LEU A C 1
ATOM 5650 O O . LEU A 1 715 ? 19.024 -8.026 33.475 1.00 87.94 715 LEU A O 1
ATOM 5654 N N . SER A 1 716 ? 19.874 -8.170 31.402 1.00 88.12 716 SER A N 1
ATOM 5655 C CA . SER A 1 716 ? 19.067 -7.078 30.841 1.00 88.12 716 SER A CA 1
ATOM 5656 C C . SER A 1 716 ? 17.570 -7.406 30.844 1.00 88.12 716 SER A C 1
ATOM 5658 O O . SER A 1 716 ? 16.770 -6.546 31.198 1.00 88.12 716 SER A O 1
ATOM 5660 N N . PHE A 1 717 ? 17.176 -8.644 30.520 1.00 88.31 717 PHE A N 1
ATOM 5661 C CA . PHE A 1 717 ? 15.773 -9.076 30.606 1.00 88.31 717 PHE A CA 1
ATOM 5662 C C . PHE A 1 717 ? 15.235 -9.013 32.046 1.00 88.31 717 PHE A C 1
ATOM 5664 O O . PHE A 1 717 ? 14.118 -8.550 32.275 1.00 88.31 717 PHE A O 1
ATOM 5671 N N . ILE A 1 718 ? 16.045 -9.442 33.022 1.00 88.12 718 ILE A N 1
ATOM 5672 C CA . ILE A 1 718 ? 15.688 -9.427 34.448 1.00 88.12 718 ILE A CA 1
ATOM 5673 C C . ILE A 1 718 ? 15.531 -7.990 34.972 1.00 88.12 718 ILE A C 1
ATOM 5675 O O . ILE A 1 718 ? 14.525 -7.711 35.623 1.00 88.12 718 ILE A O 1
ATOM 5679 N N . GLY A 1 719 ? 16.460 -7.078 34.657 1.00 86.50 719 GLY A N 1
ATOM 5680 C CA . GLY A 1 719 ? 16.342 -5.657 35.025 1.00 86.50 719 GLY A CA 1
ATOM 5681 C C . GLY A 1 719 ? 15.072 -5.017 34.455 1.00 86.50 719 GLY A C 1
ATOM 5682 O O . GLY A 1 719 ? 14.290 -4.414 35.188 1.00 86.50 719 GLY A O 1
ATOM 5683 N N . GLY A 1 720 ? 14.772 -5.280 33.176 1.00 86.88 720 GLY A N 1
ATOM 5684 C CA . GLY A 1 720 ? 13.519 -4.849 32.550 1.00 86.88 720 GLY A CA 1
ATOM 5685 C C . GLY A 1 720 ? 12.278 -5.310 33.323 1.00 86.88 720 GLY A C 1
ATOM 5686 O O . GLY A 1 720 ? 11.398 -4.503 33.625 1.00 86.88 720 GLY A O 1
ATOM 5687 N N . ILE A 1 721 ? 12.219 -6.588 33.721 1.00 87.50 721 ILE A N 1
ATOM 5688 C CA . ILE A 1 721 ? 11.112 -7.119 34.537 1.00 87.50 721 ILE A CA 1
ATOM 5689 C C . ILE A 1 721 ? 11.001 -6.388 35.885 1.00 87.50 721 ILE A C 1
ATOM 5691 O O . ILE A 1 721 ? 9.889 -6.039 36.286 1.00 87.50 721 ILE A O 1
ATOM 5695 N N . ILE A 1 722 ? 12.117 -6.136 36.579 1.00 88.25 722 ILE A N 1
ATOM 5696 C CA . ILE A 1 722 ? 12.134 -5.452 37.885 1.00 88.25 722 ILE A CA 1
ATOM 5697 C C . ILE A 1 722 ? 11.574 -4.027 37.762 1.00 88.25 722 ILE A C 1
ATOM 5699 O O . ILE A 1 722 ? 10.683 -3.657 38.536 1.00 88.25 722 ILE A O 1
ATOM 5703 N N . ILE A 1 723 ? 12.026 -3.258 36.764 1.00 85.56 723 ILE A N 1
ATOM 5704 C CA . ILE A 1 723 ? 11.514 -1.911 36.470 1.00 85.56 723 ILE A CA 1
ATOM 5705 C C . ILE A 1 723 ? 10.021 -1.945 36.120 1.00 85.56 723 ILE A C 1
ATOM 5707 O O . ILE A 1 723 ? 9.237 -1.180 36.688 1.00 85.56 723 ILE A O 1
ATOM 5711 N N . GLY A 1 724 ? 9.595 -2.867 35.252 1.00 81.50 724 GLY A N 1
ATOM 5712 C CA . GLY A 1 724 ? 8.190 -2.991 34.862 1.00 81.50 724 GLY A CA 1
ATOM 5713 C C . GLY A 1 724 ? 7.267 -3.312 36.046 1.00 81.50 724 GLY A C 1
ATOM 5714 O O . GLY A 1 724 ? 6.223 -2.674 36.203 1.00 81.50 724 GLY A O 1
ATOM 5715 N N . ILE A 1 725 ? 7.678 -4.238 36.924 1.00 83.38 725 ILE A N 1
ATOM 5716 C CA . ILE A 1 725 ? 6.947 -4.571 38.159 1.00 83.38 725 ILE A CA 1
ATOM 5717 C C . ILE A 1 725 ? 6.875 -3.343 39.070 1.00 83.38 725 ILE A C 1
ATOM 5719 O O . ILE A 1 725 ? 5.808 -3.017 39.597 1.00 83.38 725 ILE A O 1
ATOM 5723 N N . MET A 1 726 ? 7.991 -2.638 39.256 1.00 82.81 726 MET A N 1
ATOM 5724 C CA . MET A 1 726 ? 8.042 -1.440 40.091 1.00 82.81 726 MET A CA 1
ATOM 5725 C C . MET A 1 726 ? 7.117 -0.331 39.568 1.00 82.81 726 MET A C 1
ATOM 5727 O O . MET A 1 726 ? 6.402 0.261 40.373 1.00 82.81 726 MET A O 1
ATOM 5731 N N . TYR A 1 727 ? 7.058 -0.096 38.253 1.00 78.50 727 TYR A N 1
ATOM 5732 C CA . TYR A 1 727 ? 6.168 0.896 37.633 1.00 78.50 727 TYR A CA 1
ATOM 5733 C C . TYR A 1 727 ? 4.677 0.614 37.906 1.00 78.50 727 TYR A C 1
ATOM 5735 O O . TYR A 1 727 ? 3.907 1.523 38.215 1.00 78.50 727 TYR A O 1
ATOM 5743 N N . VAL A 1 728 ? 4.254 -0.653 37.861 1.00 74.38 728 VAL A N 1
ATOM 5744 C CA . VAL A 1 728 ? 2.857 -1.030 38.154 1.00 74.38 728 VAL A CA 1
ATOM 5745 C C . VAL A 1 728 ? 2.530 -0.880 39.639 1.00 74.38 728 VAL A C 1
ATOM 5747 O O . VAL A 1 728 ? 1.485 -0.332 39.991 1.00 74.38 728 VAL A O 1
ATOM 5750 N N . ASN A 1 729 ? 3.426 -1.320 40.528 1.00 78.38 729 ASN A N 1
ATOM 5751 C CA . ASN A 1 729 ? 3.219 -1.190 41.974 1.00 78.38 729 ASN A CA 1
ATOM 5752 C C . ASN A 1 729 ? 3.249 0.273 42.431 1.00 78.38 729 ASN A C 1
ATOM 5754 O O . ASN A 1 729 ? 2.478 0.652 43.307 1.00 78.38 729 ASN A O 1
ATOM 5758 N N . MET A 1 730 ? 4.079 1.103 41.797 1.00 76.88 730 MET A N 1
ATOM 5759 C CA . MET A 1 730 ? 4.086 2.556 41.946 1.00 76.88 730 MET A CA 1
ATOM 5760 C C . MET A 1 730 ? 2.691 3.141 41.679 1.00 76.88 730 MET A C 1
ATOM 5762 O O . MET A 1 730 ? 2.122 3.774 42.567 1.00 76.88 730 MET A O 1
ATOM 5766 N N . LEU A 1 731 ? 2.101 2.879 40.506 1.00 69.94 731 LEU A N 1
ATOM 5767 C CA . LEU A 1 731 ? 0.753 3.359 40.169 1.00 69.94 731 LEU A CA 1
ATOM 5768 C C . LEU A 1 731 ? -0.325 2.809 41.118 1.00 69.94 731 LEU A C 1
ATOM 5770 O O . LEU A 1 731 ? -1.197 3.562 41.550 1.00 69.94 731 LEU A O 1
ATOM 5774 N N . SER A 1 732 ? -0.234 1.530 41.498 1.00 68.75 732 SER A N 1
ATOM 5775 C CA . SER A 1 732 ? -1.154 0.912 42.461 1.00 68.75 732 SER A CA 1
ATOM 5776 C C . SER A 1 732 ? -1.116 1.621 43.819 1.00 68.75 732 SER A C 1
ATOM 5778 O O . SER A 1 732 ? -2.164 1.994 44.335 1.00 68.75 732 SER A O 1
ATOM 5780 N N . VAL A 1 733 ? 0.072 1.870 44.380 1.00 71.06 733 VAL A N 1
ATOM 5781 C CA . VAL A 1 733 ? 0.228 2.525 45.691 1.00 71.06 733 VAL A CA 1
ATOM 5782 C C . VAL A 1 733 ? -0.182 4.002 45.642 1.00 71.06 733 VAL A C 1
ATOM 5784 O O . VAL A 1 733 ? -0.789 4.494 46.590 1.00 71.06 733 VAL A O 1
ATOM 5787 N N . TYR A 1 734 ? 0.065 4.712 44.535 1.00 67.94 734 TYR A N 1
ATOM 5788 C CA . TYR A 1 734 ? -0.452 6.076 44.358 1.00 67.94 734 TYR A CA 1
ATOM 5789 C C . TYR A 1 734 ? -1.986 6.134 44.241 1.00 67.94 734 TYR A C 1
ATOM 5791 O O . TYR A 1 734 ? -2.583 7.150 44.595 1.00 67.94 734 TYR A O 1
ATOM 5799 N N . SER A 1 735 ? -2.636 5.060 43.777 1.00 63.94 735 SER A N 1
ATOM 5800 C CA . SER A 1 735 ? -4.101 4.993 43.686 1.00 63.94 735 SER A CA 1
ATOM 5801 C C . SER A 1 735 ? -4.808 4.752 45.030 1.00 63.94 735 SER A C 1
ATOM 5803 O O . SER A 1 735 ? -5.978 5.106 45.151 1.00 63.94 735 SER A O 1
ATOM 5805 N N . GLU A 1 736 ? -4.096 4.236 46.044 1.00 65.06 736 GLU A N 1
ATOM 5806 C CA . GLU A 1 736 ? -4.593 3.994 47.416 1.00 65.06 736 GLU A CA 1
ATOM 5807 C C . GLU A 1 736 ? -4.649 5.276 48.289 1.00 65.06 736 GLU A C 1
ATOM 5809 O O . GLU A 1 736 ? -4.933 5.201 49.483 1.00 65.06 736 GLU A O 1
ATOM 5814 N N . ILE A 1 737 ? -4.363 6.464 47.736 1.00 63.62 737 ILE A N 1
ATOM 5815 C CA . ILE A 1 737 ? -4.383 7.736 48.483 1.00 63.62 737 ILE A CA 1
ATOM 5816 C C . ILE A 1 737 ? -5.828 8.234 48.661 1.00 63.62 737 ILE A C 1
ATOM 5818 O O . ILE A 1 737 ? -6.507 8.539 47.683 1.00 63.62 737 ILE A O 1
ATOM 5822 N N . GLU A 1 738 ? -6.252 8.352 49.923 1.00 50.34 738 GLU A N 1
ATOM 5823 C CA . GLU A 1 738 ? -7.644 8.595 50.350 1.00 50.34 738 GLU A CA 1
ATOM 5824 C C . GLU A 1 738 ? -8.254 9.932 49.892 1.00 50.34 738 GLU A C 1
ATOM 5826 O O . GLU A 1 738 ? -9.444 9.970 49.599 1.00 50.34 738 GLU A O 1
ATOM 5831 N N . ASP A 1 739 ? -7.480 11.023 49.817 1.00 57.97 739 ASP A N 1
ATOM 5832 C CA . ASP A 1 739 ? -8.010 12.334 49.406 1.00 57.97 739 ASP A CA 1
ATOM 5833 C C . ASP A 1 739 ? -7.985 12.488 47.869 1.00 57.97 739 ASP A C 1
ATOM 5835 O O . ASP A 1 739 ? -6.895 12.649 47.293 1.00 57.97 739 ASP A O 1
ATOM 5839 N N . PRO A 1 740 ? -9.154 12.513 47.190 1.00 56.25 740 PRO A N 1
ATOM 5840 C CA . PRO A 1 740 ? -9.231 12.620 45.737 1.00 56.25 740 PRO A CA 1
ATOM 5841 C C . PRO A 1 740 ? -8.665 13.940 45.196 1.00 56.25 740 PRO A C 1
ATOM 5843 O O . PRO A 1 740 ? -8.168 13.948 44.068 1.00 56.25 740 PRO A O 1
ATOM 5846 N N . ARG A 1 741 ? -8.668 15.028 45.986 1.00 56.00 741 ARG A N 1
ATOM 5847 C CA . ARG A 1 741 ? -8.125 16.337 45.578 1.00 56.00 741 ARG A CA 1
ATOM 5848 C C . ARG A 1 741 ? -6.595 16.295 45.517 1.00 56.00 741 ARG A C 1
ATOM 5850 O O . ARG A 1 741 ? -5.988 16.800 44.574 1.00 56.00 741 ARG A O 1
ATOM 5857 N N . SER A 1 742 ? -5.956 15.631 46.485 1.00 58.91 742 SER A N 1
ATOM 5858 C CA . SER A 1 742 ? -4.506 15.387 46.464 1.00 58.91 742 SER A CA 1
ATOM 5859 C C . SER A 1 742 ? -4.070 14.362 45.406 1.00 58.91 742 SER A C 1
ATOM 5861 O O . SER A 1 742 ? -2.943 14.443 44.909 1.00 58.91 742 SER A O 1
ATOM 5863 N N . ARG A 1 743 ? -4.942 13.411 45.036 1.00 63.06 743 ARG A N 1
ATOM 5864 C CA . ARG A 1 743 ? -4.588 12.260 44.188 1.00 63.06 743 ARG A CA 1
ATOM 5865 C C . ARG A 1 743 ? -4.105 12.659 42.793 1.00 63.06 743 ARG A C 1
ATOM 5867 O O . ARG A 1 743 ? -3.085 12.138 42.353 1.00 63.06 743 ARG A O 1
ATOM 5874 N N . GLU A 1 744 ? -4.782 13.589 42.113 1.00 62.25 744 GLU A N 1
ATOM 5875 C CA . GLU A 1 744 ? -4.362 14.070 40.781 1.00 62.25 744 GLU A CA 1
ATOM 5876 C C . GLU A 1 744 ? -2.998 14.778 40.843 1.00 62.25 744 GLU A C 1
ATOM 5878 O O . GLU A 1 744 ? -2.103 14.497 40.043 1.00 62.25 744 GLU A O 1
ATOM 5883 N N . PHE A 1 745 ? -2.803 15.637 41.850 1.00 68.19 745 PHE A N 1
ATOM 5884 C CA . PHE A 1 745 ? -1.543 16.346 42.071 1.00 68.19 745 PHE A CA 1
ATOM 5885 C C . PHE A 1 745 ? -0.377 15.381 42.337 1.00 68.19 745 PHE A C 1
ATOM 5887 O O . PHE A 1 745 ? 0.701 15.541 41.761 1.00 68.19 745 PHE A O 1
ATOM 5894 N N . VAL A 1 746 ? -0.592 14.350 43.160 1.00 66.12 746 VAL A N 1
ATOM 5895 C CA . VAL A 1 746 ? 0.426 13.331 43.449 1.00 66.12 746 VAL A CA 1
ATOM 5896 C C . VAL A 1 746 ? 0.700 12.439 42.229 1.00 66.12 746 VAL A C 1
ATOM 5898 O O . VAL A 1 746 ? 1.868 12.145 41.972 1.00 66.12 746 VAL A O 1
ATOM 5901 N N . LEU A 1 747 ? -0.315 12.072 41.432 1.00 64.75 747 LEU A N 1
ATOM 5902 C CA . LEU A 1 747 ? -0.113 11.332 40.176 1.00 64.75 747 LEU A CA 1
ATOM 5903 C C . LEU A 1 747 ? 0.738 12.132 39.176 1.00 64.75 747 LEU A C 1
ATOM 5905 O O . LEU A 1 747 ? 1.666 11.585 38.586 1.00 64.75 747 LEU A O 1
ATOM 5909 N N . GLY A 1 748 ? 0.475 13.434 39.023 1.00 62.91 748 GLY A N 1
ATOM 5910 C CA . GLY A 1 748 ? 1.283 14.310 38.167 1.00 62.91 748 GLY A CA 1
ATOM 5911 C C . GLY A 1 748 ? 2.736 14.432 38.643 1.00 62.91 748 GLY A C 1
ATOM 5912 O O . GLY A 1 748 ? 3.668 14.399 37.837 1.00 62.91 748 GLY A O 1
ATOM 5913 N N . TYR A 1 749 ? 2.954 14.495 39.960 1.00 70.12 749 TYR A N 1
ATOM 5914 C CA . TYR A 1 749 ? 4.300 14.538 40.546 1.00 70.12 749 TYR A CA 1
ATOM 5915 C C . TYR A 1 749 ? 5.052 13.195 40.454 1.00 70.12 749 TYR A C 1
ATOM 5917 O O . TYR A 1 749 ? 6.284 13.168 40.509 1.00 70.12 749 TYR A O 1
ATOM 5925 N N . ALA A 1 750 ? 4.341 12.079 40.269 1.00 69.19 750 ALA A N 1
ATOM 5926 C CA . ALA A 1 750 ? 4.934 10.758 40.078 1.00 69.19 750 ALA A CA 1
ATOM 5927 C C . ALA A 1 750 ? 5.721 10.662 38.751 1.00 69.19 750 ALA A C 1
ATOM 5929 O O . ALA A 1 750 ? 6.837 10.135 38.728 1.00 69.19 750 ALA A O 1
ATOM 5930 N N . SER A 1 751 ? 5.212 11.260 37.665 1.00 73.06 751 SER A N 1
ATOM 5931 C CA . SER A 1 751 ? 5.953 11.396 36.397 1.00 73.06 751 SER A CA 1
ATOM 5932 C C . SER A 1 751 ? 7.187 12.299 36.534 1.00 73.06 751 SER A C 1
ATOM 5934 O O . SER A 1 751 ? 8.239 11.991 35.972 1.00 73.06 751 SER A O 1
ATOM 5936 N N . ALA A 1 752 ? 7.121 13.350 37.359 1.00 77.94 752 ALA A N 1
ATOM 5937 C CA . ALA A 1 752 ? 8.285 14.191 37.654 1.00 77.94 752 ALA A CA 1
ATOM 5938 C C . ALA A 1 752 ? 9.383 13.435 38.437 1.00 77.94 752 ALA A C 1
ATOM 5940 O O . ALA A 1 752 ? 10.568 13.676 38.207 1.00 77.94 752 ALA A O 1
ATOM 5941 N N . ALA A 1 753 ? 9.024 12.481 39.308 1.00 81.00 753 ALA A N 1
ATOM 5942 C CA . ALA A 1 753 ? 9.988 11.645 40.034 1.00 81.00 753 ALA A CA 1
ATOM 5943 C C . ALA A 1 753 ? 10.797 10.719 39.103 1.00 81.00 753 ALA A C 1
ATOM 5945 O O . ALA A 1 753 ? 12.018 10.627 39.234 1.00 81.00 753 ALA A O 1
ATOM 5946 N N . THR A 1 754 ? 10.146 10.084 38.122 1.00 83.31 754 THR A N 1
ATOM 5947 C CA . THR A 1 754 ? 10.847 9.265 37.108 1.00 83.31 754 THR A CA 1
ATOM 5948 C C . THR A 1 754 ? 11.761 10.121 36.220 1.00 83.31 754 THR A C 1
ATOM 5950 O O . THR A 1 754 ? 12.914 9.755 35.980 1.00 83.31 754 THR A O 1
ATOM 5953 N N . GLY A 1 755 ? 11.304 11.317 35.823 1.00 83.50 755 GLY A N 1
ATOM 5954 C CA . GLY A 1 755 ? 12.119 12.301 35.103 1.00 83.50 755 GLY A CA 1
ATOM 5955 C C . GLY A 1 755 ? 13.338 12.781 35.900 1.00 83.50 755 GLY A C 1
ATOM 5956 O O . GLY A 1 755 ? 14.425 12.901 35.336 1.00 83.50 755 GLY A O 1
ATOM 5957 N N . ALA A 1 756 ? 13.189 12.987 37.213 1.00 86.69 756 ALA A N 1
ATOM 5958 C CA . ALA A 1 756 ? 14.286 13.357 38.107 1.00 86.69 756 ALA A CA 1
ATOM 5959 C C . ALA A 1 756 ? 15.358 12.255 38.205 1.00 86.69 756 ALA A C 1
ATOM 5961 O O . ALA A 1 756 ? 16.549 12.551 38.130 1.00 86.69 756 ALA A O 1
ATOM 5962 N N . GLY A 1 757 ? 14.961 10.981 38.306 1.00 86.38 757 GLY A N 1
ATOM 5963 C CA . GLY A 1 757 ? 15.918 9.870 38.293 1.00 86.38 757 GLY A CA 1
ATOM 5964 C C . GLY A 1 757 ? 16.688 9.777 36.969 1.00 86.38 757 GLY A C 1
ATOM 5965 O O . GLY A 1 757 ? 17.920 9.736 36.955 1.00 86.38 757 GLY A O 1
ATOM 5966 N N . ALA A 1 758 ? 15.971 9.837 35.845 1.00 85.31 758 ALA A N 1
ATOM 5967 C CA . ALA A 1 758 ? 16.566 9.703 34.518 1.00 85.31 758 ALA A CA 1
ATOM 5968 C C . ALA A 1 758 ? 17.451 10.905 34.105 1.00 85.31 758 ALA A C 1
ATOM 5970 O O . ALA A 1 758 ? 18.461 10.710 33.424 1.00 85.31 758 ALA A O 1
ATOM 5971 N N . ILE A 1 759 ? 17.153 12.141 34.542 1.00 87.81 759 ILE A N 1
ATOM 5972 C CA . ILE A 1 759 ? 18.035 13.295 34.275 1.00 87.81 759 ILE A CA 1
ATOM 5973 C C . ILE A 1 759 ? 19.315 13.231 35.121 1.00 87.81 759 ILE A C 1
ATOM 5975 O O . ILE A 1 759 ? 20.398 13.522 34.609 1.00 87.81 759 ILE A O 1
ATOM 5979 N N . THR A 1 760 ? 19.231 12.777 36.378 1.00 88.06 760 THR A N 1
ATOM 5980 C CA . THR A 1 760 ? 20.413 12.532 37.219 1.00 88.06 760 THR A CA 1
ATOM 5981 C C . THR A 1 760 ? 21.290 11.422 36.634 1.00 88.06 760 THR A C 1
ATOM 5983 O O . THR A 1 760 ? 22.507 11.601 36.565 1.00 88.06 760 THR A O 1
ATOM 5986 N N . ALA A 1 761 ? 20.700 10.333 36.123 1.00 86.25 761 ALA A N 1
ATOM 5987 C CA . ALA A 1 761 ? 21.433 9.312 35.369 1.00 86.25 761 ALA A CA 1
ATOM 5988 C C . ALA A 1 761 ? 22.136 9.893 34.135 1.00 86.25 761 ALA A C 1
ATOM 5990 O O . ALA A 1 761 ? 23.320 9.638 33.938 1.00 86.25 761 ALA A O 1
ATOM 5991 N N . GLY A 1 762 ? 21.450 10.717 33.335 1.00 84.19 762 GLY A N 1
ATOM 5992 C CA . GLY A 1 762 ? 22.045 11.366 32.163 1.00 84.19 762 GLY A CA 1
ATOM 5993 C C . GLY A 1 762 ? 23.249 12.244 32.508 1.00 84.19 762 GLY A C 1
ATOM 5994 O O . GLY A 1 762 ? 24.286 12.144 31.855 1.00 84.19 762 GLY A O 1
ATOM 5995 N N . LEU A 1 763 ? 23.150 13.054 33.567 1.00 87.19 763 LEU A N 1
ATOM 5996 C CA . LEU A 1 763 ? 24.244 13.917 34.026 1.00 87.19 763 LEU A CA 1
ATOM 5997 C C . LEU A 1 763 ? 25.442 13.121 34.573 1.00 87.19 763 LEU A C 1
ATOM 5999 O O . LEU A 1 763 ? 26.583 13.473 34.284 1.00 87.19 763 LEU A O 1
ATOM 6003 N N . LEU A 1 764 ? 25.203 12.033 35.313 1.00 87.38 764 LEU A N 1
ATOM 6004 C CA . LEU A 1 764 ? 26.261 11.128 35.783 1.00 87.38 764 LEU A CA 1
ATOM 6005 C C . LEU A 1 764 ? 26.894 10.337 34.624 1.00 87.38 764 LEU A C 1
ATOM 6007 O O . LEU A 1 764 ? 28.114 10.168 34.568 1.00 87.38 764 LEU A O 1
ATOM 6011 N N . GLY A 1 765 ? 26.080 9.903 33.662 1.00 83.44 765 GLY A N 1
ATOM 6012 C CA . GLY A 1 765 ? 26.499 9.158 32.479 1.00 83.44 765 GLY A CA 1
ATOM 6013 C C . GLY A 1 765 ? 27.495 9.914 31.601 1.00 83.44 765 GLY A C 1
ATOM 6014 O O . GLY A 1 765 ? 28.449 9.312 31.108 1.00 83.44 765 GLY A O 1
ATOM 6015 N N . LEU A 1 766 ? 27.354 11.24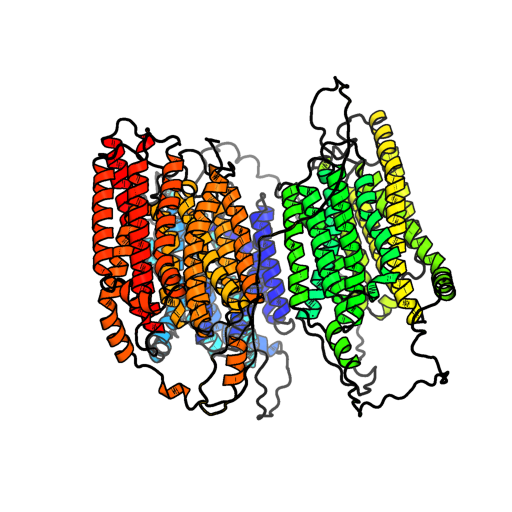5 31.497 1.00 83.62 766 LEU A N 1
ATOM 6016 C CA . LEU A 1 766 ? 28.319 12.124 30.816 1.00 83.62 766 LEU A CA 1
ATOM 6017 C C . LEU A 1 766 ? 29.754 12.001 31.362 1.00 83.62 766 LEU A C 1
ATOM 6019 O O . LEU A 1 766 ? 30.696 12.313 30.635 1.00 83.62 766 LEU A O 1
ATOM 6023 N N . LEU A 1 767 ? 29.928 11.557 32.612 1.00 84.94 767 LEU A N 1
ATOM 6024 C CA . LEU A 1 767 ? 31.230 11.328 33.247 1.00 84.94 767 LEU A CA 1
ATOM 6025 C C . LEU A 1 767 ? 31.628 9.844 33.230 1.00 84.94 767 LEU A C 1
ATOM 6027 O O . LEU A 1 767 ? 32.779 9.517 32.939 1.00 84.94 767 LEU A O 1
ATOM 6031 N N . ILE A 1 768 ? 30.680 8.945 33.514 1.00 84.69 768 ILE A N 1
ATOM 6032 C CA . ILE A 1 768 ? 30.926 7.499 33.653 1.00 84.69 768 ILE A CA 1
ATOM 6033 C C . ILE A 1 768 ? 31.269 6.847 32.304 1.00 84.69 768 ILE A C 1
ATOM 6035 O O . ILE A 1 768 ? 32.219 6.069 32.223 1.00 84.69 768 ILE A O 1
ATOM 6039 N N . GLU A 1 769 ? 30.542 7.185 31.236 1.00 79.00 769 GLU A N 1
ATOM 6040 C CA . GLU A 1 769 ? 30.707 6.578 29.907 1.00 79.00 769 GLU A CA 1
ATOM 6041 C C . GLU A 1 769 ? 32.102 6.885 29.296 1.00 79.00 769 GLU A C 1
ATOM 6043 O O . GLU A 1 769 ? 32.792 5.943 28.887 1.00 79.00 769 GLU A O 1
ATOM 6048 N N . PRO A 1 770 ? 32.621 8.139 29.304 1.00 79.25 770 PRO A N 1
ATOM 6049 C CA . PRO A 1 770 ? 34.004 8.414 28.897 1.00 79.25 770 PRO A CA 1
ATOM 6050 C C . PRO A 1 770 ? 35.065 7.772 29.802 1.00 79.25 770 PRO A C 1
ATOM 6052 O O . PRO A 1 770 ? 36.130 7.388 29.313 1.00 79.25 770 PRO A O 1
ATOM 6055 N N . TRP A 1 771 ? 34.796 7.650 31.105 1.00 81.31 771 TRP A N 1
ATOM 6056 C CA . TRP A 1 771 ? 35.740 7.095 32.077 1.00 81.31 771 TRP A CA 1
ATOM 6057 C C . TRP A 1 771 ? 35.939 5.584 31.888 1.00 81.31 771 TRP A C 1
ATOM 6059 O O . TRP A 1 771 ? 37.076 5.134 31.715 1.00 81.31 771 TRP A O 1
ATOM 6069 N N . LEU A 1 772 ? 34.845 4.817 31.788 1.00 81.00 772 LEU A N 1
ATOM 6070 C CA . LEU A 1 772 ? 34.875 3.386 31.454 1.00 81.00 772 LEU A CA 1
ATOM 6071 C C . LEU A 1 772 ? 35.533 3.135 30.088 1.00 81.00 772 LEU A C 1
ATOM 6073 O O . LEU A 1 772 ? 36.332 2.209 29.937 1.00 81.00 772 LEU A O 1
ATOM 6077 N N . ARG A 1 773 ? 35.258 3.993 29.096 1.00 72.94 773 ARG A N 1
ATOM 6078 C CA . ARG A 1 773 ? 35.899 3.927 27.774 1.00 72.94 773 ARG A CA 1
ATOM 6079 C C . ARG A 1 773 ? 37.414 4.141 27.839 1.00 72.94 773 ARG A C 1
ATOM 6081 O O . ARG A 1 773 ? 38.143 3.437 27.144 1.00 72.94 773 ARG A O 1
ATOM 6088 N N . SER A 1 774 ? 37.887 5.099 28.637 1.00 77.06 774 SER A N 1
ATOM 6089 C CA . SER A 1 774 ? 39.322 5.365 28.804 1.00 77.06 774 SER A CA 1
ATOM 6090 C C . SER A 1 774 ? 40.041 4.146 29.391 1.00 77.06 774 SER A C 1
ATOM 6092 O O . SER A 1 774 ? 41.018 3.667 28.819 1.00 77.06 774 SER A O 1
ATOM 6094 N N . HIS A 1 775 ? 39.482 3.568 30.460 1.00 78.06 775 HIS A N 1
ATOM 6095 C CA . HIS A 1 775 ? 39.978 2.331 31.074 1.00 78.06 775 HIS A CA 1
ATOM 6096 C C . HIS A 1 775 ? 39.979 1.149 30.092 1.00 78.06 775 HIS A C 1
ATOM 6098 O O . HIS A 1 775 ? 40.969 0.428 29.984 1.00 78.06 775 HIS A O 1
ATOM 6104 N N . CYS A 1 776 ? 38.919 0.997 29.289 1.00 73.38 776 CYS A N 1
ATOM 6105 C CA . CYS A 1 776 ? 38.849 -0.043 28.261 1.00 73.38 776 CYS A CA 1
ATOM 6106 C C . CYS A 1 776 ? 40.036 -0.008 27.291 1.00 73.38 776 CYS A C 1
ATOM 6108 O O . CYS A 1 776 ? 40.653 -1.041 27.035 1.00 73.38 776 CYS A O 1
ATOM 6110 N N . LEU A 1 777 ? 40.360 1.178 26.767 1.00 70.69 777 LEU A N 1
ATOM 6111 C CA . LEU A 1 777 ? 41.424 1.370 25.777 1.00 70.69 777 LEU A CA 1
ATOM 6112 C C . LEU A 1 777 ? 42.833 1.113 26.342 1.00 70.69 777 LEU A C 1
ATOM 6114 O O . LEU A 1 777 ? 43.771 0.962 25.565 1.00 70.69 777 LEU A O 1
ATOM 6118 N N . ILE A 1 778 ? 42.977 1.055 27.669 1.00 68.94 778 ILE A N 1
ATOM 6119 C CA . ILE A 1 778 ? 44.227 0.722 28.366 1.00 68.94 778 ILE A CA 1
ATOM 6120 C C . ILE A 1 778 ? 44.349 -0.796 28.597 1.00 68.94 778 ILE A C 1
ATOM 6122 O O . ILE A 1 778 ? 45.457 -1.326 28.604 1.00 68.94 778 ILE A O 1
ATOM 6126 N N . VAL A 1 779 ? 43.227 -1.503 28.783 1.00 63.59 779 VAL A N 1
ATOM 6127 C CA . VAL A 1 779 ? 43.196 -2.912 29.232 1.00 63.59 779 VAL A CA 1
ATOM 6128 C C . VAL A 1 779 ? 42.882 -3.913 28.103 1.00 63.59 779 VAL A C 1
ATOM 6130 O O . VAL A 1 779 ? 43.221 -5.091 28.208 1.00 63.59 779 VAL A O 1
ATOM 6133 N N . ALA A 1 780 ? 42.226 -3.493 27.018 1.00 61.12 780 ALA A N 1
ATOM 6134 C CA . ALA A 1 780 ? 41.756 -4.398 25.967 1.00 61.12 780 ALA A CA 1
ATOM 6135 C C . ALA A 1 780 ? 42.818 -4.728 24.899 1.00 61.12 780 ALA A C 1
ATOM 6137 O O . ALA A 1 780 ? 43.451 -3.845 24.334 1.00 61.12 780 ALA A O 1
ATOM 6138 N N . VAL A 1 781 ? 42.918 -6.008 24.518 1.00 52.47 781 VAL A N 1
ATOM 6139 C CA . VAL A 1 781 ? 43.824 -6.485 23.447 1.00 52.47 781 VAL A CA 1
ATOM 6140 C C . VAL A 1 781 ? 43.347 -6.083 22.037 1.00 52.47 781 VAL A C 1
ATOM 6142 O O . VAL A 1 781 ? 44.144 -6.033 21.099 1.00 52.47 781 VAL A O 1
ATOM 6145 N N . HIS A 1 782 ? 42.052 -5.791 21.853 1.00 55.66 782 HIS A N 1
ATOM 6146 C CA . HIS A 1 782 ? 41.467 -5.382 20.567 1.00 55.66 782 HIS A CA 1
ATOM 6147 C C . HIS A 1 782 ? 40.603 -4.119 20.713 1.00 55.66 782 HIS A C 1
ATOM 6149 O O . HIS A 1 782 ? 39.443 -4.175 21.129 1.00 55.66 782 HIS A O 1
ATOM 6155 N N . ASN A 1 783 ? 41.159 -2.977 20.297 1.00 55.09 783 ASN A N 1
ATOM 6156 C CA . ASN A 1 783 ? 40.556 -1.645 20.453 1.00 55.09 783 ASN A CA 1
ATOM 6157 C C . ASN A 1 783 ? 39.177 -1.494 19.777 1.00 55.09 783 ASN A C 1
ATOM 6159 O O . ASN A 1 783 ? 38.356 -0.696 20.226 1.00 55.09 783 ASN A O 1
ATOM 6163 N N . SER A 1 784 ? 38.887 -2.280 18.735 1.00 54.56 784 SER A N 1
ATOM 6164 C CA . SER A 1 784 ? 37.604 -2.274 18.014 1.00 54.56 784 SER A CA 1
ATOM 6165 C C . SER A 1 784 ? 36.414 -2.803 18.826 1.00 54.56 784 SER A C 1
ATOM 6167 O O . SER A 1 784 ? 35.274 -2.541 18.456 1.00 54.56 784 SER A O 1
ATOM 6169 N N . PHE A 1 785 ? 36.656 -3.520 19.930 1.00 56.22 785 PHE A N 1
ATOM 6170 C CA . PHE A 1 785 ? 35.618 -4.035 20.838 1.00 56.22 785 PHE A CA 1
ATOM 6171 C C . PHE A 1 785 ? 35.522 -3.228 22.149 1.00 56.22 785 PHE A C 1
ATOM 6173 O O . PHE A 1 785 ? 34.835 -3.626 23.089 1.00 56.22 785 PHE A O 1
ATOM 6180 N N . CYS A 1 786 ? 36.183 -2.065 22.221 1.00 58.44 786 CYS A N 1
ATOM 6181 C CA . CYS A 1 786 ? 35.955 -1.088 23.291 1.00 58.44 786 CYS A CA 1
ATOM 6182 C C . CYS A 1 786 ? 34.737 -0.188 23.064 1.00 58.44 786 CYS A C 1
ATOM 6184 O O . CYS A 1 786 ? 34.383 0.582 23.955 1.00 58.44 786 CYS A O 1
ATOM 6186 N N . PHE A 1 787 ? 34.123 -0.219 21.876 1.00 63.06 787 PHE A N 1
ATOM 6187 C CA . PHE A 1 787 ? 33.057 0.715 21.536 1.00 63.06 787 PHE A CA 1
ATOM 6188 C C . PHE A 1 787 ? 32.097 0.141 20.491 1.00 63.06 787 PHE A C 1
ATOM 6190 O O . PHE A 1 787 ? 32.510 -0.424 19.482 1.00 63.06 787 PHE A O 1
ATOM 6197 N N . THR A 1 788 ? 30.800 0.329 20.714 1.00 52.78 788 THR A N 1
ATOM 6198 C CA . THR A 1 788 ? 29.698 -0.212 19.902 1.00 52.78 788 THR A CA 1
ATOM 6199 C C . THR A 1 788 ? 29.393 0.660 18.668 1.00 52.78 788 THR A C 1
ATOM 6201 O O . THR A 1 788 ? 28.241 0.874 18.300 1.00 52.78 788 THR A O 1
ATOM 6204 N N . ARG A 1 789 ? 30.418 1.230 18.011 1.00 55.50 789 ARG A N 1
ATOM 6205 C CA . ARG A 1 789 ? 30.228 2.242 16.951 1.00 55.50 789 ARG A CA 1
ATOM 6206 C C . ARG A 1 789 ? 31.394 2.310 15.965 1.00 55.50 789 ARG A C 1
ATOM 6208 O O . ARG A 1 789 ? 32.555 2.292 16.364 1.00 55.50 789 ARG A O 1
ATOM 6215 N N . LEU A 1 790 ? 31.079 2.440 14.673 1.00 41.75 790 LEU A N 1
ATOM 6216 C CA . LEU A 1 790 ? 32.074 2.561 13.603 1.00 41.75 790 LEU A CA 1
ATOM 6217 C C . LEU A 1 790 ? 32.846 3.889 13.679 1.00 41.75 790 LEU A C 1
ATOM 6219 O O . LEU A 1 790 ? 32.249 4.968 13.681 1.00 41.75 790 LEU A O 1
ATOM 6223 N N . GLN A 1 791 ? 34.179 3.807 13.661 1.00 39.56 791 GLN A N 1
ATOM 6224 C CA . GLN A 1 791 ? 35.043 4.936 13.313 1.00 39.56 791 GLN A CA 1
ATOM 6225 C C . GLN A 1 791 ? 35.087 5.088 11.788 1.00 39.56 791 GLN A C 1
ATOM 6227 O O . GLN A 1 791 ? 35.421 4.142 11.078 1.00 39.56 791 GLN A O 1
ATOM 6232 N N . GLY A 1 792 ? 34.779 6.285 11.284 1.00 32.16 792 GLY A N 1
ATOM 6233 C CA . GLY A 1 792 ? 35.118 6.653 9.910 1.00 32.16 792 GLY A CA 1
ATOM 6234 C C . GLY A 1 792 ? 36.624 6.894 9.803 1.00 32.16 792 GLY A C 1
ATOM 6235 O O . GLY A 1 792 ? 37.176 7.630 10.620 1.00 32.16 792 GLY A O 1
ATOM 6236 N N . GLY A 1 793 ? 37.282 6.263 8.830 1.00 29.45 793 GLY A N 1
ATOM 6237 C CA . GLY A 1 793 ? 38.713 6.447 8.585 1.00 29.45 793 GLY A CA 1
ATOM 6238 C C . GLY A 1 793 ? 39.033 7.830 8.006 1.00 29.45 793 GLY A C 1
ATOM 6239 O O . GLY A 1 793 ? 38.322 8.315 7.128 1.00 29.45 793 GLY A O 1
ATOM 6240 N N . GLY A 1 794 ? 40.110 8.443 8.496 1.00 24.55 794 GLY A N 1
ATOM 6241 C CA . GLY A 1 794 ? 40.643 9.729 8.039 1.00 24.55 794 GLY A CA 1
ATOM 6242 C C . GLY A 1 794 ? 41.756 10.214 8.973 1.00 24.55 794 GLY A C 1
ATOM 6243 O O . GLY A 1 794 ? 41.584 10.188 10.192 1.00 24.55 794 GLY A O 1
ATOM 6244 N N . ASP A 1 795 ? 42.903 10.600 8.411 1.00 25.28 795 ASP A N 1
ATOM 6245 C CA . ASP A 1 795 ? 44.157 10.793 9.153 1.00 25.28 795 ASP A CA 1
ATOM 6246 C C . ASP A 1 795 ? 44.169 11.970 10.155 1.00 25.28 795 ASP A C 1
ATOM 6248 O O . ASP A 1 795 ? 43.532 13.004 9.930 1.00 25.28 795 ASP A O 1
ATOM 6252 N N . PRO A 1 796 ? 44.953 11.873 11.251 1.00 28.41 796 PRO A N 1
ATOM 6253 C CA . PRO A 1 796 ? 44.966 12.865 12.319 1.00 28.41 796 PRO A CA 1
ATOM 6254 C C . PRO A 1 796 ? 46.089 13.908 12.166 1.00 28.41 796 PRO A C 1
ATOM 6256 O O . PRO A 1 796 ? 47.014 13.937 12.974 1.00 28.41 796 PRO A O 1
ATOM 6259 N N . PHE A 1 797 ? 46.014 14.819 11.189 1.00 27.19 797 PHE A N 1
ATOM 6260 C CA . PHE A 1 797 ? 46.831 16.047 11.228 1.00 27.19 797 PHE A CA 1
ATOM 6261 C C . PHE A 1 797 ? 46.220 17.199 10.415 1.00 27.19 797 PHE A C 1
ATOM 6263 O O . PHE A 1 797 ? 46.210 17.144 9.189 1.00 27.19 797 PHE A O 1
ATOM 6270 N N . ARG A 1 798 ? 45.768 18.258 11.115 1.00 24.20 798 ARG A N 1
ATOM 6271 C CA . ARG A 1 798 ? 45.911 19.704 10.793 1.00 24.20 798 ARG A CA 1
ATOM 6272 C C . ARG A 1 798 ? 44.788 20.535 11.425 1.00 24.20 798 ARG A C 1
ATOM 6274 O O . ARG A 1 798 ? 43.705 20.686 10.870 1.00 24.20 798 ARG A O 1
ATOM 6281 N N . SER A 1 799 ? 45.091 21.149 12.564 1.00 24.39 799 SER A N 1
ATOM 6282 C CA . SER A 1 799 ? 44.244 22.181 13.170 1.00 24.39 799 SER A CA 1
ATOM 6283 C C . SER A 1 799 ? 44.621 23.589 12.693 1.00 24.39 799 SER A C 1
ATOM 6285 O O . SER A 1 799 ? 45.804 23.872 12.502 1.00 24.39 799 SER A O 1
ATOM 6287 N N . ARG A 1 800 ? 43.617 24.483 12.751 1.00 27.50 800 ARG A N 1
ATOM 6288 C CA . ARG A 1 800 ? 43.678 25.900 13.197 1.00 27.50 800 ARG A CA 1
ATOM 6289 C C . ARG A 1 800 ? 43.598 27.013 12.123 1.00 27.50 800 ARG A C 1
ATOM 6291 O O . ARG A 1 800 ? 44.266 26.950 11.101 1.00 27.50 800 ARG A O 1
ATOM 6298 N N . VAL A 1 801 ? 42.897 28.093 12.527 1.00 23.33 801 VAL A N 1
ATOM 6299 C CA . VAL A 1 801 ? 42.790 29.453 11.929 1.00 23.33 801 VAL A CA 1
ATOM 6300 C C . VAL A 1 801 ? 41.907 29.467 10.660 1.00 23.33 801 VAL A C 1
ATOM 6302 O O . VAL A 1 801 ? 42.077 28.623 9.794 1.00 23.33 801 VAL A O 1
ATOM 6305 N N . ILE A 1 802 ? 40.859 30.296 10.529 1.00 22.80 802 ILE A N 1
ATOM 6306 C CA . ILE A 1 802 ? 40.790 31.772 10.667 1.00 22.80 802 ILE A CA 1
ATOM 6307 C C . ILE A 1 802 ? 39.613 32.264 11.551 1.00 22.80 802 ILE A C 1
ATOM 6309 O O . ILE A 1 802 ? 38.564 31.628 11.610 1.00 22.80 802 ILE A O 1
ATOM 6313 N N . MET A 1 803 ? 39.819 33.401 12.237 1.00 21.73 803 MET A N 1
ATOM 6314 C CA . MET A 1 803 ? 38.819 34.200 12.980 1.00 21.73 803 MET A CA 1
ATOM 6315 C C . MET A 1 803 ? 38.445 35.496 12.225 1.00 21.73 803 MET A C 1
ATOM 6317 O O . MET A 1 803 ? 39.146 35.863 11.289 1.00 21.73 803 MET A O 1
ATOM 6321 N N . GLU A 1 804 ? 37.451 36.229 12.759 1.00 24.23 804 GLU A N 1
ATOM 6322 C CA . GLU A 1 804 ? 37.007 37.601 12.401 1.00 24.23 804 GLU A CA 1
ATOM 6323 C C . GLU A 1 804 ? 36.196 37.738 11.094 1.00 24.23 804 GLU A C 1
ATOM 6325 O O . GLU A 1 804 ? 36.472 37.045 10.122 1.00 24.23 804 GLU A O 1
ATOM 6330 N N . LYS A 1 805 ? 35.167 38.599 10.974 1.00 22.86 805 LYS A N 1
ATOM 6331 C CA . LYS A 1 805 ? 34.484 39.589 11.865 1.00 22.86 805 LYS A CA 1
ATOM 6332 C C . LYS A 1 805 ? 32.945 39.412 11.689 1.00 22.86 805 LYS A C 1
ATOM 6334 O O . LYS A 1 805 ? 32.541 38.752 10.740 1.00 22.86 805 LYS A O 1
ATOM 6339 N N . GLY A 1 806 ? 32.049 39.778 12.620 1.00 21.19 806 GLY A N 1
ATOM 6340 C CA . GLY A 1 806 ? 31.606 41.154 12.947 1.00 21.19 806 GLY A CA 1
ATOM 6341 C C . GLY A 1 806 ? 30.675 41.716 11.844 1.00 21.19 806 GLY A C 1
ATOM 6342 O O . GLY A 1 806 ? 31.069 41.645 10.687 1.00 21.19 806 GLY A O 1
ATOM 6343 N N . THR A 1 807 ? 29.467 42.261 12.071 1.00 21.80 807 THR A N 1
ATOM 6344 C CA . THR A 1 807 ? 28.758 42.678 13.310 1.00 21.80 807 THR A CA 1
ATOM 6345 C C . THR A 1 807 ? 27.220 42.732 13.057 1.00 21.80 807 THR A C 1
ATOM 6347 O O . THR A 1 807 ? 26.763 42.388 11.971 1.00 21.80 807 THR A O 1
ATOM 6350 N N . GLU A 1 808 ? 26.430 43.103 14.070 1.00 21.95 808 GLU A N 1
ATOM 6351 C CA . GLU A 1 808 ? 24.952 43.126 14.173 1.00 21.95 808 GLU A CA 1
ATOM 6352 C C . GLU A 1 808 ? 24.204 44.119 13.247 1.00 21.95 808 GLU A C 1
ATOM 6354 O O . GLU A 1 808 ? 24.791 45.100 12.798 1.00 21.95 808 GLU A O 1
ATOM 6359 N N . ILE A 1 809 ? 22.881 43.922 13.061 1.00 21.64 809 ILE A N 1
ATOM 6360 C CA . ILE A 1 809 ? 21.768 44.819 13.501 1.00 21.64 809 ILE A CA 1
ATOM 6361 C C . ILE A 1 809 ? 20.395 44.220 13.078 1.00 21.64 809 ILE A C 1
ATOM 6363 O O . ILE A 1 809 ? 20.344 43.266 12.301 1.00 21.64 809 ILE A O 1
ATOM 6367 N N . ALA A 1 810 ? 19.300 44.691 13.688 1.00 21.14 810 ALA A N 1
ATOM 6368 C CA . ALA A 1 810 ? 17.962 44.084 13.705 1.00 21.14 810 ALA A CA 1
ATOM 6369 C C . ALA A 1 810 ? 16.889 44.812 12.842 1.00 21.14 810 ALA A C 1
ATOM 6371 O O . ALA A 1 810 ? 17.201 45.725 12.089 1.00 21.14 810 ALA A O 1
ATOM 6372 N N . GLU A 1 811 ? 15.628 44.400 13.053 1.00 21.62 811 GLU A N 1
ATOM 6373 C CA . GLU A 1 811 ? 14.336 45.048 12.719 1.00 21.62 811 GLU A CA 1
ATOM 6374 C C . GLU A 1 811 ? 13.629 44.789 11.359 1.00 21.62 811 GLU A C 1
ATOM 6376 O O . GLU A 1 811 ? 13.855 45.443 10.351 1.00 21.62 811 GLU A O 1
ATOM 6381 N N . ASP A 1 812 ? 12.693 43.827 11.410 1.00 22.45 812 ASP A N 1
ATOM 6382 C CA . ASP A 1 812 ? 11.226 44.042 11.475 1.00 22.45 812 ASP A CA 1
ATOM 6383 C C . ASP A 1 812 ? 10.337 44.339 10.225 1.00 22.45 812 ASP A C 1
ATOM 6385 O O . ASP A 1 812 ? 10.644 45.121 9.337 1.00 22.45 812 ASP A O 1
ATOM 6389 N N . ARG A 1 813 ? 9.150 43.703 10.286 1.00 22.88 813 ARG A N 1
ATOM 6390 C CA . ARG A 1 813 ? 7.820 43.926 9.665 1.00 22.88 813 ARG A CA 1
ATOM 6391 C C . ARG A 1 813 ? 7.572 44.152 8.155 1.00 22.88 813 ARG A C 1
ATOM 6393 O O . ARG A 1 813 ? 8.146 44.979 7.462 1.00 22.88 813 ARG A O 1
ATOM 6400 N N . ASN A 1 814 ? 6.504 43.474 7.711 1.00 21.66 814 ASN A N 1
ATOM 6401 C CA . ASN A 1 814 ? 5.715 43.756 6.503 1.00 21.66 814 ASN A CA 1
ATOM 6402 C C . ASN A 1 814 ? 4.941 45.092 6.618 1.00 21.66 814 ASN A C 1
ATOM 6404 O O . ASN A 1 814 ? 4.467 45.397 7.713 1.00 21.66 814 ASN A O 1
ATOM 6408 N N . LEU A 1 815 ? 4.609 45.744 5.488 1.00 24.70 815 LEU A N 1
ATOM 6409 C CA . LEU A 1 815 ? 3.284 45.646 4.815 1.00 24.70 815 LEU A CA 1
ATOM 6410 C C . LEU A 1 815 ? 2.894 46.924 4.014 1.00 24.70 815 LEU A C 1
ATOM 6412 O O . LEU A 1 815 ? 2.928 48.014 4.571 1.00 24.70 815 LEU A O 1
ATOM 6416 N N . GLU A 1 816 ? 2.354 46.737 2.792 1.00 25.25 816 GLU A N 1
ATOM 6417 C CA . GLU A 1 816 ? 1.479 47.692 2.048 1.00 25.25 816 GLU A CA 1
ATOM 6418 C C . GLU A 1 816 ? 2.104 49.045 1.582 1.00 25.25 816 GLU A C 1
ATOM 6420 O O . GLU A 1 816 ? 3.213 49.381 1.972 1.00 25.25 816 GLU A O 1
ATOM 6425 N N . LYS A 1 817 ? 1.510 49.855 0.680 1.00 23.42 817 LYS A N 1
ATOM 6426 C CA . LYS A 1 817 ? 0.124 49.970 0.152 1.00 23.42 817 LYS A CA 1
ATOM 6427 C C . LYS A 1 817 ? 0.105 50.740 -1.187 1.00 23.42 817 LYS A C 1
ATOM 6429 O O . LYS A 1 817 ? 1.074 51.422 -1.477 1.00 23.42 817 LYS A O 1
ATOM 6434 N N . ASP A 1 818 ? -1.042 50.746 -1.876 1.00 20.56 818 ASP A N 1
ATOM 6435 C CA . ASP A 1 818 ? -1.605 51.949 -2.532 1.00 20.56 818 ASP A CA 1
ATOM 6436 C C . ASP A 1 818 ? -3.154 51.827 -2.543 1.00 20.56 818 ASP A C 1
ATOM 6438 O O . ASP A 1 818 ? -3.687 50.827 -3.017 1.00 20.56 818 ASP A O 1
ATOM 6442 N N . ILE A 1 819 ? -3.870 52.615 -1.716 1.00 24.44 819 ILE A N 1
ATOM 6443 C CA . ILE A 1 819 ? -4.687 53.814 -2.071 1.00 24.44 819 ILE A CA 1
ATOM 6444 C C . ILE A 1 819 ? -6.057 53.424 -2.697 1.00 24.44 819 ILE A C 1
ATOM 6446 O O . ILE A 1 819 ? -6.098 52.900 -3.801 1.00 24.44 819 ILE A O 1
ATOM 6450 N N . LYS A 1 820 ? -7.178 53.435 -1.936 1.00 22.00 820 LYS A N 1
ATOM 6451 C CA . LYS A 1 820 ? -8.117 54.566 -1.612 1.00 22.00 820 LYS A CA 1
ATOM 6452 C C . LYS A 1 820 ? -9.030 54.960 -2.810 1.00 22.00 820 LYS A C 1
ATOM 6454 O O . LYS A 1 820 ? -8.626 54.768 -3.944 1.00 22.00 820 LYS A O 1
ATOM 6459 N N . GLU A 1 821 ? -10.266 55.470 -2.675 1.00 21.36 821 GLU A N 1
ATOM 6460 C CA . GLU A 1 821 ? -10.941 56.203 -1.576 1.00 21.36 821 GLU A CA 1
ATOM 6461 C C . GLU A 1 821 ? -12.503 56.094 -1.627 1.00 21.36 821 GLU A C 1
ATOM 6463 O O . GLU A 1 821 ? -13.041 55.370 -2.462 1.00 21.36 821 GLU A O 1
ATOM 6468 N N . GLU A 1 822 ? -13.228 56.779 -0.725 1.00 22.81 822 GLU A N 1
ATOM 6469 C CA . GLU A 1 822 ? -14.680 56.635 -0.429 1.00 22.81 822 GLU A CA 1
ATOM 6470 C C . GLU A 1 822 ? -15.645 57.635 -1.126 1.00 22.81 822 GLU A C 1
ATOM 6472 O O . GLU A 1 822 ? -15.225 58.710 -1.558 1.00 22.81 822 GLU A O 1
ATOM 6477 N N . LYS A 1 823 ? -16.955 57.292 -1.132 1.00 20.77 823 LYS A N 1
ATOM 6478 C CA . LYS A 1 823 ? -18.203 58.108 -0.951 1.00 20.77 823 LYS A CA 1
ATOM 6479 C C . LYS A 1 823 ? -19.417 57.163 -1.156 1.00 20.77 823 LYS A C 1
ATOM 6481 O O . LYS A 1 823 ? -19.326 56.291 -2.011 1.00 20.77 823 LYS A O 1
ATOM 6486 N N . GLY A 1 824 ? -20.469 57.109 -0.330 1.00 20.09 824 GLY A N 1
ATOM 6487 C CA . GLY A 1 824 ? -21.560 58.093 -0.198 1.00 20.09 824 GLY A CA 1
ATOM 6488 C C . GLY A 1 824 ? -22.806 57.629 -0.992 1.00 20.09 824 GLY A C 1
ATOM 6489 O O . GLY A 1 824 ? -22.635 57.172 -2.117 1.00 20.09 824 GLY A O 1
ATOM 6490 N N . GLU A 1 825 ? -24.064 57.650 -0.525 1.00 21.00 825 GLU A N 1
ATOM 6491 C CA . GLU A 1 825 ? -24.670 58.086 0.755 1.00 21.00 825 GLU A CA 1
ATOM 6492 C C . GLU A 1 825 ? -26.018 57.309 1.027 1.00 21.00 825 GLU A C 1
ATOM 6494 O O . GLU A 1 825 ? -26.069 56.104 0.783 1.00 21.00 825 GLU A O 1
ATOM 6499 N N . GLU A 1 826 ? -27.074 57.930 1.585 1.00 20.95 826 GLU A N 1
ATOM 6500 C CA . GLU A 1 826 ? -28.344 57.358 2.116 1.00 20.95 826 GLU A CA 1
ATOM 6501 C C . GLU A 1 826 ? -29.477 57.040 1.094 1.00 20.95 826 GLU A C 1
ATOM 6503 O O . GLU A 1 826 ? -29.492 57.565 -0.018 1.00 20.95 826 GLU A O 1
ATOM 6508 N N . GLY A 1 827 ? -30.498 56.261 1.515 1.00 20.44 827 GLY A N 1
ATOM 6509 C CA . GLY A 1 827 ? -31.824 56.179 0.857 1.00 20.44 827 GLY A CA 1
ATOM 6510 C C . GLY A 1 827 ? -32.642 54.899 1.147 1.00 20.44 827 GLY A C 1
ATOM 6511 O O . GLY A 1 827 ? -32.232 53.812 0.745 1.00 20.44 827 GLY A O 1
ATOM 6512 N N . ASP A 1 828 ? -33.799 55.024 1.814 1.00 20.84 828 ASP A N 1
ATOM 6513 C CA . ASP A 1 828 ? -34.750 53.932 2.141 1.00 20.84 828 ASP A CA 1
ATOM 6514 C C . ASP A 1 828 ? -35.957 53.882 1.160 1.00 20.84 828 ASP A C 1
ATOM 6516 O O . ASP A 1 828 ? -36.084 54.722 0.274 1.00 20.84 828 ASP A O 1
ATOM 6520 N N . GLU A 1 829 ? -36.852 52.909 1.365 1.00 21.66 829 GLU A N 1
ATOM 6521 C CA . GLU A 1 829 ? -38.177 52.699 0.755 1.00 21.66 829 GLU A CA 1
ATOM 6522 C C . GLU A 1 829 ? -38.236 52.148 -0.688 1.00 21.66 829 GLU A C 1
ATOM 6524 O O . GLU A 1 829 ? -38.295 52.865 -1.682 1.00 21.66 829 GLU A O 1
ATOM 6529 N N . SER A 1 830 ? -38.456 50.833 -0.813 1.00 20.66 830 SER A N 1
ATOM 6530 C CA . SER A 1 830 ? -39.845 50.331 -0.841 1.00 20.66 830 SER A CA 1
ATOM 6531 C C . SER A 1 830 ? -39.925 48.796 -0.893 1.00 20.66 830 SER A C 1
ATOM 6533 O O . SER A 1 830 ? -39.101 48.114 -1.506 1.00 20.66 830 SER A O 1
ATOM 6535 N N . LYS A 1 831 ? -40.954 48.241 -0.248 1.00 22.31 831 LYS A N 1
ATOM 6536 C CA . LYS A 1 831 ? -41.333 46.823 -0.331 1.00 22.31 831 LYS A CA 1
ATOM 6537 C C . LYS A 1 831 ? -42.209 46.625 -1.577 1.00 22.31 831 LYS A C 1
ATOM 6539 O O . LYS A 1 831 ? -43.065 47.456 -1.844 1.00 22.31 831 LYS A O 1
ATOM 6544 N N . ASP A 1 832 ? -42.088 45.510 -2.296 1.00 21.70 832 ASP A N 1
ATOM 6545 C CA . ASP A 1 832 ? -42.849 44.295 -1.959 1.00 21.70 832 ASP A CA 1
ATOM 6546 C C . ASP A 1 832 ? -42.746 43.175 -3.018 1.00 21.70 832 ASP A C 1
ATOM 6548 O O . ASP A 1 832 ? -42.557 43.410 -4.205 1.00 21.70 832 ASP A O 1
ATOM 6552 N N . VAL A 1 833 ? -42.912 41.937 -2.540 1.00 28.12 833 VAL A N 1
ATOM 6553 C CA . VAL A 1 833 ? -43.298 40.718 -3.287 1.00 28.12 833 VAL A CA 1
ATOM 6554 C C . VAL A 1 833 ? -42.588 40.420 -4.629 1.00 28.12 833 VAL A C 1
ATOM 6556 O O . VAL A 1 833 ? -43.072 40.757 -5.701 1.00 28.12 833 VAL A O 1
ATOM 6559 N N . ILE A 1 834 ? -41.574 39.544 -4.572 1.00 24.91 834 ILE A N 1
ATOM 6560 C CA . ILE A 1 834 ? -41.578 38.240 -5.276 1.00 24.91 834 ILE A CA 1
ATOM 6561 C C . ILE A 1 834 ? -40.757 37.242 -4.443 1.00 24.91 834 ILE A C 1
ATOM 6563 O O . ILE A 1 834 ? -39.560 37.414 -4.207 1.00 24.91 834 ILE A O 1
ATOM 6567 N N . LYS A 1 835 ? -41.407 36.166 -3.982 1.00 28.42 835 LYS A N 1
ATOM 6568 C CA . LYS A 1 835 ? -40.729 35.006 -3.387 1.00 28.42 835 LYS A CA 1
ATOM 6569 C C . LYS A 1 835 ? -40.204 34.110 -4.512 1.00 28.42 835 LYS A C 1
ATOM 6571 O O . LYS A 1 835 ? -40.965 33.330 -5.070 1.00 28.42 835 LYS A O 1
ATOM 6576 N N . THR A 1 836 ? -38.903 34.148 -4.781 1.00 24.36 836 THR A N 1
ATOM 6577 C CA . THR A 1 836 ? -38.211 33.106 -5.564 1.00 24.36 836 THR A CA 1
ATOM 6578 C C . THR A 1 836 ? -36.965 32.633 -4.828 1.00 24.36 836 THR A C 1
ATOM 6580 O O . THR A 1 836 ? -36.226 33.438 -4.262 1.00 24.36 836 THR A O 1
ATOM 6583 N N . ALA A 1 837 ? -36.765 31.313 -4.789 1.00 29.42 837 ALA A N 1
ATOM 6584 C CA . ALA A 1 837 ? -35.800 30.653 -3.915 1.00 29.42 837 ALA A CA 1
ATOM 6585 C C . ALA A 1 837 ? -34.360 31.165 -4.113 1.00 29.42 837 ALA A C 1
ATOM 6587 O O . ALA A 1 837 ? -33.769 31.037 -5.185 1.00 29.42 837 ALA A O 1
ATOM 6588 N N . LYS A 1 838 ? -33.774 31.714 -3.044 1.00 23.72 838 LYS A N 1
ATOM 6589 C CA . LYS A 1 838 ? -32.385 32.182 -3.023 1.00 23.72 838 LYS A CA 1
ATOM 6590 C C . LYS A 1 838 ? -31.458 30.963 -2.942 1.00 23.72 838 LYS A C 1
ATOM 6592 O O . LYS A 1 838 ? -31.357 30.342 -1.886 1.00 23.72 838 LYS A O 1
ATOM 6597 N N . ALA A 1 839 ? -30.817 30.609 -4.058 1.00 32.41 839 ALA A N 1
ATOM 6598 C CA . ALA A 1 839 ? -29.931 29.446 -4.147 1.00 32.41 839 ALA A CA 1
ATOM 6599 C C . ALA A 1 839 ? -28.843 29.473 -3.054 1.00 32.41 839 ALA A C 1
ATOM 6601 O O . ALA A 1 839 ? -28.169 30.488 -2.840 1.00 32.41 839 ALA A O 1
ATOM 6602 N N . LYS A 1 840 ? -28.680 28.353 -2.340 1.00 39.72 840 LYS A N 1
ATOM 6603 C CA . LYS A 1 840 ? -27.801 28.246 -1.170 1.00 39.72 840 LYS A CA 1
ATOM 6604 C C . LYS A 1 840 ? -26.350 28.085 -1.632 1.00 39.72 840 LYS A C 1
ATOM 6606 O O . LYS A 1 840 ? -25.911 26.982 -1.936 1.00 39.72 840 LYS A O 1
ATOM 6611 N N . ARG A 1 841 ? -25.610 29.199 -1.685 1.00 53.09 841 ARG A N 1
ATOM 6612 C CA . ARG A 1 841 ? -24.198 29.266 -2.118 1.00 53.09 841 ARG A CA 1
ATOM 6613 C C . ARG A 1 841 ? -23.361 28.178 -1.417 1.00 53.09 841 ARG A C 1
ATOM 6615 O O . ARG A 1 841 ? -23.330 28.138 -0.188 1.00 53.09 841 ARG A O 1
ATOM 6622 N N . GLU A 1 842 ? -22.700 27.301 -2.179 1.00 68.19 842 GLU A N 1
ATOM 6623 C CA . GLU A 1 842 ? -21.830 26.256 -1.608 1.00 68.19 842 GLU A CA 1
ATOM 6624 C C . GLU A 1 842 ? -20.681 26.875 -0.793 1.00 68.19 842 GLU A C 1
ATOM 6626 O O . GLU A 1 842 ? -20.092 27.872 -1.227 1.00 68.19 842 GLU A O 1
ATOM 6631 N N . PRO A 1 843 ? -20.305 26.289 0.360 1.00 73.56 843 PRO A N 1
ATOM 6632 C CA . PRO A 1 843 ? -19.125 26.722 1.087 1.00 73.56 843 PRO A CA 1
ATOM 6633 C C . PRO A 1 843 ? -17.861 26.371 0.290 1.00 73.56 843 PRO A C 1
ATOM 6635 O O . PRO A 1 843 ? -17.692 25.243 -0.178 1.00 73.56 843 PRO A O 1
ATOM 6638 N N . MET A 1 844 ? -16.923 27.321 0.210 1.00 70.25 844 MET A N 1
ATOM 6639 C CA . MET A 1 844 ? -15.662 27.183 -0.544 1.00 70.25 844 MET A CA 1
ATOM 6640 C C . MET A 1 844 ? -14.841 25.937 -0.173 1.00 70.25 844 MET A C 1
ATOM 6642 O O . MET A 1 844 ? -14.084 25.428 -0.993 1.00 70.25 844 MET A O 1
ATOM 6646 N N . ARG A 1 845 ? -15.027 25.402 1.040 1.00 74.81 845 ARG A N 1
ATOM 6647 C CA . ARG A 1 845 ? -14.395 24.166 1.519 1.00 74.81 845 ARG A CA 1
ATOM 6648 C C . ARG A 1 845 ? -14.781 22.930 0.691 1.00 74.81 845 ARG A C 1
ATOM 6650 O O . ARG A 1 845 ? -13.921 22.096 0.428 1.00 74.81 845 ARG A O 1
ATOM 6657 N N . ASN A 1 846 ? -16.035 22.834 0.238 1.00 79.81 846 ASN A N 1
ATOM 6658 C CA . ASN A 1 846 ? -16.488 21.744 -0.636 1.00 79.81 846 ASN A CA 1
ATOM 6659 C C . ASN A 1 846 ? -15.911 21.912 -2.048 1.00 79.81 846 ASN A C 1
ATOM 6661 O O . ASN A 1 846 ? -15.425 20.953 -2.640 1.00 79.81 846 ASN A O 1
ATOM 6665 N N . LEU A 1 847 ? -15.903 23.150 -2.555 1.00 76.25 847 LEU A N 1
ATOM 6666 C CA . LEU A 1 847 ? -15.354 23.492 -3.868 1.00 76.25 847 LEU A CA 1
ATOM 6667 C C . LEU A 1 847 ? -13.859 23.140 -3.967 1.00 76.25 847 LEU A C 1
ATOM 6669 O O . LEU A 1 847 ? -13.428 22.517 -4.937 1.00 76.25 847 LEU A O 1
ATOM 6673 N N . LEU A 1 848 ? -13.090 23.474 -2.925 1.00 79.31 848 LEU A N 1
ATOM 6674 C CA . LEU A 1 848 ? -11.670 23.143 -2.807 1.00 79.31 848 LEU A CA 1
ATOM 6675 C C . LEU A 1 848 ? -11.431 21.626 -2.732 1.00 79.31 848 LEU A C 1
ATOM 6677 O O . LEU A 1 848 ? -10.496 21.134 -3.357 1.00 79.31 848 LEU A O 1
ATOM 6681 N N . ALA A 1 849 ? -12.278 20.879 -2.013 1.00 82.44 849 ALA A N 1
ATOM 6682 C CA . ALA A 1 849 ? -12.175 19.422 -1.934 1.00 82.44 849 ALA A CA 1
ATOM 6683 C C . ALA A 1 849 ? -12.419 18.753 -3.300 1.00 82.44 849 ALA A C 1
ATOM 6685 O O . ALA A 1 849 ? -11.611 17.929 -3.723 1.00 82.44 849 ALA A O 1
ATOM 6686 N N . PHE A 1 850 ? -13.466 19.154 -4.035 1.00 80.88 850 PHE A N 1
ATOM 6687 C CA . PHE A 1 850 ? -13.726 18.633 -5.383 1.00 80.88 850 PHE A CA 1
ATOM 6688 C C . PHE A 1 850 ? -12.612 18.971 -6.379 1.00 80.88 850 PHE A C 1
ATOM 6690 O O . PHE A 1 850 ? -12.191 18.094 -7.134 1.00 80.88 850 PHE A O 1
ATOM 6697 N N . TYR A 1 851 ? -12.080 20.196 -6.336 1.00 82.25 851 TYR A N 1
ATOM 6698 C CA . TYR A 1 851 ? -10.899 20.575 -7.116 1.00 82.25 851 TYR A CA 1
ATOM 6699 C C . TYR A 1 851 ? -9.684 19.694 -6.782 1.00 82.25 851 TYR A C 1
ATOM 6701 O O . TYR A 1 851 ? -9.027 19.169 -7.681 1.00 82.25 851 TYR A O 1
ATOM 6709 N N . ALA A 1 852 ? -9.415 19.463 -5.493 1.00 83.94 852 ALA A N 1
ATOM 6710 C CA . ALA A 1 852 ? -8.298 18.635 -5.056 1.00 83.94 852 ALA A CA 1
ATOM 6711 C C . ALA A 1 852 ? -8.438 17.161 -5.475 1.00 83.94 852 ALA A C 1
ATOM 6713 O O . ALA A 1 852 ? -7.451 16.566 -5.900 1.00 83.94 852 ALA A O 1
ATOM 6714 N N . PHE A 1 853 ? -9.640 16.570 -5.420 1.00 86.06 853 PHE A N 1
ATOM 6715 C CA . PHE A 1 853 ? -9.858 15.191 -5.880 1.00 86.06 853 PHE A CA 1
ATOM 6716 C C . PHE A 1 853 ? -9.525 15.017 -7.367 1.00 86.06 853 PHE A C 1
ATOM 6718 O O . PHE A 1 853 ? -8.813 14.077 -7.723 1.00 86.06 853 PHE A O 1
ATOM 6725 N N . GLY A 1 854 ? -9.989 15.939 -8.221 1.00 81.06 854 GLY A N 1
ATOM 6726 C CA . GLY A 1 854 ? -9.675 15.922 -9.652 1.00 81.06 854 GLY A CA 1
ATOM 6727 C C . GLY A 1 854 ? -8.177 16.101 -9.916 1.00 81.06 854 GLY A C 1
ATOM 6728 O O . GLY A 1 854 ? -7.595 15.353 -10.701 1.00 81.06 854 GLY A O 1
ATOM 6729 N N . ALA A 1 855 ? -7.537 17.041 -9.211 1.00 85.38 855 ALA A N 1
ATOM 6730 C CA . ALA A 1 855 ? -6.111 17.320 -9.362 1.00 85.38 855 ALA A CA 1
ATOM 6731 C C . ALA A 1 855 ? -5.230 16.135 -8.953 1.00 85.38 855 ALA A C 1
ATOM 6733 O O . ALA A 1 855 ? -4.304 15.782 -9.682 1.00 85.38 855 ALA A O 1
ATOM 6734 N N . LEU A 1 856 ? -5.518 15.487 -7.823 1.00 87.12 856 LEU A N 1
ATOM 6735 C CA . LEU A 1 856 ? -4.701 14.390 -7.299 1.00 87.12 856 LEU A CA 1
ATOM 6736 C C . LEU A 1 856 ? -4.734 13.143 -8.200 1.00 87.12 856 LEU A C 1
ATOM 6738 O O . LEU A 1 856 ? -3.670 12.589 -8.486 1.00 87.12 856 LEU A O 1
ATOM 6742 N N . ILE A 1 857 ? -5.909 12.745 -8.713 1.00 87.12 857 ILE A N 1
ATOM 6743 C CA . ILE A 1 857 ? -6.033 11.572 -9.607 1.00 87.12 857 ILE A CA 1
ATOM 6744 C C . ILE A 1 857 ? -5.192 11.778 -10.865 1.00 87.12 857 ILE A C 1
ATOM 6746 O O . ILE A 1 857 ? -4.353 10.942 -11.212 1.00 87.12 857 ILE A O 1
ATOM 6750 N N . TYR A 1 858 ? -5.379 12.925 -11.516 1.00 86.69 858 TYR A N 1
ATOM 6751 C CA . TYR A 1 858 ? -4.711 13.230 -12.774 1.00 86.69 858 TYR A CA 1
ATOM 6752 C C . TYR A 1 858 ? -3.226 13.587 -12.593 1.00 86.69 858 TYR A C 1
ATOM 6754 O O . TYR A 1 858 ? -2.436 13.348 -13.507 1.00 86.69 858 TYR A O 1
ATOM 6762 N N . THR A 1 859 ? -2.802 14.033 -11.403 1.00 88.62 859 THR A N 1
ATOM 6763 C CA . THR A 1 859 ? -1.376 14.168 -11.046 1.00 88.62 859 THR A CA 1
ATOM 6764 C C . THR A 1 859 ? -0.678 12.808 -11.057 1.00 88.62 859 THR A C 1
ATOM 6766 O O . THR A 1 859 ? 0.347 12.660 -11.715 1.00 88.62 859 THR A O 1
ATOM 6769 N N . VAL A 1 860 ? -1.222 11.783 -10.389 1.00 88.06 860 VAL A N 1
ATOM 6770 C CA . VAL A 1 860 ? -0.569 10.458 -10.362 1.00 88.06 860 VAL A CA 1
ATOM 6771 C C . VAL A 1 860 ? -0.576 9.805 -11.750 1.00 88.06 860 VAL A C 1
ATOM 6773 O O . VAL A 1 860 ? 0.445 9.272 -12.186 1.00 88.06 860 VAL A O 1
ATOM 6776 N N . TYR A 1 861 ? -1.692 9.905 -12.478 1.00 87.81 861 TYR A N 1
ATOM 6777 C CA . TYR A 1 861 ? -1.810 9.404 -13.852 1.00 87.81 861 TYR A CA 1
ATOM 6778 C C . TYR A 1 861 ? -0.764 10.031 -14.795 1.00 87.81 861 TYR A C 1
ATOM 6780 O O . TYR A 1 861 ? -0.062 9.321 -15.520 1.00 87.81 861 TYR A O 1
ATOM 6788 N N . SER A 1 862 ? -0.599 11.357 -14.746 1.00 88.00 862 SER A N 1
ATOM 6789 C CA . SER A 1 862 ? 0.361 12.074 -15.592 1.00 88.00 862 SER A CA 1
ATOM 6790 C C . SER A 1 862 ? 1.823 11.892 -15.154 1.00 88.00 862 SER A C 1
ATOM 6792 O O . SER A 1 862 ? 2.708 11.924 -16.011 1.00 88.00 862 SER A O 1
ATOM 6794 N N . VAL A 1 863 ? 2.107 11.601 -13.875 1.00 90.00 863 VAL A N 1
ATOM 6795 C CA . VAL A 1 863 ? 3.443 11.161 -13.413 1.00 90.00 863 VAL A CA 1
ATOM 6796 C C . VAL A 1 863 ? 3.835 9.818 -14.033 1.00 90.00 863 VAL A C 1
ATOM 6798 O O . VAL A 1 863 ? 4.958 9.686 -14.518 1.00 90.00 863 VAL A O 1
ATOM 6801 N N . ILE A 1 864 ? 2.924 8.837 -14.073 1.00 89.75 864 ILE A N 1
ATOM 6802 C CA . ILE A 1 864 ? 3.186 7.524 -14.695 1.00 89.75 864 ILE A CA 1
ATOM 6803 C C . ILE A 1 864 ? 3.481 7.685 -16.192 1.00 89.75 864 ILE A C 1
ATOM 6805 O O . ILE A 1 864 ? 4.452 7.120 -16.692 1.00 89.75 864 ILE A O 1
ATOM 6809 N N . ILE A 1 865 ? 2.701 8.515 -16.890 1.00 87.75 865 ILE A N 1
ATOM 6810 C CA . ILE A 1 865 ? 2.916 8.842 -18.308 1.00 87.75 865 ILE A CA 1
ATOM 6811 C C . ILE A 1 865 ? 4.257 9.559 -18.533 1.00 87.75 865 ILE A C 1
ATOM 6813 O O . ILE A 1 865 ? 5.019 9.168 -19.420 1.00 87.75 865 ILE A O 1
ATOM 6817 N N . SER A 1 866 ? 4.592 10.555 -17.709 1.00 87.62 866 SER A N 1
ATOM 6818 C CA . SER A 1 866 ? 5.864 11.296 -17.794 1.00 87.62 866 SER A CA 1
ATOM 6819 C C . SER A 1 866 ? 7.079 10.407 -17.508 1.00 87.62 866 SER A C 1
ATOM 6821 O O . SER A 1 866 ? 8.146 10.599 -18.092 1.00 87.62 866 SER A O 1
ATOM 6823 N N . GLY A 1 867 ? 6.912 9.415 -16.631 1.00 86.38 867 GLY A N 1
ATOM 6824 C CA . GLY A 1 867 ? 7.930 8.434 -16.270 1.00 86.38 867 GLY A CA 1
ATOM 6825 C C . GLY A 1 867 ? 7.983 7.187 -17.153 1.00 86.38 867 GLY A C 1
ATOM 6826 O O . GLY A 1 867 ? 8.861 6.360 -16.929 1.00 86.38 867 GLY A O 1
ATOM 6827 N N . ALA A 1 868 ? 7.109 7.024 -18.153 1.00 87.81 868 ALA A N 1
ATOM 6828 C CA . ALA A 1 868 ? 6.978 5.776 -18.919 1.00 87.81 868 ALA A CA 1
ATOM 6829 C C . ALA A 1 868 ? 8.302 5.285 -19.545 1.00 87.81 868 ALA A C 1
ATOM 6831 O O . ALA A 1 868 ? 8.648 4.108 -19.421 1.00 87.81 868 ALA A O 1
ATOM 6832 N N . GLN A 1 869 ? 9.085 6.194 -20.138 1.00 84.31 869 GLN A N 1
ATOM 6833 C CA . GLN A 1 869 ? 10.406 5.874 -20.703 1.00 84.31 869 GLN A CA 1
ATOM 6834 C C . GLN A 1 869 ? 11.444 5.482 -19.644 1.00 84.31 869 GLN A C 1
ATOM 6836 O O . GLN A 1 869 ? 12.332 4.680 -19.922 1.00 84.31 869 GLN A O 1
ATOM 6841 N N . ASP A 1 870 ? 11.335 6.014 -18.425 1.00 83.31 870 ASP A N 1
ATOM 6842 C CA . ASP A 1 870 ? 12.183 5.581 -17.319 1.00 83.31 870 ASP A CA 1
ATOM 6843 C C . ASP A 1 870 ? 11.723 4.206 -16.796 1.00 83.31 870 ASP A C 1
ATOM 6845 O O . ASP A 1 870 ? 12.558 3.336 -16.565 1.00 83.31 870 ASP A O 1
ATOM 6849 N N . ILE A 1 871 ? 10.409 3.967 -16.642 1.00 86.38 871 ILE A N 1
ATOM 6850 C CA . ILE A 1 871 ? 9.849 2.709 -16.097 1.00 86.38 871 ILE A CA 1
ATOM 6851 C C . ILE A 1 871 ? 10.343 1.496 -16.897 1.00 86.38 871 ILE A C 1
ATOM 6853 O O . ILE A 1 871 ? 10.690 0.466 -16.308 1.00 86.38 871 ILE A O 1
ATOM 6857 N N . LEU A 1 872 ? 10.411 1.658 -18.221 1.00 85.75 872 LEU A N 1
ATOM 6858 C CA . LEU A 1 872 ? 10.854 0.662 -19.196 1.00 85.75 872 LEU A CA 1
ATOM 6859 C C . LEU A 1 872 ? 12.364 0.717 -19.516 1.00 85.75 872 LEU A C 1
ATOM 6861 O O . LEU A 1 872 ? 12.807 0.015 -20.432 1.00 85.75 872 LEU A O 1
ATOM 6865 N N . ALA A 1 873 ? 13.157 1.533 -18.809 1.00 79.12 873 ALA A N 1
ATOM 6866 C CA . ALA A 1 873 ? 14.595 1.689 -19.048 1.00 79.12 873 ALA A CA 1
ATOM 6867 C C . ALA A 1 873 ? 15.334 0.339 -19.049 1.00 79.12 873 ALA A C 1
ATOM 6869 O O . ALA A 1 873 ? 15.084 -0.526 -18.207 1.00 79.12 873 ALA A O 1
ATOM 6870 N N . GLY A 1 874 ? 16.237 0.159 -20.017 1.00 72.50 874 GLY A N 1
ATOM 6871 C CA . GLY A 1 874 ? 16.931 -1.112 -20.250 1.00 72.50 874 GLY A CA 1
ATOM 6872 C C . GLY A 1 874 ? 16.102 -2.209 -20.942 1.00 72.50 874 GLY A C 1
ATOM 6873 O O . GLY A 1 874 ? 16.567 -3.343 -21.019 1.00 72.50 874 GLY A O 1
ATOM 6874 N N . THR A 1 875 ? 14.900 -1.915 -21.460 1.00 82.69 875 THR A N 1
ATOM 6875 C CA . THR A 1 875 ? 14.084 -2.881 -22.229 1.00 82.69 875 THR A CA 1
ATOM 6876 C C . THR A 1 875 ? 13.695 -2.369 -23.616 1.00 82.69 875 THR A C 1
ATOM 6878 O O . THR A 1 875 ? 13.650 -1.161 -23.853 1.00 82.69 875 THR A O 1
ATOM 6881 N N . PHE A 1 876 ? 13.330 -3.294 -24.509 1.00 77.88 876 PHE A N 1
ATOM 6882 C CA . PHE A 1 876 ? 12.787 -3.015 -25.849 1.00 77.88 876 PHE A CA 1
ATOM 6883 C C . PHE A 1 876 ? 11.245 -3.028 -25.915 1.00 77.88 876 PHE A C 1
ATOM 6885 O O . PHE A 1 876 ? 10.679 -2.940 -27.004 1.00 77.88 876 PHE A O 1
ATOM 6892 N N . ILE A 1 877 ? 10.561 -3.136 -24.768 1.00 85.31 877 ILE A N 1
ATOM 6893 C CA . ILE A 1 877 ? 9.090 -3.139 -24.676 1.00 85.31 877 ILE A CA 1
ATOM 6894 C C . ILE A 1 877 ? 8.556 -1.777 -25.165 1.00 85.31 877 ILE A C 1
ATOM 6896 O O . ILE A 1 877 ? 9.080 -0.758 -24.706 1.00 85.31 877 ILE A O 1
ATOM 6900 N N . PRO A 1 878 ? 7.543 -1.696 -26.049 1.00 86.69 878 PRO A N 1
ATOM 6901 C CA . PRO A 1 878 ? 7.018 -0.410 -26.510 1.00 86.69 878 PRO A CA 1
ATOM 6902 C C . PRO A 1 878 ? 6.484 0.429 -25.345 1.00 86.69 878 PRO A C 1
ATOM 6904 O O . PRO A 1 878 ? 5.896 -0.100 -24.402 1.00 86.69 878 PRO A O 1
ATOM 6907 N N . THR A 1 879 ? 6.660 1.741 -25.408 1.00 86.75 879 THR A N 1
ATOM 6908 C CA . THR A 1 879 ? 6.163 2.706 -24.415 1.00 86.75 879 THR A CA 1
ATOM 6909 C C . THR A 1 879 ? 4.638 2.658 -24.305 1.00 86.75 879 THR A C 1
ATOM 6911 O O . THR A 1 879 ? 4.096 2.708 -23.199 1.00 86.75 879 THR A O 1
ATOM 6914 N N . ALA A 1 880 ? 3.956 2.377 -25.418 1.00 87.75 880 ALA A N 1
ATOM 6915 C CA . ALA A 1 880 ? 2.529 2.059 -25.457 1.00 87.75 880 ALA A CA 1
ATOM 6916 C C . ALA A 1 880 ? 2.084 0.935 -24.488 1.00 87.75 880 ALA A C 1
ATOM 6918 O O . ALA A 1 880 ? 0.927 0.926 -24.065 1.00 87.75 880 ALA A O 1
ATOM 6919 N N . ALA A 1 881 ? 2.974 0.029 -24.055 1.00 88.62 881 ALA A N 1
ATOM 6920 C CA . ALA A 1 881 ? 2.650 -0.978 -23.038 1.00 88.62 881 ALA A CA 1
ATOM 6921 C C . ALA A 1 881 ? 2.279 -0.354 -21.682 1.00 88.62 881 ALA A C 1
ATOM 6923 O O . ALA A 1 881 ? 1.387 -0.865 -21.010 1.00 88.62 881 ALA A O 1
ATOM 6924 N N . VAL A 1 882 ? 2.907 0.770 -21.304 1.00 90.31 882 VAL A N 1
ATOM 6925 C CA . VAL A 1 882 ? 2.538 1.538 -20.100 1.00 90.31 882 VAL A CA 1
ATOM 6926 C C . VAL A 1 882 ? 1.162 2.181 -20.274 1.00 90.31 882 VAL A C 1
ATOM 6928 O O . VAL A 1 882 ? 0.395 2.229 -19.318 1.00 90.31 882 VAL A O 1
ATOM 6931 N N . LEU A 1 883 ? 0.799 2.625 -21.484 1.00 89.06 883 LEU A N 1
ATOM 6932 C CA . LEU A 1 883 ? -0.542 3.157 -21.743 1.00 89.06 883 LEU A CA 1
ATOM 6933 C C . LEU A 1 883 ? -1.613 2.062 -21.617 1.00 89.06 883 LEU A C 1
ATOM 6935 O O . LEU A 1 883 ? -2.602 2.259 -20.914 1.00 89.06 883 LEU A O 1
ATOM 6939 N N . VAL A 1 884 ? -1.403 0.896 -22.239 1.00 90.44 884 VAL A N 1
ATOM 6940 C CA . VAL A 1 884 ? -2.350 -0.234 -22.182 1.00 90.44 884 VAL A CA 1
ATOM 6941 C C . VAL A 1 884 ? -2.571 -0.705 -20.741 1.00 90.44 884 VAL A C 1
ATOM 6943 O O . VAL A 1 884 ? -3.719 -0.898 -20.337 1.00 90.44 884 VAL A O 1
ATOM 6946 N N . THR A 1 885 ? -1.513 -0.834 -19.934 1.00 90.19 885 THR A N 1
ATOM 6947 C CA . THR A 1 885 ? -1.633 -1.251 -18.524 1.00 90.19 885 THR A CA 1
ATOM 6948 C C . THR A 1 885 ? -2.215 -0.166 -17.619 1.00 90.19 885 THR A C 1
ATOM 6950 O O . THR A 1 885 ? -2.896 -0.487 -16.647 1.00 90.19 885 THR A O 1
ATOM 6953 N N . ASN A 1 886 ? -2.016 1.116 -17.943 1.00 89.62 886 ASN A N 1
ATOM 6954 C CA . ASN A 1 886 ? -2.584 2.241 -17.194 1.00 89.62 886 ASN A CA 1
ATOM 6955 C C . ASN A 1 886 ? -4.057 2.531 -17.549 1.00 89.62 886 ASN A C 1
ATOM 6957 O O . ASN A 1 886 ? -4.767 3.155 -16.763 1.00 89.62 886 ASN A O 1
ATOM 6961 N N . VAL A 1 887 ? -4.538 2.095 -18.717 1.00 87.94 887 VAL A N 1
ATOM 6962 C CA . VAL A 1 887 ? -5.876 2.455 -19.229 1.00 87.94 887 VAL A CA 1
ATOM 6963 C C . VAL A 1 887 ? -6.827 1.261 -19.311 1.00 87.94 887 VAL A C 1
ATOM 6965 O O . VAL A 1 887 ? -8.021 1.437 -19.088 1.00 87.94 887 VAL A O 1
ATOM 6968 N N . GLY A 1 888 ? -6.334 0.044 -19.556 1.00 88.19 888 GLY A N 1
ATOM 6969 C CA . GLY A 1 888 ? -7.167 -1.163 -19.616 1.00 88.19 888 GLY A CA 1
ATOM 6970 C C . GLY A 1 888 ? -7.999 -1.405 -18.345 1.00 88.19 888 GLY A C 1
ATOM 6971 O O . GLY A 1 888 ? -9.224 -1.502 -18.444 1.00 88.19 888 GLY A O 1
ATOM 6972 N N . PRO A 1 889 ? -7.391 -1.446 -17.142 1.00 87.69 889 PRO A N 1
ATOM 6973 C CA . PRO A 1 889 ? -8.134 -1.637 -15.895 1.00 87.69 889 PRO A CA 1
ATOM 6974 C C . PRO A 1 889 ? -9.090 -0.472 -15.593 1.00 87.69 889 PRO A C 1
ATOM 6976 O O . PRO A 1 889 ? -10.238 -0.707 -15.225 1.00 87.69 889 PRO A O 1
ATOM 6979 N N . TYR A 1 890 ? -8.660 0.772 -15.823 1.00 85.50 890 TYR A N 1
ATOM 6980 C CA . TYR A 1 890 ? -9.495 1.976 -15.731 1.00 85.50 890 TYR A CA 1
ATOM 6981 C C . TYR A 1 890 ? -10.742 1.901 -16.634 1.00 85.50 890 TYR A C 1
ATOM 6983 O O . TYR A 1 890 ? -11.851 2.192 -16.184 1.00 85.50 890 TYR A O 1
ATOM 6991 N N . PHE A 1 891 ? -10.594 1.461 -17.887 1.00 83.94 891 PHE A N 1
ATOM 6992 C CA . PHE A 1 891 ? -11.699 1.312 -18.837 1.00 83.94 891 PHE A CA 1
ATOM 6993 C C . PHE A 1 891 ? -12.692 0.226 -18.392 1.00 83.94 891 PHE A C 1
ATOM 6995 O O . PHE A 1 891 ? -13.901 0.452 -18.375 1.00 83.94 891 PHE A O 1
ATOM 7002 N N . LEU A 1 892 ? -12.193 -0.927 -17.935 1.00 84.00 892 LEU A N 1
ATOM 7003 C CA . LEU A 1 892 ? -13.041 -1.988 -17.381 1.00 84.00 892 LEU A CA 1
ATOM 7004 C C . LEU A 1 892 ? -13.798 -1.516 -16.130 1.00 84.00 892 LEU A C 1
ATOM 7006 O O . LEU A 1 892 ? -15.003 -1.743 -16.015 1.00 84.00 892 LEU A O 1
ATOM 7010 N N . VAL A 1 893 ? -13.128 -0.810 -15.214 1.00 81.38 893 VAL A N 1
ATOM 7011 C CA . VAL A 1 893 ? -13.769 -0.258 -14.012 1.00 81.38 893 VAL A CA 1
ATOM 7012 C C . VAL A 1 893 ? -14.804 0.805 -14.370 1.00 81.38 893 VAL A C 1
ATOM 7014 O O . VAL A 1 893 ? -15.901 0.765 -13.827 1.00 81.38 893 VAL A O 1
ATOM 7017 N N . THR A 1 894 ? -14.525 1.721 -15.297 1.00 76.06 894 THR A N 1
ATOM 7018 C CA . THR A 1 894 ? -15.496 2.757 -15.703 1.00 76.06 894 THR A CA 1
ATOM 7019 C C . THR A 1 894 ? -16.719 2.180 -16.426 1.00 76.06 894 THR A C 1
ATOM 7021 O O . THR A 1 894 ? -17.812 2.719 -16.263 1.00 76.06 894 THR A O 1
ATOM 7024 N N . MET A 1 895 ? -16.590 1.047 -17.129 1.00 76.38 895 MET A N 1
ATOM 7025 C CA . MET A 1 895 ? -17.739 0.308 -17.675 1.00 76.38 895 MET A CA 1
ATOM 7026 C C . MET A 1 895 ? -18.543 -0.464 -16.617 1.00 76.38 895 MET A C 1
ATOM 7028 O O . MET A 1 895 ? -19.770 -0.505 -16.700 1.00 76.38 895 MET A O 1
ATOM 7032 N N . ILE A 1 896 ? -17.885 -1.104 -15.643 1.00 76.19 896 ILE A N 1
ATOM 7033 C CA . ILE A 1 896 ? -18.537 -2.004 -14.670 1.00 76.19 896 ILE A CA 1
ATOM 7034 C C . ILE A 1 896 ? -19.078 -1.241 -13.452 1.00 76.19 896 ILE A C 1
ATOM 7036 O O . ILE A 1 896 ? -20.158 -1.554 -12.947 1.00 76.19 896 ILE A O 1
ATOM 7040 N N . ALA A 1 897 ? -18.348 -0.234 -12.970 1.00 66.56 897 ALA A N 1
ATOM 7041 C CA . ALA A 1 897 ? -18.659 0.460 -11.726 1.00 66.56 897 ALA A CA 1
ATOM 7042 C C . ALA A 1 897 ? -20.068 1.077 -11.690 1.00 66.56 897 ALA A C 1
ATOM 7044 O O . ALA A 1 897 ? -20.720 0.878 -10.668 1.00 66.56 897 ALA A O 1
ATOM 7045 N N . PRO A 1 898 ? -20.610 1.733 -12.740 1.00 63.88 898 PRO A N 1
ATOM 7046 C CA . PRO A 1 898 ? -21.951 2.334 -12.696 1.00 63.88 898 PRO A CA 1
ATOM 7047 C C . PRO A 1 898 ? -23.094 1.381 -12.299 1.00 63.88 898 PRO A C 1
ATOM 7049 O O . PRO A 1 898 ? -24.135 1.845 -11.846 1.00 63.88 898 PRO A O 1
ATOM 7052 N N . TYR A 1 899 ? -22.910 0.061 -12.423 1.00 66.06 899 TYR A N 1
ATOM 7053 C CA . TYR A 1 899 ? -23.905 -0.944 -12.029 1.00 66.06 899 TYR A CA 1
ATOM 7054 C C . TYR A 1 899 ? -23.841 -1.356 -10.541 1.00 66.06 899 TYR A C 1
ATOM 7056 O O . TYR A 1 899 ? -24.813 -1.914 -10.030 1.00 66.06 899 TYR A O 1
ATOM 7064 N N . PHE A 1 900 ? -22.721 -1.103 -9.845 1.00 66.81 900 PHE A N 1
ATOM 7065 C CA . PHE A 1 900 ? -22.456 -1.599 -8.475 1.00 66.81 900 PHE A CA 1
ATOM 7066 C C . PHE A 1 900 ? -21.888 -0.554 -7.493 1.00 66.81 900 PHE A C 1
ATOM 7068 O O . PHE A 1 900 ? -21.927 -0.752 -6.276 1.00 66.81 900 PHE A O 1
ATOM 7075 N N . ILE A 1 901 ? -21.458 0.609 -7.993 1.00 58.44 901 ILE A N 1
ATOM 7076 C CA . ILE A 1 901 ? -21.506 1.878 -7.253 1.00 58.44 901 ILE A CA 1
ATOM 7077 C C . ILE A 1 901 ? -22.982 2.182 -6.889 1.00 58.44 901 ILE A C 1
ATOM 7079 O O . ILE A 1 901 ? -23.876 1.381 -7.149 1.00 58.44 901 ILE A O 1
ATOM 7083 N N . HIS A 1 902 ? -23.262 3.270 -6.171 1.00 60.03 902 HIS A N 1
ATOM 7084 C CA . HIS A 1 902 ? -24.517 3.501 -5.430 1.00 60.03 902 HIS A CA 1
ATOM 7085 C C . HIS A 1 902 ? -24.685 2.557 -4.224 1.00 60.03 902 HIS A C 1
ATOM 7087 O O . HIS A 1 902 ? -24.848 3.059 -3.119 1.00 60.03 902 HIS A O 1
ATOM 7093 N N . LYS A 1 903 ? -24.529 1.232 -4.383 1.00 56.97 903 LYS A N 1
ATOM 7094 C CA . LYS A 1 903 ? -24.607 0.257 -3.273 1.00 56.97 903 LYS A CA 1
ATOM 7095 C C . LYS A 1 903 ? -23.430 0.308 -2.291 1.00 56.97 903 LYS A C 1
ATOM 7097 O O . LYS A 1 903 ? -23.572 -0.125 -1.158 1.00 56.97 903 LYS A O 1
ATOM 7102 N N . MET A 1 904 ? -22.270 0.824 -2.704 1.00 63.25 904 MET A N 1
ATOM 7103 C CA . MET A 1 904 ? -21.097 0.958 -1.827 1.00 63.25 904 MET A CA 1
ATOM 7104 C C . MET A 1 904 ? -21.030 2.348 -1.170 1.00 63.25 904 MET A C 1
ATOM 7106 O O . MET A 1 904 ? -21.078 3.344 -1.905 1.00 63.25 904 MET A O 1
ATOM 7110 N N . PRO A 1 905 ? -20.819 2.471 0.154 1.00 73.31 905 PRO A N 1
ATOM 7111 C CA . PRO A 1 905 ? -20.675 3.768 0.816 1.00 73.31 905 PRO A CA 1
ATOM 7112 C C . PRO A 1 905 ? -19.377 4.480 0.401 1.00 73.31 905 PRO A C 1
ATOM 7114 O O . PRO A 1 905 ? -18.323 3.860 0.247 1.00 73.31 905 PRO A O 1
ATOM 7117 N N . TYR A 1 906 ? -19.428 5.810 0.252 1.00 71.06 906 TYR A N 1
ATOM 7118 C CA . TYR A 1 906 ? -18.301 6.620 -0.244 1.00 71.06 906 TYR A CA 1
ATOM 7119 C C . TYR A 1 906 ? -17.011 6.480 0.580 1.00 71.06 906 TYR A C 1
ATOM 7121 O O . TYR A 1 906 ? -15.922 6.540 0.014 1.00 71.06 906 TYR A O 1
ATOM 7129 N N . VAL A 1 907 ? -17.118 6.220 1.889 1.00 75.81 907 VAL A N 1
ATOM 7130 C CA . VAL A 1 907 ? -15.963 5.965 2.769 1.00 75.81 907 VAL A CA 1
ATOM 7131 C C . VAL A 1 907 ? -15.153 4.757 2.282 1.00 75.81 907 VAL A C 1
ATOM 7133 O O . VAL A 1 907 ? -13.943 4.865 2.104 1.00 75.81 907 VAL A O 1
ATOM 7136 N N . VAL A 1 908 ? -15.823 3.633 2.000 1.00 78.12 908 VAL A N 1
ATOM 7137 C CA . VAL A 1 908 ? -15.181 2.391 1.533 1.00 78.12 908 VAL A CA 1
ATOM 7138 C C . VAL A 1 908 ? -14.532 2.601 0.168 1.00 78.12 908 VAL A C 1
ATOM 7140 O O . VAL A 1 908 ? -13.400 2.171 -0.041 1.00 78.12 908 VAL A O 1
ATOM 7143 N N . ARG A 1 909 ? -15.196 3.335 -0.737 1.00 80.75 909 ARG A N 1
ATOM 7144 C CA . ARG A 1 909 ? -14.627 3.668 -2.052 1.00 80.75 909 ARG A CA 1
ATOM 7145 C C . ARG A 1 909 ? -13.316 4.448 -1.914 1.00 80.75 909 ARG A C 1
ATOM 7147 O O . ARG A 1 909 ? -12.336 4.094 -2.554 1.00 80.75 909 ARG A O 1
ATOM 7154 N N . ILE A 1 910 ? -13.268 5.465 -1.050 1.00 81.81 910 ILE A N 1
ATOM 7155 C CA . ILE A 1 910 ? -12.086 6.332 -0.873 1.00 81.81 910 ILE A CA 1
ATOM 7156 C C . ILE A 1 910 ? -10.938 5.604 -0.161 1.00 81.81 910 ILE A C 1
ATOM 7158 O O . ILE A 1 910 ? -9.778 5.805 -0.519 1.00 81.81 910 ILE A O 1
ATOM 7162 N N . VAL A 1 911 ? -11.239 4.693 0.769 1.00 82.25 911 VAL A N 1
ATOM 7163 C CA . VAL A 1 911 ? -10.230 3.792 1.352 1.00 82.25 911 VAL A CA 1
ATOM 7164 C C . VAL A 1 911 ? -9.682 2.815 0.302 1.00 82.25 911 VAL A C 1
ATOM 7166 O O . VAL A 1 911 ? -8.470 2.617 0.243 1.00 82.25 911 VAL A O 1
ATOM 7169 N N . ALA A 1 912 ? -10.527 2.265 -0.578 1.00 82.19 912 ALA A N 1
ATOM 7170 C CA . ALA A 1 912 ? -10.075 1.416 -1.683 1.00 82.19 912 ALA A CA 1
ATOM 7171 C C . ALA A 1 912 ? -9.195 2.189 -2.684 1.00 82.19 912 ALA A C 1
ATOM 7173 O O . ALA A 1 912 ? -8.138 1.700 -3.073 1.00 82.19 912 ALA A O 1
ATOM 7174 N N . ILE A 1 913 ? -9.579 3.420 -3.043 1.00 85.88 913 ILE A N 1
ATOM 7175 C CA . ILE A 1 913 ? -8.778 4.336 -3.875 1.00 85.88 913 ILE A CA 1
ATOM 7176 C C . ILE A 1 913 ? -7.392 4.538 -3.246 1.00 85.88 913 ILE A C 1
ATOM 7178 O O . ILE A 1 913 ? -6.381 4.309 -3.907 1.00 85.88 913 ILE A O 1
ATOM 7182 N N . TYR A 1 914 ? -7.333 4.890 -1.957 1.00 85.69 914 TYR A N 1
ATOM 7183 C CA . TYR A 1 914 ? -6.077 5.032 -1.215 1.00 85.69 914 TYR A CA 1
ATOM 7184 C C . TYR A 1 914 ? -5.214 3.758 -1.262 1.00 85.69 914 TYR A C 1
ATOM 7186 O O . TYR A 1 914 ? -4.022 3.835 -1.574 1.00 85.69 914 TYR A O 1
ATOM 7194 N N . ALA A 1 915 ? -5.808 2.590 -1.003 1.00 84.25 915 ALA A N 1
ATOM 7195 C CA . ALA A 1 915 ? -5.106 1.309 -0.995 1.00 84.25 915 ALA A CA 1
ATOM 7196 C C . ALA A 1 915 ? -4.536 0.940 -2.377 1.00 84.25 915 ALA A C 1
ATOM 7198 O O . ALA A 1 915 ? -3.362 0.592 -2.479 1.00 84.25 915 ALA A O 1
ATOM 7199 N N . PHE A 1 916 ? -5.321 1.073 -3.451 1.00 88.19 916 PHE A N 1
ATOM 7200 C CA . PHE A 1 916 ? -4.865 0.765 -4.810 1.00 88.19 916 PHE A CA 1
ATOM 7201 C C . PHE A 1 916 ? -3.789 1.739 -5.312 1.00 88.19 916 PHE A C 1
ATOM 7203 O O . PHE A 1 916 ? -2.793 1.298 -5.886 1.00 88.19 916 PHE A O 1
ATOM 7210 N N . PHE A 1 917 ? -3.931 3.045 -5.053 1.00 86.31 917 PHE A N 1
ATOM 7211 C CA . PHE A 1 917 ? -2.910 4.028 -5.433 1.00 86.31 917 PHE A CA 1
ATOM 7212 C C . PHE A 1 917 ? -1.589 3.829 -4.674 1.00 86.31 917 PHE A C 1
ATOM 7214 O O . PHE A 1 917 ? -0.523 3.893 -5.284 1.00 86.31 917 PHE A O 1
ATOM 7221 N N . THR A 1 918 ? -1.633 3.571 -3.362 1.00 84.50 918 THR A N 1
ATOM 7222 C CA . THR A 1 918 ? -0.408 3.331 -2.576 1.00 84.50 918 THR A CA 1
ATOM 7223 C C . THR A 1 918 ? 0.254 2.007 -2.945 1.00 84.50 918 THR A C 1
ATOM 7225 O O . THR A 1 918 ? 1.445 2.001 -3.251 1.00 84.50 918 THR A O 1
ATOM 7228 N N . ALA A 1 919 ? -0.499 0.903 -2.991 1.00 85.75 919 ALA A N 1
ATOM 7229 C CA . ALA A 1 919 ? 0.033 -0.403 -3.377 1.00 85.75 919 ALA A CA 1
ATOM 7230 C C . ALA A 1 919 ? 0.641 -0.373 -4.788 1.00 85.75 919 ALA A C 1
ATOM 7232 O O . ALA A 1 919 ? 1.763 -0.836 -4.980 1.00 85.75 919 ALA A O 1
ATOM 7233 N N . GLY A 1 920 ? -0.052 0.230 -5.759 1.00 85.50 920 GLY A N 1
ATOM 7234 C CA . GLY A 1 920 ? 0.432 0.344 -7.132 1.00 85.50 920 GLY A CA 1
ATOM 7235 C C . GLY A 1 920 ? 1.741 1.131 -7.254 1.00 85.50 920 GLY A C 1
ATOM 7236 O O . GLY A 1 920 ? 2.693 0.639 -7.864 1.00 85.50 920 GLY A O 1
ATOM 7237 N N . LEU A 1 921 ? 1.842 2.296 -6.601 1.00 86.62 921 LEU A N 1
ATOM 7238 C CA . LEU A 1 921 ? 3.075 3.093 -6.586 1.00 86.62 921 LEU A CA 1
ATOM 7239 C C . LEU A 1 921 ? 4.231 2.375 -5.868 1.00 86.62 921 LEU A C 1
ATOM 7241 O O . LEU A 1 921 ? 5.352 2.379 -6.380 1.00 86.62 921 LEU A O 1
ATOM 7245 N N . PHE A 1 922 ? 3.980 1.694 -4.744 1.00 84.75 922 PHE A N 1
ATOM 7246 C CA . PHE A 1 922 ? 5.011 0.895 -4.071 1.00 84.75 922 PHE A CA 1
ATOM 7247 C C . PHE A 1 922 ? 5.496 -0.286 -4.921 1.00 84.75 922 PHE A C 1
ATOM 7249 O O . PHE A 1 922 ? 6.697 -0.559 -4.946 1.00 84.75 922 PHE A O 1
ATOM 7256 N N . ILE A 1 923 ? 4.605 -0.952 -5.663 1.00 84.69 923 ILE A N 1
ATOM 7257 C CA . ILE A 1 923 ? 4.993 -2.014 -6.599 1.00 84.69 923 ILE A CA 1
ATOM 7258 C C . ILE A 1 923 ? 5.899 -1.445 -7.705 1.00 84.69 923 ILE A C 1
ATOM 7260 O O . ILE A 1 923 ? 6.943 -2.030 -7.974 1.00 84.69 923 ILE A O 1
ATOM 7264 N N . ILE A 1 924 ? 5.578 -0.286 -8.298 1.00 86.00 924 ILE A N 1
ATOM 7265 C CA . ILE A 1 924 ? 6.415 0.359 -9.338 1.00 86.00 924 ILE A CA 1
ATOM 7266 C C . ILE A 1 924 ? 7.823 0.713 -8.813 1.00 86.00 924 ILE A C 1
ATOM 7268 O O . ILE A 1 924 ? 8.814 0.545 -9.527 1.00 86.00 924 ILE A O 1
ATOM 7272 N N . VAL A 1 925 ? 7.911 1.191 -7.569 1.00 82.88 925 VAL A N 1
ATOM 7273 C CA . VAL A 1 925 ? 9.150 1.608 -6.884 1.00 82.88 925 VAL A CA 1
ATOM 7274 C C . VAL A 1 925 ? 10.058 0.416 -6.547 1.00 82.88 925 VAL A C 1
ATOM 7276 O O . VAL A 1 925 ? 11.254 0.432 -6.859 1.00 82.88 925 VAL A O 1
ATOM 7279 N N . TYR A 1 926 ? 9.502 -0.630 -5.924 1.00 78.94 926 TYR A N 1
ATOM 7280 C CA . TYR A 1 926 ? 10.278 -1.760 -5.398 1.00 78.94 926 TYR A CA 1
ATOM 7281 C C . TYR A 1 926 ? 10.473 -2.919 -6.386 1.00 78.94 926 TYR A C 1
ATOM 7283 O O . TYR A 1 926 ? 11.388 -3.728 -6.199 1.00 78.94 926 TYR A O 1
ATOM 7291 N N . ALA A 1 927 ? 9.664 -3.019 -7.445 1.00 80.44 927 ALA A N 1
ATOM 7292 C CA . ALA A 1 927 ? 9.827 -4.054 -8.458 1.00 80.44 927 ALA A CA 1
ATOM 7293 C C . ALA A 1 927 ? 11.137 -3.886 -9.246 1.00 80.44 927 ALA A C 1
ATOM 7295 O O . ALA A 1 927 ? 11.367 -2.884 -9.929 1.00 80.44 927 ALA A O 1
ATOM 7296 N N . LYS A 1 928 ? 11.981 -4.922 -9.196 1.00 76.81 928 LYS A N 1
ATOM 7297 C CA . LYS A 1 928 ? 13.171 -5.040 -10.054 1.00 76.81 928 LYS A CA 1
ATOM 7298 C C . LYS A 1 928 ? 12.789 -5.450 -11.478 1.00 76.81 928 LYS A C 1
ATOM 7300 O O . LYS A 1 928 ? 13.293 -4.865 -12.430 1.00 76.81 928 LYS A O 1
ATOM 7305 N N . GLU A 1 929 ? 11.855 -6.393 -11.605 1.00 82.75 929 GLU A N 1
ATOM 7306 C CA . GLU A 1 929 ? 11.333 -6.861 -12.890 1.00 82.75 929 GLU A CA 1
ATOM 7307 C C . GLU A 1 929 ? 10.348 -5.866 -13.506 1.00 82.75 929 GLU A C 1
ATOM 7309 O O . GLU A 1 929 ? 9.409 -5.406 -12.851 1.00 82.75 929 GLU A O 1
ATOM 7314 N N . VAL A 1 930 ? 10.509 -5.576 -14.799 1.00 83.50 930 VAL A N 1
ATOM 7315 C CA . VAL A 1 930 ? 9.667 -4.596 -15.507 1.00 83.50 930 VAL A CA 1
ATOM 7316 C C . VAL A 1 930 ? 8.213 -5.066 -15.622 1.00 83.50 930 VAL A C 1
ATOM 7318 O O . VAL A 1 930 ? 7.300 -4.254 -15.489 1.00 83.50 930 VAL A O 1
ATOM 7321 N N . TYR A 1 931 ? 7.968 -6.374 -15.741 1.00 85.62 931 TYR A N 1
ATOM 7322 C CA . TYR A 1 931 ? 6.611 -6.931 -15.709 1.00 85.62 931 TYR A CA 1
ATOM 7323 C C . TYR A 1 931 ? 5.898 -6.680 -14.370 1.00 85.62 931 TYR A C 1
ATOM 7325 O O . TYR A 1 931 ? 4.715 -6.348 -14.361 1.00 85.62 931 TYR A O 1
ATOM 7333 N N . LEU A 1 932 ? 6.613 -6.737 -13.238 1.00 85.06 932 LEU A N 1
ATOM 7334 C CA . LEU A 1 932 ? 6.037 -6.389 -11.934 1.00 85.06 932 LEU A CA 1
ATOM 7335 C C . LEU A 1 932 ? 5.743 -4.884 -11.827 1.00 85.06 932 LEU A C 1
ATOM 7337 O O . LEU A 1 932 ? 4.705 -4.514 -11.283 1.00 85.06 932 LEU A O 1
ATOM 7341 N N . LYS A 1 933 ? 6.568 -4.007 -12.419 1.00 87.06 933 LYS A N 1
ATOM 7342 C CA . LYS A 1 933 ? 6.240 -2.569 -12.517 1.00 87.06 933 LYS A CA 1
ATOM 7343 C C . LYS A 1 933 ? 4.957 -2.328 -13.316 1.00 87.06 933 LYS A C 1
ATOM 7345 O O . LYS A 1 933 ? 4.126 -1.525 -12.900 1.00 87.06 933 LYS A O 1
ATOM 7350 N N . LEU A 1 934 ? 4.762 -3.050 -14.423 1.00 89.12 934 LEU A N 1
ATOM 7351 C CA . LEU A 1 934 ? 3.528 -3.000 -15.215 1.00 89.12 934 LEU A CA 1
ATOM 7352 C C . LEU A 1 934 ? 2.300 -3.465 -14.405 1.00 89.12 934 LEU A C 1
ATOM 7354 O O . LEU A 1 934 ? 1.247 -2.839 -14.500 1.00 89.12 934 LEU A O 1
ATOM 7358 N N . VAL A 1 935 ? 2.435 -4.476 -13.538 1.00 88.75 935 VAL A N 1
ATOM 7359 C CA . VAL A 1 935 ? 1.376 -4.873 -12.582 1.00 88.75 935 VAL A CA 1
ATOM 7360 C C . VAL A 1 935 ? 1.087 -3.766 -11.555 1.00 88.75 935 VAL A C 1
ATOM 7362 O O . VAL A 1 935 ? -0.075 -3.520 -11.222 1.00 88.75 935 VAL A O 1
ATOM 7365 N N . GLY A 1 936 ? 2.107 -3.039 -11.090 1.00 87.88 936 GLY A N 1
ATOM 7366 C CA . GLY A 1 936 ? 1.930 -1.857 -10.238 1.00 87.88 936 GLY A CA 1
ATOM 7367 C C . GLY A 1 936 ? 1.175 -0.719 -10.935 1.00 87.88 936 GLY A C 1
ATOM 7368 O O . GLY A 1 936 ? 0.295 -0.097 -10.336 1.00 87.88 936 GLY A O 1
ATOM 7369 N N . ILE A 1 937 ? 1.427 -0.507 -12.231 1.00 92.50 937 ILE A N 1
ATOM 7370 C CA . ILE A 1 937 ? 0.647 0.418 -13.069 1.00 92.50 937 ILE A CA 1
ATOM 7371 C C . ILE A 1 937 ? -0.815 -0.046 -13.175 1.00 92.50 937 ILE A C 1
ATOM 7373 O O . ILE A 1 937 ? -1.709 0.750 -12.893 1.00 92.50 937 ILE A O 1
ATOM 7377 N N . CYS A 1 938 ? -1.079 -1.328 -13.463 1.00 91.75 938 CYS A N 1
ATOM 7378 C CA . CYS A 1 938 ? -2.445 -1.874 -13.470 1.00 91.75 938 CYS A CA 1
ATOM 7379 C C . CYS A 1 938 ? -3.166 -1.673 -12.125 1.00 91.75 938 CYS A C 1
ATOM 7381 O O . CYS A 1 938 ? -4.339 -1.307 -12.087 1.00 91.75 938 CYS A O 1
ATOM 7383 N N . THR A 1 939 ? -2.456 -1.874 -11.014 1.00 90.00 939 THR A N 1
ATOM 7384 C CA . THR A 1 939 ? -2.989 -1.676 -9.655 1.00 90.00 939 THR A CA 1
ATOM 7385 C C . THR A 1 939 ? -3.352 -0.206 -9.413 1.00 90.00 939 THR A C 1
ATOM 7387 O O . THR A 1 939 ? -4.413 0.094 -8.871 1.00 90.00 939 THR A O 1
ATOM 7390 N N . THR A 1 940 ? -2.518 0.721 -9.892 1.00 89.75 940 THR A N 1
ATOM 7391 C CA . THR A 1 940 ? -2.771 2.169 -9.803 1.00 89.75 940 THR A CA 1
ATOM 7392 C C . THR A 1 940 ? -3.955 2.586 -10.692 1.00 89.75 940 THR A C 1
ATOM 7394 O O . THR A 1 940 ? -4.790 3.387 -10.276 1.00 89.75 940 THR A O 1
ATOM 7397 N N . SER A 1 941 ? -4.079 1.986 -11.882 1.00 90.81 941 SER A N 1
ATOM 7398 C CA . SER A 1 941 ? -5.183 2.181 -12.836 1.00 90.81 941 SER A CA 1
ATOM 7399 C C . SER A 1 941 ? -6.552 1.798 -12.255 1.00 90.81 941 SER A C 1
ATOM 7401 O O . SER A 1 941 ? -7.520 2.545 -12.410 1.00 90.81 941 SER A O 1
ATOM 7403 N N . LEU A 1 942 ? -6.634 0.688 -11.507 1.00 89.25 942 LEU A N 1
ATOM 7404 C CA . LEU A 1 942 ? -7.845 0.315 -10.761 1.00 89.25 942 LEU A CA 1
ATOM 7405 C C . LEU A 1 942 ? -8.232 1.395 -9.738 1.00 89.25 942 LEU A C 1
ATOM 7407 O O . LEU A 1 942 ? -9.397 1.790 -9.665 1.00 89.25 942 LEU A O 1
ATOM 7411 N N . GLY A 1 943 ? -7.252 1.923 -8.995 1.00 87.19 943 GLY A N 1
ATOM 7412 C CA . GLY A 1 943 ? -7.452 3.039 -8.066 1.00 87.19 943 GLY A CA 1
ATOM 7413 C C . GLY A 1 943 ? -7.971 4.303 -8.757 1.00 87.19 943 GLY A C 1
ATOM 7414 O O . GLY A 1 943 ? -8.908 4.929 -8.258 1.00 87.19 943 GLY A O 1
ATOM 7415 N N . ALA A 1 944 ? -7.427 4.644 -9.928 1.00 87.00 944 ALA A N 1
ATOM 7416 C CA . ALA A 1 944 ? -7.873 5.781 -10.733 1.00 87.00 944 ALA A CA 1
ATOM 7417 C C . ALA A 1 944 ? -9.311 5.605 -11.254 1.00 87.00 944 ALA A C 1
ATOM 7419 O O . ALA A 1 944 ? -10.112 6.532 -11.144 1.00 87.00 944 ALA A O 1
ATOM 7420 N N . GLY A 1 945 ? -9.667 4.412 -11.746 1.00 84.62 945 GLY A N 1
ATOM 7421 C CA . GLY A 1 945 ? -11.016 4.109 -12.238 1.00 84.62 945 GLY A CA 1
ATOM 7422 C C . GLY A 1 945 ? -12.078 4.170 -11.138 1.00 84.62 945 GLY A C 1
ATOM 7423 O O . GLY A 1 945 ? -13.123 4.797 -11.316 1.00 84.62 945 GLY A O 1
ATOM 7424 N N . ILE A 1 946 ? -11.801 3.583 -9.965 1.00 85.62 946 ILE A N 1
ATOM 7425 C CA . ILE A 1 946 ? -12.695 3.690 -8.796 1.00 85.62 946 ILE A CA 1
ATOM 7426 C C . ILE A 1 946 ? -12.764 5.153 -8.334 1.00 85.62 946 ILE A C 1
ATOM 7428 O O . ILE A 1 946 ? -13.844 5.633 -7.983 1.00 85.62 946 ILE A O 1
ATOM 7432 N N . GLY A 1 947 ? -11.630 5.860 -8.376 1.00 84.19 947 GLY A N 1
ATOM 7433 C CA . GLY A 1 947 ? -11.475 7.282 -8.075 1.00 84.19 947 GLY A CA 1
ATOM 7434 C C . GLY A 1 947 ? -12.427 8.160 -8.862 1.00 84.19 947 GLY A C 1
ATOM 7435 O O . GLY A 1 947 ? -13.285 8.823 -8.277 1.00 84.19 947 GLY A O 1
ATOM 7436 N N . GLU A 1 948 ? -12.297 8.133 -10.185 1.00 81.31 948 GLU A N 1
ATOM 7437 C CA . GLU A 1 948 ? -13.040 9.022 -11.067 1.00 81.31 948 GLU A CA 1
ATOM 7438 C C . GLU A 1 948 ? -14.549 8.794 -10.954 1.00 81.31 948 GLU A C 1
ATOM 7440 O O . GLU A 1 948 ? -15.282 9.741 -10.676 1.00 81.31 948 GLU A O 1
ATOM 7445 N N . VAL A 1 949 ? -15.026 7.545 -11.045 1.00 79.25 949 VAL A N 1
ATOM 7446 C CA . VAL A 1 949 ? -16.468 7.259 -10.926 1.00 79.25 949 VAL A CA 1
ATOM 7447 C C . VAL A 1 949 ? -16.993 7.625 -9.529 1.00 79.25 949 VAL A C 1
ATOM 7449 O O . VAL A 1 949 ? -18.112 8.125 -9.395 1.00 79.25 949 VAL A O 1
ATOM 7452 N N . SER A 1 950 ? -16.198 7.447 -8.469 1.00 80.75 950 SER A N 1
ATOM 7453 C CA . SER A 1 950 ? -16.619 7.803 -7.108 1.00 80.75 950 SER A CA 1
ATOM 7454 C C . SER A 1 950 ? -16.723 9.309 -6.899 1.00 80.75 950 SER A C 1
ATOM 7456 O O . SER A 1 950 ? -17.765 9.775 -6.447 1.00 80.75 950 SER A O 1
ATOM 7458 N N . PHE A 1 951 ? -15.695 10.091 -7.229 1.00 80.62 951 PHE A N 1
ATOM 7459 C CA . PHE A 1 951 ? -15.754 11.538 -7.016 1.00 80.62 951 PHE A CA 1
ATOM 7460 C C . PHE A 1 951 ? -16.698 12.228 -8.003 1.00 80.62 951 PHE A C 1
ATOM 7462 O O . PHE A 1 951 ? -17.415 13.140 -7.596 1.00 80.62 951 PHE A O 1
ATOM 7469 N N . PHE A 1 952 ? -16.792 11.747 -9.247 1.00 73.44 952 PHE A N 1
ATOM 7470 C CA . PHE A 1 952 ? -17.743 12.270 -10.226 1.00 73.44 952 PHE A CA 1
ATOM 7471 C C . PHE A 1 952 ? -19.194 12.010 -9.794 1.00 73.44 952 PHE A C 1
ATOM 7473 O O . PHE A 1 952 ? -19.971 12.960 -9.720 1.00 73.44 952 PHE A O 1
ATOM 7480 N N . THR A 1 953 ? -19.557 10.784 -9.380 1.00 71.06 953 THR A N 1
ATOM 7481 C CA . THR A 1 953 ? -20.910 10.521 -8.829 1.00 71.06 953 THR A CA 1
ATOM 7482 C C . THR A 1 953 ? -21.186 11.291 -7.537 1.00 71.06 953 THR A C 1
ATOM 7484 O O . THR A 1 953 ? -22.328 11.660 -7.284 1.00 71.06 953 THR A O 1
ATOM 7487 N N . LEU A 1 954 ? -20.165 11.585 -6.725 1.00 72.44 954 LEU A N 1
ATOM 7488 C CA . LEU A 1 954 ? -20.337 12.390 -5.514 1.00 72.44 954 LEU A CA 1
ATOM 7489 C C . LEU A 1 954 ? -20.728 13.848 -5.821 1.00 72.44 954 LEU A C 1
ATOM 7491 O O . LEU A 1 954 ? -21.416 14.457 -5.004 1.00 72.44 954 LEU A O 1
ATOM 7495 N N . THR A 1 955 ? -20.359 14.400 -6.988 1.00 70.25 955 THR A N 1
ATOM 7496 C CA . THR A 1 955 ? -20.748 15.774 -7.372 1.00 70.25 955 THR A CA 1
ATOM 7497 C C . THR A 1 955 ? -22.259 15.966 -7.529 1.00 70.25 955 THR A C 1
ATOM 7499 O O . THR A 1 955 ? -22.728 17.084 -7.335 1.00 70.25 955 THR A O 1
ATOM 7502 N N . ALA A 1 956 ? -23.028 14.902 -7.797 1.00 65.25 956 ALA A N 1
ATOM 7503 C CA . ALA A 1 956 ? -24.485 14.964 -7.961 1.00 65.25 956 ALA A CA 1
ATOM 7504 C C . ALA A 1 956 ? -25.232 15.421 -6.688 1.00 65.25 956 ALA A C 1
ATOM 7506 O O . ALA A 1 956 ? -26.334 15.954 -6.774 1.00 65.25 956 ALA A O 1
ATOM 7507 N N . TYR A 1 957 ? -24.618 15.269 -5.507 1.00 67.00 957 TYR A N 1
ATOM 7508 C CA . TYR A 1 957 ? -25.183 15.679 -4.212 1.00 67.00 957 TYR A CA 1
ATOM 7509 C C . TYR A 1 957 ? -24.868 17.138 -3.814 1.00 67.00 957 TYR A C 1
ATOM 7511 O O . TYR A 1 957 ? -25.149 17.544 -2.683 1.00 67.00 957 TYR A O 1
ATOM 7519 N N . TYR A 1 958 ? -24.249 17.918 -4.704 1.00 71.25 958 TYR A N 1
ATOM 7520 C CA . TYR A 1 958 ? -23.808 19.297 -4.464 1.00 71.25 958 TYR A CA 1
ATOM 7521 C C . TYR A 1 958 ? -24.208 20.198 -5.643 1.00 71.25 958 TYR A C 1
ATOM 7523 O O . TYR A 1 958 ? -24.533 19.715 -6.726 1.00 71.25 958 TYR A O 1
ATOM 7531 N N . GLU A 1 959 ? -24.175 21.522 -5.462 1.00 71.62 959 GLU A N 1
ATOM 7532 C CA . GLU A 1 959 ? -24.509 22.455 -6.552 1.00 71.62 959 GLU A CA 1
ATOM 7533 C C . GLU A 1 959 ? -23.642 22.250 -7.805 1.00 71.62 959 GLU A C 1
ATOM 7535 O O . GLU A 1 959 ? -22.471 21.868 -7.729 1.00 71.62 959 GLU A O 1
ATOM 7540 N N . LYS A 1 960 ? -24.189 22.629 -8.970 1.00 57.12 960 LYS A N 1
ATOM 7541 C CA . LYS A 1 960 ? -23.572 22.467 -10.308 1.00 57.12 960 LYS A CA 1
ATOM 7542 C C . LYS A 1 960 ? -22.139 23.020 -10.423 1.00 57.12 960 LYS A C 1
ATOM 7544 O O . LYS A 1 960 ? -21.374 22.576 -11.276 1.00 57.12 960 LYS A O 1
ATOM 7549 N N . VAL A 1 961 ? -21.765 23.967 -9.560 1.00 62.78 961 VAL A N 1
ATOM 7550 C CA . VAL A 1 961 ? -20.419 24.562 -9.480 1.00 62.78 961 VAL A CA 1
ATOM 7551 C C . VAL A 1 961 ? -19.357 23.537 -9.031 1.00 62.78 961 VAL A C 1
ATOM 7553 O O . VAL A 1 961 ? -18.203 23.629 -9.444 1.00 62.78 961 VAL A O 1
ATOM 7556 N N . SER A 1 962 ? -19.736 22.509 -8.265 1.00 66.69 962 SER A N 1
ATOM 7557 C CA . SER A 1 962 ? -18.840 21.429 -7.816 1.00 66.69 962 SER A CA 1
ATOM 7558 C C . SER A 1 962 ? -18.322 20.565 -8.971 1.00 66.69 962 SER A C 1
ATOM 7560 O O . SER A 1 962 ? -17.155 20.176 -8.967 1.00 66.69 962 SER A O 1
ATOM 7562 N N . VAL A 1 963 ? -19.148 20.331 -10.001 1.00 64.12 963 VAL A N 1
ATOM 7563 C CA . VAL A 1 963 ? -18.741 19.635 -11.238 1.00 64.12 963 VAL A CA 1
ATOM 7564 C C . VAL A 1 963 ? -17.661 20.436 -11.972 1.00 64.12 963 VAL A C 1
ATOM 7566 O O . VAL A 1 963 ? -16.654 19.879 -12.409 1.00 64.12 963 VAL A O 1
ATOM 7569 N N . ALA A 1 964 ? -17.834 21.760 -12.058 1.00 63.88 964 ALA A N 1
ATOM 7570 C CA . ALA A 1 964 ? -16.858 22.652 -12.679 1.00 63.88 964 ALA A CA 1
ATOM 7571 C C . ALA A 1 964 ? -15.530 22.685 -11.902 1.00 63.88 964 ALA A C 1
ATOM 7573 O O . ALA A 1 964 ? -14.467 22.652 -12.518 1.00 63.88 964 ALA A O 1
ATOM 7574 N N . ALA A 1 965 ? -15.572 22.676 -10.564 1.00 68.31 965 ALA A N 1
ATOM 7575 C CA . ALA A 1 965 ? -14.369 22.601 -9.735 1.00 68.31 965 ALA A CA 1
ATOM 7576 C C . ALA A 1 965 ? -13.623 21.270 -9.889 1.00 68.31 965 ALA A C 1
ATOM 7578 O O . ALA A 1 965 ? -12.407 21.285 -10.065 1.00 68.31 965 ALA A O 1
ATOM 7579 N N . TYR A 1 966 ? -14.332 20.134 -9.897 1.00 76.62 966 TYR A N 1
ATOM 7580 C CA . TYR A 1 966 ? -13.725 18.828 -10.171 1.00 76.62 966 TYR A CA 1
ATOM 7581 C C . TYR A 1 966 ? -13.058 18.798 -11.555 1.00 76.62 966 TYR A C 1
ATOM 7583 O O . TYR A 1 966 ? -11.889 18.432 -11.670 1.00 76.62 966 TYR A O 1
ATOM 7591 N N . SER A 1 967 ? -13.754 19.281 -12.592 1.00 67.94 967 SER A N 1
ATOM 7592 C CA . SER A 1 967 ? -13.214 19.378 -13.955 1.00 67.94 967 SER A CA 1
ATOM 7593 C C . SER A 1 967 ? -11.969 20.273 -14.032 1.00 67.94 967 SER A C 1
ATOM 7595 O O . SER A 1 967 ? -10.980 19.881 -14.651 1.00 67.94 967 SER A O 1
ATOM 7597 N N . ALA A 1 968 ? -11.974 21.439 -13.376 1.00 69.56 968 ALA A N 1
ATOM 7598 C CA . ALA A 1 968 ? -10.805 22.318 -13.293 1.00 69.56 968 ALA A CA 1
ATOM 7599 C C . ALA A 1 968 ? -9.630 21.653 -12.548 1.00 69.56 968 ALA A C 1
ATOM 7601 O O . ALA A 1 968 ? -8.474 21.832 -12.930 1.00 69.56 968 ALA A O 1
ATOM 7602 N N . GLY A 1 969 ? -9.932 20.832 -11.537 1.00 76.00 969 GLY A N 1
ATOM 7603 C CA . GLY A 1 969 ? -8.969 19.969 -10.859 1.00 76.00 969 GLY A CA 1
ATOM 7604 C C . GLY A 1 969 ? -8.302 18.979 -11.813 1.00 76.00 969 GLY A C 1
ATOM 7605 O O . GLY A 1 969 ? -7.079 18.919 -11.867 1.00 76.00 969 GLY A O 1
ATOM 7606 N N . THR A 1 970 ? -9.075 18.242 -12.623 1.00 79.00 970 THR A N 1
ATOM 7607 C CA . THR A 1 970 ? -8.489 17.281 -13.587 1.00 79.00 970 THR A CA 1
ATOM 7608 C C . THR A 1 970 ? -7.502 17.953 -14.546 1.00 79.00 970 THR A C 1
ATOM 7610 O O . THR A 1 970 ? -6.422 17.419 -14.792 1.00 79.00 970 THR A O 1
ATOM 7613 N N . GLY A 1 971 ? -7.818 19.171 -15.007 1.00 72.44 971 GLY A N 1
ATOM 7614 C CA . GLY A 1 971 ? -6.927 19.970 -15.847 1.00 72.44 971 GLY A CA 1
ATOM 7615 C C . GLY A 1 971 ? -5.619 20.346 -15.146 1.00 72.44 971 GLY A C 1
ATOM 7616 O O . GLY A 1 971 ? -4.552 20.185 -15.732 1.00 72.44 971 GLY A O 1
ATOM 7617 N N . SER A 1 972 ? -5.664 20.823 -13.897 1.00 77.81 972 SER A N 1
ATOM 7618 C CA . SER A 1 972 ? -4.434 21.188 -13.179 1.00 77.81 972 SER A CA 1
ATOM 7619 C C . SER A 1 972 ? -3.571 19.970 -12.832 1.00 77.81 972 SER A C 1
ATOM 7621 O O . SER A 1 972 ? -2.344 20.068 -12.876 1.00 77.81 972 SER A O 1
ATOM 7623 N N . GLY A 1 973 ? -4.183 18.803 -12.595 1.00 81.44 973 GLY A N 1
ATOM 7624 C CA . GLY A 1 973 ? -3.470 17.537 -12.405 1.00 81.44 973 GLY A CA 1
ATOM 7625 C C . GLY A 1 973 ? -2.556 17.162 -13.579 1.00 81.44 973 GLY A C 1
ATOM 7626 O O . GLY A 1 973 ? -1.434 16.709 -13.353 1.00 81.44 973 GLY A O 1
ATOM 7627 N N . PHE A 1 974 ? -2.984 17.426 -14.820 1.00 80.88 974 PHE A N 1
ATOM 7628 C CA . PHE A 1 974 ? -2.179 17.182 -16.024 1.00 80.88 974 PHE A CA 1
ATOM 7629 C C . PHE A 1 974 ? -0.924 18.063 -16.140 1.00 80.88 974 PHE A C 1
ATOM 7631 O O . PHE A 1 974 ? 0.043 17.625 -16.755 1.00 80.88 974 PHE A O 1
ATOM 7638 N N . ILE A 1 975 ? -0.882 19.257 -15.532 1.00 81.94 975 ILE A N 1
ATOM 7639 C CA . ILE A 1 975 ? 0.358 20.056 -15.429 1.00 81.94 975 ILE A CA 1
ATOM 7640 C C . ILE A 1 975 ? 1.177 19.661 -14.201 1.00 81.94 975 ILE A C 1
ATOM 7642 O O . ILE A 1 975 ? 2.404 19.572 -14.281 1.00 81.94 975 ILE A O 1
ATOM 7646 N N . LEU A 1 976 ? 0.523 19.439 -13.057 1.00 83.56 976 LEU A N 1
ATOM 7647 C CA . LEU A 1 976 ? 1.209 19.201 -11.788 1.00 83.56 976 LEU A CA 1
ATOM 7648 C C . LEU A 1 976 ? 2.082 17.942 -11.829 1.00 83.56 976 LEU A C 1
ATOM 7650 O O . LEU A 1 976 ? 3.201 17.983 -11.325 1.00 83.56 976 LEU A O 1
ATOM 7654 N N . GLY A 1 977 ? 1.625 16.858 -12.464 1.00 84.75 977 GLY A N 1
ATOM 7655 C CA . GLY A 1 977 ? 2.392 15.612 -12.551 1.00 84.75 977 GLY A CA 1
ATOM 7656 C C . GLY A 1 977 ? 3.688 15.710 -13.372 1.00 84.75 977 GLY A C 1
ATOM 7657 O O . GLY A 1 977 ? 4.754 15.397 -12.833 1.00 84.75 977 GLY A O 1
ATOM 7658 N N . PRO A 1 978 ? 3.663 16.178 -14.635 1.00 83.44 978 PRO A N 1
ATOM 7659 C CA . PRO A 1 978 ? 4.867 16.353 -15.442 1.00 83.44 978 PRO A CA 1
ATOM 7660 C C . PRO A 1 978 ? 5.795 17.437 -14.894 1.00 83.44 978 PRO A C 1
ATOM 7662 O O . PRO A 1 978 ? 7.012 17.263 -14.958 1.00 83.44 978 PRO A O 1
ATOM 7665 N N . LEU A 1 979 ? 5.256 18.519 -14.314 1.00 84.88 979 LEU A N 1
ATOM 7666 C CA . LEU A 1 979 ? 6.049 19.563 -13.654 1.00 84.88 979 LEU A CA 1
ATOM 7667 C C . LEU A 1 979 ? 6.793 19.003 -12.434 1.00 84.88 979 LEU A C 1
ATOM 7669 O O . LEU A 1 979 ? 8.000 19.195 -12.305 1.00 84.88 979 LEU A O 1
ATOM 7673 N N . TYR A 1 980 ? 6.093 18.257 -11.576 1.00 87.75 980 TYR A N 1
ATOM 7674 C CA . TYR A 1 980 ? 6.673 17.554 -10.433 1.00 87.75 980 TYR A CA 1
ATOM 7675 C C . TYR A 1 980 ? 7.755 16.559 -10.870 1.00 87.75 980 TYR A C 1
ATOM 7677 O O . TYR A 1 980 ? 8.884 16.593 -10.374 1.00 87.75 980 TYR A O 1
ATOM 7685 N N . TYR A 1 981 ? 7.423 15.684 -11.822 1.00 85.69 981 TYR A N 1
ATOM 7686 C CA . TYR A 1 981 ? 8.307 14.604 -12.240 1.00 85.69 981 TYR A CA 1
ATOM 7687 C C . TYR A 1 981 ? 9.548 15.144 -12.954 1.00 85.69 981 TYR A C 1
ATOM 7689 O O . TYR A 1 981 ? 10.668 14.755 -12.624 1.00 85.69 981 TYR A O 1
ATOM 7697 N N . THR A 1 982 ? 9.378 16.089 -13.881 1.00 82.50 982 THR A N 1
ATOM 7698 C CA . THR A 1 982 ? 10.489 16.723 -14.608 1.00 82.50 982 THR A CA 1
ATOM 7699 C C . THR A 1 982 ? 11.327 17.593 -13.675 1.00 82.50 982 THR A C 1
ATOM 7701 O O . THR A 1 982 ? 12.554 17.508 -13.720 1.00 82.50 982 THR A O 1
ATOM 7704 N N . GLY A 1 983 ? 10.700 18.352 -12.770 1.00 83.69 983 GLY A N 1
ATOM 7705 C CA . GLY A 1 983 ? 11.398 19.183 -11.792 1.00 83.69 983 GLY A CA 1
ATOM 7706 C C . GLY A 1 983 ? 12.296 18.374 -10.859 1.00 83.69 983 GLY A C 1
ATOM 7707 O O . GLY A 1 983 ? 13.481 18.681 -10.727 1.00 83.69 983 GLY A O 1
ATOM 7708 N N . LEU A 1 984 ? 11.790 17.276 -10.288 1.00 81.50 984 LEU A N 1
ATOM 7709 C CA . LEU A 1 984 ? 12.607 16.402 -9.445 1.00 81.50 984 LEU A CA 1
ATOM 7710 C C . LEU A 1 984 ? 13.672 15.639 -10.248 1.00 81.50 984 LEU A C 1
ATOM 7712 O O . LEU A 1 984 ? 14.837 15.636 -9.857 1.00 81.50 984 LEU A O 1
ATOM 7716 N N . THR A 1 985 ? 13.304 15.014 -11.371 1.00 79.94 985 THR A N 1
ATOM 7717 C CA . THR A 1 985 ? 14.194 14.078 -12.094 1.00 79.94 985 THR A CA 1
ATOM 7718 C C . THR A 1 985 ? 15.102 14.707 -13.152 1.00 79.94 985 THR A C 1
ATOM 7720 O O . THR A 1 985 ? 15.953 14.005 -13.704 1.00 79.94 985 THR A O 1
ATOM 7723 N N . THR A 1 986 ? 14.910 15.987 -13.481 1.00 77.38 986 THR A N 1
ATOM 7724 C CA . THR A 1 986 ? 15.677 16.707 -14.520 1.00 77.38 986 THR A CA 1
ATOM 7725 C C . THR A 1 986 ? 16.315 17.980 -13.973 1.00 77.38 986 THR A C 1
ATOM 7727 O O . THR A 1 986 ? 17.469 18.236 -14.287 1.00 77.38 986 THR A O 1
ATOM 7730 N N . TRP A 1 987 ? 15.618 18.760 -13.135 1.00 81.88 987 TRP A N 1
ATOM 7731 C CA . TRP A 1 987 ? 16.190 19.989 -12.554 1.00 81.88 987 TRP A CA 1
ATOM 7732 C C . TRP A 1 987 ? 16.875 19.748 -11.201 1.00 81.88 987 TRP A C 1
ATOM 7734 O O . TRP A 1 987 ? 17.885 20.376 -10.909 1.00 81.88 987 TRP A O 1
ATOM 7744 N N . SER A 1 988 ? 16.345 18.840 -10.372 1.00 75.88 988 SER A N 1
ATOM 7745 C CA . SER A 1 988 ? 16.886 18.520 -9.034 1.00 75.88 988 SER A CA 1
ATOM 7746 C C . SER A 1 988 ? 17.680 17.207 -8.964 1.00 75.88 988 SER A C 1
ATOM 7748 O O . SER A 1 988 ? 18.088 16.805 -7.877 1.00 75.88 988 SER A O 1
ATOM 7750 N N . CYS A 1 989 ? 17.892 16.527 -10.098 1.00 76.81 989 CYS A N 1
ATOM 7751 C CA . CYS A 1 989 ? 18.693 15.299 -10.213 1.00 76.81 989 CYS A CA 1
ATOM 7752 C C . CYS A 1 989 ? 18.296 14.142 -9.267 1.00 76.81 989 CYS A C 1
ATOM 7754 O O . CYS A 1 989 ? 19.104 13.268 -8.951 1.00 76.81 989 CYS A O 1
ATOM 7756 N N . VAL A 1 990 ? 17.035 14.098 -8.830 1.00 79.06 990 VAL A N 1
ATOM 7757 C CA . VAL A 1 990 ? 16.483 13.007 -8.016 1.00 79.06 990 VAL A CA 1
ATOM 7758 C C . VAL A 1 990 ? 16.237 11.784 -8.906 1.00 79.06 990 VAL A C 1
ATOM 7760 O O . VAL A 1 990 ? 15.758 11.908 -10.033 1.00 79.06 990 VAL A O 1
ATOM 7763 N N . SER A 1 991 ? 16.541 10.577 -8.419 1.00 80.44 991 SER A N 1
ATOM 7764 C CA . SER A 1 991 ? 16.284 9.358 -9.196 1.00 80.44 991 SER A CA 1
ATOM 7765 C C . SER A 1 991 ? 14.775 9.170 -9.467 1.00 80.44 991 SER A C 1
ATOM 7767 O O . SER A 1 991 ? 13.961 9.481 -8.593 1.00 80.44 991 SER A O 1
ATOM 7769 N N . PRO A 1 992 ? 14.372 8.620 -10.634 1.00 79.88 992 PRO A N 1
ATOM 7770 C CA . PRO A 1 992 ? 12.971 8.292 -10.936 1.00 79.88 992 PRO A CA 1
ATOM 7771 C C . PRO A 1 992 ? 12.276 7.498 -9.827 1.00 79.88 992 PRO A C 1
ATOM 7773 O O . PRO A 1 992 ? 11.136 7.780 -9.466 1.00 79.88 992 PRO A O 1
ATOM 7776 N N . ASN A 1 993 ? 13.013 6.553 -9.240 1.00 80.62 993 ASN A N 1
ATOM 7777 C CA . ASN A 1 993 ? 12.562 5.710 -8.144 1.00 80.62 993 ASN A CA 1
ATOM 7778 C C . ASN A 1 993 ? 12.207 6.543 -6.892 1.00 80.62 993 ASN A C 1
ATOM 7780 O O . ASN A 1 993 ? 11.097 6.452 -6.369 1.00 80.62 993 ASN A O 1
ATOM 7784 N N . ASN A 1 994 ? 13.095 7.456 -6.479 1.00 82.50 994 ASN A N 1
ATOM 7785 C CA . ASN A 1 994 ? 12.844 8.350 -5.346 1.00 82.50 994 ASN A CA 1
ATOM 7786 C C . ASN A 1 994 ? 11.717 9.358 -5.638 1.00 82.50 994 ASN A C 1
ATOM 7788 O O . ASN A 1 994 ? 10.930 9.660 -4.745 1.00 82.50 994 ASN A O 1
ATOM 7792 N N . ALA A 1 995 ? 11.601 9.855 -6.874 1.00 82.62 995 ALA A N 1
ATOM 7793 C CA . ALA A 1 995 ? 10.511 10.748 -7.270 1.00 82.62 995 ALA A CA 1
ATOM 7794 C C . ALA A 1 995 ? 9.138 10.047 -7.194 1.00 82.62 995 ALA A C 1
ATOM 7796 O O . ALA A 1 995 ? 8.187 10.609 -6.656 1.00 82.62 995 ALA A O 1
ATOM 7797 N N . MET A 1 996 ? 9.026 8.796 -7.651 1.00 83.19 996 MET A N 1
ATOM 7798 C CA . MET A 1 996 ? 7.780 8.026 -7.514 1.00 83.19 996 MET A CA 1
ATOM 7799 C C . MET A 1 996 ? 7.487 7.626 -6.060 1.00 83.19 996 MET A C 1
ATOM 7801 O O . MET A 1 996 ? 6.327 7.644 -5.650 1.00 83.19 996 MET A O 1
ATOM 7805 N N . LEU A 1 997 ? 8.515 7.355 -5.250 1.00 82.69 997 LEU A N 1
ATOM 7806 C CA . LEU A 1 997 ? 8.360 7.085 -3.817 1.00 82.69 997 LEU A CA 1
ATOM 7807 C C . LEU A 1 997 ? 7.833 8.307 -3.041 1.00 82.69 997 LEU A C 1
ATOM 7809 O O . LEU A 1 997 ? 6.975 8.152 -2.177 1.00 82.69 997 LEU A O 1
ATOM 7813 N N . ILE A 1 998 ? 8.286 9.524 -3.362 1.00 82.38 998 ILE A N 1
ATOM 7814 C CA . ILE A 1 998 ? 7.740 10.755 -2.758 1.00 82.38 998 ILE A CA 1
ATOM 7815 C C . ILE A 1 998 ? 6.267 10.942 -3.176 1.00 82.38 998 ILE A C 1
ATOM 7817 O O . ILE A 1 998 ? 5.428 11.291 -2.342 1.00 82.38 998 ILE A O 1
ATOM 7821 N N . MET A 1 999 ? 5.916 10.642 -4.433 1.00 82.88 999 MET A N 1
ATOM 7822 C CA . MET A 1 999 ? 4.528 10.687 -4.917 1.00 82.88 999 MET A CA 1
ATOM 7823 C C . MET A 1 999 ? 3.617 9.652 -4.231 1.00 82.88 999 MET A C 1
ATOM 7825 O O . MET A 1 999 ? 2.419 9.904 -4.093 1.00 82.88 999 MET A O 1
ATOM 7829 N N . ALA A 1 1000 ? 4.155 8.538 -3.717 1.00 78.75 1000 ALA A N 1
ATOM 7830 C CA . ALA A 1 1000 ? 3.393 7.523 -2.976 1.00 78.75 1000 ALA A CA 1
ATOM 7831 C C . ALA A 1 1000 ? 2.782 8.029 -1.651 1.00 78.75 1000 ALA A C 1
ATOM 7833 O O . ALA A 1 1000 ? 1.883 7.385 -1.113 1.00 78.75 1000 ALA A O 1
ATOM 7834 N N . GLY A 1 1001 ? 3.202 9.198 -1.148 1.00 73.19 1001 GLY A N 1
ATOM 7835 C CA . GLY A 1 1001 ? 2.537 9.886 -0.034 1.00 73.19 1001 GLY A CA 1
ATOM 7836 C C . GLY A 1 1001 ? 1.272 10.664 -0.431 1.00 73.19 1001 GLY A C 1
ATOM 7837 O O . GLY A 1 1001 ? 0.398 10.883 0.408 1.00 73.19 1001 GLY A O 1
ATOM 7838 N N . SER A 1 1002 ? 1.130 11.052 -1.706 1.00 79.00 1002 SER A N 1
ATOM 7839 C CA . SER A 1 1002 ? -0.002 11.860 -2.193 1.00 79.00 1002 SER A CA 1
ATOM 7840 C C . SER A 1 1002 ? -1.397 11.242 -1.987 1.00 79.00 1002 SER A C 1
ATOM 7842 O O . SER A 1 1002 ? -2.319 12.014 -1.712 1.00 79.00 1002 SER A O 1
ATOM 7844 N N . PRO A 1 1003 ? -1.614 9.905 -2.005 1.00 76.75 1003 PRO A N 1
ATOM 7845 C CA . PRO A 1 1003 ? -2.953 9.346 -1.825 1.00 76.75 1003 PRO A CA 1
ATOM 7846 C C . PRO A 1 1003 ? -3.552 9.589 -0.430 1.00 76.75 1003 PRO A C 1
ATOM 7848 O O . PRO A 1 1003 ? -4.772 9.544 -0.279 1.00 76.75 1003 PRO A O 1
ATOM 7851 N N . LEU A 1 1004 ? -2.741 9.904 0.591 1.00 76.19 1004 LEU A N 1
ATOM 7852 C CA . LEU A 1 1004 ? -3.257 10.317 1.907 1.00 76.19 1004 LEU A CA 1
ATOM 7853 C C . LEU A 1 1004 ? -4.114 11.592 1.818 1.00 76.19 1004 LEU A C 1
ATOM 7855 O O . LEU A 1 1004 ? -5.043 11.776 2.607 1.00 76.19 1004 LEU A O 1
ATOM 7859 N N . LEU A 1 1005 ? -3.852 12.453 0.829 1.00 80.69 1005 LEU A N 1
ATOM 7860 C CA . LEU A 1 1005 ? -4.592 13.696 0.628 1.00 80.69 1005 LEU A CA 1
ATOM 7861 C C . LEU A 1 1005 ? -6.064 13.439 0.258 1.00 80.69 1005 LEU A C 1
ATOM 7863 O O . LEU A 1 1005 ? -6.917 14.224 0.668 1.00 80.69 1005 LEU A O 1
ATOM 7867 N N . TYR A 1 1006 ? -6.402 12.323 -0.407 1.00 78.19 1006 TYR A N 1
ATOM 7868 C CA . TYR A 1 1006 ? -7.802 11.955 -0.681 1.00 78.19 1006 TYR A CA 1
ATOM 7869 C C . TYR A 1 1006 ? -8.622 11.807 0.609 1.00 78.19 1006 TYR A C 1
ATOM 7871 O O . TYR A 1 1006 ? -9.743 12.309 0.702 1.00 78.19 1006 TYR A O 1
ATOM 7879 N N . LEU A 1 1007 ? -8.050 11.152 1.625 1.00 76.62 1007 LEU A N 1
ATOM 7880 C CA . LEU A 1 1007 ? -8.699 10.949 2.922 1.00 76.62 1007 LEU A CA 1
ATOM 7881 C C . LEU A 1 1007 ? -8.841 12.277 3.682 1.00 76.62 1007 LEU A C 1
ATOM 7883 O O . LEU A 1 1007 ? -9.886 12.535 4.279 1.00 76.62 1007 LEU A O 1
ATOM 7887 N N . ILE A 1 1008 ? -7.829 13.146 3.598 1.00 75.38 1008 ILE A N 1
ATOM 7888 C CA . ILE A 1 1008 ? -7.820 14.472 4.232 1.00 75.38 1008 ILE A CA 1
ATOM 7889 C C . ILE A 1 1008 ? -8.892 15.385 3.615 1.00 75.38 1008 ILE A C 1
ATOM 7891 O O . ILE A 1 1008 ? -9.741 15.903 4.341 1.00 75.38 1008 ILE A O 1
ATOM 7895 N N . PHE A 1 1009 ? -8.926 15.546 2.288 1.00 79.62 1009 PHE A N 1
ATOM 7896 C CA . PHE A 1 1009 ? -9.929 16.395 1.628 1.00 79.62 1009 PHE A CA 1
ATOM 7897 C C . PHE A 1 1009 ? -11.361 15.870 1.818 1.00 79.62 1009 PHE A C 1
ATOM 7899 O O . PHE A 1 1009 ? -12.283 16.666 2.001 1.00 79.62 1009 PHE A O 1
ATOM 7906 N N . TYR A 1 1010 ? -11.560 14.549 1.874 1.00 78.94 1010 TYR A N 1
ATOM 7907 C CA . TYR A 1 1010 ? -12.869 13.958 2.170 1.00 78.94 1010 TYR A CA 1
ATOM 7908 C C . TYR A 1 1010 ? -13.310 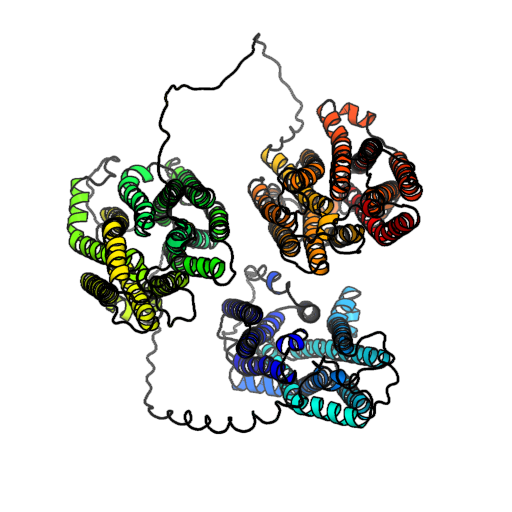14.130 3.632 1.00 78.94 1010 TYR A C 1
ATOM 7910 O O . TYR A 1 1010 ? -14.499 14.306 3.895 1.00 78.94 1010 TYR A O 1
ATOM 7918 N N . ALA A 1 1011 ? -12.376 14.127 4.588 1.00 72.44 1011 ALA A N 1
ATOM 7919 C CA . ALA A 1 1011 ? -12.674 14.430 5.988 1.00 72.44 1011 ALA A CA 1
ATOM 7920 C C . ALA A 1 1011 ? -13.011 15.918 6.215 1.00 72.44 1011 ALA A C 1
ATOM 7922 O O . ALA A 1 1011 ? -13.823 16.238 7.081 1.00 72.44 1011 ALA A O 1
ATOM 7923 N N . ILE A 1 1012 ? -12.409 16.816 5.428 1.00 74.19 1012 ILE A N 1
ATOM 7924 C CA . ILE A 1 1012 ? -12.616 18.273 5.483 1.00 74.19 1012 ILE A CA 1
ATOM 7925 C C . ILE A 1 1012 ? -13.946 18.701 4.825 1.00 74.19 1012 ILE A C 1
ATOM 7927 O O . ILE A 1 1012 ? -14.554 19.697 5.230 1.00 74.19 1012 ILE A O 1
ATOM 7931 N N . MET A 1 1013 ? -14.415 17.971 3.811 1.00 73.81 1013 MET A N 1
ATOM 7932 C CA . MET A 1 1013 ? -15.646 18.272 3.072 1.00 73.81 1013 MET A CA 1
ATOM 7933 C C . MET A 1 1013 ? -16.919 18.096 3.921 1.00 73.81 1013 MET A C 1
ATOM 7935 O O . MET A 1 1013 ? -17.051 17.166 4.714 1.00 73.81 1013 MET A O 1
ATOM 7939 N N . GLU A 1 1014 ? -17.905 18.975 3.727 1.00 68.69 1014 GLU A N 1
ATOM 7940 C CA . GLU A 1 1014 ? -19.217 18.858 4.369 1.00 68.69 1014 GLU A CA 1
ATOM 7941 C C . GLU A 1 1014 ? -20.040 17.734 3.728 1.00 68.69 1014 GLU A C 1
ATOM 7943 O O . GLU A 1 1014 ? -20.329 17.766 2.529 1.00 68.69 1014 GLU A O 1
ATOM 7948 N N . LYS A 1 1015 ? -20.434 16.729 4.515 1.00 69.31 1015 LYS A N 1
ATOM 7949 C CA . LYS A 1 1015 ? -21.076 15.498 4.025 1.00 69.31 1015 LYS A CA 1
ATOM 7950 C C . LYS A 1 1015 ? -22.585 15.674 3.803 1.00 69.31 1015 LYS A C 1
ATOM 7952 O O . LYS A 1 1015 ? -23.404 15.025 4.448 1.00 69.31 1015 LYS A O 1
ATOM 7957 N N . LYS A 1 1016 ? -22.962 16.546 2.860 1.00 58.12 1016 LYS A N 1
ATOM 7958 C CA . LYS A 1 1016 ? -24.368 16.805 2.485 1.00 58.12 1016 LYS A CA 1
ATOM 7959 C C . LYS A 1 1016 ? -25.138 15.540 2.096 1.00 58.12 1016 LYS A C 1
ATOM 7961 O O . LYS A 1 1016 ? -26.303 15.413 2.454 1.00 58.12 1016 LYS A O 1
ATOM 7966 N N . HIS A 1 1017 ? -24.477 14.584 1.441 1.00 56.69 1017 HIS A N 1
ATOM 7967 C CA . HIS A 1 1017 ? -25.064 13.289 1.078 1.00 56.69 1017 HIS A CA 1
ATOM 7968 C C . HIS A 1 1017 ? -25.572 12.490 2.296 1.00 56.69 1017 HIS A C 1
ATOM 7970 O O . HIS A 1 1017 ? -26.578 11.797 2.186 1.00 56.69 1017 HIS A O 1
ATOM 7976 N N . SER A 1 1018 ? -24.935 12.619 3.468 1.00 45.91 1018 SER A N 1
ATOM 7977 C CA . SER A 1 1018 ? -25.380 11.965 4.709 1.00 45.91 1018 SER A CA 1
ATOM 7978 C C . SER A 1 1018 ? -26.652 12.601 5.277 1.00 45.91 1018 SER A C 1
ATOM 7980 O O . SER A 1 1018 ? -27.503 11.899 5.809 1.00 45.91 1018 SER A O 1
ATOM 7982 N N . VAL A 1 1019 ? -26.804 13.922 5.131 1.00 45.66 1019 VAL A N 1
ATOM 7983 C CA . VAL A 1 1019 ? -28.016 14.645 5.550 1.00 45.66 1019 VAL A CA 1
ATOM 7984 C C . VAL A 1 1019 ? -29.163 14.359 4.582 1.00 45.66 1019 VAL A C 1
ATOM 7986 O O . VAL A 1 1019 ? -30.260 14.057 5.028 1.00 45.66 1019 VAL A O 1
ATOM 7989 N N . ALA A 1 1020 ? -28.907 14.353 3.270 1.00 40.69 1020 ALA A N 1
ATOM 7990 C CA . ALA A 1 1020 ? -29.911 13.997 2.266 1.00 40.69 1020 ALA A CA 1
ATOM 7991 C C . ALA A 1 1020 ? -30.442 12.560 2.446 1.00 40.69 1020 ALA A C 1
ATOM 7993 O O . ALA A 1 1020 ? -31.648 12.338 2.347 1.00 40.69 1020 ALA A O 1
ATOM 7994 N N . ALA A 1 1021 ? -29.568 11.599 2.769 1.00 39.81 1021 ALA A N 1
ATOM 7995 C CA . ALA A 1 1021 ? -29.961 10.224 3.092 1.00 39.81 1021 ALA A CA 1
ATOM 7996 C C . ALA A 1 1021 ? -30.799 10.125 4.383 1.00 39.81 1021 ALA A C 1
ATOM 7998 O O . ALA A 1 1021 ? -31.719 9.321 4.447 1.00 39.81 1021 ALA A O 1
ATOM 7999 N N . ALA A 1 1022 ? -30.530 10.967 5.387 1.00 36.78 1022 ALA A N 1
ATOM 8000 C CA . ALA A 1 1022 ? -31.341 11.029 6.604 1.00 36.78 1022 ALA A CA 1
ATOM 8001 C C . ALA A 1 1022 ? -32.708 11.707 6.371 1.00 36.78 1022 ALA A C 1
ATOM 8003 O O . ALA A 1 1022 ? -33.717 11.244 6.885 1.00 36.78 1022 ALA A O 1
ATOM 8004 N N . THR A 1 1023 ? -32.772 12.775 5.566 1.00 34.75 1023 THR A N 1
ATOM 8005 C CA . THR A 1 1023 ? -34.032 13.492 5.275 1.00 34.75 1023 THR A CA 1
ATOM 8006 C C . THR A 1 1023 ? -34.949 12.725 4.314 1.00 34.75 1023 THR A C 1
ATOM 8008 O O . THR A 1 1023 ? -36.165 12.858 4.392 1.00 34.75 1023 THR A O 1
ATOM 8011 N N . SER A 1 1024 ? -34.392 11.890 3.431 1.00 33.75 1024 SER A N 1
ATOM 8012 C CA . SER A 1 1024 ? -35.178 10.995 2.562 1.00 33.75 1024 SER A CA 1
ATOM 8013 C C . SER A 1 1024 ? -35.776 9.784 3.291 1.00 33.75 1024 SER A C 1
ATOM 8015 O O . SER A 1 1024 ? -36.586 9.078 2.702 1.00 33.75 1024 SER A O 1
ATOM 8017 N N . GLY A 1 1025 ? -35.437 9.569 4.568 1.00 38.09 1025 GLY A N 1
ATOM 8018 C CA . GLY A 1 1025 ? -36.042 8.528 5.403 1.00 38.09 1025 GLY A CA 1
ATOM 8019 C C . GLY A 1 1025 ? -37.456 8.845 5.910 1.00 38.09 1025 GLY A C 1
ATOM 8020 O O . GLY A 1 1025 ? -38.147 7.928 6.335 1.00 38.09 1025 GLY A O 1
ATOM 8021 N N . GLU A 1 1026 ? -37.903 10.108 5.860 1.00 34.34 1026 GLU A N 1
ATOM 8022 C CA . GLU A 1 1026 ? -39.194 10.534 6.442 1.00 34.34 1026 GLU A CA 1
ATOM 8023 C C . GLU A 1 1026 ? -40.190 11.142 5.431 1.00 34.34 1026 GLU A C 1
ATOM 8025 O O . GLU A 1 1026 ? -41.316 11.462 5.808 1.00 34.34 1026 GLU A O 1
ATOM 8030 N N . LEU A 1 1027 ? -39.827 11.299 4.149 1.00 32.19 1027 LEU A N 1
ATOM 8031 C CA . LEU A 1 1027 ? -40.685 11.943 3.139 1.00 32.19 1027 LEU A CA 1
ATOM 8032 C C . LEU A 1 1027 ? -40.731 11.182 1.796 1.00 32.19 1027 LEU A C 1
ATOM 8034 O O . LEU A 1 1027 ? -39.856 11.326 0.947 1.00 32.19 1027 LEU A O 1
ATOM 8038 N N . ASN A 1 1028 ? -41.853 10.476 1.602 1.00 30.62 1028 ASN A N 1
ATOM 8039 C CA . ASN A 1 1028 ? -42.449 9.991 0.345 1.00 30.62 1028 ASN A CA 1
ATOM 8040 C C . ASN A 1 1028 ? -41.694 8.950 -0.515 1.00 30.62 1028 ASN A C 1
ATOM 8042 O O . ASN A 1 1028 ? -40.985 9.278 -1.467 1.00 30.62 1028 ASN A O 1
ATOM 8046 N N . GLU A 1 1029 ? -42.084 7.678 -0.359 1.00 33.25 1029 GLU A N 1
ATOM 8047 C CA . GLU A 1 1029 ? -41.886 6.621 -1.374 1.00 33.25 1029 GLU A CA 1
ATOM 8048 C C . GLU A 1 1029 ? -42.630 6.888 -2.707 1.00 33.25 1029 GLU A C 1
ATOM 8050 O O . GLU A 1 1029 ? -42.354 6.244 -3.721 1.00 33.25 1029 GLU A O 1
ATOM 8055 N N . SER A 1 1030 ? -43.561 7.849 -2.739 1.00 28.08 1030 SER A N 1
ATOM 8056 C CA . SER A 1 1030 ? -44.473 8.099 -3.865 1.00 28.08 1030 SER A CA 1
ATOM 8057 C C . SER A 1 1030 ? -43.893 8.915 -5.033 1.00 28.08 1030 SER A C 1
ATOM 8059 O O . SER A 1 1030 ? -44.402 8.792 -6.145 1.00 28.08 1030 SER A O 1
ATOM 8061 N N . GLU A 1 1031 ? -42.825 9.704 -4.850 1.00 31.06 1031 GLU A N 1
ATOM 8062 C CA . GLU A 1 1031 ? -42.206 10.472 -5.957 1.00 31.06 1031 GLU A CA 1
ATOM 8063 C C . GLU A 1 1031 ? -41.079 9.715 -6.686 1.00 31.06 1031 GLU A C 1
ATOM 8065 O O . GLU A 1 1031 ? -40.793 9.992 -7.854 1.00 31.06 1031 GLU A O 1
ATOM 8070 N N . SER A 1 1032 ? -40.457 8.720 -6.044 1.00 29.64 1032 SER A N 1
ATOM 8071 C CA . SER A 1 1032 ? -39.287 8.014 -6.597 1.00 29.64 1032 SER A CA 1
ATOM 8072 C C . SER A 1 1032 ? -39.633 7.125 -7.806 1.00 29.64 1032 SER A C 1
ATOM 8074 O O . SER A 1 1032 ? -38.862 7.028 -8.764 1.00 29.64 1032 SER A O 1
ATOM 8076 N N . GLN A 1 1033 ? -40.835 6.533 -7.832 1.00 28.41 1033 GLN A N 1
ATOM 8077 C CA . GLN A 1 1033 ? -41.284 5.688 -8.950 1.00 28.41 1033 GLN A CA 1
ATOM 8078 C C . GLN A 1 1033 ? -41.623 6.471 -10.234 1.00 28.41 1033 GLN A C 1
ATOM 8080 O O . GLN A 1 1033 ? -41.621 5.883 -11.315 1.00 28.41 1033 GLN A O 1
ATOM 8085 N N . ALA A 1 1034 ? -41.859 7.786 -10.160 1.00 30.12 1034 ALA A N 1
ATOM 8086 C CA . ALA A 1 1034 ? -42.286 8.589 -11.312 1.00 30.12 1034 ALA A CA 1
ATOM 8087 C C . ALA A 1 1034 ? -41.157 8.930 -12.313 1.00 30.12 1034 ALA A C 1
ATOM 8089 O O . ALA A 1 1034 ? -41.441 9.337 -13.438 1.00 30.12 1034 ALA A O 1
ATOM 8090 N N . ASN A 1 1035 ? -39.884 8.765 -11.929 1.00 38.69 1035 ASN A N 1
ATOM 8091 C CA . ASN A 1 1035 ? -38.718 9.196 -12.719 1.00 38.69 1035 ASN A CA 1
ATOM 8092 C C . ASN A 1 1035 ? -37.841 8.047 -13.264 1.00 38.69 1035 ASN A C 1
ATOM 8094 O O . ASN A 1 1035 ? -36.764 8.301 -13.811 1.00 38.69 1035 ASN A O 1
ATOM 8098 N N . MET A 1 1036 ? -38.259 6.780 -13.149 1.00 37.81 1036 MET A N 1
ATOM 8099 C CA . MET A 1 1036 ? -37.434 5.650 -13.599 1.00 37.81 1036 MET A CA 1
ATOM 8100 C C . MET A 1 1036 ? -37.455 5.474 -15.131 1.00 37.81 1036 MET A C 1
ATOM 8102 O O . MET A 1 1036 ? -38.297 4.778 -15.692 1.00 37.81 1036 MET A O 1
ATOM 8106 N N . VAL A 1 1037 ? -36.472 6.082 -15.801 1.00 53.38 1037 VAL A N 1
ATOM 8107 C CA . VAL A 1 1037 ? -36.286 6.067 -17.265 1.00 53.38 1037 VAL A CA 1
ATOM 8108 C C . VAL A 1 1037 ? -36.153 4.648 -17.839 1.00 53.38 1037 VAL A C 1
ATOM 8110 O O . VAL A 1 1037 ? -35.270 3.874 -17.449 1.00 53.38 1037 VAL A O 1
ATOM 8113 N N . THR A 1 1038 ? -36.962 4.342 -18.855 1.00 61.22 1038 THR A N 1
ATOM 8114 C CA . THR A 1 1038 ? -37.059 3.023 -19.495 1.00 61.22 1038 THR A CA 1
ATOM 8115 C C . THR A 1 1038 ? -35.806 2.687 -20.316 1.00 61.22 1038 THR A C 1
ATOM 8117 O O . THR A 1 1038 ? -35.238 3.541 -20.997 1.00 61.22 1038 THR A O 1
ATOM 8120 N N . TRP A 1 1039 ? -35.405 1.410 -20.373 1.00 58.12 1039 TRP A N 1
ATOM 8121 C CA . TRP A 1 1039 ? -34.257 0.958 -21.186 1.00 58.12 1039 TRP A CA 1
ATOM 8122 C C . TRP A 1 1039 ? -34.335 1.357 -22.673 1.00 58.12 1039 TRP A C 1
ATOM 8124 O O . TRP A 1 1039 ? -33.312 1.693 -23.271 1.00 58.12 1039 TRP A O 1
ATOM 8134 N N . LYS A 1 1040 ? -35.540 1.390 -23.265 1.00 67.19 1040 LYS A N 1
ATOM 8135 C CA . LYS A 1 1040 ? -35.754 1.863 -24.648 1.00 67.19 1040 LYS A CA 1
ATOM 8136 C C . LYS A 1 1040 ? -35.418 3.351 -24.822 1.00 67.19 1040 LYS A C 1
ATOM 8138 O O . LYS A 1 1040 ? -34.876 3.743 -25.852 1.00 67.19 1040 LYS A O 1
ATOM 8143 N N . GLU A 1 1041 ? -35.697 4.169 -23.811 1.00 71.44 1041 GLU A N 1
ATOM 8144 C CA . GLU A 1 1041 ? -35.433 5.611 -23.820 1.00 71.44 1041 GLU A CA 1
ATOM 8145 C C . GLU A 1 1041 ? -33.939 5.891 -23.623 1.00 71.44 1041 GLU A C 1
ATOM 8147 O O . GLU A 1 1041 ? -33.374 6.727 -24.328 1.00 71.44 1041 GLU A O 1
ATOM 8152 N N . LYS A 1 1042 ? -33.262 5.121 -22.755 1.00 69.94 1042 LYS A N 1
ATOM 8153 C CA . LYS A 1 1042 ? -31.792 5.154 -22.627 1.00 69.94 1042 LYS A CA 1
ATOM 8154 C C . LYS A 1 1042 ? -31.103 4.806 -23.949 1.00 69.94 1042 LYS A C 1
ATOM 8156 O O . LYS A 1 1042 ? -30.214 5.538 -24.376 1.00 69.94 1042 LYS A O 1
ATOM 8161 N N . LEU A 1 1043 ? -31.549 3.750 -24.637 1.00 73.88 1043 LEU A N 1
ATOM 8162 C CA . LEU A 1 1043 ? -30.984 3.343 -25.929 1.00 73.88 1043 LEU A CA 1
ATOM 8163 C C . LEU A 1 1043 ? -31.237 4.385 -27.037 1.00 73.88 1043 LEU A C 1
ATOM 8165 O O . LEU A 1 1043 ? -30.331 4.686 -27.814 1.00 73.88 1043 LEU A O 1
ATOM 8169 N N . SER A 1 1044 ? -32.428 4.997 -27.074 1.00 77.31 1044 SER A N 1
ATOM 8170 C CA . SER A 1 1044 ? -32.732 6.105 -27.993 1.00 77.31 1044 SER A CA 1
ATOM 8171 C C . SER A 1 1044 ? -31.834 7.325 -27.748 1.00 77.31 1044 SER A C 1
ATOM 8173 O O . SER A 1 1044 ? -31.320 7.923 -28.695 1.00 77.31 1044 SER A O 1
ATOM 8175 N N . THR A 1 1045 ? -31.587 7.675 -26.483 1.00 71.94 1045 THR A N 1
ATOM 8176 C CA . THR A 1 1045 ? -30.706 8.793 -26.117 1.00 71.94 1045 THR A CA 1
ATOM 8177 C C . THR A 1 1045 ? -29.233 8.490 -26.400 1.00 71.94 1045 THR A C 1
ATOM 8179 O O . THR A 1 1045 ? -28.538 9.353 -26.936 1.00 71.94 1045 THR A O 1
ATOM 8182 N N . ALA A 1 1046 ? -28.766 7.259 -26.157 1.00 75.81 1046 ALA A N 1
ATOM 8183 C CA . ALA A 1 1046 ? -27.427 6.821 -26.558 1.00 75.81 1046 ALA A CA 1
ATOM 8184 C C . ALA A 1 1046 ? -27.218 6.976 -28.075 1.00 75.81 1046 ALA A C 1
ATOM 8186 O O . ALA A 1 1046 ? -26.213 7.541 -28.499 1.00 75.81 1046 ALA A O 1
ATOM 8187 N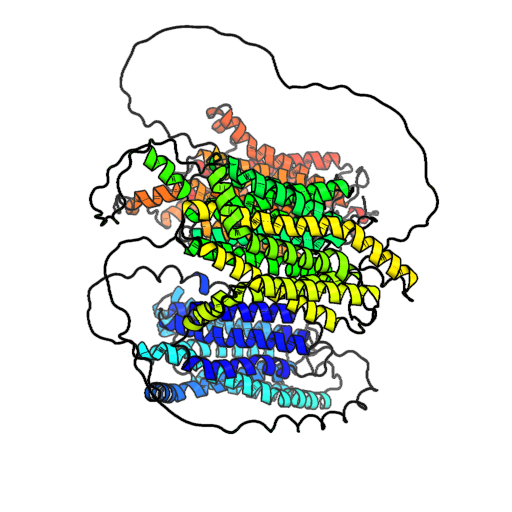 N . GLY A 1 1047 ? -28.204 6.581 -28.893 1.00 78.31 1047 GLY A N 1
ATOM 8188 C CA . GLY A 1 1047 ? -28.163 6.752 -30.350 1.00 78.31 1047 GLY A CA 1
ATOM 8189 C C . GLY A 1 1047 ? -28.031 8.211 -30.811 1.00 78.31 1047 GLY A C 1
ATOM 8190 O O . GLY A 1 1047 ? -27.329 8.479 -31.783 1.00 78.31 1047 GLY A O 1
ATOM 8191 N N . LYS A 1 1048 ? -28.636 9.170 -30.093 1.00 80.50 1048 LYS A N 1
ATOM 8192 C CA . LYS A 1 1048 ? -28.510 10.613 -30.389 1.00 80.50 1048 LYS A CA 1
ATOM 8193 C C . LYS A 1 1048 ? -27.119 11.174 -30.069 1.00 80.50 1048 LYS A C 1
ATOM 8195 O O . LYS A 1 1048 ? -26.679 12.107 -30.733 1.00 80.50 1048 LYS A O 1
ATOM 8200 N N . ILE A 1 1049 ? -26.442 10.624 -29.061 1.00 82.38 1049 ILE A N 1
ATOM 8201 C CA . ILE A 1 1049 ? -25.127 11.095 -28.591 1.00 82.38 1049 ILE A CA 1
ATOM 8202 C C . ILE A 1 1049 ? -23.981 10.321 -29.271 1.00 82.38 1049 ILE A C 1
ATOM 8204 O O . ILE A 1 1049 ? -22.865 10.826 -29.360 1.00 82.38 1049 ILE A O 1
ATOM 8208 N N . LEU A 1 1050 ? -24.248 9.138 -29.834 1.00 85.19 1050 LEU A N 1
ATOM 8209 C CA . LEU A 1 1050 ? -23.264 8.266 -30.486 1.00 85.19 1050 LEU A CA 1
ATOM 8210 C C . LEU A 1 1050 ? -22.323 8.968 -31.497 1.00 85.19 1050 LEU A C 1
ATOM 8212 O O . LEU A 1 1050 ? -21.125 8.692 -31.433 1.00 85.19 1050 LEU A O 1
ATOM 8216 N N . PRO A 1 1051 ? -22.765 9.902 -32.372 1.00 87.56 1051 PRO A N 1
ATOM 8217 C CA . PRO A 1 1051 ? -21.850 10.612 -33.277 1.00 87.56 1051 PRO A CA 1
ATOM 8218 C C . PRO A 1 1051 ? -20.811 11.470 -32.537 1.00 87.56 1051 PRO A C 1
ATOM 8220 O O . PRO A 1 1051 ? -19.672 11.603 -32.981 1.00 87.56 1051 PRO A O 1
ATOM 8223 N N . LEU A 1 1052 ? -21.191 12.022 -31.381 1.00 85.19 1052 LEU A N 1
ATOM 8224 C CA . LEU A 1 1052 ? -20.317 12.803 -30.509 1.00 85.19 1052 LEU A CA 1
ATOM 8225 C C . LEU A 1 1052 ? -19.273 11.900 -29.840 1.00 85.19 1052 LEU A C 1
ATOM 8227 O O . LEU A 1 1052 ? -18.082 12.207 -29.880 1.00 85.19 1052 LEU A O 1
ATOM 8231 N N . VAL A 1 1053 ? -19.709 10.750 -29.312 1.00 87.56 1053 VAL A N 1
ATOM 8232 C CA . VAL A 1 1053 ? -18.827 9.725 -28.722 1.00 87.56 1053 VAL A CA 1
ATOM 8233 C C . VAL A 1 1053 ? -17.842 9.185 -29.760 1.00 87.56 1053 VAL A C 1
ATOM 8235 O O . VAL A 1 1053 ? -16.659 9.057 -29.463 1.00 87.56 1053 VAL A O 1
ATOM 8238 N N . GLY A 1 1054 ? -18.290 8.954 -30.999 1.00 89.19 1054 GLY A N 1
ATOM 8239 C CA . GLY A 1 1054 ? -17.417 8.574 -32.113 1.00 89.19 1054 GLY A CA 1
ATOM 8240 C C . GLY A 1 1054 ? -16.374 9.646 -32.450 1.00 89.19 1054 GLY A C 1
ATOM 8241 O O . GLY A 1 1054 ? -15.210 9.320 -32.672 1.00 89.19 1054 GLY A O 1
ATOM 8242 N N . SER A 1 1055 ? -16.749 10.931 -32.422 1.00 89.81 1055 SER A N 1
ATOM 8243 C CA . SER A 1 1055 ? -15.786 12.024 -32.629 1.00 89.81 1055 SER A CA 1
ATOM 8244 C C . SER A 1 1055 ? -14.752 12.134 -31.498 1.00 89.81 1055 SER A C 1
ATOM 8246 O O . SER A 1 1055 ? -13.571 12.346 -31.780 1.00 89.81 1055 SER A O 1
ATOM 8248 N N . LEU A 1 1056 ? -15.158 11.911 -30.240 1.00 88.75 1056 LEU A N 1
ATOM 8249 C CA . LEU A 1 1056 ? -14.242 11.826 -29.098 1.00 88.75 1056 LEU A CA 1
ATOM 8250 C C . LEU A 1 1056 ? -13.301 10.624 -29.216 1.00 88.75 1056 LEU A C 1
ATOM 8252 O O . LEU A 1 1056 ? -12.099 10.789 -29.055 1.00 88.75 1056 LEU A O 1
ATOM 8256 N N . PHE A 1 1057 ? -13.821 9.443 -29.556 1.00 92.38 1057 PHE A N 1
ATOM 8257 C CA . PHE A 1 1057 ? -13.018 8.237 -29.760 1.00 92.38 1057 PHE A CA 1
ATOM 8258 C C . PHE A 1 1057 ? -11.892 8.479 -30.777 1.00 92.38 1057 PHE A C 1
ATOM 8260 O O . PHE A 1 1057 ? -10.733 8.204 -30.484 1.00 92.38 1057 PHE A O 1
ATOM 8267 N N . ILE A 1 1058 ? -12.202 9.070 -31.939 1.00 93.31 1058 ILE A N 1
ATOM 8268 C CA . ILE A 1 1058 ? -11.204 9.382 -32.980 1.00 93.31 1058 ILE A CA 1
ATOM 8269 C C . ILE A 1 1058 ? -10.165 10.406 -32.490 1.00 93.31 1058 ILE A C 1
ATOM 8271 O O . ILE A 1 1058 ? -8.976 10.250 -32.777 1.00 93.31 1058 ILE A O 1
ATOM 8275 N N . ALA A 1 1059 ? -10.590 11.432 -31.744 1.00 91.88 1059 ALA A N 1
ATOM 8276 C CA . ALA A 1 1059 ? -9.685 12.426 -31.165 1.00 91.88 1059 ALA A CA 1
ATOM 8277 C C . ALA A 1 1059 ? -8.693 11.775 -30.183 1.00 91.88 1059 ALA A C 1
ATOM 8279 O O . ALA A 1 1059 ? -7.484 11.916 -30.360 1.00 91.88 1059 ALA A O 1
ATOM 8280 N N . TYR A 1 1060 ? -9.203 10.984 -29.234 1.00 91.69 1060 TYR A N 1
ATOM 8281 C CA . TYR A 1 1060 ? -8.411 10.277 -28.223 1.00 91.69 1060 TYR A CA 1
ATOM 8282 C C . TYR A 1 1060 ? -7.487 9.205 -28.821 1.00 91.69 1060 TYR A C 1
ATOM 8284 O O . TYR A 1 1060 ? -6.354 9.060 -28.365 1.00 91.69 1060 TYR A O 1
ATOM 8292 N N . VAL A 1 1061 ? -7.918 8.492 -29.871 1.00 94.25 1061 VAL A N 1
ATOM 8293 C CA . VAL A 1 1061 ? -7.022 7.601 -30.632 1.00 94.25 1061 VAL A CA 1
ATOM 8294 C C . VAL A 1 1061 ? -5.856 8.397 -31.218 1.00 94.25 1061 VAL A C 1
ATOM 8296 O O . VAL A 1 1061 ? -4.700 8.014 -31.055 1.00 94.25 1061 VAL A O 1
ATOM 8299 N N . SER A 1 1062 ? -6.151 9.518 -31.880 1.00 93.38 1062 SER A N 1
ATOM 8300 C CA . SER A 1 1062 ? -5.146 10.304 -32.603 1.00 93.38 1062 SER A CA 1
ATOM 8301 C C . SER A 1 1062 ? -4.109 10.920 -31.663 1.00 93.38 1062 SER A C 1
ATOM 8303 O O . SER A 1 1062 ? -2.908 10.774 -31.876 1.00 93.38 1062 SER A O 1
ATOM 8305 N N . GLU A 1 1063 ? -4.584 11.551 -30.592 1.00 90.94 1063 GLU A N 1
ATOM 8306 C CA . GLU A 1 1063 ? -3.779 12.147 -29.529 1.00 90.94 1063 GLU A CA 1
ATOM 8307 C C . GLU A 1 1063 ? -2.813 11.142 -28.891 1.00 90.94 1063 GLU A C 1
ATOM 8309 O O . GLU A 1 1063 ? -1.598 11.349 -28.886 1.00 90.94 1063 GLU A O 1
ATOM 8314 N N . TYR A 1 1064 ? -3.329 10.029 -28.368 1.00 91.25 1064 TYR A N 1
ATOM 8315 C CA . TYR A 1 1064 ? -2.497 9.123 -27.582 1.00 91.25 1064 TYR A CA 1
ATOM 8316 C C . TYR A 1 1064 ? -1.516 8.319 -28.444 1.00 91.25 1064 TYR A C 1
ATOM 8318 O O . TYR A 1 1064 ? -0.440 7.983 -27.949 1.00 91.25 1064 TYR A O 1
ATOM 8326 N N . VAL A 1 1065 ? -1.811 8.084 -29.731 1.00 92.75 1065 VAL A N 1
ATOM 8327 C CA . VAL A 1 1065 ? -0.827 7.524 -30.678 1.00 92.75 1065 VAL A CA 1
ATOM 8328 C C . VAL A 1 1065 ? 0.305 8.522 -30.949 1.00 92.75 1065 VAL A C 1
ATOM 8330 O O . VAL A 1 1065 ? 1.471 8.119 -30.921 1.00 92.75 1065 VAL A O 1
ATOM 8333 N N . ILE A 1 1066 ? 0.010 9.822 -31.130 1.00 91.62 1066 ILE A N 1
ATOM 8334 C CA . ILE A 1 1066 ? 1.059 10.857 -31.234 1.00 91.62 1066 ILE A CA 1
ATOM 8335 C C . ILE A 1 1066 ? 1.974 10.769 -30.007 1.00 91.62 1066 ILE A C 1
ATOM 8337 O O . ILE A 1 1066 ? 3.184 10.602 -30.161 1.00 91.62 1066 ILE A O 1
ATOM 8341 N N . ILE A 1 1067 ? 1.389 10.822 -28.805 1.00 88.19 1067 ILE A N 1
ATOM 8342 C CA . ILE A 1 1067 ? 2.110 10.943 -27.531 1.00 88.19 1067 ILE A CA 1
ATOM 8343 C C . ILE A 1 1067 ? 2.919 9.691 -27.163 1.00 88.19 1067 ILE A C 1
ATOM 8345 O O . ILE A 1 1067 ? 4.064 9.800 -26.725 1.00 88.19 1067 ILE A O 1
ATOM 8349 N N . GLN A 1 1068 ? 2.326 8.503 -27.277 1.00 85.38 1068 GLN A N 1
ATOM 8350 C CA . GLN A 1 1068 ? 2.911 7.271 -26.734 1.00 85.38 1068 GLN A CA 1
ATOM 8351 C C . GLN A 1 1068 ? 3.650 6.429 -27.774 1.00 85.38 1068 GLN A C 1
ATOM 8353 O O . GLN A 1 1068 ? 4.238 5.415 -27.404 1.00 85.38 1068 GLN A O 1
ATOM 8358 N N . SER A 1 1069 ? 3.628 6.806 -29.058 1.00 87.44 1069 SER A N 1
ATOM 8359 C CA . SER A 1 1069 ? 4.170 5.946 -30.124 1.00 87.44 1069 SER A CA 1
ATOM 8360 C C . SER A 1 1069 ? 4.914 6.661 -31.244 1.00 87.44 1069 SER A C 1
ATOM 8362 O O . SER A 1 1069 ? 5.797 6.049 -31.836 1.00 87.44 1069 SER A O 1
ATOM 8364 N N . VAL A 1 1070 ? 4.594 7.927 -31.539 1.00 89.69 1070 VAL A N 1
ATOM 8365 C CA . VAL A 1 1070 ? 5.239 8.668 -32.640 1.00 89.69 1070 VAL A CA 1
ATOM 8366 C C . VAL A 1 1070 ? 6.317 9.629 -32.131 1.00 89.69 1070 VAL A C 1
ATOM 8368 O O . VAL A 1 1070 ? 7.427 9.650 -32.656 1.00 89.69 1070 VAL A O 1
ATOM 8371 N N . ILE A 1 1071 ? 6.049 10.405 -31.076 1.00 88.38 1071 ILE A N 1
ATOM 8372 C CA . ILE A 1 1071 ? 7.058 11.329 -30.514 1.00 88.38 1071 ILE A CA 1
ATOM 8373 C C . ILE A 1 1071 ? 8.178 10.607 -29.744 1.00 88.38 1071 ILE A C 1
ATOM 8375 O O . ILE A 1 1071 ? 9.256 11.165 -29.553 1.00 88.38 1071 ILE A O 1
ATOM 8379 N N . THR A 1 1072 ? 7.954 9.355 -29.335 1.00 86.19 1072 THR A N 1
ATOM 8380 C CA . THR A 1 1072 ? 8.926 8.503 -28.624 1.00 86.19 1072 THR A CA 1
ATOM 8381 C C . THR A 1 1072 ? 10.109 8.062 -29.501 1.00 86.19 1072 THR A C 1
ATOM 8383 O O . THR A 1 1072 ? 11.157 7.671 -28.981 1.00 86.19 1072 THR A O 1
ATOM 8386 N N . THR A 1 1073 ? 9.985 8.167 -30.829 1.00 85.88 1073 THR A N 1
ATOM 8387 C CA . THR A 1 1073 ? 11.034 7.835 -31.815 1.00 85.88 1073 THR A CA 1
ATOM 8388 C C . THR A 1 1073 ? 11.703 9.077 -32.437 1.00 85.88 1073 THR A C 1
ATOM 8390 O O . THR A 1 1073 ? 12.483 8.967 -33.389 1.00 85.88 1073 THR A O 1
ATOM 8393 N N . MET A 1 1074 ? 11.404 10.279 -31.923 1.00 83.88 1074 MET A N 1
ATOM 8394 C CA . MET A 1 1074 ? 11.903 11.563 -32.441 1.00 83.88 1074 MET A CA 1
ATOM 8395 C C . MET A 1 1074 ? 12.780 12.299 -31.415 1.00 83.88 1074 MET A C 1
ATOM 8397 O O . MET A 1 1074 ? 12.311 13.184 -30.697 1.00 83.88 1074 MET A O 1
ATOM 8401 N N . ALA A 1 1075 ? 14.071 11.961 -31.364 1.00 84.00 1075 ALA A N 1
ATOM 8402 C CA . ALA A 1 1075 ? 15.091 12.764 -30.683 1.00 84.00 1075 ALA A CA 1
ATOM 8403 C C . ALA A 1 1075 ? 15.933 13.558 -31.699 1.00 84.00 1075 ALA A C 1
ATOM 8405 O O . ALA A 1 1075 ? 16.134 13.102 -32.827 1.00 84.00 1075 ALA A O 1
ATOM 8406 N N . PHE A 1 1076 ? 16.451 14.720 -31.291 1.00 84.75 1076 PHE A N 1
ATOM 8407 C CA . PHE A 1 1076 ? 17.205 15.632 -32.155 1.00 84.75 1076 PHE A CA 1
ATOM 8408 C C . PHE A 1 1076 ? 18.627 15.873 -31.620 1.00 84.75 1076 PHE A C 1
ATOM 8410 O O . PHE A 1 1076 ? 18.779 16.238 -30.454 1.00 84.75 1076 PHE A O 1
ATOM 8417 N N . PRO A 1 1077 ? 19.680 15.737 -32.451 1.00 77.69 1077 PRO A N 1
ATOM 8418 C CA . PRO A 1 1077 ? 21.055 16.041 -32.043 1.00 77.69 1077 PRO A CA 1
ATOM 8419 C C . PRO A 1 1077 ? 21.324 17.549 -31.908 1.00 77.69 1077 PRO A C 1
ATOM 8421 O O . PRO A 1 1077 ? 22.309 17.945 -31.296 1.00 77.69 1077 PRO A O 1
ATOM 8424 N N . SER A 1 1078 ? 20.447 18.396 -32.458 1.00 78.44 1078 SER A N 1
ATOM 8425 C CA . SER A 1 1078 ? 20.484 19.860 -32.343 1.00 78.44 1078 SER A CA 1
ATOM 8426 C C . SER A 1 1078 ? 19.965 20.393 -30.996 1.00 78.44 1078 SER A C 1
ATOM 8428 O O . SER A 1 1078 ? 20.085 21.587 -30.726 1.00 78.44 1078 SER A O 1
ATOM 8430 N N . ALA A 1 1079 ? 19.385 19.541 -30.143 1.00 81.06 1079 ALA A N 1
ATOM 8431 C CA . ALA A 1 1079 ? 18.823 19.953 -28.862 1.00 81.06 1079 ALA A CA 1
ATOM 8432 C C . ALA A 1 1079 ? 19.904 20.138 -27.772 1.00 81.06 1079 ALA A C 1
ATOM 8434 O O . ALA A 1 1079 ? 20.825 19.328 -27.673 1.00 81.06 1079 ALA A O 1
ATOM 8435 N N . PRO A 1 1080 ? 19.768 21.125 -26.863 1.00 80.38 1080 PRO A N 1
ATOM 8436 C CA . PRO A 1 1080 ? 20.726 21.368 -25.777 1.00 80.38 1080 PRO A CA 1
ATOM 8437 C C . PRO A 1 1080 ? 20.616 20.366 -24.604 1.00 80.38 1080 PRO A C 1
ATOM 8439 O O . PRO A 1 1080 ? 21.073 20.649 -23.498 1.00 80.38 1080 PRO A O 1
ATOM 8442 N N . PHE A 1 1081 ? 19.970 19.214 -24.804 1.00 82.00 1081 PHE A N 1
ATOM 8443 C CA . PHE A 1 1081 ? 19.701 18.199 -23.781 1.00 82.00 1081 PHE A CA 1
ATOM 8444 C C . PHE A 1 1081 ? 19.677 16.782 -24.393 1.00 82.00 1081 PHE A C 1
ATOM 8446 O O . PHE A 1 1081 ? 19.331 16.624 -25.564 1.00 82.00 1081 PHE A O 1
ATOM 8453 N N . PRO A 1 1082 ? 20.014 15.726 -23.623 1.00 77.75 1082 PRO A N 1
ATOM 8454 C CA . PRO A 1 1082 ? 20.174 14.373 -24.165 1.00 77.75 1082 PRO A CA 1
ATOM 8455 C C . PRO A 1 1082 ? 18.850 13.732 -24.644 1.00 77.75 1082 PRO A C 1
ATOM 8457 O O . PRO A 1 1082 ? 17.764 14.158 -24.224 1.00 77.75 1082 PRO A O 1
ATOM 8460 N N . PRO A 1 1083 ? 18.900 12.651 -25.457 1.00 75.69 1083 PRO A N 1
ATOM 8461 C CA . PRO A 1 1083 ? 17.719 11.973 -26.017 1.00 75.69 1083 PRO A CA 1
ATOM 8462 C C . PRO A 1 1083 ? 16.617 11.643 -24.997 1.00 75.69 1083 PRO A C 1
ATOM 8464 O O . PRO A 1 1083 ? 15.439 11.870 -25.265 1.00 75.69 1083 PRO A O 1
ATOM 8467 N N . ARG A 1 1084 ? 16.993 11.218 -23.782 1.00 75.75 1084 ARG A N 1
ATOM 8468 C CA . ARG A 1 1084 ? 16.077 10.932 -22.657 1.00 75.75 1084 ARG A CA 1
ATOM 8469 C C . ARG A 1 1084 ? 15.156 12.100 -22.281 1.00 75.75 1084 ARG A C 1
ATOM 8471 O O . ARG A 1 1084 ? 14.025 11.887 -21.853 1.00 75.75 1084 ARG A O 1
ATOM 8478 N N . VAL A 1 1085 ? 15.651 13.333 -22.374 1.00 80.50 1085 VAL A N 1
ATOM 8479 C CA . VAL A 1 1085 ? 14.946 14.529 -21.882 1.00 80.50 1085 VAL A CA 1
ATOM 8480 C C . VAL A 1 1085 ? 13.878 15.006 -22.875 1.00 80.50 1085 VAL A C 1
ATOM 8482 O O . VAL A 1 1085 ? 12.891 15.609 -22.459 1.00 80.50 1085 VAL A O 1
ATOM 8485 N N . HIS A 1 1086 ? 14.007 14.647 -24.158 1.00 86.44 1086 HIS A N 1
ATOM 8486 C CA . HIS A 1 1086 ? 13.063 15.013 -25.218 1.00 86.44 1086 HIS A CA 1
ATOM 8487 C C . HIS A 1 1086 ? 11.628 14.585 -24.888 1.00 86.44 1086 HIS A C 1
ATOM 8489 O O . HIS A 1 1086 ? 10.732 15.426 -24.856 1.00 86.44 1086 HIS A O 1
ATOM 8495 N N . TYR A 1 1087 ? 11.418 13.306 -24.548 1.00 86.06 1087 TYR A N 1
ATOM 8496 C CA . TYR A 1 1087 ? 10.093 12.781 -24.201 1.00 86.06 1087 TYR A CA 1
ATOM 8497 C C . TYR A 1 1087 ? 9.458 13.534 -23.021 1.00 86.06 1087 TYR A C 1
ATOM 8499 O O . TYR A 1 1087 ? 8.287 13.898 -23.086 1.00 86.06 1087 TYR A O 1
ATOM 8507 N N . ARG A 1 1088 ? 10.231 13.849 -21.970 1.00 85.12 1088 ARG A N 1
ATOM 8508 C CA . ARG A 1 1088 ? 9.726 14.593 -20.800 1.00 85.12 1088 ARG A CA 1
ATOM 8509 C C . ARG A 1 1088 ? 9.230 15.989 -21.181 1.00 85.12 1088 ARG A C 1
ATOM 8511 O O . ARG A 1 1088 ? 8.146 16.382 -20.755 1.00 85.12 1088 ARG A O 1
ATOM 8518 N N . TYR A 1 1089 ? 9.986 16.718 -22.005 1.00 86.94 1089 TYR A N 1
ATOM 8519 C CA . TYR A 1 1089 ? 9.568 18.042 -22.468 1.00 86.94 1089 TYR A CA 1
ATOM 8520 C C . TYR A 1 1089 ? 8.407 17.987 -23.460 1.00 86.94 1089 TYR A C 1
ATOM 8522 O O . TYR A 1 1089 ? 7.507 18.813 -23.345 1.00 86.94 1089 TYR A O 1
ATOM 8530 N N . TYR A 1 1090 ? 8.346 16.998 -24.356 1.00 89.31 1090 TYR A N 1
ATOM 8531 C CA . TYR A 1 1090 ? 7.171 16.818 -25.212 1.00 89.31 1090 TYR A CA 1
ATOM 8532 C C . TYR A 1 1090 ? 5.895 16.578 -24.391 1.00 89.31 1090 TYR A C 1
ATOM 8534 O O . TYR A 1 1090 ? 4.887 17.234 -24.641 1.00 89.31 1090 TYR A O 1
ATOM 8542 N N . ILE A 1 1091 ? 5.947 15.702 -23.379 1.00 88.44 1091 ILE A N 1
ATOM 8543 C CA . ILE A 1 1091 ? 4.817 15.430 -22.474 1.00 88.44 1091 ILE A CA 1
ATOM 8544 C C . ILE A 1 1091 ? 4.408 16.692 -21.705 1.00 88.44 1091 ILE A C 1
ATOM 8546 O O . ILE A 1 1091 ? 3.229 17.039 -21.680 1.00 88.44 1091 ILE A O 1
ATOM 8550 N N . PHE A 1 1092 ? 5.368 17.410 -21.114 1.00 88.50 1092 PHE A N 1
ATOM 8551 C CA . PHE A 1 1092 ? 5.100 18.650 -20.381 1.00 88.50 1092 PHE A CA 1
ATOM 8552 C C . PHE A 1 1092 ? 4.454 19.725 -21.269 1.00 88.50 1092 PHE A C 1
ATOM 8554 O O . PHE A 1 1092 ? 3.464 20.341 -20.875 1.00 88.50 1092 PHE A O 1
ATOM 8561 N N . ILE A 1 1093 ? 4.970 19.925 -22.485 1.00 89.62 1093 ILE A N 1
ATOM 8562 C CA . ILE A 1 1093 ? 4.465 20.936 -23.421 1.00 89.62 1093 ILE A CA 1
ATOM 8563 C C . ILE A 1 1093 ? 3.081 20.550 -23.948 1.00 89.62 1093 ILE A C 1
ATOM 8565 O O . ILE A 1 1093 ? 2.190 21.402 -23.946 1.00 89.62 1093 ILE A O 1
ATOM 8569 N N . PHE A 1 1094 ? 2.867 19.282 -24.316 1.00 90.50 1094 PHE A N 1
ATOM 8570 C CA . PHE A 1 1094 ? 1.560 18.782 -24.747 1.00 90.50 1094 PHE A CA 1
ATOM 8571 C C . PHE A 1 1094 ? 0.492 19.045 -23.677 1.00 90.50 1094 PHE A C 1
ATOM 8573 O O . PHE A 1 1094 ? -0.501 19.729 -23.931 1.00 90.50 1094 PHE A O 1
ATOM 8580 N N . LEU A 1 1095 ? 0.742 18.574 -22.451 1.00 87.25 1095 LEU A N 1
ATOM 8581 C CA . LEU A 1 1095 ? -0.204 18.674 -21.339 1.00 87.25 1095 LEU A CA 1
ATOM 8582 C C . LEU A 1 1095 ? -0.404 20.127 -20.867 1.00 87.25 1095 LEU A C 1
ATOM 8584 O O . LEU A 1 1095 ? -1.470 20.465 -20.352 1.00 87.25 1095 LEU A O 1
ATOM 8588 N N . SER A 1 1096 ? 0.565 21.021 -21.106 1.00 85.69 1096 SER A N 1
ATOM 8589 C CA . SER A 1 1096 ? 0.381 22.463 -20.886 1.00 85.69 1096 SER A CA 1
ATOM 8590 C C . SER A 1 1096 ? -0.621 23.093 -21.866 1.00 85.69 1096 SER A C 1
ATOM 8592 O O . SER A 1 1096 ? -1.474 23.878 -21.446 1.00 85.69 1096 SER A O 1
ATOM 8594 N N . GLY A 1 1097 ? -0.580 22.704 -23.147 1.00 88.25 1097 GLY A N 1
ATOM 8595 C CA . GLY A 1 1097 ? -1.573 23.112 -24.145 1.00 88.25 1097 GLY A CA 1
ATOM 8596 C C . GLY A 1 1097 ? -2.948 22.528 -23.829 1.00 88.25 1097 GLY A C 1
ATOM 8597 O O . GLY A 1 1097 ? -3.955 23.238 -23.856 1.00 88.25 1097 GLY A O 1
ATOM 8598 N N . GLU A 1 1098 ? -2.984 21.258 -23.426 1.00 85.69 1098 GLU A N 1
ATOM 8599 C CA . GLU A 1 1098 ? -4.216 20.581 -23.032 1.00 85.69 1098 GLU A CA 1
ATOM 8600 C C . GLU A 1 1098 ? -4.887 21.250 -21.824 1.00 85.69 1098 GLU A C 1
ATOM 8602 O O . GLU A 1 1098 ? -6.086 21.513 -21.862 1.00 85.69 1098 GLU A O 1
ATOM 8607 N N . PHE A 1 1099 ? -4.136 21.633 -20.786 1.00 84.56 1099 PHE A N 1
ATOM 8608 C CA . PHE A 1 1099 ? -4.667 22.390 -19.644 1.00 84.56 1099 PHE A CA 1
ATOM 8609 C C . PHE A 1 1099 ? -5.302 23.726 -20.051 1.00 84.56 1099 PHE A C 1
ATOM 8611 O O . PHE A 1 1099 ? -6.400 24.052 -19.586 1.00 84.56 1099 PHE A O 1
ATOM 8618 N N . ILE A 1 1100 ? -4.640 24.496 -20.923 1.00 85.31 1100 ILE A N 1
ATOM 8619 C CA . ILE A 1 1100 ? -5.149 25.790 -21.403 1.00 85.31 1100 ILE A CA 1
ATOM 8620 C C . ILE A 1 1100 ? -6.474 25.579 -22.147 1.00 85.31 1100 ILE A C 1
ATOM 8622 O O . ILE A 1 1100 ? -7.475 26.235 -21.842 1.00 85.31 1100 ILE A O 1
ATOM 8626 N N . ALA A 1 1101 ? -6.516 24.609 -23.064 1.00 84.81 1101 ALA A N 1
ATOM 8627 C CA . ALA A 1 1101 ? -7.713 24.295 -23.837 1.00 84.81 1101 ALA A CA 1
ATOM 8628 C C . ALA A 1 1101 ? -8.789 23.518 -23.057 1.00 84.81 1101 ALA A C 1
ATOM 8630 O O . ALA A 1 1101 ? -9.959 23.558 -23.438 1.00 84.81 1101 ALA A O 1
ATOM 8631 N N . ARG A 1 1102 ? -8.457 22.888 -21.925 1.00 79.12 1102 ARG A N 1
ATOM 8632 C CA . ARG A 1 1102 ? -9.463 22.379 -20.985 1.00 79.12 1102 ARG A CA 1
ATOM 8633 C C . ARG A 1 1102 ? -10.088 23.503 -20.154 1.00 79.12 1102 ARG A C 1
ATOM 8635 O O . ARG A 1 1102 ? -11.278 23.434 -19.844 1.00 79.12 1102 ARG A O 1
ATOM 8642 N N . SER A 1 1103 ? -9.318 24.547 -19.837 1.00 78.06 1103 SER A N 1
ATOM 8643 C CA . SER A 1 1103 ? -9.703 25.614 -18.898 1.00 78.06 1103 SER A CA 1
ATOM 8644 C C . SER A 1 1103 ? -10.385 26.832 -19.539 1.00 78.06 1103 SER A C 1
ATOM 8646 O O . SER A 1 1103 ? -11.129 27.532 -18.849 1.00 78.06 1103 SER A O 1
ATOM 8648 N N . TYR A 1 1104 ? -10.178 27.110 -20.835 1.00 80.00 1104 TYR A N 1
ATOM 8649 C CA . TYR A 1 1104 ? -10.621 28.378 -21.447 1.00 80.00 1104 TYR A CA 1
ATOM 8650 C C . TYR A 1 1104 ? -12.133 28.648 -21.321 1.00 80.00 1104 TYR A C 1
ATOM 8652 O O . TYR A 1 1104 ? -12.525 29.772 -21.012 1.00 80.00 1104 TYR A O 1
ATOM 8660 N N . LEU A 1 1105 ? -12.992 27.631 -21.473 1.00 71.81 1105 LEU A N 1
ATOM 8661 C CA . LEU A 1 1105 ? -14.445 27.801 -21.327 1.00 71.81 1105 LEU A CA 1
ATOM 8662 C C . LEU A 1 1105 ? -14.861 28.118 -19.883 1.00 71.81 1105 LEU A C 1
ATOM 8664 O O . LEU A 1 1105 ? -15.797 28.889 -19.687 1.00 71.81 1105 LEU A O 1
ATOM 8668 N N . ALA A 1 1106 ? -14.144 27.606 -18.877 1.00 67.62 1106 ALA A N 1
ATOM 8669 C CA . ALA A 1 1106 ? -14.386 27.948 -17.474 1.00 67.62 1106 ALA A CA 1
ATOM 8670 C C . ALA A 1 1106 ? -13.960 29.395 -17.155 1.00 67.62 1106 ALA A C 1
ATOM 8672 O O . ALA A 1 1106 ? -14.656 30.099 -16.419 1.00 67.62 1106 ALA A O 1
ATOM 8673 N N . VAL A 1 1107 ? -12.865 29.873 -17.758 1.00 72.56 1107 VAL A N 1
ATOM 8674 C CA . VAL A 1 1107 ? -12.425 31.276 -17.650 1.00 72.56 1107 VAL A CA 1
ATOM 8675 C C . VAL A 1 1107 ? -13.428 32.216 -18.331 1.00 72.56 1107 VAL A C 1
ATOM 8677 O O . VAL A 1 1107 ? -13.865 33.189 -17.720 1.00 72.56 1107 VAL A O 1
ATOM 8680 N N . ILE A 1 1108 ? -13.877 31.894 -19.550 1.00 75.06 1108 ILE A N 1
ATOM 8681 C CA . ILE A 1 1108 ? -14.902 32.672 -20.270 1.00 75.06 1108 ILE A CA 1
ATOM 8682 C C . ILE A 1 1108 ? -16.222 32.701 -19.485 1.00 75.06 1108 ILE A C 1
ATOM 8684 O O . ILE A 1 1108 ? -16.810 33.772 -19.329 1.00 75.06 1108 ILE A O 1
ATOM 8688 N N . ALA A 1 1109 ? -16.657 31.564 -18.929 1.00 67.19 1109 ALA A N 1
ATOM 8689 C CA . ALA A 1 1109 ? -17.847 31.481 -18.080 1.00 67.19 1109 ALA A CA 1
ATOM 8690 C C . ALA A 1 1109 ? -17.746 32.362 -16.825 1.00 67.19 1109 ALA A C 1
ATOM 8692 O O . ALA A 1 1109 ? -18.733 32.985 -16.435 1.00 67.19 1109 ALA A O 1
ATOM 8693 N N . SER A 1 1110 ? -16.555 32.436 -16.222 1.00 66.94 1110 SER A N 1
ATOM 8694 C CA . SER A 1 1110 ? -16.282 33.255 -15.034 1.00 66.94 1110 SER A CA 1
ATOM 8695 C C . SER A 1 1110 ? -16.271 34.757 -15.338 1.00 66.94 1110 SER A C 1
ATOM 8697 O O . SER A 1 1110 ? -16.623 35.553 -14.473 1.00 66.94 1110 SER A O 1
ATOM 8699 N N . LEU A 1 1111 ? -15.899 35.149 -16.563 1.00 76.75 1111 LEU A N 1
ATOM 8700 C CA . LEU A 1 1111 ? -15.909 36.543 -17.018 1.00 76.75 1111 LEU A CA 1
ATOM 8701 C C . LEU A 1 1111 ? -17.313 36.998 -17.449 1.00 76.75 1111 LEU A C 1
ATOM 8703 O O . LEU A 1 1111 ? -17.802 38.016 -16.961 1.00 76.75 1111 LEU A O 1
ATOM 8707 N N . LYS A 1 1112 ? -17.970 36.260 -18.357 1.00 72.44 1112 LYS A N 1
ATOM 8708 C CA . LYS A 1 1112 ? -19.366 36.486 -18.783 1.00 72.44 1112 LYS A CA 1
ATOM 8709 C C . LYS A 1 1112 ? -20.022 35.167 -19.230 1.00 72.44 1112 LYS A C 1
ATOM 8711 O O . LYS A 1 1112 ? -19.716 34.691 -20.326 1.00 72.44 1112 LYS A O 1
ATOM 8716 N N . PRO A 1 1113 ? -21.008 34.626 -18.485 1.00 71.94 1113 PRO A N 1
ATOM 8717 C CA . PRO A 1 1113 ? -21.689 33.374 -18.839 1.00 71.94 1113 PRO A CA 1
ATOM 8718 C C . PRO A 1 1113 ? -22.323 33.354 -20.239 1.00 71.94 1113 PRO A C 1
ATOM 8720 O O . PRO A 1 1113 ? -22.363 32.310 -20.883 1.00 71.94 1113 PRO A O 1
ATOM 8723 N N . SER A 1 1114 ? -22.777 34.505 -20.749 1.00 71.50 1114 SER A N 1
ATOM 8724 C CA . SER A 1 1114 ? -23.372 34.622 -22.088 1.00 71.50 1114 SER A CA 1
ATOM 8725 C C . SER A 1 1114 ? -22.388 34.368 -23.238 1.00 71.50 1114 SER A C 1
ATOM 8727 O O . SER A 1 1114 ? -22.820 33.986 -24.323 1.00 71.50 1114 SER A O 1
ATOM 8729 N N . LEU A 1 1115 ? -21.078 34.530 -23.016 1.00 73.06 1115 LEU A N 1
ATOM 8730 C CA . LEU A 1 1115 ? -20.055 34.290 -24.039 1.00 73.06 1115 LEU A CA 1
ATOM 8731 C C . LEU A 1 1115 ? -19.757 32.796 -24.247 1.00 73.06 1115 LEU A C 1
ATOM 8733 O O . LEU A 1 1115 ? -19.284 32.417 -25.316 1.00 73.06 1115 LEU A O 1
ATOM 8737 N N . VAL A 1 1116 ? -20.077 31.930 -23.279 1.00 71.69 1116 VAL A N 1
ATOM 8738 C CA . VAL A 1 1116 ? -19.824 30.478 -23.370 1.00 71.69 1116 VAL A CA 1
ATOM 8739 C C . VAL A 1 1116 ? -20.514 29.875 -24.596 1.00 71.69 1116 VAL A C 1
ATOM 8741 O O . VAL A 1 1116 ? -19.890 29.140 -25.355 1.00 71.69 1116 VAL A O 1
ATOM 8744 N N . ASN A 1 1117 ? -21.764 30.267 -24.858 1.00 69.12 1117 ASN A N 1
ATOM 8745 C CA . ASN A 1 1117 ? -22.537 29.789 -26.010 1.00 69.12 1117 ASN A CA 1
ATOM 8746 C C . ASN A 1 1117 ? -21.999 30.273 -27.369 1.00 69.12 1117 ASN A C 1
ATOM 8748 O O . ASN A 1 1117 ? -22.366 29.698 -28.392 1.00 69.12 1117 ASN A O 1
ATOM 8752 N N . VAL A 1 1118 ? -21.151 31.309 -27.383 1.00 76.94 1118 VAL A N 1
ATOM 8753 C CA . VAL A 1 1118 ? -20.521 31.869 -28.591 1.00 76.94 1118 VAL A CA 1
ATOM 8754 C C . VAL A 1 1118 ? -19.174 31.195 -28.874 1.00 76.94 1118 VAL A C 1
ATOM 8756 O O . VAL A 1 1118 ? -18.863 30.916 -30.028 1.00 76.94 1118 VAL A O 1
ATOM 8759 N N . PHE A 1 1119 ? -18.390 30.895 -27.831 1.00 79.12 1119 PHE A N 1
ATOM 8760 C CA . PHE A 1 1119 ? -17.054 30.290 -27.950 1.00 79.12 1119 PHE A CA 1
ATOM 8761 C C . PHE A 1 1119 ? -17.030 28.749 -27.844 1.00 79.12 1119 PHE A C 1
ATOM 8763 O O . PHE A 1 1119 ? -15.967 28.142 -27.997 1.00 79.12 1119 PHE A O 1
ATOM 8770 N N . ALA A 1 1120 ? -18.175 28.101 -27.600 1.00 78.62 1120 ALA A N 1
ATOM 8771 C CA . ALA A 1 1120 ? -18.300 26.643 -27.600 1.00 78.62 1120 ALA A CA 1
ATOM 8772 C C . ALA A 1 1120 ? -18.383 26.065 -29.030 1.00 78.62 1120 ALA A C 1
ATOM 8774 O O . ALA A 1 1120 ? -19.328 26.309 -29.786 1.00 78.62 1120 ALA A O 1
ATOM 8775 N N . ILE A 1 1121 ? -17.410 25.229 -29.390 1.00 84.44 1121 ILE A N 1
ATOM 8776 C CA . ILE A 1 1121 ? -17.304 24.550 -30.685 1.00 84.44 1121 ILE A CA 1
ATOM 8777 C C . ILE A 1 1121 ? -18.257 23.348 -30.703 1.00 84.44 1121 ILE A C 1
ATOM 8779 O O . ILE A 1 1121 ? -17.905 22.237 -30.320 1.00 84.44 1121 ILE A O 1
ATOM 8783 N N . ARG A 1 1122 ? -19.480 23.548 -31.206 1.00 82.25 1122 ARG A N 1
ATOM 8784 C CA . ARG A 1 1122 ? -20.504 22.483 -31.302 1.00 82.25 1122 ARG A CA 1
ATOM 8785 C C . ARG A 1 1122 ? -20.159 21.363 -32.299 1.00 82.25 1122 ARG A C 1
ATOM 8787 O O . ARG A 1 1122 ? -20.705 20.269 -32.207 1.00 82.25 1122 ARG A O 1
ATOM 8794 N N . ARG A 1 1123 ? -19.268 21.614 -33.269 1.00 86.19 1123 ARG A N 1
ATOM 8795 C CA . ARG A 1 1123 ? -18.848 20.650 -34.308 1.00 86.19 1123 ARG A CA 1
ATOM 8796 C C . ARG A 1 1123 ? -17.509 19.986 -33.955 1.00 86.19 1123 ARG A C 1
ATOM 8798 O O . ARG A 1 1123 ? -16.519 20.178 -34.653 1.00 86.19 1123 ARG A O 1
ATOM 8805 N N . ILE A 1 1124 ? -17.484 19.194 -32.882 1.00 86.50 1124 ILE A N 1
ATOM 8806 C CA . ILE A 1 1124 ? -16.255 18.561 -32.352 1.00 86.50 1124 ILE A CA 1
ATOM 8807 C C . ILE A 1 1124 ? -15.550 17.645 -33.361 1.00 86.50 1124 ILE A C 1
ATOM 8809 O O . ILE A 1 1124 ? -14.326 17.585 -33.355 1.00 86.50 1124 ILE A O 1
ATOM 8813 N N . TRP A 1 1125 ? -16.275 17.042 -34.310 1.00 88.94 1125 TRP A N 1
ATOM 8814 C CA . TRP A 1 1125 ? -15.678 16.269 -35.409 1.00 88.94 1125 TRP A CA 1
ATOM 8815 C C . TRP A 1 1125 ? -14.628 17.047 -36.225 1.00 88.94 1125 TRP A C 1
ATOM 8817 O O . TRP A 1 1125 ? -13.721 16.433 -36.779 1.00 88.94 1125 TRP A O 1
ATOM 8827 N N . ILE A 1 1126 ? -14.705 18.384 -36.272 1.00 90.75 1126 ILE A N 1
ATOM 8828 C CA . ILE A 1 1126 ? -13.685 19.229 -36.913 1.00 90.75 1126 ILE A CA 1
ATOM 8829 C C . ILE A 1 1126 ? -12.367 19.166 -36.125 1.00 90.75 1126 ILE A C 1
ATOM 8831 O O . ILE A 1 1126 ? -11.307 19.017 -36.725 1.00 90.75 1126 ILE A O 1
ATOM 8835 N N . LEU A 1 1127 ? -12.426 19.213 -34.789 1.00 90.88 1127 LEU A N 1
ATOM 8836 C CA . LEU A 1 1127 ? -11.249 19.074 -33.920 1.00 90.88 1127 LEU A CA 1
ATOM 8837 C C . LEU A 1 1127 ? -10.656 17.661 -34.026 1.00 90.88 1127 LEU A C 1
ATOM 8839 O O . LEU A 1 1127 ? -9.443 17.518 -34.147 1.00 90.88 1127 LEU A O 1
ATOM 8843 N N . SER A 1 1128 ? -11.504 16.628 -34.085 1.00 91.12 1128 SER A N 1
ATOM 8844 C CA . SER A 1 1128 ? -11.069 15.246 -34.325 1.00 91.12 1128 SER A CA 1
ATOM 8845 C C . SER A 1 1128 ? -10.323 15.101 -35.657 1.00 91.12 1128 SER A C 1
ATOM 8847 O O . SER A 1 1128 ? -9.283 14.453 -35.700 1.00 91.12 1128 SER A O 1
ATOM 8849 N N . LEU A 1 1129 ? -10.802 15.730 -36.739 1.00 92.56 1129 LEU A N 1
ATOM 8850 C CA . LEU A 1 1129 ? -10.109 15.722 -38.035 1.00 92.56 1129 LEU A CA 1
ATOM 8851 C C . LEU A 1 1129 ? -8.774 16.479 -38.002 1.00 92.56 1129 LEU A C 1
ATOM 8853 O O . LEU A 1 1129 ? -7.817 16.032 -38.632 1.00 92.56 1129 LEU A O 1
ATOM 8857 N N . VAL A 1 1130 ? -8.681 17.587 -37.260 1.00 93.25 1130 VAL A N 1
ATOM 8858 C CA . VAL A 1 1130 ? -7.410 18.310 -37.062 1.00 93.25 1130 VAL A CA 1
ATOM 8859 C C . VAL A 1 1130 ? -6.395 17.434 -36.319 1.00 93.25 1130 VAL A C 1
ATOM 8861 O O . VAL A 1 1130 ? -5.243 17.363 -36.741 1.00 93.25 1130 VAL A O 1
ATOM 8864 N N . LEU A 1 1131 ? -6.820 16.705 -35.282 1.00 93.88 1131 LEU A N 1
ATOM 8865 C CA . LEU A 1 1131 ? -5.965 15.755 -34.557 1.00 93.88 1131 LEU A CA 1
ATOM 8866 C C . LEU A 1 1131 ? -5.529 14.571 -35.437 1.00 93.88 1131 LEU A C 1
ATOM 8868 O O . LEU A 1 1131 ? -4.363 14.185 -35.398 1.00 93.88 1131 LEU A O 1
ATOM 8872 N N . VAL A 1 1132 ? -6.412 14.037 -36.291 1.00 95.12 1132 VAL A N 1
ATOM 8873 C CA . VAL A 1 1132 ? -6.045 13.011 -37.290 1.00 95.12 1132 VAL A CA 1
ATOM 8874 C C . VAL A 1 1132 ? -5.013 13.556 -38.284 1.00 95.12 1132 VAL A C 1
ATOM 8876 O O . VAL A 1 1132 ? -4.023 12.885 -38.571 1.00 95.12 1132 VAL A O 1
ATOM 8879 N N . ALA A 1 1133 ? -5.193 14.781 -38.785 1.00 94.25 1133 ALA A N 1
ATOM 8880 C CA . ALA A 1 1133 ? -4.235 15.413 -39.692 1.00 94.25 1133 ALA A CA 1
ATOM 8881 C C . ALA A 1 1133 ? -2.866 15.638 -39.022 1.00 94.25 1133 ALA A C 1
ATOM 8883 O O . ALA A 1 1133 ? -1.831 15.423 -39.652 1.00 94.25 1133 ALA A O 1
ATOM 8884 N N . GLN A 1 1134 ? -2.849 16.003 -37.736 1.00 93.25 1134 GLN A N 1
ATOM 8885 C CA . GLN A 1 1134 ? -1.625 16.104 -36.936 1.00 93.25 1134 GLN A CA 1
ATOM 8886 C C . GLN A 1 1134 ? -0.969 14.740 -36.695 1.00 93.25 1134 GLN A C 1
ATOM 8888 O O . GLN A 1 1134 ? 0.249 14.646 -36.812 1.00 93.25 1134 GLN A O 1
ATOM 8893 N N . LEU A 1 1135 ? -1.736 13.674 -36.432 1.00 94.31 1135 LEU A N 1
ATOM 8894 C CA . LEU A 1 1135 ? -1.198 12.313 -36.327 1.00 94.31 1135 LEU A CA 1
ATOM 8895 C C . LEU A 1 1135 ? -0.517 11.897 -37.634 1.00 94.31 1135 LEU A C 1
ATOM 8897 O O . LEU A 1 1135 ? 0.617 11.418 -37.608 1.00 94.31 1135 LEU A O 1
ATOM 8901 N N . VAL A 1 1136 ? -1.174 12.115 -38.777 1.00 94.56 1136 VAL A N 1
ATOM 8902 C CA . VAL A 1 1136 ? -0.590 11.831 -40.096 1.00 94.56 1136 VAL A CA 1
ATOM 8903 C C . VAL A 1 1136 ? 0.680 12.660 -40.304 1.00 94.56 1136 VAL A C 1
ATOM 8905 O O . VAL A 1 1136 ? 1.711 12.098 -40.666 1.00 94.56 1136 VAL A O 1
ATOM 8908 N N . PHE A 1 1137 ? 0.653 13.961 -40.001 1.00 93.94 1137 PHE A N 1
ATOM 8909 C CA . PHE A 1 1137 ? 1.826 14.831 -40.104 1.00 93.94 1137 PHE A CA 1
ATOM 8910 C C . PHE A 1 1137 ? 2.996 14.347 -39.234 1.00 93.94 1137 PHE A C 1
ATOM 8912 O O . PHE A 1 1137 ? 4.104 14.201 -39.743 1.00 93.94 1137 PHE A O 1
ATOM 8919 N N . PHE A 1 1138 ? 2.770 14.053 -37.950 1.00 92.94 1138 PHE A N 1
ATOM 8920 C CA . PHE A 1 1138 ? 3.819 13.561 -37.054 1.00 92.94 1138 PHE A CA 1
ATOM 8921 C C . PHE A 1 1138 ? 4.331 12.180 -37.467 1.00 92.94 1138 PHE A C 1
ATOM 8923 O O . PHE A 1 1138 ? 5.526 11.925 -37.355 1.00 92.94 1138 PHE A O 1
ATOM 8930 N N . THR A 1 1139 ? 3.469 11.308 -37.994 1.00 92.19 1139 THR A N 1
ATOM 8931 C CA . THR A 1 1139 ? 3.878 9.992 -38.508 1.00 92.19 1139 THR A CA 1
ATOM 8932 C C . THR A 1 1139 ? 4.793 10.145 -39.722 1.00 92.19 1139 THR A C 1
ATOM 8934 O O . THR A 1 1139 ? 5.857 9.534 -39.770 1.00 92.19 1139 THR A O 1
ATOM 8937 N N . LEU A 1 1140 ? 4.436 11.020 -40.669 1.00 91.81 1140 LEU A N 1
ATOM 8938 C CA . LEU A 1 1140 ? 5.286 11.361 -41.814 1.00 91.81 1140 LEU A CA 1
ATOM 8939 C C . LEU A 1 1140 ? 6.594 12.033 -41.363 1.00 91.81 1140 LEU A C 1
ATOM 8941 O O . LEU A 1 1140 ? 7.654 11.727 -41.904 1.00 91.81 1140 LEU A O 1
ATOM 8945 N N . ALA A 1 1141 ? 6.546 12.906 -40.354 1.00 89.25 1141 ALA A N 1
ATOM 8946 C CA . ALA A 1 1141 ? 7.726 13.556 -39.790 1.00 89.25 1141 ALA A CA 1
ATOM 8947 C C . ALA A 1 1141 ? 8.672 12.562 -39.098 1.00 89.25 1141 ALA A C 1
ATOM 8949 O O . ALA A 1 1141 ? 9.882 12.672 -39.267 1.00 89.25 1141 ALA A O 1
ATOM 8950 N N . ALA A 1 1142 ? 8.147 11.566 -38.381 1.00 88.69 1142 ALA A N 1
ATOM 8951 C CA . ALA A 1 1142 ? 8.944 10.508 -37.765 1.00 88.69 1142 ALA A CA 1
ATOM 8952 C C . ALA A 1 1142 ? 9.531 9.536 -38.805 1.00 88.69 1142 ALA A C 1
ATOM 8954 O O . ALA A 1 1142 ? 10.678 9.111 -38.664 1.00 88.69 1142 ALA A O 1
ATOM 8955 N N . TRP A 1 1143 ? 8.768 9.221 -39.860 1.00 89.50 1143 TRP A N 1
ATOM 8956 C CA . TRP A 1 1143 ? 9.163 8.297 -40.928 1.00 89.50 1143 TRP A CA 1
ATOM 8957 C C . TRP A 1 1143 ? 10.225 8.883 -41.867 1.00 89.50 1143 TRP A C 1
ATOM 8959 O O . TRP A 1 1143 ? 11.245 8.248 -42.123 1.00 89.50 1143 TRP A O 1
ATOM 8969 N N . TYR A 1 1144 ? 10.003 10.107 -42.360 1.00 88.12 1144 TYR A N 1
ATOM 8970 C CA . TYR A 1 1144 ? 10.884 10.784 -43.321 1.00 88.12 1144 TYR A CA 1
ATOM 8971 C C . TYR A 1 1144 ? 11.906 11.735 -42.671 1.00 88.12 1144 TYR A C 1
ATOM 8973 O O . TYR A 1 1144 ? 12.767 12.258 -43.372 1.00 88.12 1144 TYR A O 1
ATOM 8981 N N . ARG A 1 1145 ? 11.806 11.992 -41.356 1.00 83.69 1145 ARG A N 1
ATOM 8982 C CA . ARG A 1 1145 ? 12.725 12.829 -40.548 1.00 83.69 1145 ARG A CA 1
ATOM 8983 C C . ARG A 1 1145 ? 13.036 14.210 -41.156 1.00 83.69 1145 ARG A C 1
ATOM 8985 O O . ARG A 1 1145 ? 14.131 14.734 -40.997 1.00 83.69 1145 ARG A O 1
ATOM 8992 N N . PHE A 1 1146 ? 12.051 14.834 -41.814 1.00 87.38 1146 PHE A N 1
ATOM 8993 C CA . PHE A 1 1146 ? 12.211 16.147 -42.463 1.00 87.38 1146 PHE A CA 1
ATOM 8994 C C . PHE A 1 1146 ? 12.229 17.340 -41.486 1.00 87.38 1146 PHE A C 1
ATOM 8996 O O . PHE A 1 1146 ? 12.586 18.455 -41.874 1.00 87.38 1146 PHE A O 1
ATOM 9003 N N . LEU A 1 1147 ? 11.845 17.141 -40.222 1.00 86.50 1147 LEU A N 1
ATOM 9004 C CA . LEU A 1 1147 ? 12.006 18.148 -39.170 1.00 86.50 1147 LEU A CA 1
ATOM 9005 C C . LEU A 1 1147 ? 13.450 18.108 -38.655 1.00 86.50 1147 LEU A C 1
ATOM 9007 O O . LEU A 1 1147 ? 13.956 17.041 -38.334 1.00 86.50 1147 LEU A O 1
ATOM 9011 N N . HIS A 1 1148 ? 14.100 19.270 -38.573 1.00 83.44 1148 HIS A N 1
ATOM 9012 C CA . HIS A 1 1148 ? 15.519 19.392 -38.196 1.00 83.44 1148 HIS A CA 1
ATOM 9013 C C . HIS A 1 1148 ? 15.733 20.065 -36.823 1.00 83.44 1148 HIS A C 1
ATOM 9015 O O . HIS A 1 1148 ? 16.848 20.072 -36.295 1.00 83.44 1148 HIS A O 1
ATOM 9021 N N . ASP A 1 1149 ? 14.672 20.629 -36.239 1.00 86.12 1149 ASP A N 1
ATOM 9022 C CA . ASP A 1 1149 ? 14.722 21.420 -35.010 1.00 86.12 1149 ASP A CA 1
ATOM 9023 C C . ASP A 1 1149 ? 13.609 20.999 -34.030 1.00 86.12 1149 ASP A C 1
ATOM 9025 O O . ASP A 1 1149 ? 12.428 20.909 -34.388 1.00 86.12 1149 ASP A O 1
ATOM 9029 N N . VAL A 1 1150 ? 14.002 20.768 -32.776 1.00 87.56 1150 VAL A N 1
ATOM 9030 C CA . VAL A 1 1150 ? 13.127 20.410 -31.654 1.00 87.56 1150 VAL A CA 1
ATOM 9031 C C . VAL A 1 1150 ? 12.135 21.526 -31.293 1.00 87.56 1150 VAL A C 1
ATOM 9033 O O . VAL A 1 1150 ? 11.017 21.232 -30.868 1.00 87.56 1150 VAL A O 1
ATOM 9036 N N . TRP A 1 1151 ? 12.477 22.801 -31.515 1.00 88.25 1151 TRP A N 1
ATOM 9037 C CA . TRP A 1 1151 ? 11.594 23.938 -31.221 1.00 88.25 1151 TRP A CA 1
ATOM 9038 C C . TRP A 1 1151 ? 10.344 23.948 -32.112 1.00 88.25 1151 TRP A C 1
ATOM 9040 O O . TRP A 1 1151 ? 9.254 24.293 -31.651 1.00 88.25 1151 TRP A O 1
ATOM 9050 N N . ILE A 1 1152 ? 10.467 23.496 -33.365 1.00 89.00 1152 ILE A N 1
ATOM 9051 C CA . ILE A 1 1152 ? 9.326 23.333 -34.281 1.00 89.00 1152 ILE A CA 1
ATOM 9052 C C . ILE A 1 1152 ? 8.387 22.243 -33.746 1.00 89.00 1152 ILE A C 1
ATOM 9054 O O . ILE A 1 1152 ? 7.170 22.429 -33.702 1.00 89.00 1152 ILE A O 1
ATOM 9058 N N . VAL A 1 1153 ? 8.953 21.127 -33.277 1.00 90.00 1153 VAL A N 1
ATOM 9059 C CA . VAL A 1 1153 ? 8.192 20.025 -32.672 1.00 90.00 1153 VAL A CA 1
ATOM 9060 C C . VAL A 1 1153 ? 7.478 20.482 -31.399 1.00 90.00 1153 VAL A C 1
ATOM 9062 O O . VAL A 1 1153 ? 6.300 20.180 -31.239 1.00 90.00 1153 VAL A O 1
ATOM 9065 N N . PHE A 1 1154 ? 8.124 21.275 -30.538 1.00 91.06 1154 PHE A N 1
ATOM 9066 C CA . PHE A 1 1154 ? 7.490 21.855 -29.347 1.00 91.06 1154 PHE A CA 1
ATOM 9067 C C . PHE A 1 1154 ? 6.248 22.697 -29.686 1.00 91.06 1154 PHE A C 1
ATOM 9069 O O . PHE A 1 1154 ? 5.201 22.506 -29.067 1.00 91.06 1154 PHE A O 1
ATOM 9076 N N . ILE A 1 1155 ? 6.324 23.578 -30.691 1.00 92.06 1155 ILE A N 1
ATOM 9077 C CA . ILE A 1 1155 ? 5.178 24.402 -31.120 1.00 92.06 1155 ILE A CA 1
ATOM 9078 C C . ILE A 1 1155 ? 4.036 23.519 -31.645 1.00 92.06 1155 ILE A C 1
ATOM 9080 O O . ILE A 1 1155 ? 2.882 23.701 -31.259 1.00 92.06 1155 ILE A O 1
ATOM 9084 N N . LEU A 1 1156 ? 4.341 22.534 -32.493 1.00 91.44 1156 LEU A N 1
ATOM 9085 C CA . LEU A 1 1156 ? 3.326 21.645 -33.068 1.00 91.44 1156 LEU A CA 1
ATOM 9086 C C . LEU A 1 1156 ? 2.668 20.743 -32.011 1.00 91.44 1156 LEU A C 1
ATOM 9088 O O . LEU A 1 1156 ? 1.455 20.542 -32.049 1.00 91.44 1156 LEU A O 1
ATOM 9092 N N . ILE A 1 1157 ? 3.440 20.242 -31.044 1.00 91.56 1157 ILE A N 1
ATOM 9093 C CA . ILE A 1 1157 ? 2.940 19.431 -29.923 1.00 91.56 1157 ILE A CA 1
ATOM 9094 C C . ILE A 1 1157 ? 2.061 20.271 -28.985 1.00 91.56 1157 ILE A C 1
ATOM 9096 O O . ILE A 1 1157 ? 1.024 19.790 -28.532 1.00 91.56 1157 ILE A O 1
ATOM 9100 N N . PHE A 1 1158 ? 2.406 21.540 -28.748 1.00 93.00 1158 PHE A N 1
ATOM 9101 C CA . PHE A 1 1158 ? 1.554 22.467 -27.998 1.00 93.00 1158 PHE A CA 1
ATOM 9102 C C . PHE A 1 1158 ? 0.204 22.706 -28.698 1.00 93.00 1158 PHE A C 1
ATOM 9104 O O . PHE A 1 1158 ? -0.844 22.676 -28.053 1.00 93.00 1158 PHE A O 1
ATOM 9111 N N . ILE A 1 1159 ? 0.206 22.873 -30.028 1.00 92.31 1159 ILE A N 1
ATOM 9112 C CA . ILE A 1 1159 ? -1.023 23.012 -30.831 1.00 92.31 1159 ILE A CA 1
ATOM 9113 C C . ILE A 1 1159 ? -1.854 21.716 -30.813 1.00 92.31 1159 ILE A C 1
ATOM 9115 O O . ILE A 1 1159 ? -3.083 21.785 -30.766 1.00 92.31 1159 ILE A O 1
ATOM 9119 N N . ALA A 1 1160 ? -1.217 20.541 -30.803 1.00 90.69 1160 ALA A N 1
ATOM 9120 C CA . ALA A 1 1160 ? -1.916 19.266 -30.641 1.00 90.69 1160 ALA A CA 1
ATOM 9121 C C . ALA A 1 1160 ? -2.580 19.142 -29.258 1.00 90.69 1160 ALA A C 1
ATOM 9123 O O . ALA A 1 1160 ? -3.756 18.786 -29.178 1.00 90.69 1160 ALA A O 1
ATOM 9124 N N . GLY A 1 1161 ? -1.883 19.547 -28.189 1.00 90.12 1161 GLY A N 1
ATOM 9125 C CA . GLY A 1 1161 ? -2.443 19.633 -26.835 1.00 90.12 1161 GLY A CA 1
ATOM 9126 C C . GLY A 1 1161 ? -3.646 20.575 -26.753 1.00 90.12 1161 GLY A C 1
ATOM 9127 O O . GLY A 1 1161 ? -4.686 20.214 -26.203 1.00 90.12 1161 GLY A O 1
ATOM 9128 N N . LEU A 1 1162 ? -3.558 21.754 -27.380 1.00 90.12 1162 LEU A N 1
ATOM 9129 C CA . LEU A 1 1162 ? -4.696 22.674 -27.497 1.00 90.12 1162 LEU A CA 1
ATOM 9130 C C . LEU A 1 1162 ? -5.890 22.029 -28.231 1.00 90.12 1162 LEU A C 1
ATOM 9132 O O . LEU A 1 1162 ? -7.035 22.205 -27.815 1.00 90.12 1162 LEU A O 1
ATOM 9136 N N . GLY A 1 1163 ? -5.644 21.267 -29.301 1.00 90.44 1163 GLY A N 1
ATOM 9137 C CA . GLY A 1 1163 ? -6.685 20.544 -30.040 1.00 90.44 1163 GLY A CA 1
ATOM 9138 C C . GLY A 1 1163 ? -7.385 19.473 -29.197 1.00 90.44 1163 GLY A C 1
ATOM 9139 O O . GLY A 1 1163 ? -8.617 19.416 -29.175 1.00 90.44 1163 GLY A O 1
ATOM 9140 N N . ALA A 1 1164 ? -6.608 18.675 -28.463 1.00 89.12 1164 ALA A N 1
ATOM 9141 C CA . ALA A 1 1164 ? -7.087 17.636 -27.552 1.00 89.12 1164 ALA A CA 1
ATOM 9142 C C . ALA A 1 1164 ? -7.935 18.206 -26.404 1.00 89.12 1164 ALA A C 1
ATOM 9144 O O . ALA A 1 1164 ? -9.103 17.840 -26.240 1.00 89.12 1164 ALA A O 1
ATOM 9145 N N . GLY A 1 1165 ? -7.398 19.186 -25.668 1.00 86.38 1165 GLY A N 1
ATOM 9146 C CA . GLY A 1 1165 ? -8.109 19.818 -24.555 1.00 86.38 1165 GLY A CA 1
ATOM 9147 C C . GLY A 1 1165 ? -9.398 20.518 -24.998 1.00 86.38 1165 GLY A C 1
ATOM 9148 O O . GLY A 1 1165 ? -10.416 20.450 -24.303 1.00 86.38 1165 GLY A O 1
ATOM 9149 N N . ALA A 1 1166 ? -9.397 21.114 -26.197 1.00 87.62 1166 ALA A N 1
ATOM 9150 C CA . ALA A 1 1166 ? -10.594 21.703 -26.784 1.00 87.62 1166 ALA A CA 1
ATOM 9151 C C . ALA A 1 1166 ? -11.627 20.631 -27.161 1.00 87.62 1166 ALA A C 1
ATOM 9153 O O . ALA A 1 1166 ? -12.815 20.829 -26.900 1.00 87.62 1166 ALA A O 1
ATOM 9154 N N . ALA A 1 1167 ? -11.212 19.499 -27.742 1.00 88.38 1167 ALA A N 1
ATOM 9155 C CA . ALA A 1 1167 ? -12.119 18.400 -28.072 1.00 88.38 1167 ALA A CA 1
ATOM 9156 C C . ALA A 1 1167 ? -12.808 17.843 -26.813 1.00 88.38 1167 ALA A C 1
ATOM 9158 O O . ALA A 1 1167 ? -14.028 17.664 -26.822 1.00 88.38 1167 ALA A O 1
ATOM 9159 N N . PHE A 1 1168 ? -12.060 17.674 -25.715 1.00 85.38 1168 PHE A N 1
ATOM 9160 C CA . PHE A 1 1168 ? -12.589 17.275 -24.408 1.00 85.38 1168 PHE A CA 1
ATOM 9161 C C . PHE A 1 1168 ? -13.643 18.263 -23.879 1.00 85.38 1168 PHE A C 1
ATOM 9163 O O . PHE A 1 1168 ? -14.816 17.903 -23.738 1.00 85.38 1168 PHE A O 1
ATOM 9170 N N . THR A 1 1169 ? -13.271 19.520 -23.603 1.00 81.25 1169 THR A N 1
ATOM 9171 C CA . THR A 1 1169 ? -14.176 20.434 -22.881 1.00 81.25 1169 THR A CA 1
ATOM 9172 C C . THR A 1 1169 ? -15.401 20.813 -23.713 1.00 81.25 1169 THR A C 1
ATOM 9174 O O . THR A 1 1169 ? -16.503 20.890 -23.166 1.00 81.25 1169 THR A O 1
ATOM 9177 N N . ASN A 1 1170 ? -15.268 20.978 -25.035 1.00 85.00 1170 ASN A N 1
ATOM 9178 C CA . ASN A 1 1170 ? -16.431 21.247 -25.886 1.00 85.00 1170 ASN A CA 1
ATOM 9179 C C . ASN A 1 1170 ? -17.407 20.065 -25.911 1.00 85.00 1170 ASN A C 1
ATOM 9181 O O . ASN A 1 1170 ? -18.619 20.286 -25.861 1.00 85.00 1170 ASN A O 1
ATOM 9185 N N . ALA A 1 1171 ? -16.916 18.821 -25.928 1.00 83.12 1171 ALA A N 1
ATOM 9186 C CA . ALA A 1 1171 ? -17.791 17.657 -25.871 1.00 83.12 1171 ALA A CA 1
ATOM 9187 C C . ALA A 1 1171 ? -18.548 17.578 -24.543 1.00 83.12 1171 ALA A C 1
ATOM 9189 O O . ALA A 1 1171 ? -19.766 17.409 -24.564 1.00 83.12 1171 ALA A O 1
ATOM 9190 N N . PHE A 1 1172 ? -17.889 17.791 -23.400 1.00 77.25 1172 PHE A N 1
ATOM 9191 C CA . PHE A 1 1172 ? -18.591 17.804 -22.113 1.00 77.25 1172 PHE A CA 1
ATOM 9192 C C . PHE A 1 1172 ? -19.607 18.941 -21.988 1.00 77.25 1172 PHE A C 1
ATOM 9194 O O . PHE A 1 1172 ? -20.677 18.713 -21.426 1.00 77.25 1172 PHE A O 1
ATOM 9201 N N . VAL A 1 1173 ? -19.348 20.122 -22.565 1.00 78.44 1173 VAL A N 1
ATOM 9202 C CA . VAL A 1 1173 ? -20.354 21.195 -22.636 1.00 78.44 1173 VAL A CA 1
ATOM 9203 C C . VAL A 1 1173 ? -21.564 20.752 -23.464 1.00 78.44 1173 VAL A C 1
ATOM 9205 O O . VAL A 1 1173 ? -22.676 20.793 -22.939 1.00 78.44 1173 VAL A O 1
ATOM 9208 N N . VAL A 1 1174 ? -21.367 20.241 -24.685 1.00 80.44 1174 VAL A N 1
ATOM 9209 C CA . VAL A 1 1174 ? -22.460 19.768 -25.562 1.00 80.44 1174 VAL A CA 1
ATOM 9210 C C . VAL A 1 1174 ? -23.257 18.621 -24.924 1.00 80.44 1174 VAL A C 1
ATOM 9212 O O . VAL A 1 1174 ? -24.485 18.623 -24.976 1.00 80.44 1174 VAL A O 1
ATOM 9215 N N . VAL A 1 1175 ? -22.599 17.667 -24.259 1.00 76.81 1175 VAL A N 1
ATOM 9216 C CA . VAL A 1 1175 ? -23.286 16.600 -23.508 1.00 76.81 1175 VAL A CA 1
ATOM 9217 C C . VAL A 1 1175 ? -24.062 17.173 -22.318 1.00 76.81 1175 VAL A C 1
ATOM 9219 O O . VAL A 1 1175 ? -25.161 16.710 -22.011 1.00 76.81 1175 VAL A O 1
ATOM 9222 N N . SER A 1 1176 ? -23.541 18.206 -21.652 1.00 70.50 1176 SER A N 1
ATOM 9223 C CA . SER A 1 1176 ? -24.189 18.812 -20.485 1.00 70.50 1176 SER A CA 1
ATOM 9224 C C . SER A 1 1176 ? -25.465 19.608 -20.807 1.00 70.50 1176 SER A C 1
ATOM 9226 O O . SER A 1 1176 ? -26.227 19.895 -19.881 1.00 70.50 1176 SER A O 1
ATOM 9228 N N . GLU A 1 1177 ? -25.717 19.932 -22.079 1.00 72.88 1177 GLU A N 1
ATOM 9229 C CA . GLU A 1 1177 ? -26.959 20.560 -22.562 1.00 72.88 1177 GLU A CA 1
ATOM 9230 C C . GLU A 1 1177 ? -28.120 19.558 -22.738 1.00 72.88 1177 GLU A C 1
ATOM 9232 O O . GLU A 1 1177 ? -29.244 19.964 -23.033 1.00 72.88 1177 GLU A O 1
ATOM 9237 N N . THR A 1 1178 ? -27.880 18.254 -22.556 1.00 71.75 1178 THR A N 1
ATOM 9238 C CA . THR A 1 1178 ? -28.933 17.225 -22.625 1.00 71.75 1178 THR A CA 1
ATOM 9239 C C . THR A 1 1178 ? -29.953 17.338 -21.481 1.00 71.75 1178 THR A C 1
ATOM 9241 O O . THR A 1 1178 ? -29.661 17.883 -20.413 1.00 71.75 1178 THR A O 1
ATOM 9244 N N . ASP A 1 1179 ? -31.169 16.818 -21.716 1.00 70.81 1179 ASP A N 1
ATOM 9245 C CA . ASP A 1 1179 ? -32.280 16.798 -20.748 1.00 70.81 1179 ASP A CA 1
ATOM 9246 C C . ASP A 1 1179 ? -31.793 16.276 -19.379 1.00 70.81 1179 ASP A C 1
ATOM 9248 O O . ASP A 1 1179 ? -31.189 15.196 -19.332 1.00 70.81 1179 ASP A O 1
ATOM 9252 N N . PRO A 1 1180 ? -32.042 16.999 -18.266 1.00 67.31 1180 PRO A N 1
ATOM 9253 C CA . PRO A 1 1180 ? -31.545 16.630 -16.941 1.00 67.31 1180 PRO A CA 1
ATOM 9254 C C . PRO A 1 1180 ? -31.890 15.194 -16.519 1.00 67.31 1180 PRO A C 1
ATOM 9256 O O . PRO A 1 1180 ? -31.102 14.595 -15.795 1.00 67.31 1180 PRO A O 1
ATOM 9259 N N . ARG A 1 1181 ? -32.987 14.604 -17.019 1.00 60.62 1181 ARG A N 1
ATOM 9260 C CA . ARG A 1 1181 ? -33.376 13.204 -16.743 1.00 60.62 1181 ARG A CA 1
ATOM 9261 C C . ARG A 1 1181 ? -32.432 12.164 -17.355 1.00 60.62 1181 ARG A C 1
ATOM 9263 O O . ARG A 1 1181 ? -32.363 11.036 -16.880 1.00 60.62 1181 ARG A O 1
ATOM 9270 N N . PHE A 1 1182 ? -31.715 12.528 -18.416 1.00 65.31 1182 PHE A N 1
ATOM 9271 C CA . PHE A 1 1182 ? -30.776 11.653 -19.124 1.00 65.31 1182 PHE A CA 1
ATOM 9272 C C . PHE A 1 1182 ? -29.319 12.103 -18.985 1.00 65.31 1182 PHE A C 1
ATOM 9274 O O . PHE A 1 1182 ? -28.420 11.369 -19.389 1.00 65.31 1182 PHE A O 1
ATOM 9281 N N . LYS A 1 1183 ? -29.075 13.291 -18.422 1.00 64.50 1183 LYS A N 1
ATOM 9282 C CA . LYS A 1 1183 ? -27.767 13.949 -18.379 1.00 64.50 1183 LYS A CA 1
ATOM 9283 C C . LYS A 1 1183 ? -26.670 13.112 -17.718 1.00 64.50 1183 LYS A C 1
ATOM 9285 O O . LYS A 1 1183 ? -25.564 13.054 -18.244 1.00 64.50 1183 LYS A O 1
ATOM 9290 N N . GLU A 1 1184 ? -26.963 12.425 -16.617 1.00 64.50 1184 GLU A N 1
ATOM 9291 C CA . GLU A 1 1184 ? -25.984 11.554 -15.946 1.00 64.50 1184 GLU A CA 1
ATOM 9292 C C . GLU A 1 1184 ? -25.555 10.384 -16.844 1.00 64.50 1184 GLU A C 1
ATOM 9294 O O . GLU A 1 1184 ? -24.365 10.138 -17.036 1.00 64.50 1184 GLU A O 1
ATOM 9299 N N . PHE A 1 1185 ? -26.528 9.720 -17.476 1.00 70.06 1185 PHE A N 1
ATOM 9300 C CA . PHE A 1 1185 ? -26.282 8.652 -18.446 1.00 70.06 1185 PHE A CA 1
ATOM 9301 C C . PHE A 1 1185 ? -25.549 9.171 -19.692 1.00 70.06 1185 PHE A C 1
ATOM 9303 O O . PHE A 1 1185 ? -24.632 8.519 -20.177 1.00 70.06 1185 PHE A O 1
ATOM 9310 N N . ALA A 1 1186 ? -25.903 10.359 -20.182 1.00 70.94 1186 ALA A N 1
ATOM 9311 C CA . ALA A 1 1186 ? -25.257 11.014 -21.314 1.00 70.94 1186 ALA A CA 1
ATOM 9312 C C . ALA A 1 1186 ? -23.773 11.324 -21.037 1.00 70.94 1186 ALA A C 1
ATOM 9314 O O . ALA A 1 1186 ? -22.918 11.037 -21.876 1.00 70.94 1186 ALA A O 1
ATOM 9315 N N . MET A 1 1187 ? -23.457 11.857 -19.850 1.00 69.94 1187 MET A N 1
ATOM 9316 C CA . MET A 1 1187 ? -22.083 12.151 -19.425 1.00 69.94 1187 MET A CA 1
ATOM 9317 C C . MET A 1 1187 ? -21.272 10.868 -19.191 1.00 69.94 1187 MET A C 1
ATOM 9319 O O . MET A 1 1187 ? -20.136 10.790 -19.652 1.00 69.94 1187 MET A O 1
ATOM 9323 N N . GLY A 1 1188 ? -21.865 9.836 -18.579 1.00 69.19 1188 GLY A N 1
ATOM 9324 C CA . GLY A 1 1188 ? -21.229 8.519 -18.433 1.00 69.19 1188 GLY A CA 1
ATOM 9325 C C . GLY A 1 1188 ? -21.046 7.759 -19.754 1.00 69.19 1188 GLY A C 1
ATOM 9326 O O . GLY A 1 1188 ? -20.084 7.020 -19.913 1.00 69.19 1188 GLY A O 1
ATOM 9327 N N . PHE A 1 1189 ? -21.923 7.954 -20.742 1.00 76.31 1189 PHE A N 1
ATOM 9328 C CA . PHE A 1 1189 ? -21.767 7.349 -22.069 1.00 76.31 1189 PHE A CA 1
ATOM 9329 C C . PHE A 1 1189 ? -20.659 8.032 -22.890 1.00 76.31 1189 PHE A C 1
ATOM 9331 O O . PHE A 1 1189 ? -19.969 7.378 -23.671 1.00 76.31 1189 PHE A O 1
ATOM 9338 N N . ALA A 1 1190 ? -20.435 9.333 -22.680 1.00 76.75 1190 ALA A N 1
ATOM 9339 C CA . ALA A 1 1190 ? -19.344 10.066 -23.319 1.00 76.75 1190 ALA A CA 1
ATOM 9340 C C . ALA A 1 1190 ? -17.952 9.625 -22.827 1.00 76.75 1190 ALA A C 1
ATOM 9342 O O . ALA A 1 1190 ? -17.026 9.544 -23.637 1.00 76.75 1190 ALA A O 1
ATOM 9343 N N . THR A 1 1191 ? -17.796 9.277 -21.541 1.00 76.69 1191 THR A N 1
ATOM 9344 C CA . THR A 1 1191 ? -16.498 8.823 -21.002 1.00 76.69 1191 THR A CA 1
ATOM 9345 C C . THR A 1 1191 ? -16.059 7.466 -21.553 1.00 76.69 1191 THR A C 1
ATOM 9347 O O . THR A 1 1191 ? -14.863 7.264 -21.768 1.00 76.69 1191 THR A O 1
ATOM 9350 N N . ILE A 1 1192 ? -17.003 6.578 -21.892 1.00 82.31 1192 ILE A N 1
ATOM 9351 C CA . ILE A 1 1192 ? -16.720 5.296 -22.564 1.00 82.31 1192 ILE A CA 1
ATOM 9352 C C . ILE A 1 1192 ? -15.967 5.526 -23.885 1.00 82.31 1192 ILE A C 1
ATOM 9354 O O . ILE A 1 1192 ? -15.019 4.800 -24.178 1.00 82.31 1192 ILE A O 1
ATOM 9358 N N . GLY A 1 1193 ? -16.334 6.557 -24.658 1.00 83.00 1193 GLY A N 1
ATOM 9359 C CA . GLY A 1 1193 ? -15.651 6.900 -25.912 1.00 83.00 1193 GLY A CA 1
ATOM 9360 C C . GLY A 1 1193 ? -14.192 7.315 -25.722 1.00 83.00 1193 GLY A C 1
ATOM 9361 O O . GLY A 1 1193 ? -13.342 6.930 -26.523 1.00 83.00 1193 GLY A O 1
ATOM 9362 N N . MET A 1 1194 ? -13.893 8.043 -24.642 1.00 85.31 1194 MET A N 1
ATOM 9363 C CA . MET A 1 1194 ? -12.523 8.443 -24.302 1.00 85.31 1194 MET A CA 1
ATOM 9364 C C . MET A 1 1194 ? -11.695 7.230 -23.871 1.00 85.31 1194 MET A C 1
ATOM 9366 O O . MET A 1 1194 ? -10.660 6.953 -24.469 1.00 85.31 1194 MET A O 1
ATOM 9370 N N . GLY A 1 1195 ? -12.190 6.448 -22.901 1.00 83.94 1195 GLY A N 1
ATOM 9371 C CA . GLY A 1 1195 ? -11.487 5.264 -22.395 1.00 83.94 1195 GLY A CA 1
ATOM 9372 C C . GLY A 1 1195 ? -11.227 4.213 -23.480 1.00 83.94 1195 GLY A C 1
ATOM 9373 O O . GLY A 1 1195 ? -10.115 3.694 -23.582 1.00 83.94 1195 GLY A O 1
ATOM 9374 N N . ALA A 1 1196 ? -12.212 3.960 -24.349 1.00 88.31 1196 ALA A N 1
ATOM 9375 C CA . ALA A 1 1196 ? -12.049 3.074 -25.499 1.00 88.31 1196 ALA A CA 1
ATOM 9376 C C . ALA A 1 1196 ? -11.049 3.630 -26.529 1.00 88.31 1196 ALA A C 1
ATOM 9378 O O . ALA A 1 1196 ? -10.258 2.866 -27.084 1.00 88.31 1196 ALA A O 1
ATOM 9379 N N . GLY A 1 1197 ? -11.055 4.947 -26.771 1.00 90.69 1197 GLY A N 1
ATOM 9380 C CA . GLY A 1 1197 ? -10.130 5.607 -27.695 1.00 90.69 1197 GLY A CA 1
ATOM 9381 C C . GLY A 1 1197 ? -8.680 5.517 -27.222 1.00 90.69 1197 GLY A C 1
ATOM 9382 O O . GLY A 1 1197 ? -7.811 5.066 -27.966 1.00 90.69 1197 GLY A O 1
ATOM 9383 N N . THR A 1 1198 ? -8.425 5.840 -25.953 1.00 89.88 1198 THR A N 1
ATOM 9384 C CA . THR A 1 1198 ? -7.095 5.728 -25.341 1.00 89.88 1198 THR A CA 1
ATOM 9385 C C . THR A 1 1198 ? -6.603 4.277 -25.274 1.00 89.88 1198 THR A C 1
ATOM 9387 O O . THR A 1 1198 ? -5.427 4.013 -25.528 1.00 89.88 1198 THR A O 1
ATOM 9390 N N . PHE A 1 1199 ? -7.478 3.308 -24.977 1.00 91.31 1199 PHE A N 1
ATOM 9391 C CA . PHE A 1 1199 ? -7.100 1.891 -24.995 1.00 91.31 1199 PHE A CA 1
ATOM 9392 C C . PHE A 1 1199 ? -6.728 1.422 -26.412 1.00 91.31 1199 PHE A C 1
ATOM 9394 O O . PHE A 1 1199 ? -5.696 0.778 -26.601 1.00 91.31 1199 PHE A O 1
ATOM 9401 N N . CYS A 1 1200 ? -7.519 1.810 -27.418 1.00 92.81 1200 CYS A N 1
ATOM 9402 C CA . CYS A 1 1200 ? -7.235 1.540 -28.827 1.00 92.81 1200 CYS A CA 1
ATOM 9403 C C . CYS A 1 1200 ? -5.896 2.160 -29.270 1.00 92.81 1200 CYS A C 1
ATOM 9405 O O . CYS A 1 1200 ? -5.087 1.471 -29.890 1.00 92.81 1200 CYS A O 1
ATOM 9407 N N . ALA A 1 1201 ? -5.605 3.406 -28.871 1.00 91.88 1201 ALA A N 1
ATOM 9408 C CA . ALA A 1 1201 ? -4.307 4.044 -29.108 1.00 91.88 1201 ALA A CA 1
ATOM 9409 C C . ALA A 1 1201 ? -3.137 3.228 -28.544 1.00 91.88 1201 ALA A C 1
ATOM 9411 O O . ALA A 1 1201 ? -2.123 3.065 -29.216 1.00 91.88 1201 ALA A O 1
ATOM 9412 N N . GLY A 1 1202 ? -3.286 2.669 -27.339 1.00 89.94 1202 GLY A N 1
ATOM 9413 C CA . GLY A 1 1202 ? -2.281 1.789 -26.743 1.00 89.94 1202 GLY A CA 1
ATOM 9414 C C . GLY A 1 1202 ? -2.052 0.511 -27.555 1.00 89.94 1202 GLY A C 1
ATOM 9415 O O . GLY A 1 1202 ? -0.907 0.140 -27.804 1.00 89.94 1202 GLY A O 1
ATOM 9416 N N . VAL A 1 1203 ? -3.122 -0.138 -28.026 1.00 91.81 1203 VAL A N 1
ATOM 9417 C CA . VAL A 1 1203 ? -3.025 -1.354 -28.857 1.00 91.81 1203 VAL A CA 1
ATOM 9418 C C . VAL A 1 1203 ? -2.379 -1.063 -30.217 1.00 91.81 1203 VAL A C 1
ATOM 9420 O O . VAL A 1 1203 ? -1.498 -1.808 -30.641 1.00 91.81 1203 VAL A O 1
ATOM 9423 N N . VAL A 1 1204 ? -2.756 0.035 -30.879 1.00 92.62 1204 VAL A N 1
ATOM 9424 C CA . VAL A 1 1204 ? -2.110 0.494 -32.125 1.00 92.62 1204 VAL A CA 1
ATOM 9425 C C . VAL A 1 1204 ? -0.639 0.837 -31.874 1.00 92.62 1204 VAL A C 1
ATOM 9427 O O . VAL A 1 1204 ? 0.238 0.444 -32.643 1.00 92.62 1204 VAL A O 1
ATOM 9430 N N . GLY A 1 1205 ? -0.352 1.511 -30.761 1.00 89.94 1205 GLY A N 1
ATOM 9431 C CA . GLY A 1 1205 ? 0.985 1.938 -30.373 1.00 89.94 1205 GLY A CA 1
ATOM 9432 C C . GLY A 1 1205 ? 1.975 0.801 -30.128 1.00 89.94 1205 GLY A C 1
ATOM 9433 O O . GLY A 1 1205 ? 3.138 0.912 -30.515 1.00 89.94 1205 GLY A O 1
ATOM 9434 N N . LEU A 1 1206 ? 1.508 -0.325 -29.569 1.00 89.88 1206 LEU A N 1
ATOM 9435 C CA . LEU A 1 1206 ? 2.309 -1.546 -29.397 1.00 89.88 1206 LEU A CA 1
ATOM 9436 C C . LEU A 1 1206 ? 2.880 -2.079 -30.724 1.00 89.88 1206 LEU A C 1
ATOM 9438 O O . LEU A 1 1206 ? 3.931 -2.717 -30.712 1.00 89.88 1206 LEU A O 1
ATOM 9442 N N . LEU A 1 1207 ? 2.203 -1.818 -31.847 1.00 90.25 1207 LEU A N 1
ATOM 9443 C CA . LEU A 1 1207 ? 2.642 -2.198 -33.193 1.00 90.25 1207 LEU A CA 1
ATOM 9444 C C . LEU A 1 1207 ? 3.407 -1.064 -33.891 1.00 90.25 1207 LEU A C 1
ATOM 9446 O O . LEU A 1 1207 ? 4.407 -1.310 -34.562 1.00 90.25 1207 LEU A O 1
ATOM 9450 N N . MET A 1 1208 ? 2.946 0.179 -33.735 1.00 90.44 1208 MET A N 1
ATOM 9451 C CA . MET A 1 1208 ? 3.445 1.335 -34.483 1.00 90.44 1208 MET A CA 1
ATOM 9452 C C . MET A 1 1208 ? 4.823 1.826 -34.012 1.00 90.44 1208 MET A C 1
ATOM 9454 O O . MET A 1 1208 ? 5.676 2.128 -34.845 1.00 90.44 1208 MET A O 1
ATOM 9458 N N . GLU A 1 1209 ? 5.072 1.869 -32.698 1.00 89.25 1209 GLU A N 1
ATOM 9459 C CA . GLU A 1 1209 ? 6.343 2.352 -32.130 1.00 89.25 1209 GLU A CA 1
ATOM 9460 C C . GLU A 1 1209 ? 7.553 1.482 -32.550 1.00 89.25 1209 GLU A C 1
ATOM 9462 O O . GLU A 1 1209 ? 8.542 2.054 -33.017 1.00 89.25 1209 GLU A O 1
ATOM 9467 N N . PRO A 1 1210 ? 7.507 0.128 -32.491 1.00 89.12 1210 PRO A N 1
ATOM 9468 C CA . PRO A 1 1210 ? 8.576 -0.716 -33.031 1.00 89.12 1210 PRO A CA 1
ATOM 9469 C C . PRO A 1 1210 ? 8.831 -0.497 -34.521 1.00 89.12 1210 PRO A C 1
ATOM 9471 O O . PRO A 1 1210 ? 9.981 -0.366 -34.920 1.00 89.12 1210 PRO A O 1
ATOM 9474 N N . VAL A 1 1211 ? 7.777 -0.405 -35.338 1.00 90.38 1211 VAL A N 1
ATOM 9475 C CA . VAL A 1 1211 ? 7.906 -0.278 -36.799 1.00 90.38 1211 VAL A CA 1
ATOM 9476 C C . VAL A 1 1211 ? 8.594 1.034 -37.194 1.00 90.38 1211 VAL A C 1
ATOM 9478 O O . VAL A 1 1211 ? 9.485 1.024 -38.042 1.00 90.38 1211 VAL A O 1
ATOM 9481 N N . ILE A 1 1212 ? 8.242 2.155 -36.553 1.00 89.06 1212 ILE A N 1
ATOM 9482 C CA . ILE A 1 1212 ? 8.888 3.454 -36.811 1.00 89.06 1212 ILE A CA 1
ATOM 9483 C C . ILE A 1 1212 ? 10.336 3.462 -36.292 1.00 89.06 1212 ILE A C 1
ATOM 9485 O O . ILE A 1 1212 ? 11.232 3.959 -36.979 1.00 89.06 1212 ILE A O 1
ATOM 9489 N N . ARG A 1 1213 ? 10.589 2.883 -35.109 1.00 87.25 1213 ARG A N 1
ATOM 9490 C CA . ARG A 1 1213 ? 11.942 2.738 -34.546 1.00 87.25 1213 ARG A CA 1
ATOM 9491 C C . ARG A 1 1213 ? 12.846 1.920 -35.469 1.00 87.25 1213 ARG A C 1
ATOM 9493 O O . ARG A 1 1213 ? 13.952 2.355 -35.773 1.00 87.25 1213 ARG A O 1
ATOM 9500 N N . ASP A 1 1214 ? 12.378 0.761 -35.919 1.00 87.19 1214 ASP A N 1
ATOM 9501 C CA . ASP A 1 1214 ? 13.175 -0.172 -36.716 1.00 87.19 1214 ASP A CA 1
ATOM 9502 C C . ASP A 1 1214 ? 13.440 0.397 -38.120 1.00 87.19 1214 ASP A C 1
ATOM 9504 O O . ASP A 1 1214 ? 14.559 0.291 -38.616 1.00 87.19 1214 ASP A O 1
ATOM 9508 N N . HIS A 1 1215 ? 12.481 1.124 -38.710 1.00 87.94 1215 HIS A N 1
ATOM 9509 C CA . HIS A 1 1215 ? 12.724 1.929 -39.913 1.00 87.94 1215 HIS A CA 1
ATOM 9510 C C . HIS A 1 1215 ? 13.782 3.023 -39.680 1.00 87.94 1215 HIS A C 1
ATOM 9512 O O . HIS A 1 1215 ? 14.679 3.197 -40.501 1.00 87.94 1215 HIS A O 1
ATOM 9518 N N . CYS A 1 1216 ? 13.731 3.745 -38.554 1.00 84.62 1216 CYS A N 1
ATOM 9519 C CA . CYS A 1 1216 ? 14.734 4.766 -38.240 1.00 84.62 1216 CYS A CA 1
ATOM 9520 C C . CYS A 1 1216 ? 16.150 4.180 -38.137 1.00 84.62 1216 CYS A C 1
ATOM 9522 O O . CYS A 1 1216 ? 17.084 4.745 -38.706 1.00 84.62 1216 CYS A O 1
ATOM 9524 N N . LEU A 1 1217 ? 16.303 3.030 -37.472 1.00 83.50 1217 LEU A N 1
ATOM 9525 C CA . LEU A 1 1217 ? 17.588 2.333 -37.328 1.00 83.50 1217 LEU A CA 1
ATOM 9526 C C . LEU A 1 1217 ? 18.159 1.823 -38.665 1.00 83.50 1217 LEU A C 1
ATOM 9528 O O . LEU A 1 1217 ? 19.361 1.601 -38.758 1.00 83.50 1217 LEU A O 1
ATOM 9532 N N . LEU A 1 1218 ? 17.321 1.653 -39.694 1.00 82.69 1218 LEU A N 1
ATOM 9533 C CA . LEU A 1 1218 ? 17.740 1.285 -41.052 1.00 82.69 1218 LEU A CA 1
ATOM 9534 C C . LEU A 1 1218 ? 18.126 2.490 -41.929 1.00 82.69 1218 LEU A C 1
ATOM 9536 O O . LEU A 1 1218 ? 18.789 2.300 -42.945 1.00 82.69 1218 LEU A O 1
ATOM 9540 N N . VAL A 1 1219 ? 17.687 3.704 -41.576 1.00 81.50 1219 VAL A N 1
ATOM 9541 C CA . VAL A 1 1219 ? 17.780 4.906 -42.434 1.00 81.50 1219 VAL A CA 1
ATOM 9542 C C . VAL A 1 1219 ? 18.674 6.006 -41.840 1.00 81.50 1219 VAL A C 1
ATOM 9544 O O . VAL A 1 1219 ? 19.085 6.909 -42.563 1.00 81.50 1219 VAL A O 1
ATOM 9547 N N . SER A 1 1220 ? 18.995 5.962 -40.542 1.00 75.94 1220 SER A N 1
ATOM 9548 C CA . SER A 1 1220 ? 19.768 7.008 -39.860 1.00 75.94 1220 SER A CA 1
ATOM 9549 C C . SER A 1 1220 ? 21.155 6.545 -39.413 1.00 75.94 1220 SER A C 1
ATOM 9551 O O . SER A 1 1220 ? 21.280 5.594 -38.646 1.00 75.94 1220 SER A O 1
ATOM 9553 N N . ASP A 1 1221 ? 22.187 7.310 -39.784 1.00 64.81 1221 ASP A N 1
ATOM 9554 C CA . ASP A 1 1221 ? 23.581 7.085 -39.365 1.00 64.81 1221 ASP A CA 1
ATOM 9555 C C . ASP A 1 1221 ? 23.827 7.285 -37.852 1.00 64.81 1221 ASP A C 1
ATOM 9557 O O . ASP A 1 1221 ? 24.900 6.952 -37.349 1.00 64.81 1221 ASP A O 1
ATOM 9561 N N . VAL A 1 1222 ? 22.860 7.841 -37.103 1.00 66.56 1222 VAL A N 1
ATOM 9562 C CA . VAL A 1 1222 ? 23.003 8.176 -35.672 1.00 66.56 1222 VAL A CA 1
ATOM 9563 C C . VAL A 1 1222 ? 21.899 7.511 -34.839 1.00 66.56 1222 VAL A C 1
ATOM 9565 O O . VAL A 1 1222 ? 20.996 8.164 -34.307 1.00 66.56 1222 VAL A O 1
ATOM 9568 N N . GLY A 1 1223 ? 21.977 6.181 -34.727 1.00 66.06 1223 GLY A N 1
ATOM 9569 C CA . GLY A 1 1223 ? 20.940 5.324 -34.130 1.00 66.06 1223 GLY A CA 1
ATOM 9570 C C . GLY A 1 1223 ? 20.489 5.693 -32.707 1.00 66.06 1223 GLY A C 1
ATOM 9571 O O . GLY A 1 1223 ? 19.324 5.480 -32.369 1.00 66.06 1223 GLY A O 1
ATOM 9572 N N . ASP A 1 1224 ? 21.343 6.331 -31.898 1.00 68.88 1224 ASP A N 1
ATOM 9573 C CA . ASP A 1 1224 ? 21.004 6.791 -30.538 1.00 68.88 1224 ASP A CA 1
ATOM 9574 C C . ASP A 1 1224 ? 19.858 7.826 -30.498 1.00 68.88 1224 ASP A C 1
ATOM 9576 O O . ASP A 1 1224 ? 19.220 8.012 -29.461 1.00 68.88 1224 ASP A O 1
ATOM 9580 N N . TYR A 1 1225 ? 19.554 8.485 -31.625 1.00 77.31 1225 TYR A N 1
ATOM 9581 C CA . TYR A 1 1225 ? 18.457 9.456 -31.750 1.00 77.31 1225 TYR A CA 1
ATOM 9582 C C . TYR A 1 1225 ? 17.186 8.870 -32.398 1.00 77.31 1225 TYR A C 1
ATOM 9584 O O . TYR A 1 1225 ? 16.199 9.585 -32.609 1.00 77.31 1225 TYR A O 1
ATOM 9592 N N . CYS A 1 1226 ? 17.169 7.563 -32.680 1.00 79.19 1226 CYS A N 1
ATOM 9593 C CA . CYS A 1 1226 ? 15.968 6.840 -33.106 1.00 79.19 1226 CYS A CA 1
ATOM 9594 C C . CYS A 1 1226 ? 15.036 6.461 -31.944 1.00 79.19 1226 CYS A C 1
ATOM 9596 O O . CYS A 1 1226 ? 13.908 6.033 -32.189 1.00 79.19 1226 CYS A O 1
ATOM 9598 N N . PHE A 1 1227 ? 15.472 6.608 -30.685 1.00 78.19 1227 PHE A N 1
ATOM 9599 C CA . PHE A 1 1227 ? 14.665 6.228 -29.526 1.00 78.19 1227 PHE A CA 1
ATOM 9600 C C . PHE A 1 1227 ? 14.947 7.103 -28.298 1.00 78.19 1227 PHE A C 1
ATOM 9602 O O . PHE A 1 1227 ? 16.084 7.224 -27.855 1.00 78.19 1227 PHE A O 1
ATOM 9609 N N . THR A 1 1228 ? 13.911 7.690 -27.690 1.00 69.56 1228 THR A N 1
ATOM 9610 C CA . THR A 1 1228 ? 14.060 8.611 -26.540 1.00 69.56 1228 THR A CA 1
ATOM 9611 C C . THR A 1 1228 ? 14.326 7.912 -25.193 1.00 69.56 1228 THR A C 1
ATOM 9613 O O . THR A 1 1228 ? 14.143 8.520 -24.137 1.00 69.56 1228 THR A O 1
ATOM 9616 N N . ARG A 1 1229 ? 14.700 6.626 -25.179 1.00 75.38 1229 ARG A N 1
ATOM 9617 C CA . ARG A 1 1229 ? 14.829 5.818 -23.952 1.00 75.38 1229 ARG A CA 1
ATOM 9618 C C . ARG A 1 1229 ? 16.284 5.711 -23.478 1.00 75.38 1229 ARG A C 1
ATOM 9620 O O . ARG A 1 1229 ? 17.161 5.450 -24.296 1.00 75.38 1229 ARG A O 1
ATOM 9627 N N . PRO A 1 1230 ? 16.572 5.825 -22.168 1.00 64.31 1230 PRO A N 1
ATOM 9628 C CA . PRO A 1 1230 ? 17.900 5.523 -21.648 1.00 64.31 1230 PRO A CA 1
ATOM 9629 C C . PRO A 1 1230 ? 18.172 4.009 -21.623 1.00 64.31 1230 PRO A C 1
ATOM 9631 O O . PRO A 1 1230 ? 17.370 3.226 -21.110 1.00 64.31 1230 PRO A O 1
ATOM 9634 N N . PHE A 1 1231 ? 19.356 3.611 -22.098 1.00 60.31 1231 PHE A N 1
ATOM 9635 C CA . PHE A 1 1231 ? 19.893 2.249 -21.936 1.00 60.31 1231 PHE A CA 1
ATOM 9636 C C . PHE A 1 1231 ? 20.583 2.017 -20.575 1.00 60.31 1231 PHE A C 1
ATOM 9638 O O . PHE A 1 1231 ? 20.942 0.890 -20.246 1.00 60.31 1231 PHE A O 1
ATOM 9645 N N . GLY A 1 1232 ? 20.737 3.067 -19.760 1.00 56.62 1232 GLY A N 1
ATOM 9646 C CA . GLY A 1 1232 ? 21.143 2.956 -18.357 1.00 56.62 1232 GLY A CA 1
ATOM 9647 C C . GLY A 1 1232 ? 20.046 2.350 -17.475 1.00 56.62 1232 GLY A C 1
ATOM 9648 O O . GLY A 1 1232 ? 18.859 2.456 -17.782 1.00 56.62 1232 GLY A O 1
ATOM 9649 N N . GLY A 1 1233 ? 20.425 1.731 -16.353 1.00 52.94 1233 GLY A N 1
ATOM 9650 C CA . GLY A 1 1233 ? 19.454 1.108 -15.448 1.00 52.94 1233 GLY A CA 1
ATOM 9651 C C . GLY A 1 1233 ? 18.535 2.122 -14.748 1.00 52.94 1233 GLY A C 1
ATOM 9652 O O . GLY A 1 1233 ? 18.940 3.244 -14.465 1.00 52.94 1233 GLY A O 1
ATOM 9653 N N . TRP A 1 1234 ? 17.321 1.700 -14.372 1.00 54.38 1234 TRP A N 1
ATOM 9654 C CA . TRP A 1 1234 ? 16.283 2.496 -13.669 1.00 54.38 1234 TRP A CA 1
ATOM 9655 C C . TRP A 1 1234 ? 16.776 3.355 -12.485 1.00 54.38 1234 TRP A C 1
ATOM 9657 O O . TRP A 1 1234 ? 16.249 4.440 -12.240 1.00 54.38 1234 TRP A O 1
ATOM 9667 N N . ASN A 1 1235 ? 17.799 2.890 -11.760 1.00 50.91 1235 ASN A N 1
ATOM 9668 C CA . ASN A 1 1235 ? 18.380 3.594 -10.610 1.00 50.91 1235 ASN A CA 1
ATOM 9669 C C . ASN A 1 1235 ? 19.551 4.535 -10.970 1.00 50.91 1235 ASN A C 1
ATOM 9671 O O . ASN A 1 1235 ? 20.038 5.243 -10.093 1.00 50.91 1235 ASN A O 1
ATOM 9675 N N . GLN A 1 1236 ? 20.032 4.540 -12.215 1.00 51.59 1236 GLN A N 1
ATOM 9676 C CA . GLN A 1 1236 ? 21.192 5.319 -12.644 1.00 51.59 1236 GLN A CA 1
ATOM 9677 C C . GLN A 1 1236 ? 20.764 6.645 -13.282 1.00 51.59 1236 GLN A C 1
ATOM 9679 O O . GLN A 1 1236 ? 20.330 6.713 -14.432 1.00 51.59 1236 GLN A O 1
ATOM 9684 N N . THR A 1 1237 ? 20.972 7.741 -12.555 1.00 50.47 1237 THR A N 1
ATOM 9685 C CA . THR A 1 1237 ? 21.042 9.091 -13.126 1.00 50.47 1237 THR A CA 1
ATOM 9686 C C . THR A 1 1237 ? 22.384 9.266 -13.843 1.00 50.47 1237 THR A C 1
ATOM 9688 O O . THR A 1 1237 ? 23.247 9.992 -13.378 1.00 50.47 1237 THR A O 1
ATOM 9691 N N . LEU A 1 1238 ? 22.570 8.576 -14.974 1.00 46.88 1238 LEU A N 1
ATOM 9692 C CA . LEU A 1 1238 ? 23.811 8.579 -15.774 1.00 46.88 1238 LEU A CA 1
ATOM 9693 C C . LEU A 1 1238 ? 24.156 9.932 -16.434 1.00 46.88 1238 LEU A C 1
ATOM 9695 O O . LEU A 1 1238 ? 25.173 10.040 -17.110 1.00 46.88 1238 LEU A O 1
ATOM 9699 N N . SER A 1 1239 ? 23.301 10.940 -16.263 1.00 48.16 1239 SER A N 1
ATOM 9700 C CA . SER A 1 1239 ? 23.514 12.312 -16.726 1.00 48.16 1239 SER A CA 1
ATOM 9701 C C . SER A 1 1239 ? 22.713 13.303 -15.865 1.00 48.16 1239 SER A C 1
ATOM 9703 O O . SER A 1 1239 ? 21.801 13.978 -16.350 1.00 48.16 1239 SER A O 1
ATOM 9705 N N . CYS A 1 1240 ? 23.008 13.303 -14.567 1.00 44.59 1240 CYS A N 1
ATOM 9706 C CA . CYS A 1 1240 ? 23.450 14.526 -13.900 1.00 44.59 1240 CYS A CA 1
ATOM 9707 C C . CYS A 1 1240 ? 24.902 14.291 -13.454 1.00 44.59 1240 CYS A C 1
ATOM 9709 O O . CYS A 1 1240 ? 25.657 15.279 -13.410 1.00 44.59 1240 CYS A O 1
#

Radius of gyration: 37.01 Å; chains: 1; bounding box: 91×105×100 Å

pLDDT: mean 70.75, std 20.03, range [20.09, 95.12]

Foldseek 3Di:
DVCLQVLQPPHPDASLVLLCLQLVLLLVLLVPCLLCVVPDDLVVLVVQLVVLLVVLVVQLVQDPDSVSVSVSSNSNSNSVSSPQLSVLLVCLVDDLLLLLVVLLCVLVPDDPNVVPPPPPPPDDPDDDDDDDDDPDDDDPVNLVVLCVVCVVLLVLLLLLLLLLLLCLRAQQQQAFDPPDPDFLQCLSVLLVVLLSVLLSCLSNVLNVLCVVPVVRSVVPQDQPLVVLSVLSVVLSVVSLCCLQVVPDPDSVVSSVSSSVSSNSSNNSVSNSSVCLSVVDDSSCSSSSSSNSVNSNSNSSSVSSVVSVVRNVVSLVSVVVVDPDSSSRGNHDDDPDDPDDPPPPPPPPDDPPPPPPDDDDDDDDDDDDDDPPPPDDDDDDDDDDDFDVLLLQLLLLLLQLLLLLLLLLLLCLQVLCFPDPAASLLLLLLQLVLLLVCLVPCVVCVVVDDLVVLLVQLLCQQLQLLLQSLVDPDSVSVSVSSNSNNNSSNSSVVSSVVQCVLDDCSSVVSNLNSNLNSNQVNLVQQCCQCPVVVHRSSVSSNVSSVSSVVSVVSVLSHDPSVVVVVVVVVDDDDDPDDDDDDDDDDDDDDDPPPLDDDPVVLVVLCVVCVVLLVLLLLLLLLVLCLLRFQQQQFFAPPDPDALQCLSSLLSNLLSVLLSCLQCVLVVCCVVPVPVSVVPQPLPLNVLSVVSVVLSVVSNCCLQVVPDHDSVVSSVSSSVSSNSNNNSVNSSVVNLVPDDDPSSSVSVVSVSSSSSSNSSSSSSVVSSVRRVVSLVSCCVPDPDNSSRGSHDDDDDDDDDDDDDDDDDDDDDDDDDDDDDDDDDDDDDDDDDDDDDDDDDDDDDDVLLLVLLLQLLQLLLLLLLLLLLCLLLLQAQHPFASLLLLLLLQVLLLVLLVPVVVPPVVDDLVVLLVQLLVLLLQLLVQSLPDPDSVSNSVSSNSNSNSSNSSVVSSCVVCVLDDPSSNVSNLLSNLNNLQNNLCQQCCCVPVVVHFSSVSSVVSSVSSVVNVVSVSSHDPSVVVVVVVVVPDDPPPPVVQPDDPVRLVVVLVVCVVLLQLLLLLLLLLLLCLRALQQQAFAPPDPDALQCLSSLLSNLLSVLLSCLLCVLVVVCVVPVVCSVVPQDLPLSVLSVVSNVLSVVSNCCLLVVPDRDSVVVSVSSSVSSNSNNNSVNSSLVNLCPDDPSCSVVSNSSSVSSNSNSSSNSSVVRSVRRVVSLVSCCVPDPCSSRRGSHHNDHSRDPVDD

Secondary structure (DSSP, 8-state):
-TTHHHHTTT----HHHHHHHHHHHHHHHHHHHHHHTTTS-HHHHHHHHHHHHHHHHHHHHH--SHHHHHHHHHHHHHHHHHHHHHHHHHHTTS-HHHHHHHHHHHTT--SSGGGGSSSSSS--------------PPPHHHHHHHHHHHHHHHHHHHHHHHHHHHIIIIIGGG---TTSSS-TTHHHHHHHHHHHHHHHHHHHHHHHHHHH-HHHHHHT----HHHHHHHHHHHHHHHHHHHHH-----HHHHHHHHHHHHHHHHHHHHHHHHHHHHSS-HHHHHHHHHHTHHHHHHHHHHHHHHHHHHHHHHHHHHHHH-S-GGGS-SSPPPS--SSSTTSSTTSSSSSSSSSS---------------SSSS--------PPPPHHHHHHHHHHHHHHHHHHHHHHHTHHHHT-SS---THHHHHHHHHHHHHHHHHGGGTGGGS-HHHHHHHHHHHHHHHHHHHHH-SSHHHHHHHHHHHHHHHHHHHHHHHHHHTTS-THHHHHHHHHHHHHHHHHHHHHHIIIIIS---HHHHHHHHHHHTHHHHHHHHHS--HHHHHHHHTTS--------PPPP--------TT--S--HHHHHHHHHHHHHHHHHHHHHHHHHHHIIIIIGGG---TTSSS-HHHHHHHHHHHHHHHHHHHHHHHHHHHHH-HHHHTTS--S-THHHHHHHHHHHHHHHHHHHH-----HHHHHHHHHHHHHHHHHHHHHHHHHHHT-S-HHHHHHHHHHHHHHHHHHHHHHHHHHHHHHHHHHHHHHHH-S-GGGS-SSPPPP-----------------------------------------------PPPHHHHHHHHHHHHHHHHHHHHHHHTHHHHTTT----THHHHHHHHHHHHHHHHHGGGTSSSS-HHHHHHHHHHHHHHHHHHHHH-SSHHHHHHHHHHHHHHHHHHHHHHHHHGGGS-THHHHHHHHHHHHHHHHHHHHHHIIIIIS---HHHHHHHHTTTTHHHHHHHHHS--HHHHHHHHTTSS-TTTGGGG---HHHHHHHHHHHHHHHHHHHHHHHHHHHIIIIIGGG---TTSSS-HHHHHHHHHHHHHHHHHHHHHHHHHHHHH-HHHHHHH--S-HHHHHHHHHHHHHHHHHHHHH-----HHHHHHHHHHHHHHHHHHHHHHHHHHHTS-TTTHHHHHHHHHHHHHHHHHHHHHHHHHHHHHHHHHHHHH-S-GGGS-----S-TT--TT-